Protein 9QKS (pdb70)

Foldseek 3Di:
DKAKEKEFACVFPTDIDMDIDDQQDFQVVVVVVVCVVPVTDDDADPFFKKAFVVPGDIDTRGDRNVPVPDHYDTYIYTD/DADPVCVVQVWDWDQDPQAIKIKAFPVPWPDDDQVVVPVVCVPPVQKDKDWDDDPTMTMIGIHHDPQKDAQVVLQPDDQLLLLVLLLLVLVVVVPDDDAFKADDDDRRFWIAGPVSHIDGDDIAGCGTGPPNHNDDPLVVLLSLLVSLVSNHDPDHSVDLSPDDPPDDDDPVNVVSSDDDDSVRNSVVSVVVSVVVVVPPVVDDDDDPVVVVVVVVVVVPD/DDDPVCVQQVWDWDADPQAIKIKDFPVSWPADDQVLPPVVCPPDPQFDWDWDDDPTIIMIGTHGDDQKDAQPVLVPDDQLLLLVLLLQVLVVVVPDDDPFKEDDDDSRFWIAGPVSHIDGDDIDGARTGRVHDHDPVVVVLLSLLVSCCSNPVPDDSCCSRPVVVPDDDDPVNVVSNPDDDSVSNNVVSVVVSVVVVVVVVVDDDDDVVVVVCVVPVPPPD/DVCVVVQLADEADDDDDDDADAAEDEDADPDADVPCCPPPVVVVCVVPVVLVVVLVVVVVPLVVNLVRRQVRQCVPAPFLVVVVVCLVDPDNQFQADAPVDDCAQKHWFFWFKDFGNYHYYYPHDPPPPGPDDDSNVSVVVCCVPSGIHGGGIDMDGFLVAEEEEADDPVQSVVCVVRRCSRNLGNHDLQAEAEAEEDEQVCCVQPCLCQQAPRQADDPDGDGRYDYAQVVCVVPVVVVVVVLVVLVPDPCLPPDDDRYAYEYEDEDCVRCVPPPCVVVVQDPSSSSRYGYYYYDHDDVVDDDGHQWYWYDYDPWKTWTAGHRNDGDTGIRTGDDDDDPCSNVSRNSNSSHHYDDD/DKWKDWDQFIDDDDDPVDDQVDKQWEACDPPHRHHDPPQHLVVAIWTAGPNWTDGHPRGDGGDDALDKDWDDDPRTIMIMHDDDDFKDKFKFAQPPDFKFKEFQPDPPGQKHAPQVFGSDRDGFIWMWGDDPQFIKTAGDDDWKAKPGGTDDGIDTDDQAIWIAHRQKIWHAHRVGMIMIIHPGDIDHDTHTDDDDDDVCRVVVLAAAADDDDADDQDEEEDEDAFDDDDVVVVVPPVVVVVVVVVVLVVVVVVVVVVLVVNLVRRQVRQCVPADFLVVLLVCLVRVHNQFQHDDPPDDPAQKAWFFWFKAFDNYDYDHCHDPPVNDDQDPRNVVSVVVVPPSGIHTGGTDMDGFLPWEEEEAADQPVVVVPVVRVVSVNLRHHDLQAEAEAEEDEQVCCVVVVLQQLASRQADDPDGFGRYDYDDVVCVVPVVVVLVVLVVLVPDDCLQPDQDGYQYEYEYEYDDPPPPPPSVVPVLIDPSSSNYTYYYYDHDPVVDDPPHAWYWYDDDDWKTWTQGHNRDGDTDIRTGDDDDDPCSNVSRNSNNSHDVQDWDDDRRGIGHDD

Solvent-accessible surface area: 78206 Å² total; per-residue (Å²): 175,106,6,27,3,5,1,8,2,120,108,42,108,59,39,94,28,26,5,68,0,15,28,150,32,32,2,21,70,7,6,65,21,0,39,117,36,66,98,30,80,132,104,35,79,29,10,34,29,6,28,0,60,15,65,83,96,12,29,37,11,65,26,89,2,66,100,37,33,3,59,38,8,0,60,4,23,7,36,215,140,27,27,13,72,72,80,10,113,17,95,52,119,135,77,144,67,7,33,30,14,23,6,71,54,129,140,22,122,10,149,101,8,135,57,6,62,6,14,88,75,31,37,106,125,22,126,27,95,35,87,67,76,132,72,57,6,67,11,41,5,83,23,64,116,48,35,88,21,26,170,89,5,171,93,60,71,117,77,15,37,7,30,0,0,13,15,1,0,24,44,9,96,83,58,87,38,43,26,2,3,19,2,0,0,32,88,0,6,3,6,3,45,9,10,23,12,46,22,4,10,22,0,2,96,62,1,9,16,19,76,146,122,66,130,109,71,22,38,68,0,0,33,1,8,1,3,37,8,7,59,47,88,63,59,9,53,44,8,44,107,100,66,150,69,109,134,36,71,83,53,4,126,40,5,15,87,21,155,40,62,104,68,0,32,98,46,2,40,75,52,17,59,105,48,69,51,115,58,158,75,91,47,100,23,53,133,156,120,77,32,74,97,126,139,109,53,137,57,166,235,152,47,48,2,20,102,74,11,79,4,98,26,92,124,56,148,63,1,40,24,4,34,3,54,64,50,63,14,104,11,112,82,20,78,15,5,28,3,6,100,46,31,27,102,78,6,117,32,111,49,68,57,56,118,64,41,3,44,5,31,3,75,17,59,119,30,30,95,31,23,166,109,6,118,102,70,91,73,76,19,38,5,24,1,1,14,12,4,0,22,42,10,60,96,49,122,33,63,26,2,7,17,7,0,0,32,75,0,3,2,13,4,45,6,14,20,11,41,16,7,4,23,0,0,57,48,3,6,23,21,67,96,91,74,119,107,75,15,27,83,2,0,13,2,7,2,0,20,6,5,46,24,68,95,72,21,69,19,4,51,84,36,53,113,22,47,132,29,57,72,54,2,120,37,2,39,101,15,144,64,75,114,80,0,29,106,42,0,31,66,42,3,67,116,49,61,70,113,64,169,73,86,47,108,42,59,118,146,130,52,59,91,116,117,130,122,57,126,82,154,87,118,26,103,177,110,95,87,68,8,120,91,69,130,88,117,101,102,120,76,14,113,87,178,22,66,7,47,27,119,42,84,136,204,132,38,151,72,122,158,116,149,177,110,83,139,77,87,145,72,29,111,104,76,22,77,82,22,140,131,63,0,81,34,25,25,112,102,4,58,111,8,28,96,69,54,34,13,16,9,52,106,4,22,148,51,3,83,92,12,21,90,50,1,2,28,11,43,50,160,31,184,39,44,7,55,2,22,8,0,45,14,76,32,100,27,45,8,85,36,55,62,68,29,26,77,56,8,65,32,49,50,70,67,33,9,102,77,0,56,93,11,58,125,80,41,92,50,12,173,113,0,4,14,55,6,29,3,60,85,12,34,2,0,1,13,2,70,63,119,15,7,48,47,21,5,12,5,5,4,0,12,6,0,2,18,11,8,48,67,22,6,36,4,4,2,4,4,77,110,147,22,49,155,80,8,52,19,0,62,74,8,16,2,2,85,10,61,69,113,199,30,95,3,11,1,63,45,89,102,28,55,80,119,29,5,61,32,13,64,105,41,22,109,112,23,26,126,111,127,51,62,131,152,85,133,45,125,47,23,5,0,18,4,9,30,20,78,162,31,12,65,151,48,79,18,69,103,31,31,60,30,139,39,97,52,2,6,29,18,6,10,25,8,20,113,48,55,51,42,10,29,87,35,20,14,4,5,0,40,4,22,34,119,112,70,2,7,5,32,5,68,130,132,80,26,55,144,55,93,4,130,32,44,163,46,107,113,142,59,9,63,173,10,0,108,37,2,128,68,2,73,27,65,113,90,47,1,14,2,34,15,78,95,18,13,35,93,20,56,34,98,113,88,82,96,88,98,82,14,29,7,0,77,71,57,180,24,35,8,17,3,72,82,4,94,14,130,76,20,69,7,28,4,105,198,76,64,0,45,27,46,137,71,74,94,30,68,10,98,100,78,90,59,38,79,17,122,9,48,178,69,103,9,106,1,5,25,29,65,69,122,52,105,129,18,16,14,12,8,7,54,93,16,27,1,42,0,0,2,106,117,106,137,14,40,7,43,6,46,43,149,82,50,64,46,25,103,94,4,18,1,12,3,17,66,42,57,62,60,10,24,2,103,34,125,51,45,52,5,25,19,14,11,72,71,32,127,66,96,40,94,24,125,72,2,12,36,4,19,10,23,21,8,43,6,66,15,47,85,80,24,13,4,14,3,35,19,52,31,133,28,125,53,80,15,26,86,8,63,95,56,34,52,69,15,69,134,102,63,79,105,18,161,74,15,4,59,64,36,68,79,96,17,132,66,155,14,76,16,36,8,6,39,114,160,188,198,68,119,71,107,120,137,125,173,111,78,74,76,75,138,25,11,101,114,28,9,58,90,41,23,130,88,5,25,58,22,20,85,100,9,47,85,2,30,106,64,40,25,18,28,6,65,82,0,26,87,42,5,66,71,22,27,43,56,7,1,34,12,29,32,149,33,193,39,42,6,47,1,32,6,0,37,15,75,25,108,30,51,7,101,39,50,37,93,44,30,95,61,84,92,116,122,99,50,107,16,8,88,80,1,58,68,8,44,161,30,17,109,46,14,126,111,1,6,14,47,5,38,2,61,84,11,18,3,0,2,8,8,110,61,106,15,5,45,56,9,6,3,10,5,6,1,9,7,0,2,18,9,4,50,94,14,4,33,3,4,4,10,1,70,97,147,64,43,165,71,8,63,19,2,24,48,1,9,0,2,33,24,64,82,82,84,8,29,2,9,2,46,87,106,112,12,34,78,100,19,5,47,29,10,38,96,62,7,82,132,24,39,115,90,115,44,54,123,152,108,132,44,121,34,25,3,0,11,6,21,18,12,124,80,49,13,51,150,52,91,9,70,100,20,22,69,10,117,46,74,79,0,12,16,15,13,9,41,27,26,113,67,126,151,86,25,73,172,34,22,32,9,7,1,100,10,99,65,121,103,61,4,15,6,31,38,60,125,125,143,96,63,168,52,100,3,132,40,43,161,37,75,97,133,70,4,82,142,11,0,7,24,3,60,19,9,81,71,124,58,9,35,24,68,35,66,21,74,100,98,54,142

Secondary structure (DSSP, 8-state):
-EEEEEEE-TTTT--EEEEEEETT-BHHHHHHHHHHHHT-SSPPPTT--EEETTTTEEE-TT-BTTTTT--TT-EEEE-/---HHHHHH--EEEEETTEEEEEEEGGGS---SSGGGGGGGGSSTTSEEEEEE-SSEEEEEEE--TT-EESGGGGGS-HHHHHHHHHHHHHHHTT---SSEE----GGGEEE-SS--EEE---EESSSSS--S--SHHHHHHHHHHHHHHH--SS-HHHHHH-SSSS---HHHHHHH--SSHHHHHHHHHHHHHHHHHHGGGEEEEEHHHHHHHHHHHH--/---TTHHHH--EEE--TT-EEEEEEGGGS----GGGGGGGGGTSSSSEEEEEE-SSEEEEEEE--TT-EEGGGGGGS-HHHHHHHHHHHHHHHHT---SSEE----GGG-EE-TT--EE----EETTTSSS-S--HHHHHHHHHHHHHHHHT--S-HHHHHTSTTTS---HHHHHHHT--SHHHHHHHHHHHHHHHHHHGGGEEEEEHHHHHHHHHSS---/-GGGGGTT-B---PPP-------EE----------HIIIIIHHHHHHHHHHHHHHHHHHHHHHHHHHHHHHHHHHHS--HHHHHHHHHTT-S-TT---TTSSS-SEEEEEEEEEE-SSEE-------SSS---HHHHHHHHHHHHTTEEEEEEEEEESTTS---EES-HHHHHHHHHHHHHHHHHHS-TTTEEEEEE--GGGTTGGGGGGG-STTB-SSSS-B----SHHHHHHHHHHHHHHHHHHHTSTTTTT---S-EEEEEES--GGGTT-TTHHHHHSS-GGGT--EEEEESSGGG--S----EEEE-SSSEEEEEEETTEEEEEEEE-----STTHHHHHHHHHH--B---/-EEEEETTEEE----TTS-TTS-EEEESSTTSSEE-SSS---S--EEEE--EEEETTEEEEE--TTS-EEEEETTEEEEEEE-----EEEEEE-TT--EEEEESS-TTSSEE--GGGSTT----EEEEEEETTEEEEEEEES--EETTEE--S-EE--TT-EEE-SSEEEEEETTTEEEEEESS--B--SEE------HHHHTTTB-------B------EEE--------TTHHHHHHHHHHHHHHHHHHHHHHHHHHHHHHHHHHHHHHHHS--HHHHHHHHHHT-TTTT---TTSSS-SEEEEEEEEEE-SSEEETT-S-GGGS---HHHHHHHHHHHHTTEEEEEEEEEESTTS-EEEES-HHHHHHHHHHHHHHHHHTS-TTTEEEEE---STTHHHHGGGGGSSTTS-SSSS--S---SHHHHHHHHHHHHHHHHHHHS-GGGTT---SSEEEEE--SS-S-TTSTTHHHHTTS-GGGSEEEEEEESSGGGS-S--SEEEEE-SSSEEEEEEETTEEEEEEEEPPP---SSHHHHHHHHHH-B---EEEETTEEEE--

Nearest PDB structures (foldseek):
  6z0f-assembly1_A  TM=9.436E-01  e=1.912E-35  Bacillus subtilis subsp. subtilis str. 168
  6z0f-assembly1_B  TM=9.365E-01  e=1.421E-34  Bacillus subtilis subsp. subtilis str. 168
  4ano-assembly1_A  TM=8.979E-01  e=6.055E-21  Geobacillus thermodenitrificans NG80-2
  4ann-assembly1_A  TM=8.171E-01  e=1.274E-08  Staphylococcus aureus subsp. aureus NCTC 8325
  8cba-assembly1_A  TM=7.461E-01  e=7.914E-07  Enterococcus faecalis

B-factor: mean 73.92, std 26.47, range [30.0, 177.84]

Organism: Bacillus subtilis (strain 168) (NCBI:txid224308)

InterPro domains:
  IPR014921 EsaB [PIRSF037793] (1-79)
  IPR024962 YukD-like [PF08817] (2-78)
  IPR029071 Ubiquitin-like domain superfamily [SSF54236] (5-78)

Sequence (1441 aa):
MYIDITIDLKHYNGSVFDLRLSDYHPVKKVIDIAWQAQSVSMPPREGHWIR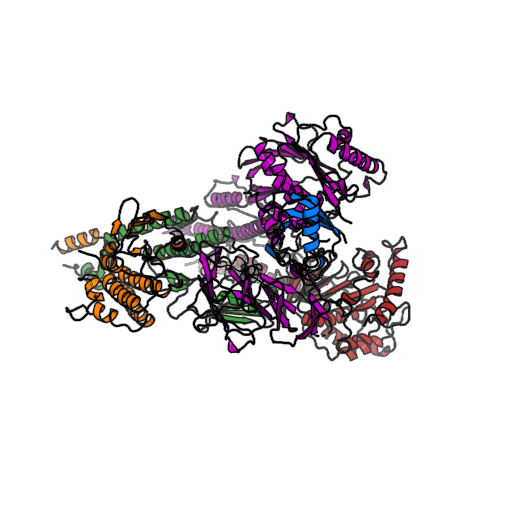VVNKDKVFSGECKLSDCGITNGDRLEILQKSYLENQLEAVAEKTDAGYTFTFQREKIKLLDGLEANVIKDINPFFHKEIDVTDDEVIITIQPPSSYKAFRFMKAKDKKSKWQFAYQLVQAVQQHNLSRLNLIVAPENIVFDKGLTPYFLHYGVKESIPPYERDEERVWQELKAAAALAVDGAFAFEDYLKFNETLTFSAEAKAILDAESYDDLLELIQTHIDELEAKAKTYIHIPRKKWNIQRYIGLGLQKSYLENQLEAVAEKTDAGYTFTFQREKIKLLDGLEANVIKDINPFFHKEIDVTDDEVIITIQPPSSYKAFRFMKAKDKKSKWQFAYQLVQAVQQHNLSRLNLIVAPENIVFDKGLTPYFLHYGVKESIPPYERDEERVWQELKAAAALAVDGAFAFEDYLKFNETLTFSAEAKAILDAESYDDLLELIQTHIDELEAKAKTYIHIPRKKWNIQRYIGLGLTEMQKKYPQYRRTPRMVYDLPDDRVSFSFPSQEFRDKNQRKKREEKRERVYKLYLDNKRKELQALAEKQKQVLEFHFPSFEQMKYLTSEISDRIWEKSLESKDYLQLRLGTGTVPSSYEINMSGGDLANRDIDDLMEKSQHMQRVYKDIRNAPVTVDLAEGPMGLVGKSQIVKNEIHQLIGQLSFFNSYHDLRFVFIFHEEEYKDWEWMKWLPQFQMPHIYAKGFIYNEQTRDQLLSSLYELIRERDLEDDKEKLQFKPHFVFVITNQQLISEHVILEYLEGQHEHLGISTIVAAETKESLSENITTLVRYINEHEGDILIQKKKAVRIPFRLDHHQREDNERFSRTLRTLNHQVGLLWVFYQNNVQKLNLSNLPSSHPVTIGPDVKDSVTISTIPFNSGVISLKRYEVFLGNDCLGTIETDISFTLQTDQQDIRLILTGSEPEKSVYFTGNRDEIVCSSEKTNADIYLNPQDFAFAEQSTFSLLRAGGSWSVRPESGTIFLNGEKINANTPLKPGDEIFWNFTQMRVTEQDLLEIVHYAQFETALTETVKPSTEMQKKYPQYRRTPRMVYDLPDDRVSFSFPSQEFRDKNQRKKREEKRERVYKLYLDNKRKELQALAEKQKQVLEFHFPSFEQMKYLTSEISDRIWEKSLESKDYLQLRLGTGTVPSSYEINMSGGDLANRDIDDLMEKSQHMQRVYKDIRNAPVTVDLAEGPMGLVGKSQIVKNEIHQLIGQLSFFNSYHDLRFVFIFHEEEYKDWEWMKWLPQFQMPHIYAKGFIYNEQTRDQLLSSLYELIRERDLEDDKEKLQFKPHFVFVITNQQLISEHVILEYLEGQHEHLGISTIVAAETKESLSENITTLVRYINEHEGDILIQKKKAVRIPFRLDHHQREDNERFSRTLRTLNHEIAIVTDTGLIPLS

Structure (mmCIF, N/CA/C/O backbone):
data_9QKS
#
_entry.id   9QKS
#
_cell.length_a   1.00
_cell.length_b   1.00
_cell.length_c   1.00
_cell.angle_alpha   90.00
_cell.angle_beta   90.00
_cell.angle_gamma   90.00
#
_symmetry.space_group_name_H-M   'P 1'
#
loop_
_entity.id
_entity.type
_entity.pdbx_description
1 polymer 'ESX secretion system protein YukD'
2 polymer 'ESX secretion system protein YukC'
3 polymer 'ESX secretion system protein YukB,Green fluorescent protein'
#
loop_
_atom_site.group_PDB
_atom_site.id
_atom_site.type_symbol
_atom_site.label_atom_id
_atom_site.label_alt_id
_atom_site.label_comp_id
_atom_site.label_asym_id
_atom_site.label_entity_id
_atom_site.label_seq_id
_atom_site.pdbx_PDB_ins_code
_atom_site.Cartn_x
_atom_site.Cartn_y
_atom_site.Cartn_z
_atom_site.occupancy
_atom_site.B_iso_or_equiv
_atom_site.auth_seq_id
_atom_site.auth_comp_id
_atom_site.auth_asym_id
_atom_site.auth_atom_id
_atom_site.pdbx_PDB_model_num
ATOM 1 N N . MET A 1 3 ? 176.202 192.756 107.969 1.00 87.30 1 MET A N 1
ATOM 2 C CA . MET A 1 3 ? 175.312 193.243 109.061 1.00 87.30 1 MET A CA 1
ATOM 3 C C . MET A 1 3 ? 175.274 194.768 109.093 1.00 87.30 1 MET A C 1
ATOM 4 O O . MET A 1 3 ? 176.274 195.427 108.813 1.00 87.30 1 MET A O 1
ATOM 9 N N . TYR A 1 4 ? 174.113 195.320 109.430 1.00 83.15 2 TYR A N 1
ATOM 10 C CA . TYR A 1 4 ? 173.923 196.758 109.529 1.00 83.15 2 TYR A CA 1
ATOM 11 C C . TYR A 1 4 ? 173.854 197.183 110.989 1.00 83.15 2 TYR A C 1
ATOM 12 O O . TYR A 1 4 ? 173.415 196.424 111.856 1.00 83.15 2 TYR A O 1
ATOM 21 N N . ILE A 1 5 ? 174.301 198.411 111.256 1.00 74.08 3 ILE A N 1
ATOM 22 C CA . ILE A 1 5 ? 174.218 199.007 112.582 1.00 74.08 3 ILE A CA 1
ATOM 23 C C . ILE A 1 5 ? 173.889 200.485 112.435 1.00 74.08 3 ILE A C 1
ATOM 24 O O . ILE A 1 5 ? 174.039 201.076 111.364 1.00 74.08 3 ILE A O 1
ATOM 29 N N . ASP A 1 6 ? 173.425 201.080 113.532 1.00 71.46 4 ASP A N 1
ATOM 30 C CA . ASP A 1 6 ? 173.042 202.486 113.568 1.00 71.46 4 ASP A CA 1
ATOM 31 C C . ASP A 1 6 ? 173.793 203.173 114.698 1.00 71.46 4 ASP A C 1
ATOM 32 O O . ASP A 1 6 ? 173.699 202.751 115.855 1.00 71.46 4 ASP A O 1
ATOM 37 N N . ILE A 1 7 ? 174.523 204.239 114.365 1.00 64.55 5 ILE A N 1
ATOM 38 C CA . ILE A 1 7 ? 175.385 204.931 115.314 1.00 64.55 5 ILE A CA 1
ATOM 39 C C . ILE A 1 7 ? 175.174 206.432 115.185 1.00 64.55 5 ILE A C 1
ATOM 40 O O . ILE A 1 7 ? 174.636 206.926 114.193 1.00 64.55 5 ILE A O 1
ATOM 45 N N . THR A 1 8 ? 175.613 207.159 116.209 1.00 60.95 6 THR A N 1
ATOM 46 C CA . THR A 1 8 ? 175.478 208.607 116.274 1.00 60.95 6 THR A CA 1
ATOM 47 C C . THR A 1 8 ? 176.849 209.251 116.145 1.00 60.95 6 THR A C 1
ATOM 48 O O . THR A 1 8 ? 177.802 208.824 116.804 1.00 60.95 6 THR A O 1
ATOM 52 N N . ILE A 1 9 ? 176.943 210.284 115.312 1.00 63.16 7 ILE A N 1
ATOM 53 C CA . ILE A 1 9 ? 178.202 210.953 115.012 1.00 63.16 7 ILE A CA 1
ATOM 54 C C . ILE A 1 9 ? 178.096 212.402 115.458 1.00 63.16 7 ILE A C 1
ATOM 55 O O . ILE A 1 9 ? 177.090 213.067 115.191 1.00 63.16 7 ILE A O 1
ATOM 60 N N . ASP A 1 10 ? 179.134 212.886 116.133 1.00 65.47 8 ASP A N 1
ATOM 61 C CA . ASP A 1 10 ? 179.183 214.242 116.664 1.00 65.47 8 ASP A CA 1
ATOM 62 C C . ASP A 1 10 ? 180.327 214.989 115.995 1.00 65.47 8 ASP A C 1
ATOM 63 O O . ASP A 1 10 ? 181.449 214.480 115.930 1.00 65.47 8 ASP A O 1
ATOM 68 N N . LEU A 1 11 ? 180.043 216.198 115.511 1.00 67.44 9 LEU A N 1
ATOM 69 C CA . LEU A 1 11 ? 181.037 217.044 114.865 1.00 67.44 9 LEU A CA 1
ATOM 70 C C . LEU A 1 11 ? 181.293 218.330 115.638 1.00 67.44 9 LEU A C 1
ATOM 71 O O . LEU A 1 11 ? 181.562 219.367 115.024 1.00 67.44 9 LEU A O 1
ATOM 76 N N . LYS A 1 12 ? 181.223 218.288 116.969 1.00 70.44 10 LYS A N 1
ATOM 77 C CA . LYS A 1 12 ? 181.263 219.524 117.741 1.00 70.44 10 LYS A CA 1
ATOM 78 C C . LYS A 1 12 ? 182.536 220.322 117.499 1.00 70.44 10 LYS A C 1
ATOM 79 O O . LYS A 1 12 ? 182.526 221.544 117.675 1.00 70.44 10 LYS A O 1
ATOM 85 N N . HIS A 1 13 ? 183.627 219.671 117.105 1.00 72.08 11 HIS A N 1
ATOM 86 C CA . HIS A 1 13 ? 184.849 220.398 116.793 1.00 72.08 11 HIS A CA 1
ATOM 87 C C . HIS A 1 13 ? 184.799 221.092 115.438 1.00 72.08 11 HIS A C 1
ATOM 88 O O . HIS A 1 13 ? 185.370 222.178 115.300 1.00 72.08 11 HIS A O 1
ATOM 95 N N . TYR A 1 14 ? 184.135 220.502 114.441 1.00 75.19 12 TYR A N 1
ATOM 96 C CA . TYR A 1 14 ? 184.081 221.059 113.084 1.00 75.19 12 TYR A CA 1
ATOM 97 C C . TYR A 1 14 ? 182.615 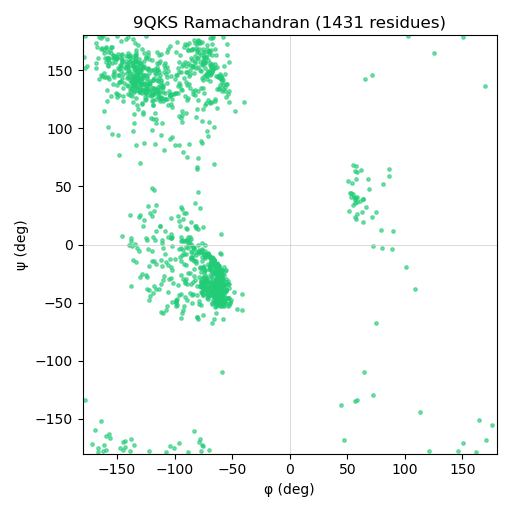221.327 112.751 1.00 75.19 12 TYR A C 1
ATOM 98 O O . TYR A 1 14 ? 181.885 220.415 112.357 1.00 75.19 12 TYR A O 1
ATOM 107 N N . ASN A 1 15 ? 182.193 222.580 112.897 1.00 78.12 13 ASN A N 1
ATOM 108 C CA . ASN A 1 15 ? 180.846 222.996 112.511 1.00 78.12 13 ASN A CA 1
ATOM 109 C C . ASN A 1 15 ? 179.812 222.109 113.215 1.00 78.12 13 ASN A C 1
ATOM 110 O O . ASN A 1 15 ? 179.158 221.246 112.635 1.00 78.12 13 ASN A O 1
ATOM 115 N N . GLY A 1 16 ? 179.753 222.302 114.531 1.00 75.18 14 GLY A N 1
ATOM 116 C CA . GLY A 1 16 ? 178.947 221.468 115.402 1.00 75.18 14 GLY A CA 1
ATOM 117 C C . GLY A 1 16 ? 177.597 221.071 114.840 1.00 75.18 14 GLY A C 1
ATOM 118 O O . GLY A 1 16 ? 176.781 221.924 114.480 1.00 75.18 14 GLY A O 1
ATOM 119 N N . SER A 1 17 ? 177.358 219.765 114.763 1.00 70.35 15 SER A N 1
ATOM 120 C CA . SER A 1 17 ? 176.095 219.224 114.284 1.00 70.35 15 SER A CA 1
ATOM 121 C C . SER A 1 17 ? 176.003 217.780 114.750 1.00 70.35 15 SER A C 1
ATOM 122 O O . SER A 1 17 ? 176.996 217.185 115.172 1.00 70.35 15 SER A O 1
ATOM 125 N N . VAL A 1 18 ? 174.797 217.224 114.683 1.00 65.29 16 VAL A N 1
ATOM 126 C CA . VAL A 1 18 ? 174.554 215.857 115.130 1.00 65.29 16 VAL A CA 1
ATOM 127 C C . VAL A 1 18 ? 173.595 215.180 114.164 1.00 65.29 16 VAL A C 1
ATOM 128 O O . VAL A 1 18 ? 172.594 215.777 113.754 1.00 65.29 16 VAL A O 1
ATOM 132 N N . PHE A 1 19 ? 173.899 213.936 113.805 1.00 69.73 17 PHE A N 1
ATOM 133 C CA . PHE A 1 19 ? 173.023 213.123 112.973 1.00 69.73 17 PHE A CA 1
ATOM 134 C C . PHE A 1 19 ? 173.458 211.673 113.102 1.00 69.73 17 PHE A C 1
ATOM 135 O O . PHE A 1 19 ? 174.513 211.381 113.668 1.00 69.73 17 PHE A O 1
ATOM 143 N N . ASP A 1 20 ? 172.634 210.769 112.583 1.00 69.13 18 ASP A N 1
ATOM 144 C CA . ASP A 1 20 ? 172.839 209.337 112.740 1.00 69.13 18 ASP A CA 1
ATOM 145 C C . ASP A 1 20 ? 172.899 208.657 111.379 1.00 69.13 18 ASP A C 1
ATOM 146 O O . ASP A 1 20 ? 172.171 209.033 110.456 1.00 69.13 18 ASP A O 1
ATOM 151 N N . LEU A 1 21 ? 173.766 207.652 111.261 1.00 69.98 19 LEU A N 1
ATOM 152 C CA . LEU A 1 21 ? 173.961 206.922 110.017 1.00 69.98 19 LEU A CA 1
ATOM 153 C C . LEU A 1 21 ? 173.655 205.444 110.201 1.00 69.98 19 LEU A C 1
ATOM 154 O O . LEU A 1 21 ? 173.823 204.883 111.287 1.00 69.98 19 LEU A O 1
ATOM 159 N N . ARG A 1 22 ? 173.201 204.825 109.117 1.00 78.68 20 ARG A N 1
ATOM 160 C CA . ARG A 1 22 ? 173.107 203.377 109.004 1.00 78.68 20 ARG A CA 1
ATOM 161 C C . ARG A 1 22 ? 174.104 202.910 107.954 1.00 78.68 20 ARG A C 1
ATOM 162 O O . ARG A 1 22 ? 174.053 203.360 106.805 1.00 78.68 20 ARG A O 1
ATOM 170 N N . LEU A 1 23 ? 175.001 202.007 108.342 1.00 76.60 21 LEU A N 1
ATOM 171 C CA . LEU A 1 23 ? 176.062 201.576 107.443 1.00 76.60 21 LEU A CA 1
ATOM 172 C C . LEU A 1 23 ? 176.374 200.109 107.688 1.00 76.60 21 LEU A C 1
ATOM 173 O O . LEU A 1 23 ? 176.078 199.567 108.756 1.00 76.60 21 LEU A O 1
ATOM 178 N N . SER A 1 24 ? 176.970 199.477 106.681 1.00 83.46 22 SER A N 1
ATOM 179 C CA . SER A 1 24 ? 177.393 198.086 106.762 1.00 83.46 22 SER A CA 1
ATOM 180 C C . SER A 1 24 ? 178.594 197.987 107.689 1.00 83.46 22 SER A C 1
ATOM 181 O O . SER A 1 24 ? 179.402 198.917 107.767 1.00 83.46 22 SER A O 1
ATOM 184 N N . ASP A 1 25 ? 178.713 196.855 108.379 1.00 81.73 23 ASP A N 1
ATOM 185 C CA . ASP A 1 25 ? 179.659 196.767 109.484 1.00 81.73 23 ASP A CA 1
ATOM 186 C C . ASP A 1 25 ? 181.106 196.765 109.003 1.00 81.73 23 ASP A C 1
ATOM 187 O O . ASP A 1 25 ? 181.973 197.358 109.654 1.00 81.73 23 ASP A O 1
ATOM 192 N N . TYR A 1 26 ? 181.388 196.126 107.869 1.00 83.31 24 TYR A N 1
ATOM 193 C CA . TYR A 1 26 ? 182.764 195.820 107.495 1.00 83.31 24 TYR A CA 1
ATOM 194 C C . TYR A 1 26 ? 183.540 197.023 106.968 1.00 83.31 24 TYR A C 1
ATOM 195 O O . TYR A 1 26 ? 184.710 196.865 106.606 1.00 83.31 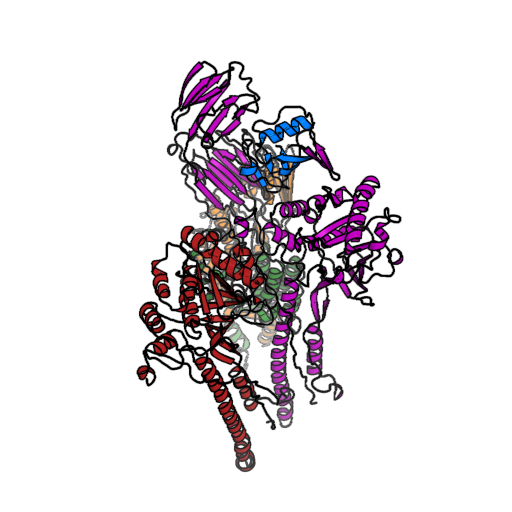24 TYR A O 1
ATOM 204 N N . HIS A 1 27 ? 182.943 198.210 106.923 1.00 80.05 25 HIS A N 1
ATOM 205 C CA . HIS A 1 27 ? 183.684 199.376 106.468 1.00 80.05 25 HIS A CA 1
ATOM 206 C C . HIS A 1 27 ? 184.753 199.773 107.488 1.00 80.05 25 HIS A C 1
ATOM 207 O O . HIS A 1 27 ? 184.584 199.556 108.689 1.00 80.05 25 HIS A O 1
ATOM 214 N N . PRO A 1 28 ? 185.862 200.351 107.035 1.00 75.75 26 PRO A N 1
ATOM 215 C CA . PRO A 1 28 ? 186.863 200.864 107.974 1.00 75.75 26 PRO A CA 1
ATOM 216 C C . PRO A 1 28 ? 186.488 202.236 108.512 1.00 75.75 26 PRO A C 1
ATOM 217 O O . PRO A 1 28 ? 185.564 202.891 108.027 1.00 75.75 26 PRO A O 1
ATOM 221 N N . VAL A 1 29 ? 187.234 202.670 109.532 1.00 70.43 27 VAL A N 1
ATOM 222 C CA . VAL A 1 29 ? 186.889 203.904 110.237 1.00 70.43 27 VAL A CA 1
ATOM 223 C C . VAL A 1 29 ? 187.023 205.117 109.327 1.00 70.43 27 VAL A C 1
ATOM 224 O O . VAL A 1 29 ? 186.156 205.998 109.314 1.00 70.43 27 VAL A O 1
ATOM 228 N N . LYS A 1 30 ? 188.112 205.196 108.563 1.00 76.45 28 LYS A N 1
ATOM 229 C CA . LYS A 1 30 ? 188.330 206.374 107.729 1.00 76.45 28 LYS A CA 1
ATOM 230 C C . LYS A 1 30 ? 187.204 206.573 106.721 1.00 76.45 28 LYS A C 1
ATOM 231 O O . LYS A 1 30 ? 186.892 207.713 106.349 1.00 76.45 28 LYS A O 1
ATOM 237 N N . LYS A 1 31 ? 186.572 205.487 106.273 1.00 77.11 29 LYS A N 1
ATOM 238 C CA . LYS A 1 31 ? 185.467 205.632 105.333 1.00 77.11 29 LYS A CA 1
ATOM 239 C C . LYS A 1 31 ? 184.267 206.311 105.981 1.00 77.11 29 LYS A C 1
ATOM 240 O O . LYS A 1 31 ? 183.531 207.038 105.306 1.00 77.11 29 LYS A O 1
ATOM 246 N N . VAL A 1 32 ? 184.053 206.095 107.280 1.00 72.05 30 VAL A N 1
ATOM 247 C CA . VAL A 1 32 ? 182.991 206.809 107.985 1.00 72.05 30 VAL A CA 1
ATOM 248 C C . VAL A 1 32 ? 183.250 208.308 107.946 1.00 72.05 30 VAL A C 1
ATOM 249 O O . VAL A 1 32 ? 182.342 209.109 107.691 1.00 72.05 30 VAL A O 1
ATOM 253 N N . ILE A 1 33 ? 184.494 208.712 108.202 1.00 71.59 31 ILE A N 1
ATOM 254 C CA . ILE A 1 33 ? 184.837 210.129 108.151 1.00 71.59 31 ILE A CA 1
ATOM 255 C C . ILE A 1 33 ? 184.611 210.677 106.750 1.00 71.59 31 ILE A C 1
ATOM 256 O O . ILE A 1 33 ? 184.083 211.783 106.574 1.00 71.59 31 ILE A O 1
ATOM 261 N N . ASP A 1 34 ? 185.015 209.920 105.730 1.00 79.75 32 ASP A N 1
ATOM 262 C CA . ASP A 1 34 ? 184.824 210.377 104.357 1.00 79.75 32 ASP A CA 1
ATOM 263 C C . ASP A 1 34 ? 183.342 210.565 104.041 1.00 79.75 32 ASP A C 1
ATOM 264 O O . ASP A 1 34 ? 182.942 211.565 103.431 1.00 79.75 32 ASP A O 1
ATOM 269 N N . ILE A 1 35 ? 182.509 209.607 104.452 1.00 77.93 33 ILE A N 1
ATOM 270 C CA . ILE A 1 35 ? 181.075 209.709 104.196 1.00 77.93 33 ILE A CA 1
ATOM 271 C C . ILE A 1 35 ? 180.492 210.918 104.912 1.00 77.93 33 ILE A C 1
ATOM 272 O O . ILE A 1 35 ? 179.681 211.663 104.348 1.00 77.93 33 ILE A O 1
ATOM 277 N N . ALA A 1 36 ? 180.888 211.132 106.167 1.00 76.28 34 ALA A N 1
ATOM 278 C CA . ALA A 1 36 ? 180.391 212.292 106.893 1.00 76.28 34 ALA A CA 1
ATOM 279 C C . ALA A 1 36 ? 180.775 213.582 106.183 1.00 76.28 34 ALA A C 1
ATOM 280 O O . ALA A 1 36 ? 179.952 214.494 106.049 1.00 76.28 34 ALA A O 1
ATOM 282 N N . TRP A 1 37 ? 182.019 213.672 105.708 1.00 79.02 35 TRP A N 1
ATOM 283 C CA . TRP A 1 37 ? 182.435 214.866 104.979 1.00 79.02 35 TRP A CA 1
ATOM 284 C C . TRP A 1 37 ? 181.592 215.060 103.729 1.00 79.02 35 TRP A C 1
ATOM 285 O O . TRP A 1 37 ? 181.200 216.185 103.401 1.00 79.02 35 TRP A O 1
ATOM 296 N N . GLN A 1 38 ? 181.303 213.972 103.016 1.00 84.13 36 GLN A N 1
ATOM 297 C CA . GLN A 1 38 ? 180.455 214.079 101.836 1.00 84.13 36 GLN A CA 1
ATOM 298 C C . GLN A 1 38 ? 179.076 214.610 102.212 1.00 84.13 36 GLN A C 1
ATOM 299 O O . GLN A 1 38 ? 178.510 215.449 101.502 1.00 84.13 36 GLN A O 1
ATOM 305 N N . ALA A 1 39 ? 178.524 214.141 103.332 1.00 80.55 37 ALA A N 1
ATOM 306 C CA . ALA A 1 39 ? 177.159 214.513 103.698 1.00 80.55 37 ALA A CA 1
ATOM 307 C C . ALA A 1 39 ? 177.041 216.004 103.996 1.00 80.55 37 ALA A C 1
ATOM 308 O O . ALA A 1 39 ? 176.136 216.676 103.492 1.00 80.55 37 ALA A O 1
ATOM 310 N N . GLN A 1 40 ? 177.941 216.539 104.817 1.00 77.80 38 GLN A N 1
ATOM 311 C CA . GLN A 1 40 ? 177.814 217.908 105.300 1.00 77.80 38 GLN A CA 1
ATOM 312 C C . GLN A 1 40 ? 178.580 218.920 104.461 1.00 77.80 38 GLN A C 1
ATOM 313 O O . GLN A 1 40 ? 178.340 220.123 104.606 1.00 77.80 38 GLN A O 1
ATOM 319 N N . SER A 1 41 ? 179.482 218.475 103.588 1.00 84.94 39 SER A N 1
ATOM 320 C CA . SER A 1 41 ? 180.319 219.380 102.800 1.00 84.94 39 SER A CA 1
ATOM 321 C C . SER A 1 41 ? 181.088 220.349 103.695 1.00 84.94 39 SER A C 1
ATOM 322 O O . SER A 1 41 ? 181.178 221.544 103.406 1.00 84.94 39 SER A O 1
ATOM 325 N N . VAL A 1 42 ? 181.649 219.837 104.791 1.00 84.99 40 VAL A N 1
ATOM 326 C CA . VAL A 1 42 ? 182.377 220.684 105.726 1.00 84.99 40 VAL A CA 1
ATOM 327 C C . VAL A 1 42 ? 183.725 221.073 105.128 1.00 84.99 40 VAL A C 1
ATOM 328 O O . VAL A 1 42 ? 184.270 220.383 104.256 1.00 84.99 40 VAL A O 1
ATOM 332 N N . SER A 1 43 ? 184.271 222.190 105.601 1.00 90.12 41 SER A N 1
ATOM 333 C CA . SER A 1 43 ? 185.543 222.683 105.099 1.00 90.12 41 SER A CA 1
ATOM 334 C C . SER A 1 43 ? 186.707 222.124 105.913 1.00 90.12 41 SER A C 1
ATOM 335 O O . SER A 1 43 ? 186.529 221.487 106.955 1.00 90.12 41 SER A O 1
ATOM 338 N N . MET A 1 44 ? 187.920 222.395 105.424 1.00 90.58 42 MET A N 1
ATOM 339 C CA . MET A 1 44 ? 189.170 221.940 106.027 1.00 90.58 42 MET A CA 1
ATOM 340 C C . MET A 1 44 ? 189.273 220.419 105.970 1.00 90.58 42 MET A C 1
ATOM 341 O O . MET A 1 44 ? 188.265 219.724 106.141 1.00 90.58 42 MET A O 1
ATOM 346 N N . PRO A 1 45 ? 190.459 219.863 105.738 1.00 82.29 43 PRO A N 1
ATOM 347 C CA . PRO A 1 45 ? 190.627 218.410 105.845 1.00 82.29 43 PRO A CA 1
ATOM 348 C C . PRO A 1 45 ? 190.646 217.972 107.298 1.00 82.29 43 PRO A C 1
ATOM 349 O O . PRO A 1 45 ? 190.869 218.793 108.199 1.00 82.29 43 PRO A O 1
ATOM 353 N N . PRO A 1 46 ? 190.417 216.691 107.567 1.00 77.46 44 PRO A N 1
ATOM 354 C CA . PRO A 1 46 ? 190.408 216.220 108.954 1.00 77.46 44 PRO A CA 1
ATOM 355 C C . PRO A 1 46 ? 191.806 216.176 109.544 1.00 77.46 44 PRO A C 1
ATOM 356 O O . PRO A 1 46 ? 192.815 216.180 108.837 1.00 77.46 44 PRO A O 1
ATOM 360 N N . ARG A 1 47 ? 191.851 216.137 110.873 1.00 72.34 45 ARG A N 1
ATOM 361 C CA . ARG A 1 47 ? 193.117 215.978 111.572 1.00 72.34 45 ARG A CA 1
ATOM 362 C C . ARG A 1 47 ? 193.771 214.665 111.165 1.00 72.34 45 ARG A C 1
ATOM 363 O O . ARG A 1 47 ? 193.103 213.633 111.061 1.00 72.34 45 ARG A O 1
ATOM 371 N N . GLU A 1 48 ? 195.081 214.703 110.934 1.00 73.30 46 GLU A N 1
ATOM 372 C CA . GLU A 1 48 ? 195.779 213.532 110.422 1.00 73.30 46 GLU A CA 1
ATOM 373 C C . GLU A 1 48 ? 195.625 212.352 111.373 1.00 73.30 46 GLU A C 1
ATOM 374 O O . GLU A 1 48 ? 195.673 212.498 112.596 1.00 73.30 46 GLU A O 1
ATOM 380 N N . GLY A 1 49 ? 195.439 211.169 110.795 1.00 66.08 47 GLY A N 1
ATOM 381 C CA . GLY A 1 49 ? 195.274 209.956 111.563 1.00 66.08 47 GLY A CA 1
ATOM 382 C C . GLY A 1 49 ? 193.847 209.475 111.708 1.00 66.08 47 GLY A C 1
ATOM 383 O O . GLY A 1 49 ? 193.640 208.295 112.015 1.00 66.08 47 GLY A O 1
ATOM 384 N N . HIS A 1 50 ? 192.858 210.340 111.497 1.00 67.55 48 HIS A N 1
ATOM 385 C CA . HIS A 1 50 ? 191.453 209.939 111.525 1.00 67.55 48 HIS A CA 1
ATOM 386 C C . HIS A 1 50 ? 191.099 209.217 112.823 1.00 67.55 48 HIS A C 1
ATOM 387 O O . HIS A 1 50 ? 190.421 208.190 112.817 1.00 67.55 48 HIS A O 1
ATOM 394 N N . TRP A 1 51 ? 191.566 209.750 113.946 1.00 63.26 49 TRP A N 1
ATOM 395 C CA . TRP A 1 51 ? 191.246 209.159 115.237 1.00 63.26 49 TRP A CA 1
ATOM 396 C C . TRP A 1 51 ? 189.810 209.487 115.631 1.00 63.26 49 TRP A C 1
ATOM 397 O O . TRP A 1 51 ? 189.233 210.476 115.177 1.00 63.26 49 TRP A O 1
ATOM 408 N N . ILE A 1 52 ? 189.227 208.637 116.479 1.00 61.60 50 ILE A N 1
ATOM 409 C CA . ILE A 1 52 ? 187.870 208.832 116.976 1.00 61.60 50 ILE A CA 1
ATOM 410 C C . ILE A 1 52 ? 187.773 208.321 118.406 1.00 61.60 50 ILE A C 1
ATOM 411 O O . ILE A 1 52 ? 188.582 207.509 118.856 1.00 61.60 50 ILE A O 1
ATOM 416 N N . ARG A 1 53 ? 186.760 208.805 119.118 1.00 63.12 51 ARG A N 1
ATOM 417 C CA . ARG A 1 53 ? 186.517 208.441 120.507 1.00 63.12 51 ARG A CA 1
ATOM 418 C C . ARG A 1 53 ? 185.099 207.909 120.656 1.00 63.12 51 ARG A C 1
ATOM 419 O O . ARG A 1 53 ? 184.159 208.476 120.092 1.00 63.12 51 ARG A O 1
ATOM 427 N N . VAL A 1 54 ? 184.950 206.830 121.419 1.00 58.24 52 VAL A N 1
ATOM 428 C CA . VAL A 1 54 ? 183.642 206.263 121.731 1.00 58.24 52 VAL A CA 1
ATOM 429 C C . VAL A 1 54 ? 183.215 206.853 123.070 1.00 58.24 52 VAL A C 1
ATOM 430 O O . VAL A 1 54 ? 183.757 206.504 124.117 1.00 58.24 52 VAL A O 1
ATOM 434 N N . VAL A 1 55 ? 182.222 207.744 123.037 1.00 59.53 53 VAL A N 1
ATOM 435 C CA . VAL A 1 55 ? 181.935 208.578 124.203 1.00 59.53 53 VAL A CA 1
ATOM 436 C C . VAL A 1 55 ? 181.420 207.738 125.364 1.00 59.53 53 VAL A C 1
ATOM 437 O O . VAL A 1 55 ? 181.829 207.934 126.514 1.00 59.53 53 VAL A O 1
ATOM 441 N N . ASN A 1 56 ? 180.509 206.807 125.096 1.00 58.34 54 ASN A N 1
ATOM 442 C CA . ASN A 1 56 ? 179.858 206.049 126.156 1.00 58.34 54 ASN A CA 1
ATOM 443 C C . ASN A 1 56 ? 180.651 204.824 126.589 1.00 58.34 54 ASN A C 1
ATOM 444 O O . ASN A 1 56 ? 180.074 203.913 127.191 1.00 58.34 54 ASN A O 1
ATOM 449 N N . LYS A 1 57 ? 181.947 204.770 126.289 1.00 62.34 55 LYS A N 1
ATOM 450 C CA . LYS A 1 57 ? 182.809 203.700 126.763 1.00 62.34 55 LYS A CA 1
ATOM 451 C C . LYS A 1 57 ? 184.127 204.196 127.336 1.00 62.34 55 LYS A C 1
ATOM 452 O O . LYS A 1 57 ? 184.806 203.428 128.026 1.00 62.34 55 LYS A O 1
ATOM 458 N N . ASP A 1 58 ? 184.505 205.446 127.082 1.00 66.05 56 ASP A N 1
ATOM 459 C CA . ASP A 1 58 ? 185.806 205.966 127.487 1.00 66.05 56 ASP A CA 1
ATOM 460 C C . ASP A 1 58 ? 186.925 205.118 126.887 1.00 66.05 56 ASP A C 1
ATOM 461 O O . ASP A 1 58 ? 187.644 204.398 127.582 1.00 66.05 56 ASP A O 1
ATOM 466 N N . LYS A 1 59 ? 187.046 205.195 125.565 1.00 62.76 57 LYS A N 1
ATOM 467 C CA . LYS A 1 59 ? 188.034 204.430 124.825 1.00 62.76 57 LYS A CA 1
ATOM 468 C C . LYS A 1 59 ? 188.377 205.192 123.555 1.00 62.76 57 LYS A C 1
ATOM 469 O O . LYS A 1 59 ? 187.624 206.066 123.121 1.00 62.76 57 LYS A O 1
ATOM 475 N N . VAL A 1 60 ? 189.523 204.861 122.965 1.00 60.85 58 VAL A N 1
ATOM 476 C CA . VAL A 1 60 ? 190.015 205.538 121.772 1.00 60.85 58 VAL A CA 1
ATOM 477 C C . VAL A 1 60 ? 190.496 204.495 120.776 1.00 60.85 58 VAL A C 1
ATOM 478 O O . VAL A 1 60 ? 191.069 203.472 121.163 1.00 60.85 58 VAL A O 1
ATOM 482 N N . PHE A 1 61 ? 190.260 204.755 119.494 1.00 61.84 59 PHE A N 1
ATOM 483 C CA . PHE A 1 61 ? 190.714 203.879 118.426 1.00 61.84 59 PHE A CA 1
ATOM 484 C C . PHE A 1 61 ? 191.366 204.714 117.338 1.00 61.84 59 PHE A C 1
ATOM 485 O O . PHE A 1 61 ? 190.969 205.857 117.103 1.00 61.84 59 PHE A O 1
ATOM 493 N N . SER A 1 62 ? 192.362 204.139 116.676 1.00 68.44 60 SER A N 1
ATOM 494 C CA . SER A 1 62 ? 192.997 204.816 115.561 1.00 68.44 60 SER A CA 1
ATOM 495 C C . SER A 1 62 ? 192.140 204.682 114.309 1.00 68.44 60 SER A C 1
ATOM 496 O O . SER A 1 62 ? 191.114 203.999 114.294 1.00 68.44 60 SER A O 1
ATOM 499 N N . GLY A 1 63 ? 192.579 205.349 113.250 1.00 70.62 61 GLY A N 1
ATOM 500 C CA . GLY A 1 63 ? 191.881 205.337 111.986 1.00 70.62 61 GLY A CA 1
ATOM 501 C C . GLY A 1 63 ? 192.159 204.146 111.104 1.00 70.62 61 GLY A C 1
ATOM 502 O O . GLY A 1 63 ? 192.218 204.301 109.882 1.00 70.62 61 GLY A O 1
ATOM 503 N N . GLU A 1 64 ? 192.349 202.957 111.674 1.00 76.02 62 GLU A N 1
ATOM 504 C CA . GLU A 1 64 ? 192.584 201.762 110.879 1.00 76.02 62 GLU A CA 1
ATOM 505 C C . GLU A 1 64 ? 191.738 200.570 111.309 1.00 76.02 62 GLU A C 1
ATOM 506 O O . GLU A 1 64 ? 191.811 199.517 110.665 1.00 76.02 62 GLU A O 1
ATOM 512 N N . CYS A 1 65 ? 190.940 200.700 112.366 1.00 80.44 63 CYS A N 1
ATOM 513 C CA . CYS A 1 65 ? 190.013 199.641 112.740 1.00 80.44 63 CYS A CA 1
ATOM 514 C C . CYS A 1 65 ? 189.144 199.222 111.564 1.00 80.44 63 CYS A C 1
ATOM 515 O O . CYS A 1 65 ? 188.947 199.968 110.602 1.00 80.44 63 CYS A O 1
ATOM 518 N N . LYS A 1 66 ? 188.627 198.003 111.656 1.00 81.80 64 LYS A N 1
ATOM 519 C CA . LYS A 1 66 ? 187.396 197.626 110.982 1.00 81.80 64 LYS A CA 1
ATOM 520 C C . LYS A 1 66 ? 186.305 197.594 112.041 1.00 81.80 64 LYS A C 1
ATOM 521 O O . LYS A 1 66 ? 186.467 196.949 113.081 1.00 81.80 64 LYS A O 1
ATOM 527 N N . LEU A 1 67 ? 185.200 198.296 111.784 1.00 74.42 65 LEU A N 1
ATOM 528 C CA . LEU A 1 67 ? 184.238 198.548 112.852 1.00 74.42 65 LEU A CA 1
ATOM 529 C C . LEU A 1 67 ? 183.800 197.259 113.532 1.00 74.42 65 LEU A C 1
ATOM 530 O O . LEU A 1 67 ? 183.507 197.262 114.732 1.00 74.42 65 LEU A O 1
ATOM 535 N N . SER A 1 68 ? 183.759 196.150 112.797 1.00 78.44 66 SER A N 1
ATOM 536 C CA . SER A 1 68 ? 183.428 194.876 113.423 1.00 78.44 66 SER A CA 1
ATOM 537 C C . SER A 1 68 ? 184.508 194.431 114.400 1.00 78.44 66 SER A C 1
ATOM 538 O O . SER A 1 68 ? 184.231 193.643 115.311 1.00 78.44 66 SER A O 1
ATOM 541 N N . ASP A 1 69 ? 185.736 194.919 114.233 1.00 80.95 67 ASP A N 1
ATOM 542 C CA . ASP A 1 69 ? 186.867 194.389 114.987 1.00 80.95 67 ASP A CA 1
ATOM 543 C C . ASP A 1 69 ? 186.964 194.956 116.398 1.00 80.95 67 ASP A C 1
ATOM 544 O O . ASP A 1 69 ? 186.864 194.199 117.369 1.00 80.95 67 ASP A O 1
ATOM 549 N N . CYS A 1 70 ? 187.156 196.265 116.548 1.00 74.97 68 CYS A N 1
ATOM 550 C CA . CYS A 1 70 ? 187.318 196.855 117.870 1.00 74.97 68 CYS A CA 1
ATOM 551 C C . CYS A 1 70 ? 185.988 197.106 118.575 1.00 74.97 68 CYS A C 1
ATOM 552 O O . CYS A 1 70 ? 185.959 197.823 119.580 1.00 74.97 68 CYS A O 1
ATOM 555 N N . GLY A 1 71 ? 184.896 196.531 118.079 1.00 70.01 69 GLY A N 1
ATOM 556 C CA . GLY A 1 71 ? 183.672 196.441 118.855 1.00 70.01 69 GLY A CA 1
ATOM 557 C C . GLY A 1 71 ? 182.804 197.679 118.883 1.00 70.01 69 GLY A C 1
ATOM 558 O O . GLY A 1 71 ? 182.430 198.139 119.969 1.00 70.01 69 GLY A O 1
ATOM 559 N N . ILE A 1 72 ? 182.465 198.234 117.721 1.00 66.97 70 ILE A N 1
ATOM 560 C CA . ILE A 1 72 ? 181.555 199.373 117.653 1.00 66.97 70 ILE A CA 1
ATOM 561 C C . ILE A 1 72 ? 180.186 198.892 117.187 1.00 66.97 70 ILE A C 1
ATOM 562 O O . ILE A 1 72 ? 179.906 198.849 115.985 1.00 66.97 70 ILE A O 1
ATOM 567 N N . THR A 1 73 ? 179.325 198.533 118.134 1.00 65.72 71 THR A N 1
ATOM 568 C CA . THR A 1 73 ? 178.001 198.021 117.817 1.00 65.72 71 THR A CA 1
ATOM 569 C C . THR A 1 73 ? 176.969 199.146 117.878 1.00 65.72 71 THR A C 1
ATOM 570 O O . THR A 1 73 ? 177.302 200.327 117.998 1.00 65.72 71 THR A O 1
ATOM 574 N N . ASN A 1 74 ? 175.693 198.772 117.793 1.00 65.22 72 ASN A N 1
ATOM 575 C CA . ASN A 1 74 ? 174.616 199.753 117.787 1.00 65.22 72 ASN A CA 1
ATOM 576 C C . ASN A 1 74 ? 174.678 200.642 119.022 1.00 65.22 72 ASN A C 1
ATOM 577 O O . ASN A 1 74 ? 175.079 200.207 120.103 1.00 65.22 72 ASN A O 1
ATOM 582 N N . GLY A 1 75 ? 174.285 201.903 118.849 1.00 57.99 73 GLY A N 1
ATOM 583 C CA . GLY A 1 75 ? 174.030 202.784 119.965 1.00 57.99 73 GLY A CA 1
ATOM 584 C C . GLY A 1 75 ? 175.213 203.571 120.483 1.00 57.99 73 GLY A C 1
ATOM 585 O O . GLY A 1 75 ? 175.029 204.394 121.389 1.00 57.99 73 GLY A O 1
ATOM 586 N N . ASP A 1 76 ? 176.415 203.360 119.957 1.00 58.65 74 ASP A N 1
ATOM 587 C CA . ASP A 1 76 ? 177.574 204.081 120.464 1.00 58.65 74 ASP A CA 1
ATOM 588 C C . ASP A 1 76 ? 177.729 205.432 119.775 1.00 58.65 74 ASP A C 1
ATOM 589 O O . ASP A 1 76 ? 177.408 205.595 118.596 1.00 58.65 74 ASP A O 1
ATOM 594 N N . ARG A 1 77 ? 178.235 206.404 120.529 1.00 56.71 75 ARG A N 1
ATOM 595 C CA . ARG A 1 77 ? 178.465 207.756 120.036 1.00 56.71 75 ARG A CA 1
ATOM 596 C C . ARG A 1 77 ? 179.922 207.908 119.626 1.00 56.71 75 ARG A C 1
ATOM 597 O O . ARG A 1 77 ? 180.825 207.562 120.392 1.00 56.71 75 ARG A O 1
ATOM 605 N N . LEU A 1 78 ? 180.148 208.434 118.427 1.00 60.06 76 LEU A N 1
ATOM 606 C CA . LEU A 1 78 ? 181.487 208.629 117.892 1.00 60.06 76 LEU A CA 1
ATOM 607 C C . LEU A 1 78 ? 181.780 210.120 117.823 1.00 60.06 76 LEU A C 1
ATOM 608 O O . LEU A 1 78 ? 181.281 210.810 116.930 1.00 60.06 76 LEU A O 1
ATOM 613 N N . GLU A 1 79 ? 182.593 210.611 118.753 1.00 63.99 77 GLU A N 1
ATOM 614 C CA . GLU A 1 79 ? 183.024 212.002 118.742 1.00 63.99 77 GLU A CA 1
ATOM 615 C C . GLU A 1 79 ? 184.310 212.106 117.937 1.00 63.99 77 GLU A C 1
ATOM 616 O O . GLU A 1 79 ? 185.352 211.596 118.359 1.00 63.99 77 GLU A O 1
ATOM 622 N N . ILE A 1 80 ? 184.244 212.774 116.794 1.00 64.12 78 ILE A N 1
ATOM 623 C CA . ILE A 1 80 ? 185.405 212.899 115.923 1.00 64.12 78 ILE A CA 1
ATOM 624 C C . ILE A 1 80 ? 186.384 213.883 116.540 1.00 64.12 78 ILE A C 1
ATOM 625 O O . ILE A 1 80 ? 186.054 215.052 116.763 1.00 64.12 78 ILE A O 1
ATOM 630 N N . LEU A 1 81 ? 187.593 213.413 116.817 1.00 66.25 79 LEU A N 1
ATOM 631 C CA . LEU A 1 81 ? 188.645 214.282 117.312 1.00 66.25 79 LEU A CA 1
ATOM 632 C C . LEU A 1 81 ? 189.017 215.273 116.222 1.00 66.25 79 LEU A C 1
ATOM 633 O O . LEU A 1 81 ? 189.723 216.251 116.459 1.00 66.25 79 LEU A O 1
ATOM 639 N N . GLN B 2 5 ? 213.163 242.275 164.904 1.00 102.31 5 GLN C N 1
ATOM 640 C CA . GLN B 2 5 ? 213.513 240.833 165.042 1.00 102.31 5 GLN C CA 1
ATOM 641 C C . GLN B 2 5 ? 212.924 240.028 163.891 1.00 102.31 5 GLN C C 1
ATOM 642 O O . GLN B 2 5 ? 212.167 240.554 163.076 1.00 102.31 5 GLN C O 1
ATOM 648 N N . LYS B 2 6 ? 213.286 238.750 163.826 1.00 97.91 6 LYS C N 1
ATOM 649 C CA . LYS B 2 6 ? 212.739 237.833 162.840 1.00 97.91 6 LYS C CA 1
ATOM 650 C C . LYS B 2 6 ? 212.636 236.445 163.449 1.00 97.91 6 LYS C C 1
ATOM 651 O O . LYS B 2 6 ? 213.519 236.007 164.192 1.00 97.91 6 LYS C O 1
ATOM 657 N N . SER B 2 7 ? 211.548 235.756 163.126 1.00 86.20 7 SER C N 1
ATOM 658 C CA . SER B 2 7 ? 211.343 234.402 163.605 1.00 86.20 7 SER C CA 1
ATOM 659 C C . SER B 2 7 ? 212.138 233.417 162.755 1.00 86.20 7 SER C C 1
ATOM 660 O O . SER B 2 7 ? 212.618 233.739 161.666 1.00 86.20 7 SER C O 1
ATOM 663 N N . TYR B 2 8 ? 212.267 232.191 163.263 1.00 74.45 8 TYR C N 1
ATOM 664 C CA . TYR B 2 8 ? 213.001 231.167 162.529 1.00 74.45 8 TYR C CA 1
ATOM 665 C C . TYR B 2 8 ? 212.377 230.940 161.157 1.00 74.45 8 TYR C C 1
ATOM 666 O O . TYR B 2 8 ? 213.083 230.816 160.150 1.00 74.45 8 TYR C O 1
ATOM 675 N N . LEU B 2 9 ? 211.046 230.893 161.101 1.00 75.22 9 LEU C N 1
ATOM 676 C CA . LEU B 2 9 ? 210.362 230.793 159.816 1.00 75.22 9 LEU C CA 1
ATOM 677 C C . LEU B 2 9 ? 210.598 232.039 158.970 1.00 75.22 9 LEU C C 1
ATOM 678 O O . LEU B 2 9 ? 210.730 231.952 157.742 1.00 75.22 9 LEU C O 1
ATOM 683 N N . GLU B 2 10 ? 210.652 233.207 159.613 1.00 87.15 10 GLU C N 1
ATOM 684 C CA . GLU B 2 10 ? 210.724 234.465 158.877 1.00 87.15 10 GLU C CA 1
ATOM 685 C C . GLU B 2 10 ? 211.973 234.528 158.009 1.00 87.15 10 GLU C C 1
ATOM 686 O O . GLU B 2 10 ? 211.910 234.904 156.833 1.00 87.15 10 GLU C O 1
ATOM 692 N N . ASN B 2 11 ? 213.125 234.165 158.573 1.00 88.35 11 ASN C N 1
ATOM 693 C CA . ASN B 2 11 ? 214.365 234.219 157.811 1.00 88.35 11 ASN C CA 1
ATOM 694 C C . ASN B 2 11 ? 214.465 233.089 156.795 1.00 88.35 11 ASN C C 1
ATOM 695 O O . ASN B 2 11 ? 215.056 233.275 155.726 1.00 88.35 11 ASN C O 1
ATOM 700 N N . GLN B 2 12 ? 213.905 231.918 157.106 1.00 82.05 12 GLN C N 1
ATOM 701 C CA . GLN B 2 12 ? 213.969 230.801 156.173 1.00 82.05 12 GLN C CA 1
ATOM 702 C C . GLN B 2 12 ? 213.108 231.022 154.937 1.00 82.05 12 GLN C C 1
ATOM 703 O O . GLN B 2 12 ? 213.504 230.604 153.844 1.00 82.05 12 GLN C O 1
ATOM 709 N N . LEU B 2 13 ? 211.944 231.658 155.079 1.00 81.77 13 LEU C N 1
ATOM 710 C CA . LEU B 2 13 ? 211.038 231.850 153.955 1.00 81.77 13 LEU C CA 1
ATOM 711 C C . LEU B 2 13 ? 210.962 233.282 153.446 1.00 81.77 13 LEU C C 1
ATOM 712 O O . LEU B 2 13 ? 210.341 233.507 152.402 1.00 81.77 13 LEU C O 1
ATOM 717 N N . GLU B 2 14 ? 211.564 234.248 154.137 1.00 91.45 14 GLU C N 1
ATOM 718 C CA . GLU B 2 14 ? 211.584 235.651 153.728 1.00 91.45 14 GLU C CA 1
ATOM 719 C C . GLU B 2 14 ? 210.187 236.232 153.547 1.00 91.45 14 GLU C C 1
ATOM 720 O O . GLU B 2 14 ? 210.023 237.229 152.835 1.00 91.45 14 GLU C O 1
ATOM 726 N N . ALA B 2 15 ? 209.175 235.639 154.174 1.00 93.52 15 ALA C N 1
ATOM 727 C CA . ALA B 2 15 ? 207.804 236.079 153.984 1.00 93.52 15 ALA C CA 1
ATOM 728 C C . ALA B 2 15 ? 207.370 237.007 155.116 1.00 93.52 15 ALA C C 1
ATOM 729 O O . ALA B 2 15 ? 208.086 237.225 156.098 1.00 93.52 15 ALA C O 1
ATOM 731 N N . VAL B 2 16 ? 206.172 237.562 154.960 1.00 95.95 16 VAL C N 1
ATOM 732 C CA . VAL B 2 16 ? 205.509 238.348 155.994 1.00 95.95 16 VAL C CA 1
ATOM 733 C C . VAL B 2 16 ? 204.239 237.610 156.387 1.00 95.95 16 VAL C C 1
ATOM 734 O O . VAL B 2 16 ? 203.404 237.302 155.528 1.00 95.95 16 VAL C O 1
ATOM 738 N N . ALA B 2 17 ? 204.093 237.326 157.679 1.00 94.39 17 ALA C N 1
ATOM 739 C CA . ALA B 2 17 ? 202.985 236.520 158.169 1.00 94.39 17 ALA C CA 1
ATOM 740 C C . ALA B 2 17 ? 202.312 237.220 159.337 1.00 94.39 17 ALA C C 1
ATOM 741 O O . ALA B 2 17 ? 202.972 237.896 160.130 1.00 94.39 17 ALA C O 1
ATOM 743 N N . GLU B 2 18 ? 200.997 237.046 159.439 1.00 93.96 18 GLU C N 1
ATOM 744 C CA . GLU B 2 18 ? 200.216 237.669 160.495 1.00 93.96 18 GLU C CA 1
ATOM 745 C C . GLU B 2 18 ? 198.988 236.817 160.769 1.00 93.96 18 GLU C C 1
ATOM 746 O O . GLU B 2 18 ? 198.599 235.973 159.958 1.00 93.96 18 GLU C O 1
ATOM 752 N N . LYS B 2 19 ? 198.385 237.044 161.931 1.00 89.04 19 LYS C N 1
ATOM 753 C CA . LYS B 2 19 ? 197.131 236.410 162.310 1.00 89.04 19 LYS C CA 1
ATOM 754 C C . LYS B 2 19 ? 196.071 237.486 162.489 1.00 89.04 19 LYS C C 1
ATOM 755 O O . LYS B 2 19 ? 196.307 238.486 163.174 1.00 89.04 19 LYS C O 1
ATOM 761 N N . THR B 2 20 ? 194.909 237.279 161.876 1.00 93.53 20 THR C N 1
ATOM 762 C CA . THR B 2 20 ? 193.828 238.251 161.918 1.00 93.53 20 THR C CA 1
ATOM 763 C C . THR B 2 20 ? 192.497 237.512 161.906 1.00 93.53 20 THR C C 1
ATOM 764 O O . THR B 2 20 ? 192.442 236.285 161.770 1.00 93.53 20 THR C O 1
ATOM 768 N N . ASP B 2 21 ? 191.411 238.276 162.042 1.00 102.05 21 ASP C N 1
ATOM 769 C CA . ASP B 2 21 ? 190.082 237.682 162.117 1.00 102.05 21 ASP C CA 1
ATOM 770 C C . ASP B 2 21 ? 189.707 236.941 160.842 1.00 102.05 21 ASP C C 1
ATOM 771 O O . ASP B 2 21 ? 188.768 236.138 160.859 1.00 102.05 21 ASP C O 1
ATOM 776 N N . ALA B 2 22 ? 190.409 237.192 159.742 1.00 92.50 22 ALA C N 1
ATOM 777 C CA . ALA B 2 22 ? 190.200 236.456 158.504 1.00 92.50 22 ALA C CA 1
ATOM 778 C C . ALA B 2 22 ? 191.027 235.181 158.435 1.00 92.50 22 ALA C C 1
ATOM 779 O O . ALA B 2 22 ? 190.980 234.483 157.417 1.00 92.50 22 ALA C O 1
ATOM 781 N N . GLY B 2 23 ? 191.770 234.861 159.488 1.00 88.43 23 GLY C N 1
ATOM 782 C CA . GLY B 2 23 ? 192.631 233.697 159.489 1.00 88.43 23 GLY C CA 1
ATOM 783 C C . GLY B 2 23 ? 194.084 234.076 159.287 1.00 88.43 23 GLY C C 1
ATOM 784 O O . GLY B 2 23 ? 194.441 235.247 159.127 1.00 88.43 23 GLY C O 1
ATOM 785 N N . TYR B 2 24 ? 194.936 233.057 159.285 1.00 79.98 24 TYR C N 1
ATOM 786 C CA . TYR B 2 24 ? 196.367 233.260 159.128 1.00 79.98 24 TYR C CA 1
ATOM 787 C C . TYR B 2 24 ? 196.692 233.645 157.692 1.00 79.98 24 TYR C C 1
ATOM 788 O O . TYR B 2 24 ? 196.046 233.189 156.746 1.00 79.98 24 TYR C O 1
ATOM 797 N N . THR B 2 25 ? 197.702 234.499 157.539 1.00 87.21 25 THR C N 1
ATOM 798 C CA . THR B 2 25 ? 198.094 235.023 156.239 1.00 87.21 25 THR C CA 1
ATOM 799 C C . THR B 2 25 ? 199.606 234.963 156.084 1.00 87.21 25 THR C C 1
ATOM 800 O O . THR B 2 25 ? 200.348 235.179 157.045 1.00 87.21 25 THR C O 1
ATOM 804 N N . PHE B 2 26 ? 200.051 234.666 154.865 1.00 86.35 26 PHE C N 1
ATOM 805 C CA . PHE B 2 26 ? 201.459 234.682 154.501 1.00 86.35 26 PHE C CA 1
ATOM 806 C C . PHE B 2 26 ? 201.609 235.438 153.190 1.00 86.35 26 PHE C C 1
ATOM 807 O O . PHE B 2 26 ? 200.749 235.339 152.311 1.00 86.35 26 PHE C O 1
ATOM 815 N N . THR B 2 27 ? 202.700 236.190 153.058 1.00 95.65 27 THR C N 1
ATOM 816 C CA . THR B 2 27 ? 202.936 237.010 151.878 1.00 95.65 27 THR C CA 1
ATOM 817 C C . THR B 2 27 ? 204.350 236.791 151.361 1.00 95.65 27 THR C C 1
ATOM 818 O O . THR B 2 27 ? 205.294 236.663 152.144 1.00 95.65 27 THR C O 1
ATOM 822 N N . PHE B 2 28 ? 204.489 236.762 150.037 1.00 93.21 28 PHE C N 1
ATOM 823 C CA . PHE B 2 28 ? 205.777 236.597 149.382 1.00 93.21 28 PHE C CA 1
ATOM 824 C C . PHE B 2 28 ? 205.964 237.683 148.335 1.00 93.21 28 PHE C C 1
ATOM 825 O O . PHE B 2 28 ? 204.994 238.231 147.805 1.00 93.21 28 PHE C O 1
ATOM 833 N N . GLN B 2 29 ? 207.227 237.990 148.043 1.00 104.31 29 GLN C N 1
ATOM 834 C CA . GLN B 2 29 ? 207.545 238.917 146.966 1.00 104.31 29 GLN C CA 1
ATOM 835 C C . GLN B 2 29 ? 207.672 238.162 145.648 1.00 104.31 29 GLN C C 1
ATOM 836 O O . GLN B 2 29 ? 208.444 237.205 145.542 1.00 104.31 29 GLN C O 1
ATOM 842 N N . ARG B 2 30 ? 206.916 238.600 144.639 1.00 107.44 30 ARG C N 1
ATOM 843 C CA . ARG B 2 30 ? 206.910 237.889 143.365 1.00 107.44 30 ARG C CA 1
ATOM 844 C C . ARG B 2 30 ? 208.299 237.840 142.742 1.00 107.44 30 ARG C C 1
ATOM 845 O O . ARG B 2 30 ? 208.578 236.963 141.917 1.00 107.44 30 ARG C O 1
ATOM 853 N N . GLU B 2 31 ? 209.182 238.765 143.123 1.00 107.83 31 GLU C N 1
ATOM 854 C CA . GLU B 2 31 ? 210.519 238.802 142.544 1.00 107.83 31 GLU C CA 1
ATOM 855 C C . GLU B 2 31 ? 211.467 237.809 143.201 1.00 107.83 31 GLU C C 1
ATOM 856 O O . GLU B 2 31 ? 212.584 237.618 142.706 1.00 107.83 31 GLU C O 1
ATOM 862 N N . LYS B 2 32 ? 211.059 237.178 144.301 1.00 104.18 32 LYS C N 1
ATOM 863 C CA . LYS B 2 32 ? 211.929 236.293 145.062 1.00 104.18 32 LYS C CA 1
ATOM 864 C C . LYS B 2 32 ? 211.495 234.833 145.003 1.00 104.18 32 LYS C C 1
ATOM 865 O O . LYS B 2 32 ? 211.949 234.032 145.826 1.00 104.18 32 LYS C O 1
ATOM 871 N N . ILE B 2 33 ? 210.627 234.468 144.061 1.00 98.93 33 ILE C N 1
ATOM 872 C CA . ILE B 2 33 ? 210.184 233.091 143.907 1.00 98.93 33 ILE C CA 1
ATOM 873 C C . ILE B 2 33 ? 210.254 232.714 142.435 1.00 98.93 33 ILE C C 1
ATOM 874 O O . ILE B 2 33 ? 210.340 233.568 141.551 1.00 98.93 33 ILE C O 1
ATOM 879 N N . LYS B 2 34 ? 210.220 231.409 142.184 1.00 97.48 34 LYS C N 1
ATOM 880 C CA . LYS B 2 34 ? 210.276 230.872 140.832 1.00 97.48 34 LYS C CA 1
ATOM 881 C C . LYS B 2 34 ? 208.896 230.679 140.219 1.00 97.48 34 LYS C C 1
ATOM 882 O O . LYS B 2 34 ? 208.798 230.177 139.095 1.00 97.48 34 LYS C O 1
ATOM 888 N N . LEU B 2 35 ? 207.835 231.065 140.924 1.00 102.67 35 LEU C N 1
ATOM 889 C CA . LEU B 2 35 ? 206.483 230.880 140.418 1.00 102.67 35 LEU C CA 1
ATOM 890 C C . LEU B 2 35 ? 206.319 231.579 139.074 1.00 102.67 35 LEU C C 1
ATOM 891 O O . LEU B 2 35 ? 206.719 232.735 138.907 1.00 102.67 35 LEU C O 1
ATOM 896 N N . LEU B 2 36 ? 205.725 230.871 138.113 1.00 107.55 36 LEU C N 1
ATOM 897 C CA . LEU B 2 36 ? 205.526 231.382 136.762 1.00 107.55 36 LEU C CA 1
ATOM 898 C C . LEU B 2 36 ? 204.078 231.736 136.465 1.00 107.55 36 LEU C C 1
ATOM 899 O O . LEU B 2 36 ? 203.784 232.874 136.085 1.00 107.55 36 LEU C O 1
ATOM 904 N N . ASP B 2 37 ? 203.158 230.787 136.632 1.00 111.11 37 ASP C N 1
ATOM 905 C CA . ASP B 2 37 ? 201.770 230.960 136.223 1.00 111.11 37 ASP C CA 1
ATOM 906 C C . ASP B 2 37 ? 200.859 231.345 137.381 1.00 111.11 37 ASP C C 1
ATOM 907 O O . ASP B 2 37 ? 200.062 232.279 137.258 1.00 111.11 37 ASP C O 1
ATOM 912 N N . GLY B 2 38 ? 200.961 230.642 138.504 1.00 107.39 38 GLY C N 1
ATOM 913 C CA . GLY B 2 38 ? 200.066 230.868 139.620 1.00 107.39 38 GLY C CA 1
ATOM 914 C C . GLY B 2 38 ? 199.093 229.721 139.792 1.00 107.39 38 GLY C C 1
ATOM 915 O O . GLY B 2 38 ? 198.772 229.331 140.918 1.00 107.39 38 GLY C O 1
ATOM 916 N N . LEU B 2 39 ? 198.618 229.168 138.673 1.00 107.70 39 LEU C N 1
ATOM 917 C CA . LEU B 2 39 ? 197.733 228.011 138.751 1.00 107.70 39 LEU C CA 1
ATOM 918 C C . LEU B 2 39 ? 198.471 226.787 139.274 1.00 107.70 39 LEU C C 1
ATOM 919 O O . LEU B 2 39 ? 197.838 225.791 139.642 1.00 107.70 39 LEU C O 1
ATOM 924 N N . GLU B 2 40 ? 199.804 226.838 139.309 1.00 103.16 40 GLU C N 1
ATOM 925 C CA . GLU B 2 40 ? 200.572 225.745 139.894 1.00 103.16 40 GLU C CA 1
ATOM 926 C C . GLU B 2 40 ? 200.277 225.593 141.378 1.00 103.16 40 GLU C C 1
ATOM 927 O O . GLU B 2 40 ? 200.390 224.492 141.927 1.00 103.16 40 GLU C O 1
ATOM 933 N N . ALA B 2 41 ? 199.896 226.684 142.044 1.00 94.70 41 ALA C N 1
ATOM 934 C CA . ALA B 2 41 ? 199.668 226.656 143.482 1.00 94.70 41 ALA C CA 1
ATOM 935 C C . ALA B 2 41 ? 198.418 225.881 143.872 1.00 94.70 41 ALA C C 1
ATOM 936 O O . ALA B 2 41 ? 198.216 225.634 145.065 1.00 94.70 41 ALA C O 1
ATOM 938 N N . ASN B 2 42 ? 197.584 225.485 142.909 1.00 94.10 42 ASN C N 1
ATOM 939 C CA . ASN B 2 42 ? 196.339 224.805 143.245 1.00 94.10 42 ASN C CA 1
ATOM 940 C C . ASN B 2 42 ? 196.586 223.519 144.021 1.00 94.10 42 ASN C C 1
ATOM 941 O O . ASN B 2 42 ? 195.694 223.065 144.745 1.00 94.10 42 ASN C O 1
ATOM 946 N N . VAL B 2 43 ? 197.783 222.938 143.918 1.00 83.75 43 VAL C N 1
ATOM 947 C CA . VAL B 2 43 ? 198.058 221.673 144.594 1.00 83.75 43 VAL C CA 1
ATOM 948 C C . VAL B 2 43 ? 197.886 221.798 146.101 1.00 83.75 43 VAL C C 1
ATOM 949 O O . VAL B 2 43 ? 197.665 220.797 146.792 1.00 83.75 43 VAL C O 1
ATOM 953 N N . ILE B 2 44 ? 197.980 223.017 146.638 1.00 81.99 44 ILE C N 1
ATOM 954 C CA . ILE B 2 44 ? 197.875 223.199 148.084 1.00 81.99 44 ILE C CA 1
ATOM 955 C C . ILE B 2 44 ? 196.535 222.694 148.599 1.00 81.99 44 ILE C C 1
ATOM 956 O O . ILE B 2 44 ? 196.430 222.256 149.750 1.00 81.99 44 ILE C O 1
ATOM 961 N N . LYS B 2 45 ? 195.495 222.735 147.766 1.00 83.61 45 LYS C N 1
ATOM 962 C CA . LYS B 2 45 ? 194.155 222.402 148.235 1.00 83.61 45 LYS C CA 1
ATOM 963 C C . LYS B 2 45 ? 193.975 220.916 148.518 1.00 83.61 45 LYS C C 1
ATOM 964 O O . LYS B 2 45 ? 192.933 220.529 149.055 1.00 83.61 45 LYS C O 1
ATOM 970 N N . ASP B 2 46 ? 194.946 220.074 148.166 1.00 80.77 46 ASP C N 1
ATOM 971 C CA . ASP B 2 46 ? 194.793 218.629 148.271 1.00 80.77 46 ASP C CA 1
ATOM 972 C C . ASP B 2 46 ? 195.296 218.064 149.597 1.00 80.77 46 ASP C C 1
ATOM 973 O O . ASP B 2 46 ? 195.600 216.869 149.672 1.00 80.77 46 ASP C O 1
ATOM 978 N N . ILE B 2 47 ? 195.385 218.881 150.642 1.00 72.65 47 ILE C N 1
ATOM 979 C CA . ILE B 2 47 ? 195.762 218.403 151.967 1.00 72.65 47 ILE C CA 1
ATOM 980 C C . ILE B 2 47 ? 194.975 219.192 153.002 1.00 72.65 47 ILE C C 1
ATOM 981 O O . ILE B 2 47 ? 194.814 220.410 152.877 1.00 72.65 47 ILE C O 1
ATOM 986 N N . ASN B 2 48 ? 194.490 218.499 154.027 1.00 70.71 48 ASN C N 1
ATOM 987 C CA . ASN B 2 48 ? 193.616 219.087 155.033 1.00 70.71 48 ASN C CA 1
ATOM 988 C C . ASN B 2 48 ? 192.386 219.700 154.362 1.00 70.71 48 ASN C C 1
ATOM 989 O O . ASN B 2 48 ? 192.176 220.917 154.427 1.00 70.71 48 ASN C O 1
ATOM 994 N N . PRO B 2 49 ? 191.553 218.887 153.710 1.00 68.63 49 PRO C N 1
ATOM 995 C CA . PRO B 2 49 ? 190.427 219.450 152.951 1.00 68.63 49 PRO C CA 1
ATOM 996 C C . PRO B 2 49 ? 189.448 220.238 153.798 1.00 68.63 49 PRO C C 1
ATOM 997 O O . PRO B 2 49 ? 188.767 221.119 153.261 1.00 68.63 49 PRO C O 1
ATOM 1001 N N . PHE B 2 50 ? 189.351 219.959 155.097 1.00 68.79 50 PHE C N 1
ATOM 1002 C CA . PHE B 2 50 ? 188.369 220.635 155.933 1.00 68.79 50 PHE C CA 1
ATOM 1003 C C . PHE B 2 50 ? 188.795 222.038 156.339 1.00 68.79 50 PHE C C 1
ATOM 1004 O O . PHE B 2 50 ? 187.989 222.761 156.932 1.00 68.79 50 PHE C O 1
ATOM 1012 N N . PHE B 2 51 ? 190.025 222.442 156.042 1.00 70.63 51 PHE C N 1
ATOM 1013 C CA . PHE B 2 51 ? 190.393 223.836 156.209 1.00 70.63 51 PHE C CA 1
ATOM 1014 C C . PHE B 2 51 ? 189.789 224.673 155.086 1.00 70.63 51 PHE C C 1
ATOM 1015 O O . PHE B 2 51 ? 189.279 224.154 154.090 1.00 70.63 51 PHE C O 1
ATOM 1023 N N . HIS B 2 52 ? 189.845 225.988 155.264 1.00 80.49 52 HIS C N 1
ATOM 1024 C CA . HIS B 2 52 ? 189.447 226.938 154.236 1.00 80.49 52 HIS C CA 1
ATOM 1025 C C . HIS B 2 52 ? 190.691 227.646 153.721 1.00 80.49 52 HIS C C 1
ATOM 1026 O O . HIS B 2 52 ? 191.430 228.255 154.502 1.00 80.49 52 HIS C O 1
ATOM 1033 N N . LYS B 2 53 ? 190.923 227.564 152.413 1.00 79.78 53 LYS C N 1
ATOM 1034 C CA . LYS B 2 53 ? 192.146 228.073 151.812 1.00 79.78 53 LYS C CA 1
ATOM 1035 C C . LYS B 2 53 ? 191.807 228.926 150.601 1.00 79.78 53 LYS C C 1
ATOM 1036 O O . LYS B 2 53 ? 190.790 228.704 149.940 1.00 79.78 53 LYS C O 1
ATOM 1042 N N . GLU B 2 54 ? 192.665 229.903 150.319 1.00 91.91 54 GLU C N 1
ATOM 1043 C CA . GLU B 2 54 ? 192.475 230.797 149.189 1.00 91.91 54 GLU C CA 1
ATOM 1044 C C . GLU B 2 54 ? 193.813 231.400 148.788 1.00 91.91 54 GLU C C 1
ATOM 1045 O O . GLU B 2 54 ? 194.645 231.724 149.639 1.00 91.91 54 GLU C O 1
ATOM 1051 N N . ILE B 2 55 ? 194.009 231.552 147.481 1.00 91.99 55 ILE C N 1
ATOM 1052 C CA . ILE B 2 55 ? 195.252 232.078 146.927 1.00 91.99 55 ILE C CA 1
ATOM 1053 C C . ILE B 2 55 ? 194.918 233.060 145.815 1.00 91.99 55 ILE C C 1
ATOM 1054 O O . ILE B 2 55 ? 194.031 232.808 144.993 1.00 91.99 55 ILE C O 1
ATOM 1059 N N . ASP B 2 56 ? 195.637 234.181 145.790 1.00 103.97 56 ASP C N 1
ATOM 1060 C CA . ASP B 2 56 ? 195.488 235.173 144.737 1.00 103.97 56 ASP C CA 1
ATOM 1061 C C . ASP B 2 56 ? 196.871 235.649 144.319 1.00 103.97 56 ASP C C 1
ATOM 1062 O O . ASP B 2 56 ? 197.834 235.567 145.086 1.00 103.97 56 ASP C O 1
ATOM 1067 N N . VAL B 2 57 ? 196.958 236.151 143.091 1.00 105.93 57 VAL C N 1
ATOM 1068 C CA . VAL B 2 57 ? 198.230 236.499 142.474 1.00 105.93 57 VAL C CA 1
ATOM 1069 C C . VAL B 2 57 ? 198.187 237.944 142.004 1.00 105.93 57 VAL C C 1
ATOM 1070 O O . VAL B 2 57 ? 197.205 238.383 141.395 1.00 105.93 57 VAL C O 1
ATOM 1074 N N . THR B 2 58 ? 199.258 238.677 142.288 1.00 110.92 58 THR C N 1
ATOM 1075 C CA . THR B 2 58 ? 199.482 240.014 141.763 1.00 110.92 58 THR C CA 1
ATOM 1076 C C . THR B 2 58 ? 200.915 240.092 141.256 1.00 110.92 58 THR C C 1
ATOM 1077 O O . THR B 2 58 ? 201.783 239.312 141.657 1.00 110.92 58 THR C O 1
ATOM 1081 N N . ASP B 2 59 ? 201.163 241.046 140.358 1.00 116.98 59 ASP C N 1
ATOM 1082 C CA . ASP B 2 59 ? 202.479 241.142 139.736 1.00 116.98 59 ASP C CA 1
ATOM 1083 C C . ASP B 2 59 ? 203.583 241.360 140.762 1.00 116.98 59 ASP C C 1
ATOM 1084 O O . ASP B 2 59 ? 204.744 241.034 140.491 1.00 116.98 59 ASP C O 1
ATOM 1089 N N . ASP B 2 60 ? 203.255 241.901 141.937 1.00 113.15 60 ASP C N 1
ATOM 1090 C CA . ASP B 2 60 ? 204.290 242.316 142.876 1.00 113.15 60 ASP C CA 1
ATOM 1091 C C . ASP B 2 60 ? 204.399 241.358 144.063 1.00 113.15 60 ASP C C 1
ATOM 1092 O O . ASP B 2 60 ? 205.513 241.021 144.478 1.00 113.15 60 ASP C O 1
ATOM 1097 N N . GLU B 2 61 ? 203.275 240.885 144.605 1.00 107.87 61 GLU C N 1
ATOM 1098 C CA . GLU B 2 61 ? 203.309 239.964 145.736 1.00 107.87 61 GLU C CA 1
ATOM 1099 C C . GLU B 2 61 ? 202.357 238.805 145.480 1.00 107.87 61 GLU C C 1
ATOM 1100 O O . GLU B 2 61 ? 201.531 238.841 144.566 1.00 107.87 61 GLU C O 1
ATOM 1106 N N . VAL B 2 62 ? 202.488 237.771 146.308 1.00 100.66 62 VAL C N 1
ATOM 1107 C CA . VAL B 2 62 ? 201.550 236.657 146.356 1.00 100.66 62 VAL C CA 1
ATOM 1108 C C . VAL B 2 62 ? 201.141 236.454 147.808 1.00 100.66 62 VAL C C 1
ATOM 1109 O O . VAL B 2 62 ? 201.983 236.520 148.710 1.00 100.66 62 VAL C O 1
ATOM 1113 N N . ILE B 2 63 ? 199.851 236.215 148.033 1.00 95.01 63 ILE C N 1
ATOM 1114 C CA . ILE B 2 63 ? 199.290 236.130 149.376 1.00 95.01 63 ILE C CA 1
ATOM 1115 C C . ILE B 2 63 ? 198.489 234.843 149.507 1.00 95.01 63 ILE C C 1
ATOM 1116 O O . ILE B 2 63 ? 197.668 234.519 148.642 1.00 95.01 63 ILE C O 1
ATOM 1121 N N . ILE B 2 64 ? 198.720 234.120 150.600 1.00 89.58 64 ILE C N 1
ATOM 1122 C CA . ILE B 2 64 ? 198.019 232.879 150.907 1.00 89.58 64 ILE C CA 1
ATOM 1123 C C . ILE B 2 64 ? 197.381 233.026 152.279 1.00 89.58 64 ILE C C 1
ATOM 1124 O O . ILE B 2 64 ? 198.033 233.485 153.224 1.00 89.58 64 ILE C O 1
ATOM 1129 N N . THR B 2 65 ? 196.114 232.634 152.389 1.00 86.28 65 THR C N 1
ATOM 1130 C CA . THR B 2 65 ? 195.364 232.747 153.632 1.00 86.28 65 THR C CA 1
ATOM 1131 C C . THR B 2 65 ? 194.760 231.399 153.993 1.00 86.28 65 THR C C 1
ATOM 1132 O O . THR B 2 65 ? 194.250 230.686 153.124 1.00 86.28 65 THR C O 1
ATOM 1136 N N . ILE B 2 66 ? 194.813 231.056 155.278 1.00 77.83 66 ILE C N 1
ATOM 1137 C CA . ILE B 2 66 ? 194.245 229.812 155.784 1.00 77.83 66 ILE C CA 1
ATOM 1138 C C . ILE B 2 66 ? 193.490 230.114 157.071 1.00 77.83 66 ILE C C 1
ATOM 1139 O O . ILE B 2 66 ? 193.968 230.883 157.912 1.00 77.83 66 ILE C O 1
ATOM 1144 N N . GLN B 2 67 ? 192.319 229.506 157.224 1.00 77.87 67 GLN C N 1
ATOM 1145 C CA . GLN B 2 67 ? 191.444 229.740 158.372 1.00 77.87 67 GLN C CA 1
ATOM 1146 C C . GLN B 2 67 ? 190.911 228.411 158.889 1.00 77.87 67 GLN C C 1
ATOM 1147 O O . GLN B 2 67 ? 190.011 227.823 158.254 1.00 77.87 67 GLN C O 1
ATOM 1153 N N . PRO B 2 68 ? 191.411 227.902 160.011 1.00 67.88 68 PRO C N 1
ATOM 1154 C CA . PRO B 2 68 ? 190.901 226.640 160.541 1.00 67.88 68 PRO C CA 1
ATOM 1155 C C . PRO B 2 68 ? 189.664 226.866 161.389 1.00 67.88 68 PRO C C 1
ATOM 1156 O O . PRO B 2 68 ? 189.346 228.011 161.739 1.00 67.88 68 PRO C O 1
ATOM 1160 N N . PRO B 2 69 ? 188.945 225.801 161.750 1.00 62.24 69 PRO C N 1
ATOM 1161 C CA . PRO B 2 69 ? 187.768 225.962 162.614 1.00 62.24 69 PRO C CA 1
ATOM 1162 C C . PRO B 2 69 ? 188.092 226.698 163.903 1.00 62.24 69 PRO C C 1
ATOM 1163 O O . PRO B 2 69 ? 189.260 226.978 164.185 1.00 62.24 69 PRO C O 1
ATOM 1167 N N . SER B 2 70 ? 187.067 227.028 164.689 1.00 65.58 70 SER C N 1
ATOM 1168 C CA . SER B 2 70 ? 187.281 227.845 165.878 1.00 65.58 70 SER C CA 1
ATOM 1169 C C . SER B 2 70 ? 187.778 227.041 167.073 1.00 65.58 70 SER C C 1
ATOM 1170 O O . SER B 2 70 ? 188.266 227.637 168.038 1.00 65.58 70 SER C O 1
ATOM 1173 N N . SER B 2 71 ? 187.664 225.713 167.041 1.00 58.78 71 SER C N 1
ATOM 1174 C CA . SER B 2 71 ? 188.040 224.909 168.197 1.00 58.78 71 SER C CA 1
ATOM 1175 C C . SER B 2 71 ? 189.547 224.723 168.336 1.00 58.78 71 SER C C 1
ATOM 1176 O O . SER B 2 71 ? 190.018 224.414 169.435 1.00 58.78 71 SER C O 1
ATOM 1179 N N . TYR B 2 72 ? 190.310 224.905 167.263 1.00 52.67 72 TYR C N 1
ATOM 1180 C CA . TYR B 2 72 ? 191.750 224.710 167.320 1.00 52.67 72 TYR C CA 1
ATOM 1181 C C . TYR B 2 72 ? 192.423 225.927 167.948 1.00 52.67 72 TYR C C 1
ATOM 1182 O O . TYR B 2 72 ? 191.859 227.021 167.999 1.00 52.67 72 TYR C O 1
ATOM 1191 N N . LYS B 2 73 ? 193.648 225.730 168.431 1.00 52.37 73 LYS C N 1
ATOM 1192 C CA . LYS B 2 73 ? 194.384 226.796 169.100 1.00 52.37 73 LYS C CA 1
ATOM 1193 C C . LYS B 2 73 ? 195.858 226.726 168.731 1.00 52.37 73 LYS C C 1
ATOM 1194 O O . LYS B 2 73 ? 196.375 225.680 168.334 1.00 52.37 73 LYS C O 1
ATOM 1200 N N . ALA B 2 74 ? 196.535 227.862 168.879 1.00 54.20 74 ALA C N 1
ATOM 1201 C CA . ALA B 2 74 ? 197.943 227.952 168.525 1.00 54.20 74 ALA C CA 1
ATOM 1202 C C . ALA B 2 74 ? 198.789 227.093 169.459 1.00 54.20 74 ALA C C 1
ATOM 1203 O O . ALA B 2 74 ? 198.287 226.451 170.383 1.00 54.20 74 ALA C O 1
ATOM 1205 N N . PHE B 2 75 ? 200.098 227.083 169.201 1.00 49.31 75 PHE C N 1
ATOM 1206 C CA . PHE B 2 75 ? 200.984 226.187 169.936 1.00 49.31 75 PHE C CA 1
ATOM 1207 C C . PHE B 2 75 ? 201.297 226.700 171.334 1.00 49.31 75 PHE C C 1
ATOM 1208 O O . PHE B 2 75 ? 201.427 225.901 172.268 1.00 49.31 75 PHE C O 1
ATOM 1216 N N . ARG B 2 76 ? 201.430 228.015 171.507 1.00 55.54 76 ARG C N 1
ATOM 1217 C CA . ARG B 2 76 ? 201.880 228.548 172.789 1.00 55.54 76 ARG C CA 1
ATOM 1218 C C . ARG B 2 76 ? 200.930 228.213 173.931 1.00 55.54 76 ARG C C 1
ATOM 1219 O O . ARG B 2 76 ? 201.333 228.285 175.096 1.00 55.54 76 ARG C O 1
ATOM 1227 N N . PHE B 2 77 ? 199.682 227.852 173.630 1.00 54.40 77 PHE C N 1
ATOM 1228 C CA . PHE B 2 77 ? 198.717 227.564 174.684 1.00 54.40 77 PHE C CA 1
ATOM 1229 C C . PHE B 2 77 ? 199.006 226.254 175.401 1.00 54.40 77 PHE C C 1
ATOM 1230 O O . PHE B 2 77 ? 198.363 225.964 176.414 1.00 54.40 77 PHE C O 1
ATOM 1238 N N . MET B 2 78 ? 199.952 225.455 174.906 1.00 54.12 78 MET C N 1
ATOM 1239 C CA . MET B 2 78 ? 200.207 224.154 175.514 1.00 54.12 78 MET C CA 1
ATOM 1240 C C . MET B 2 78 ? 200.851 224.288 176.888 1.00 54.12 78 MET C C 1
ATOM 1241 O O . MET B 2 78 ? 200.779 223.359 177.698 1.00 54.12 78 MET C O 1
ATOM 1246 N N . LYS B 2 79 ? 201.472 225.433 177.176 1.00 59.12 79 LYS C N 1
ATOM 1247 C CA . LYS B 2 79 ? 202.266 225.562 178.393 1.00 59.12 79 LYS C CA 1
ATOM 1248 C C . LYS B 2 79 ? 201.443 225.362 179.660 1.00 59.12 79 LYS C C 1
ATOM 1249 O O . LYS B 2 79 ? 202.009 225.020 180.702 1.00 59.12 79 LYS C O 1
ATOM 1255 N N . ALA B 2 80 ? 200.126 225.562 179.601 1.00 53.36 80 ALA C N 1
ATOM 1256 C CA . ALA B 2 80 ? 199.329 225.539 180.824 1.00 53.36 80 ALA C CA 1
ATOM 1257 C C . ALA B 2 80 ? 199.080 224.123 181.332 1.00 53.36 80 ALA C C 1
ATOM 1258 O O . ALA B 2 80 ? 199.048 223.904 182.548 1.00 53.36 80 ALA C O 1
ATOM 1260 N N . LYS B 2 81 ? 198.914 223.155 180.436 1.00 54.07 81 LYS C N 1
ATOM 1261 C CA . LYS B 2 81 ? 198.394 221.853 180.823 1.00 54.07 81 LYS C CA 1
ATOM 1262 C C . LYS B 2 81 ? 199.413 221.077 181.659 1.00 54.07 81 LYS C C 1
ATOM 1263 O O . LYS B 2 81 ? 200.491 221.570 181.999 1.00 54.07 81 LYS C O 1
ATOM 1269 N N . ASP B 2 82 ? 199.046 219.842 181.999 1.00 58.38 82 ASP C N 1
ATOM 1270 C CA . ASP B 2 82 ? 199.874 218.994 182.844 1.00 58.38 82 ASP C CA 1
ATOM 1271 C C . ASP B 2 82 ? 201.015 218.376 182.036 1.00 58.38 82 ASP C C 1
ATOM 1272 O O . ASP B 2 82 ? 201.270 218.739 180.885 1.00 58.38 82 ASP C O 1
ATOM 1277 N N . LYS B 2 83 ? 201.712 217.418 182.660 1.00 57.60 83 LYS C N 1
ATOM 1278 C CA . LYS B 2 83 ? 202.857 216.799 182.000 1.00 57.60 83 LYS C CA 1
ATOM 1279 C C . LYS B 2 83 ? 202.458 215.579 181.176 1.00 57.60 83 LYS C C 1
ATOM 1280 O O . LYS B 2 83 ? 203.067 215.317 180.131 1.00 57.60 83 LYS C O 1
ATOM 1286 N N . LYS B 2 84 ? 201.452 214.821 181.613 1.00 57.65 84 LYS C N 1
ATOM 1287 C CA . LYS B 2 84 ? 201.012 213.675 180.824 1.00 57.65 84 LYS C CA 1
ATOM 1288 C C . LYS B 2 84 ? 200.540 214.118 179.446 1.00 57.65 84 LYS C C 1
ATOM 1289 O O . LYS B 2 84 ? 200.875 213.499 178.427 1.00 57.65 84 LYS C O 1
ATOM 1295 N N . SER B 2 85 ? 199.760 215.198 179.396 1.00 52.22 85 SER C N 1
ATOM 1296 C CA . SER B 2 85 ? 199.288 215.701 178.114 1.00 52.22 85 SER C CA 1
ATOM 1297 C C . SER B 2 85 ? 200.452 216.139 177.235 1.00 52.22 85 SER C C 1
ATOM 1298 O O . SER B 2 85 ? 200.444 215.907 176.023 1.00 52.22 85 SER C O 1
ATOM 1301 N N . LYS B 2 86 ? 201.465 216.772 177.826 1.00 51.12 86 LYS C N 1
ATOM 1302 C CA . LYS B 2 86 ? 202.617 217.203 177.042 1.00 51.12 86 LYS C CA 1
ATOM 1303 C C . LYS B 2 86 ? 203.357 216.009 176.449 1.00 51.12 86 LYS C C 1
ATOM 1304 O O . LYS B 2 86 ? 203.737 216.018 175.271 1.00 51.12 86 LYS C O 1
ATOM 1310 N N . TRP B 2 87 ? 203.582 214.970 177.255 1.00 48.84 87 TRP C N 1
ATOM 1311 C CA . TRP B 2 87 ? 204.257 213.784 176.739 1.00 48.84 87 TRP C CA 1
ATOM 1312 C C . TRP B 2 87 ? 203.462 213.172 175.597 1.00 48.84 87 TRP C C 1
ATOM 1313 O O . TRP B 2 87 ? 204.019 212.811 174.550 1.00 48.84 87 TRP C O 1
ATOM 1324 N N . GLN B 2 88 ? 202.147 213.057 175.775 1.00 45.69 88 GLN C N 1
ATOM 1325 C CA . GLN B 2 88 ? 201.329 212.471 174.724 1.00 45.69 88 GLN C CA 1
ATOM 1326 C C . GLN B 2 88 ? 201.352 213.324 173.463 1.00 45.69 88 GLN C C 1
ATOM 1327 O O . GLN B 2 88 ? 201.350 212.789 172.348 1.00 45.69 88 GLN C O 1
ATOM 1333 N N . PHE B 2 89 ? 201.382 214.647 173.612 1.00 43.85 89 PHE C N 1
ATOM 1334 C CA . PHE B 2 89 ? 201.443 215.522 172.447 1.00 43.85 89 PHE C CA 1
ATOM 1335 C C . PHE B 2 89 ? 202.760 215.350 171.701 1.00 43.85 89 PHE C C 1
ATOM 1336 O O . PHE B 2 89 ? 202.788 215.342 170.466 1.00 43.85 89 PHE C O 1
ATOM 1344 N N . ALA B 2 90 ? 203.866 215.216 172.435 1.00 42.95 90 ALA C N 1
ATOM 1345 C CA . ALA B 2 90 ? 205.148 214.972 171.778 1.00 42.95 90 ALA C CA 1
ATOM 1346 C C . ALA B 2 90 ? 205.123 213.661 171.006 1.00 42.95 90 ALA C C 1
ATOM 1347 O O . ALA B 2 90 ? 205.620 213.580 169.873 1.00 42.95 90 ALA C O 1
ATOM 1349 N N . TYR B 2 91 ? 204.553 212.619 171.610 1.00 42.07 91 TYR C N 1
ATOM 1350 C CA . TYR B 2 91 ? 204.453 211.337 170.920 1.00 42.07 91 TYR C CA 1
ATOM 1351 C C . TYR B 2 91 ? 203.632 211.468 169.644 1.00 42.07 91 TYR C C 1
ATOM 1352 O O . TYR B 2 91 ? 204.017 210.949 168.585 1.00 42.07 91 TYR C O 1
ATOM 1361 N N . GLN B 2 92 ? 202.503 212.174 169.722 1.00 41.83 92 GLN C N 1
ATOM 1362 C CA . GLN B 2 92 ? 201.680 212.388 168.537 1.00 41.83 92 GLN C CA 1
ATOM 1363 C C . GLN B 2 92 ? 202.457 213.128 167.458 1.00 41.83 92 GLN C C 1
ATOM 1364 O O . GLN B 2 92 ? 202.369 212.787 166.274 1.00 41.83 92 GLN C O 1
ATOM 1370 N N . LEU B 2 93 ? 203.220 214.150 167.847 1.00 41.86 93 LEU C N 1
ATOM 1371 C CA . LEU B 2 93 ? 203.970 214.935 166.871 1.00 41.86 93 LEU C CA 1
ATOM 1372 C C . LEU B 2 93 ? 204.995 214.074 166.146 1.00 41.86 93 LEU C C 1
ATOM 1373 O O . LEU B 2 93 ? 205.125 214.143 164.917 1.00 41.86 93 LEU C O 1
ATOM 1378 N N . VAL B 2 94 ? 205.743 213.260 166.893 1.00 43.89 94 VAL C N 1
ATOM 1379 C CA . VAL B 2 94 ? 206.736 212.402 166.250 1.00 43.89 94 VAL C CA 1
ATOM 1380 C C . VAL B 2 94 ? 206.057 211.442 165.284 1.00 43.89 94 VAL C C 1
ATOM 1381 O O . VAL B 2 94 ? 206.447 211.332 164.110 1.00 43.89 94 VAL C O 1
ATOM 1385 N N . GLN B 2 95 ? 205.019 210.747 165.749 1.00 46.13 95 GLN C N 1
ATOM 1386 C CA . GLN B 2 95 ? 204.368 209.778 164.880 1.00 46.13 95 GLN C CA 1
ATOM 1387 C C . GLN B 2 95 ? 203.721 210.436 163.671 1.00 46.13 95 GLN C C 1
ATOM 1388 O O . GLN B 2 95 ? 203.550 209.775 162.644 1.00 46.13 95 GLN C O 1
ATOM 1394 N N . ALA B 2 96 ? 203.347 211.712 163.770 1.00 48.44 96 ALA C N 1
ATOM 1395 C CA . ALA B 2 96 ? 202.783 212.404 162.616 1.00 48.44 96 ALA C CA 1
ATOM 1396 C C . ALA B 2 96 ? 203.867 212.783 161.617 1.00 48.44 96 ALA C C 1
ATOM 1397 O O . ALA B 2 96 ? 203.672 212.670 160.402 1.00 48.44 96 ALA C O 1
ATOM 1399 N N . VAL B 2 97 ? 205.019 213.245 162.108 1.00 47.85 97 VAL C N 1
ATOM 1400 C CA . VAL B 2 97 ? 206.094 213.627 161.196 1.00 47.85 97 VAL C CA 1
ATOM 1401 C C . VAL B 2 97 ? 206.604 212.410 160.441 1.00 47.85 97 VAL C C 1
ATOM 1402 O O . VAL B 2 97 ? 206.983 212.505 159.268 1.00 47.85 97 VAL C O 1
ATOM 1406 N N . GLN B 2 98 ? 206.635 211.250 161.097 1.00 50.85 98 GLN C N 1
ATOM 1407 C CA . GLN B 2 98 ? 207.210 210.073 160.451 1.00 50.85 98 GLN C CA 1
ATOM 1408 C C . GLN B 2 98 ? 206.385 209.565 159.273 1.00 50.85 98 GLN C C 1
ATOM 1409 O O . GLN B 2 98 ? 206.889 208.750 158.494 1.00 50.85 98 GLN C O 1
ATOM 1415 N N . GLN B 2 99 ? 205.141 210.017 159.113 1.00 56.00 99 GLN C N 1
ATOM 1416 C CA . GLN B 2 99 ? 204.217 209.410 158.160 1.00 56.00 99 GLN C CA 1
ATOM 1417 C C . GLN B 2 99 ? 204.023 210.211 156.878 1.00 56.00 99 GLN C C 1
ATOM 1418 O O . GLN B 2 99 ? 203.181 209.832 156.058 1.00 56.00 99 GLN C O 1
ATOM 1424 N N . HIS B 2 100 ? 204.763 211.296 156.673 1.00 65.45 100 HIS C N 1
ATOM 1425 C CA . HIS B 2 100 ? 204.584 212.103 155.469 1.00 65.45 100 HIS C CA 1
ATOM 1426 C C . HIS B 2 100 ? 204.924 211.260 154.245 1.00 65.45 100 HIS C C 1
ATOM 1427 O O . HIS B 2 100 ? 205.949 210.571 154.225 1.00 65.45 100 HIS C O 1
ATOM 1434 N N . ASN B 2 101 ? 204.069 211.310 153.219 1.00 71.67 101 ASN C N 1
ATOM 1435 C CA . ASN B 2 101 ? 204.219 210.405 152.082 1.00 71.67 101 ASN C CA 1
ATOM 1436 C C . ASN B 2 101 ? 204.402 211.147 150.758 1.00 71.67 101 ASN C C 1
ATOM 1437 O O . ASN B 2 101 ? 205.264 210.773 149.956 1.00 71.67 101 ASN C O 1
ATOM 1442 N N . LEU B 2 102 ? 203.609 212.188 150.508 1.00 73.41 102 LEU C N 1
ATOM 1443 C CA . LEU B 2 102 ? 203.651 212.877 149.224 1.00 73.41 102 LEU C CA 1
ATOM 1444 C C . LEU B 2 102 ? 205.066 213.335 148.888 1.00 73.41 102 LEU C C 1
ATOM 1445 O O . LEU B 2 102 ? 205.946 213.393 149.749 1.00 73.41 102 LEU C O 1
ATOM 1450 N N . SER B 2 103 ? 205.278 213.660 147.613 1.00 76.34 103 SER C N 1
ATOM 1451 C CA . SER B 2 103 ? 206.600 214.041 147.135 1.00 76.34 103 SER C CA 1
ATOM 1452 C C . SER B 2 103 ? 206.707 215.515 146.769 1.00 76.34 103 SER C C 1
ATOM 1453 O O . SER B 2 103 ? 207.793 216.093 146.888 1.00 76.34 103 SER C O 1
ATOM 1456 N N . ARG B 2 104 ? 205.619 216.140 146.322 1.00 75.40 104 ARG C N 1
ATOM 1457 C CA . ARG B 2 104 ? 205.678 217.513 145.840 1.00 75.40 104 ARG C CA 1
ATOM 1458 C C . ARG B 2 104 ? 205.446 218.554 146.926 1.00 75.40 104 ARG C C 1
ATOM 1459 O O . ARG B 2 104 ? 205.508 219.752 146.630 1.00 75.40 104 ARG C O 1
ATOM 1467 N N . LEU B 2 105 ? 205.178 218.145 148.163 1.00 72.16 105 LEU C N 1
ATOM 1468 C CA . LEU B 2 105 ? 204.960 219.070 149.266 1.00 72.16 105 LEU C CA 1
ATOM 1469 C C . LEU B 2 105 ? 205.999 218.813 150.347 1.00 72.16 105 LEU C C 1
ATOM 1470 O O . LEU B 2 105 ? 206.172 217.672 150.786 1.00 72.16 105 LEU C O 1
ATOM 1475 N N . ASN B 2 106 ? 206.675 219.872 150.780 1.00 74.59 106 ASN C N 1
ATOM 1476 C CA . ASN B 2 106 ? 207.782 219.774 151.722 1.00 74.59 106 ASN C CA 1
ATOM 1477 C C . ASN B 2 106 ? 207.354 220.305 153.082 1.00 74.59 106 ASN C C 1
ATOM 1478 O O . ASN B 2 106 ? 206.555 221.243 153.164 1.00 74.59 106 ASN C O 1
ATOM 1483 N N . LEU B 2 107 ? 207.893 219.708 154.141 1.00 66.18 107 LEU C N 1
ATOM 1484 C CA . LEU B 2 107 ? 207.544 220.110 155.495 1.00 66.18 107 LEU C CA 1
ATOM 1485 C C . LEU B 2 107 ? 208.578 221.067 156.068 1.00 66.18 107 LEU C C 1
ATOM 1486 O O . LEU B 2 107 ? 209.775 220.967 155.790 1.00 66.18 107 LEU C O 1
ATOM 1491 N N . ILE B 2 108 ? 208.099 222.005 156.878 1.00 66.71 108 ILE C N 1
ATOM 1492 C CA . ILE B 2 108 ? 208.947 222.789 157.767 1.00 66.71 108 ILE C CA 1
ATOM 1493 C C . ILE B 2 108 ? 208.252 222.845 159.117 1.00 66.71 108 ILE C C 1
ATOM 1494 O O . ILE B 2 108 ? 207.053 223.130 159.188 1.00 66.71 108 ILE C O 1
ATOM 1499 N N . VAL B 2 109 ? 208.995 222.564 160.182 1.00 57.87 109 VAL C N 1
ATOM 1500 C CA . VAL B 2 109 ? 208.436 222.399 161.518 1.00 57.87 109 VAL C CA 1
ATOM 1501 C C . VAL B 2 109 ? 208.959 223.528 162.392 1.00 57.87 109 VAL C C 1
ATOM 1502 O O . VAL B 2 109 ? 210.166 223.794 162.412 1.00 57.87 109 VAL C O 1
ATOM 1506 N N . ALA B 2 110 ? 208.058 224.194 163.106 1.00 57.26 110 ALA C N 1
ATOM 1507 C CA . ALA B 2 110 ? 208.434 225.298 163.974 1.00 57.26 110 ALA C CA 1
ATOM 1508 C C . ALA B 2 110 ? 207.257 225.617 164.881 1.00 57.26 110 ALA C C 1
ATOM 1509 O O . ALA B 2 110 ? 206.118 225.242 164.578 1.00 57.26 110 ALA C O 1
ATOM 1511 N N . PRO B 2 111 ? 207.496 226.299 166.004 1.00 60.35 111 PRO C N 1
ATOM 1512 C CA . PRO B 2 111 ? 206.386 226.615 166.918 1.00 60.35 111 PRO C CA 1
ATOM 1513 C C . PRO B 2 111 ? 205.384 227.609 166.358 1.00 60.35 111 PRO C C 1
ATOM 1514 O O . PRO B 2 111 ? 204.281 227.717 166.905 1.00 60.35 111 PRO C O 1
ATOM 1518 N N . GLU B 2 112 ? 205.727 228.351 165.305 1.00 63.71 112 GLU C N 1
ATOM 1519 C CA . GLU B 2 112 ? 204.790 229.331 164.764 1.00 63.71 112 GLU C CA 1
ATOM 1520 C C . GLU B 2 112 ? 203.795 228.685 163.811 1.00 63.71 112 GLU C C 1
ATOM 1521 O O . GLU B 2 112 ? 202.788 229.304 163.455 1.00 63.71 112 GLU C O 1
ATOM 1527 N N . ASN B 2 113 ? 204.055 227.448 163.400 1.00 57.28 113 ASN C N 1
ATOM 1528 C CA . ASN B 2 113 ? 203.356 226.815 162.294 1.00 57.28 113 ASN C CA 1
ATOM 1529 C C . ASN B 2 113 ? 202.583 225.573 162.711 1.00 57.28 113 ASN C C 1
ATOM 1530 O O . ASN B 2 113 ? 202.410 224.668 161.892 1.00 57.28 113 ASN C O 1
ATOM 1535 N N . ILE B 2 114 ? 202.117 225.501 163.954 1.00 49.87 114 ILE C N 1
ATOM 1536 C CA . ILE B 2 114 ? 201.481 224.298 164.475 1.00 49.87 114 ILE C CA 1
ATOM 1537 C C . ILE B 2 114 ? 200.183 224.672 165.173 1.00 49.87 114 ILE C C 1
ATOM 1538 O O . ILE B 2 114 ? 200.100 225.706 165.843 1.00 49.87 114 ILE C O 1
ATOM 1543 N N . VAL B 2 115 ? 199.166 223.825 165.009 1.00 50.83 115 VAL C N 1
ATOM 1544 C CA . VAL B 2 115 ? 197.919 223.917 165.756 1.00 50.83 115 VAL C CA 1
ATOM 1545 C C . VAL B 2 115 ? 197.511 222.503 166.151 1.00 50.83 115 VAL C C 1
ATOM 1546 O O . VAL B 2 115 ? 197.956 221.520 165.557 1.00 50.83 115 VAL C O 1
ATOM 1550 N N . PHE B 2 116 ? 196.648 222.403 167.161 1.00 49.79 116 PHE C N 1
ATOM 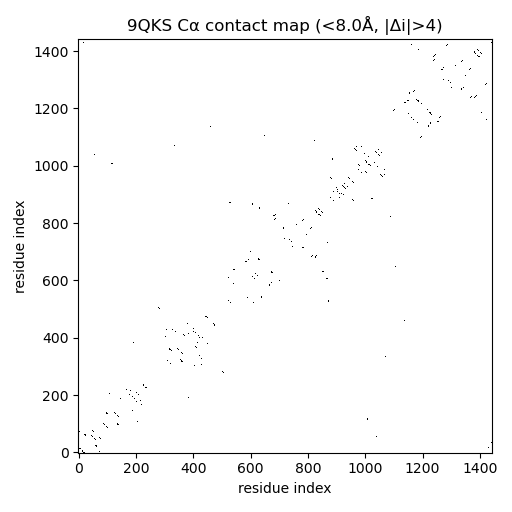1551 C CA . PHE B 2 116 ? 196.249 221.101 167.679 1.00 49.79 116 PHE C CA 1
ATOM 1552 C C . PHE B 2 116 ? 194.779 221.121 168.066 1.00 49.79 116 PHE C C 1
ATOM 1553 O O . PHE B 2 116 ? 194.236 222.160 168.447 1.00 49.79 116 PHE C O 1
ATOM 1561 N N . ASP B 2 117 ? 194.148 219.953 167.988 1.00 52.98 117 ASP C N 1
ATOM 1562 C CA . ASP B 2 117 ? 192.737 219.823 168.311 1.00 52.98 117 ASP C CA 1
ATOM 1563 C C . ASP B 2 117 ? 192.537 219.791 169.823 1.00 52.98 117 ASP C C 1
ATOM 1564 O O . ASP B 2 117 ? 193.437 220.117 170.599 1.00 52.98 117 ASP C O 1
ATOM 1569 N N . LYS B 2 118 ? 191.321 219.421 170.239 1.00 53.62 118 LYS C N 1
ATOM 1570 C CA . LYS B 2 118 ? 191.102 219.083 171.642 1.00 53.62 118 LYS C CA 1
ATOM 1571 C C . LYS B 2 118 ? 191.482 217.641 171.949 1.00 53.62 118 LYS C C 1
ATOM 1572 O O . LYS B 2 118 ? 191.591 217.281 173.124 1.00 53.62 118 LYS C O 1
ATOM 1578 N N . GLY B 2 119 ? 191.668 216.807 170.928 1.00 46.81 119 GLY C N 1
ATOM 1579 C CA . GLY B 2 119 ? 192.196 215.472 171.103 1.00 46.81 119 GLY C CA 1
ATOM 1580 C C . GLY B 2 119 ? 193.704 215.390 171.121 1.00 46.81 119 GLY C C 1
ATOM 1581 O O . GLY B 2 119 ? 194.254 214.293 171.239 1.00 46.81 119 GLY C O 1
ATOM 1582 N N . LEU B 2 120 ? 194.386 216.529 170.993 1.00 47.10 120 LEU C N 1
ATOM 1583 C CA . LEU B 2 120 ? 195.838 216.633 171.104 1.00 47.10 120 LEU C CA 1
ATOM 1584 C C . LEU B 2 120 ? 196.565 216.191 169.837 1.00 47.10 120 LEU C C 1
ATOM 1585 O O . LEU B 2 120 ? 197.786 216.013 169.857 1.00 47.10 120 LEU C O 1
ATOM 1590 N N . THR B 2 121 ? 195.842 216.016 168.734 1.00 46.92 121 THR C N 1
ATOM 1591 C CA . THR B 2 121 ? 196.499 215.770 167.457 1.00 46.92 121 THR C CA 1
ATOM 1592 C C . THR B 2 121 ? 196.950 217.095 166.843 1.00 46.92 121 THR C C 1
ATOM 1593 O O . THR B 2 121 ? 196.173 218.051 166.801 1.00 46.92 121 THR C O 1
ATOM 1597 N N . PRO B 2 122 ? 198.187 217.191 166.365 1.00 44.34 122 PRO C N 1
ATOM 1598 C CA . PRO B 2 122 ? 198.659 218.439 165.765 1.00 44.34 122 PRO C CA 1
ATOM 1599 C C . PRO B 2 122 ? 198.368 218.516 164.269 1.00 44.34 122 PRO C C 1
ATOM 1600 O O . PRO B 2 122 ? 198.008 217.532 163.622 1.00 44.34 122 PRO C O 1
ATOM 1604 N N . TYR B 2 123 ? 198.532 219.724 163.732 1.00 49.17 123 TYR C N 1
ATOM 1605 C CA . TYR B 2 123 ? 198.364 219.994 162.312 1.00 49.17 123 TYR C CA 1
ATOM 1606 C C . TYR B 2 123 ? 199.358 221.064 161.887 1.00 49.17 123 TYR C C 1
ATOM 1607 O O . TYR B 2 123 ? 199.836 221.855 162.703 1.00 49.17 123 TYR C O 1
ATOM 1616 N N . PHE B 2 124 ? 199.658 221.086 160.592 1.00 51.37 124 PHE C N 1
ATOM 1617 C CA . PHE B 2 124 ? 200.555 222.071 160.005 1.00 51.37 124 PHE C CA 1
ATOM 1618 C C . PHE B 2 124 ? 199.772 223.016 159.105 1.00 51.37 124 PHE C C 1
ATOM 1619 O O . PHE B 2 124 ? 198.920 222.583 158.326 1.00 51.37 124 PHE C O 1
ATOM 1627 N N . LEU B 2 125 ? 200.067 224.312 159.213 1.00 61.82 125 LEU C N 1
ATOM 1628 C CA . LEU B 2 125 ? 199.357 225.298 158.406 1.00 61.82 125 LEU C CA 1
ATOM 1629 C C . LEU B 2 125 ? 199.929 225.372 156.996 1.00 61.82 125 LEU C C 1
ATOM 1630 O O . LEU B 2 125 ? 199.236 225.084 156.014 1.00 61.82 125 LEU C O 1
ATOM 1635 N N . HIS B 2 126 ? 201.201 225.748 156.878 1.00 64.31 126 HIS C N 1
ATOM 1636 C CA . HIS B 2 126 ? 201.801 226.124 155.606 1.00 64.31 126 HIS C CA 1
ATOM 1637 C C . HIS B 2 126 ? 202.750 225.043 155.113 1.00 64.31 126 HIS C C 1
ATOM 1638 O O . HIS B 2 126 ? 203.515 224.471 155.893 1.00 64.31 126 HIS C O 1
ATOM 1645 N N . TYR B 2 127 ? 202.702 224.780 153.810 1.00 62.48 127 TYR C N 1
ATOM 1646 C CA . TYR B 2 127 ? 203.593 223.832 153.161 1.00 62.48 127 TYR C CA 1
ATOM 1647 C C . TYR B 2 127 ? 204.349 224.530 152.043 1.00 62.48 127 TYR C C 1
ATOM 1648 O O . TYR B 2 127 ? 203.859 225.492 151.448 1.00 62.48 127 TYR C O 1
ATOM 1657 N N . GLY B 2 128 ? 205.550 224.033 151.762 1.00 72.57 128 GLY C N 1
ATOM 1658 C CA . GLY B 2 128 ? 206.271 224.453 150.582 1.00 72.57 128 GLY C CA 1
ATOM 1659 C C . GLY B 2 128 ? 205.825 223.687 149.354 1.00 72.57 128 GLY C C 1
ATOM 1660 O O . GLY B 2 128 ? 205.002 222.776 149.418 1.00 72.57 128 GLY C O 1
ATOM 1661 N N . VAL B 2 129 ? 206.382 224.071 148.210 1.00 83.41 129 VAL C N 1
ATOM 1662 C CA . VAL B 2 129 ? 206.098 223.421 146.937 1.00 83.41 129 VAL C CA 1
ATOM 1663 C C . VAL B 2 129 ? 207.419 223.030 146.293 1.00 83.41 129 VAL C C 1
ATOM 1664 O O . VAL B 2 129 ? 208.446 223.677 146.519 1.00 83.41 129 VAL C O 1
ATOM 1668 N N . LYS B 2 130 ? 207.388 221.969 145.484 1.00 83.32 130 LYS C N 1
ATOM 1669 C CA . LYS B 2 130 ? 208.629 221.383 144.991 1.00 83.32 130 LYS C CA 1
ATOM 1670 C C . LYS B 2 130 ? 209.432 222.360 144.144 1.00 83.32 130 LYS C C 1
ATOM 1671 O O . LYS B 2 130 ? 210.663 222.400 144.251 1.00 83.32 130 LYS C O 1
ATOM 1677 N N . GLU B 2 131 ? 208.769 223.155 143.305 1.00 91.92 131 GLU C N 1
ATOM 1678 C CA . GLU B 2 131 ? 209.490 224.006 142.364 1.00 91.92 131 GLU C CA 1
ATOM 1679 C C . GLU B 2 131 ? 209.211 225.485 142.604 1.00 91.92 131 GLU C C 1
ATOM 1680 O O . GLU B 2 131 ? 210.128 226.310 142.554 1.00 91.92 131 GLU C O 1
ATOM 1686 N N . SER B 2 132 ? 207.952 225.834 142.869 1.00 95.53 132 SER C N 1
ATOM 1687 C CA . SER B 2 132 ? 207.562 227.239 142.840 1.00 95.53 132 SER C CA 1
ATOM 1688 C C . SER B 2 132 ? 207.965 227.979 144.109 1.00 95.53 132 SER C C 1
ATOM 1689 O O . SER B 2 132 ? 208.800 228.888 144.056 1.00 95.53 132 SER C O 1
ATOM 1692 N N . ILE B 2 133 ? 207.400 227.605 145.253 1.00 87.16 133 ILE C N 1
ATOM 1693 C CA . ILE B 2 133 ? 207.547 228.402 146.470 1.00 87.16 133 ILE C CA 1
ATOM 1694 C C . ILE B 2 133 ? 208.297 227.598 147.525 1.00 87.16 133 ILE C C 1
ATOM 1695 O O . ILE B 2 133 ? 208.130 226.374 147.607 1.00 87.16 133 ILE C O 1
ATOM 1700 N N . PRO B 2 134 ? 209.103 228.243 148.363 1.00 81.88 134 PRO C N 1
ATOM 1701 C CA . PRO B 2 134 ? 210.033 227.509 149.223 1.00 81.88 134 PRO C CA 1
ATOM 1702 C C . PRO B 2 134 ? 209.311 226.837 150.375 1.00 81.88 134 PRO C C 1
ATOM 1703 O O . PRO B 2 134 ? 208.166 227.192 150.691 1.00 81.88 134 PRO C O 1
ATOM 1707 N N . PRO B 2 135 ? 209.946 225.854 151.033 1.00 77.68 135 PRO C N 1
ATOM 1708 C CA . PRO B 2 135 ? 211.256 225.254 150.724 1.00 77.68 135 PRO C CA 1
ATOM 1709 C C . PRO B 2 135 ? 211.166 224.316 149.530 1.00 77.68 135 PRO C C 1
ATOM 1710 O O . PRO B 2 135 ? 210.195 223.579 149.403 1.00 77.68 135 PRO C O 1
ATOM 1714 N N . TYR B 2 136 ? 212.170 224.291 148.652 1.00 84.55 136 TYR C N 1
ATOM 1715 C CA . TYR B 2 136 ? 212.020 223.585 147.384 1.00 84.55 136 TYR C CA 1
ATOM 1716 C C . TYR B 2 136 ? 212.367 222.108 147.490 1.00 84.55 136 TYR C C 1
ATOM 1717 O O . TYR B 2 136 ? 211.656 221.272 146.922 1.00 84.55 136 TYR C O 1
ATOM 1726 N N . GLU B 2 137 ? 213.429 221.761 148.208 1.00 82.58 137 GLU C N 1
ATOM 1727 C CA . GLU B 2 137 ? 213.938 220.398 148.247 1.00 82.58 137 GLU C CA 1
ATOM 1728 C C . GLU B 2 137 ? 213.398 219.678 149.473 1.00 82.58 137 GLU C C 1
ATOM 1729 O O . GLU B 2 137 ? 213.378 220.242 150.571 1.00 82.58 137 GLU C O 1
ATOM 1735 N N . ARG B 2 138 ? 212.969 218.430 149.282 1.00 80.11 138 ARG C N 1
ATOM 1736 C CA . ARG B 2 138 ? 212.435 217.611 150.369 1.00 80.11 138 ARG C CA 1
ATOM 1737 C C . ARG B 2 138 ? 213.576 217.001 151.188 1.00 80.11 138 ARG C C 1
ATOM 1738 O O . ARG B 2 138 ? 213.795 215.791 151.216 1.00 80.11 138 ARG C O 1
ATOM 1746 N N . ASP B 2 139 ? 214.306 217.877 151.871 1.00 77.42 139 ASP C N 1
ATOM 1747 C CA . ASP B 2 139 ? 215.437 217.444 152.675 1.00 77.42 139 ASP C CA 1
ATOM 1748 C C . ASP B 2 139 ? 214.950 216.680 153.904 1.00 77.42 139 ASP C C 1
ATOM 1749 O O . ASP B 2 139 ? 213.768 216.706 154.255 1.00 77.42 139 ASP C O 1
ATOM 1754 N N . GLU B 2 140 ? 215.880 215.978 154.555 1.00 72.61 140 GLU C N 1
ATOM 1755 C CA . GLU B 2 140 ? 215.583 215.218 155.763 1.00 72.61 140 GLU C CA 1
ATOM 1756 C C . GLU B 2 140 ? 216.414 215.626 156.967 1.00 72.61 140 GLU C C 1
ATOM 1757 O O . GLU B 2 140 ? 215.887 215.659 158.083 1.00 72.61 140 GLU C O 1
ATOM 1763 N N . GLU B 2 141 ? 217.698 215.926 156.773 1.00 69.53 141 GLU C N 1
ATOM 1764 C CA . GLU B 2 141 ? 218.567 216.247 157.899 1.00 69.53 141 GLU C CA 1
ATOM 1765 C C . GLU B 2 141 ? 217.999 217.410 158.703 1.00 69.53 141 GLU C C 1
ATOM 1766 O O . GLU B 2 141 ? 217.876 217.340 159.933 1.00 69.53 141 GLU C O 1
ATOM 1772 N N . ARG B 2 142 ? 217.638 218.492 158.013 1.00 68.68 142 ARG C N 1
ATOM 1773 C CA . ARG B 2 142 ? 217.087 219.650 158.702 1.00 68.68 142 ARG C CA 1
ATOM 1774 C C . ARG B 2 142 ? 215.747 219.328 159.348 1.00 68.68 142 ARG C C 1
ATOM 1775 O O . ARG B 2 142 ? 215.440 219.848 160.427 1.00 68.68 142 ARG C O 1
ATOM 1783 N N . VAL B 2 143 ? 214.943 218.464 158.723 1.00 60.08 143 VAL C N 1
ATOM 1784 C CA . VAL B 2 143 ? 213.669 218.079 159.325 1.00 60.08 143 VAL C CA 1
ATOM 1785 C C . VAL B 2 143 ? 213.903 217.397 160.667 1.00 60.08 143 VAL C C 1
ATOM 1786 O O . VAL B 2 143 ? 213.244 217.709 161.665 1.00 60.08 143 VAL C O 1
ATOM 1790 N N . TRP B 2 144 ? 214.843 216.452 160.710 1.00 56.77 144 TRP C N 1
ATOM 1791 C CA . TRP B 2 144 ? 215.137 215.775 161.970 1.00 56.77 144 TRP C CA 1
ATOM 1792 C C . TRP B 2 144 ? 215.678 216.753 163.006 1.00 56.77 144 TRP C C 1
ATOM 1793 O O . TRP B 2 144 ? 215.276 216.723 164.183 1.00 56.77 144 TRP C O 1
ATOM 1804 N N . GLN B 2 145 ? 216.603 217.621 162.591 1.00 61.48 145 GLN C N 1
ATOM 1805 C CA . GLN B 2 145 ? 217.139 218.611 163.517 1.00 61.48 145 GLN C CA 1
ATOM 1806 C C . GLN B 2 145 ? 216.023 219.444 164.124 1.00 61.48 145 GLN C C 1
ATOM 1807 O O . GLN B 2 145 ? 216.042 219.742 165.323 1.00 61.48 145 GLN C O 1
ATOM 1813 N N . GLU B 2 146 ? 215.040 219.829 163.312 1.00 62.63 146 GLU C N 1
ATOM 1814 C CA . GLU B 2 146 ? 213.949 220.651 163.819 1.00 62.63 146 GLU C CA 1
ATOM 1815 C C . GLU B 2 146 ? 213.038 219.848 164.739 1.00 62.63 146 GLU C C 1
ATOM 1816 O O . GLU B 2 146 ? 212.546 220.367 165.748 1.00 62.63 146 GLU C O 1
ATOM 1822 N N . LEU B 2 147 ? 212.792 218.580 164.402 1.00 50.08 147 LEU C N 1
ATOM 1823 C CA . LEU B 2 147 ? 211.860 217.783 165.195 1.00 50.08 147 LEU C CA 1
ATOM 1824 C C . LEU B 2 147 ? 212.387 217.541 166.600 1.00 50.08 147 LEU C C 1
ATOM 1825 O O . LEU B 2 147 ? 211.622 217.583 167.574 1.00 50.08 147 LEU C O 1
ATOM 1830 N N . LYS B 2 148 ? 213.685 217.259 166.731 1.00 57.72 148 LYS C N 1
ATOM 1831 C CA . LYS B 2 148 ? 214.233 217.052 168.071 1.00 57.72 148 LYS C CA 1
ATOM 1832 C C . LYS B 2 148 ? 213.995 218.278 168.947 1.00 57.72 148 LYS C C 1
ATOM 1833 O O . LYS B 2 148 ? 213.506 218.167 170.079 1.00 57.72 148 LYS C O 1
ATOM 1839 N N . ALA B 2 149 ? 214.322 219.462 168.428 1.00 59.04 149 ALA C N 1
ATOM 1840 C CA . ALA B 2 149 ? 214.137 220.685 169.200 1.00 59.04 149 ALA C CA 1
ATOM 1841 C C . ALA B 2 149 ? 212.667 220.928 169.500 1.00 59.04 149 ALA C C 1
ATOM 1842 O O . ALA B 2 149 ? 212.319 221.385 170.594 1.00 59.04 149 ALA C O 1
ATOM 1844 N N . ALA B 2 150 ? 211.787 220.648 168.538 1.00 53.41 150 ALA C N 1
ATOM 1845 C CA . ALA B 2 150 ? 210.365 220.869 168.766 1.00 53.41 150 ALA C CA 1
ATOM 1846 C C . ALA B 2 150 ? 209.861 220.017 169.922 1.00 53.41 150 ALA C C 1
ATOM 1847 O O . ALA B 2 150 ? 209.160 220.510 170.812 1.00 53.41 150 ALA C O 1
ATOM 1849 N N . ALA B 2 151 ? 210.219 218.731 169.935 1.00 51.40 151 ALA C N 1
ATOM 1850 C CA . ALA B 2 151 ? 209.792 217.880 171.043 1.00 51.40 151 ALA C CA 1
ATOM 1851 C C . ALA B 2 151 ? 210.391 218.355 172.361 1.00 51.40 151 ALA C C 1
ATOM 1852 O O . ALA B 2 151 ? 209.697 218.406 173.388 1.00 51.40 151 ALA C O 1
ATOM 1854 N N . ALA B 2 152 ? 211.678 218.716 172.352 1.00 58.20 152 ALA C N 1
ATOM 1855 C CA . ALA B 2 152 ? 212.325 219.160 173.582 1.00 58.20 152 ALA C CA 1
ATOM 1856 C C . ALA B 2 152 ? 211.616 220.374 174.159 1.00 58.20 152 ALA C C 1
ATOM 1857 O O . ALA B 2 152 ? 211.386 220.457 175.370 1.00 58.20 152 ALA C O 1
ATOM 1859 N N . LEU B 2 153 ? 211.264 221.333 173.305 1.00 58.51 153 LEU C N 1
ATOM 1860 C CA . LEU B 2 153 ? 210.551 222.511 173.781 1.00 58.51 153 LEU C CA 1
ATOM 1861 C C . LEU B 2 153 ? 209.131 222.173 174.210 1.00 58.51 153 LEU C C 1
ATOM 1862 O O . LEU B 2 153 ? 208.598 222.805 175.128 1.00 58.51 153 LEU C O 1
ATOM 1867 N N . ALA B 2 154 ? 208.497 221.198 173.558 1.00 54.44 154 ALA C N 1
ATOM 1868 C CA . ALA B 2 154 ? 207.130 220.843 173.923 1.00 54.44 154 ALA C CA 1
ATOM 1869 C C . ALA B 2 154 ? 207.070 220.267 175.331 1.00 54.44 154 ALA C C 1
ATOM 1870 O O . ALA B 2 154 ? 206.259 220.705 176.154 1.00 54.44 154 ALA C O 1
ATOM 1872 N N . VAL B 2 155 ? 207.931 219.293 175.634 1.00 53.87 155 VAL C N 1
ATOM 1873 C CA . VAL B 2 155 ? 207.854 218.634 176.937 1.00 53.87 155 VAL C CA 1
ATOM 1874 C C . VAL B 2 155 ? 208.075 219.636 178.063 1.00 53.87 155 VAL C C 1
ATOM 1875 O O . VAL B 2 155 ? 207.384 219.601 179.086 1.00 53.87 155 VAL C O 1
ATOM 1879 N N . ASP B 2 156 ? 209.046 220.526 177.907 1.00 60.53 156 ASP C N 1
ATOM 1880 C CA . ASP B 2 156 ? 209.303 221.562 178.896 1.00 60.53 156 ASP C CA 1
ATOM 1881 C C . ASP B 2 156 ? 210.077 222.674 178.211 1.00 60.53 156 ASP C C 1
ATOM 1882 O O . ASP B 2 156 ? 210.327 222.628 177.005 1.00 60.53 156 ASP C O 1
ATOM 1887 N N . GLY B 2 157 ? 210.453 223.682 178.990 1.00 67.34 157 GLY C N 1
ATOM 1888 C CA . GLY B 2 157 ? 211.324 224.701 178.450 1.00 67.34 157 GLY C CA 1
ATOM 1889 C C . GLY B 2 157 ? 211.517 225.929 179.309 1.00 67.34 157 GLY C C 1
ATOM 1890 O O . GLY B 2 157 ? 210.566 226.468 179.882 1.00 67.34 157 GLY C O 1
ATOM 1891 N N . ALA B 2 158 ? 212.770 226.373 179.398 1.00 76.09 158 ALA C N 1
ATOM 1892 C CA . ALA B 2 158 ? 213.115 227.709 179.865 1.00 76.09 158 ALA C CA 1
ATOM 1893 C C . ALA B 2 158 ? 213.904 228.460 178.802 1.00 76.09 158 ALA C C 1
ATOM 1894 O O . ALA B 2 158 ? 214.691 229.354 179.127 1.00 76.09 158 ALA C O 1
ATOM 1896 N N . PHE B 2 159 ? 213.702 228.108 177.534 1.00 78.70 159 PHE C N 1
ATOM 1897 C CA . PHE B 2 159 ? 214.524 228.609 176.446 1.00 78.70 159 PHE C CA 1
ATOM 1898 C C . PHE B 2 159 ? 213.662 228.760 175.202 1.00 78.70 159 PHE C C 1
ATOM 1899 O O . PHE B 2 159 ? 212.567 228.200 175.109 1.00 78.70 159 PHE C O 1
ATOM 1907 N N . ALA B 2 160 ? 214.172 229.525 174.244 1.00 75.92 160 ALA C N 1
ATOM 1908 C CA . ALA B 2 160 ? 213.484 229.703 172.978 1.00 75.92 160 ALA C CA 1
ATOM 1909 C C . ALA B 2 160 ? 213.774 228.533 172.044 1.00 75.92 160 ALA C C 1
ATOM 1910 O O . ALA B 2 160 ? 214.736 227.781 172.224 1.00 75.92 160 ALA C O 1
ATOM 1912 N N . PHE B 2 161 ? 212.923 228.390 171.025 1.00 67.25 161 PHE C N 1
ATOM 1913 C CA . PHE B 2 161 ? 213.089 227.299 170.070 1.00 67.25 161 PHE C CA 1
ATOM 1914 C C . PHE B 2 161 ? 214.425 227.376 169.347 1.00 67.25 161 PHE C C 1
ATOM 1915 O O . PHE B 2 161 ? 214.911 226.362 168.835 1.00 67.25 161 PHE C O 1
ATOM 1923 N N . GLU B 2 162 ? 215.031 228.562 169.283 1.00 78.87 162 GLU C N 1
ATOM 1924 C CA . GLU B 2 162 ? 216.342 228.686 168.653 1.00 78.87 162 GLU C CA 1
ATOM 1925 C C . GLU B 2 162 ? 217.412 227.926 169.429 1.00 78.87 162 GLU C C 1
ATOM 1926 O O . GLU B 2 162 ? 218.283 227.280 168.835 1.00 78.87 162 GLU C O 1
ATOM 1932 N N . ASP B 2 163 ? 217.367 227.999 170.761 1.00 81.05 163 ASP C N 1
ATOM 1933 C CA . ASP B 2 163 ? 218.483 227.516 171.567 1.00 81.05 163 ASP C CA 1
ATOM 1934 C C . ASP B 2 163 ? 218.695 226.018 171.392 1.00 81.05 163 ASP C C 1
ATOM 1935 O O . ASP B 2 163 ? 219.818 225.569 171.138 1.00 81.05 163 ASP C O 1
ATOM 1940 N N . TYR B 2 164 ? 217.634 225.222 171.524 1.00 71.96 164 TYR C N 1
ATOM 1941 C CA . TYR B 2 164 ? 217.799 223.781 171.366 1.00 71.96 164 TYR C CA 1
ATOM 1942 C C . TYR B 2 164 ? 218.278 223.436 169.965 1.00 71.96 164 TYR C C 1
ATOM 1943 O O . TYR B 2 164 ? 219.176 222.603 169.795 1.00 71.96 164 TYR C O 1
ATOM 1952 N N . LEU B 2 165 ? 217.700 224.071 168.947 1.00 72.49 165 LEU C N 1
ATOM 1953 C CA . LEU B 2 165 ? 218.061 223.727 167.578 1.00 72.49 165 LEU C CA 1
ATOM 1954 C C . LEU B 2 165 ? 219.525 224.030 167.296 1.00 72.49 165 LEU C C 1
ATOM 1955 O O . LEU B 2 165 ? 220.227 223.213 166.691 1.00 72.49 165 LEU C O 1
ATOM 1960 N N . LYS B 2 166 ? 220.007 225.193 167.731 1.00 83.76 166 LYS C N 1
ATOM 1961 C CA . LYS B 2 166 ? 221.338 225.621 167.316 1.00 83.76 166 LYS C CA 1
ATOM 1962 C C . LYS B 2 166 ? 222.437 224.931 168.109 1.00 83.76 166 LYS C C 1
ATOM 1963 O O . LYS B 2 166 ? 223.395 224.417 167.521 1.00 83.76 166 LYS C O 1
ATOM 1969 N N . PHE B 2 167 ? 222.323 224.905 169.434 1.00 89.76 167 PHE C N 1
ATOM 1970 C CA . PHE B 2 167 ? 223.459 224.584 170.281 1.00 89.76 167 PHE C CA 1
ATOM 1971 C C . PHE B 2 167 ? 223.029 223.702 171.442 1.00 89.76 167 PHE C C 1
ATOM 1972 O O . PHE B 2 167 ? 221.873 223.724 171.870 1.00 89.76 167 PHE C O 1
ATOM 1980 N N . ASN B 2 168 ? 223.985 222.920 171.941 1.00 87.68 168 ASN C N 1
ATOM 1981 C CA . ASN B 2 168 ? 223.856 222.218 173.207 1.00 87.68 168 ASN C CA 1
ATOM 1982 C C . ASN B 2 168 ? 224.916 222.619 174.220 1.00 87.68 168 ASN C C 1
ATOM 1983 O O . ASN B 2 168 ? 224.847 222.169 175.368 1.00 87.68 168 ASN C O 1
ATOM 1988 N N . GLU B 2 169 ? 225.886 223.449 173.830 1.00 95.74 169 GLU C N 1
ATOM 1989 C CA . GLU B 2 169 ? 227.025 223.765 174.681 1.00 95.74 169 GLU C CA 1
ATOM 1990 C C . GLU B 2 169 ? 226.825 225.034 175.498 1.00 95.74 169 GLU C C 1
ATOM 1991 O O . GLU B 2 169 ? 227.697 225.379 176.302 1.00 95.74 169 GLU C O 1
ATOM 1997 N N . THR B 2 170 ? 225.705 225.736 175.313 1.00 94.46 170 THR C N 1
ATOM 1998 C CA . THR B 2 170 ? 225.569 227.071 175.889 1.00 94.46 170 THR C CA 1
ATOM 1999 C C . THR B 2 170 ? 225.410 227.022 177.404 1.00 94.46 170 THR C C 1
ATOM 2000 O O . THR B 2 170 ? 226.073 227.777 178.125 1.00 94.46 170 THR C O 1
ATOM 2004 N N . LEU B 2 171 ? 224.543 226.145 177.906 1.00 93.71 171 LEU C N 1
ATOM 2005 C CA . LEU B 2 171 ? 224.126 226.211 179.299 1.00 93.71 171 LEU C CA 1
ATOM 2006 C C . LEU B 2 171 ? 223.967 224.803 179.853 1.00 93.71 171 LEU C C 1
ATOM 2007 O O . LEU B 2 171 ? 224.289 223.810 179.196 1.00 93.71 171 LEU C O 1
ATOM 2012 N N . THR B 2 172 ? 223.472 224.732 181.091 1.00 97.81 172 THR C N 1
ATOM 2013 C CA . THR B 2 172 ? 223.253 223.465 181.789 1.00 97.81 172 THR C CA 1
ATOM 2014 C C . THR B 2 172 ? 221.795 223.033 181.616 1.00 97.81 172 THR C C 1
ATOM 2015 O O . THR B 2 172 ? 220.922 223.298 182.444 1.00 97.81 172 THR C O 1
ATOM 2019 N N . PHE B 2 173 ? 221.541 222.351 180.504 1.00 83.61 173 PHE C N 1
ATOM 2020 C CA . PHE B 2 173 ? 220.188 221.904 180.207 1.00 83.61 173 PHE C CA 1
ATOM 2021 C C . PHE B 2 173 ? 219.798 220.737 181.104 1.00 83.61 173 PHE C C 1
ATOM 2022 O O . PHE B 2 173 ? 220.641 219.961 181.560 1.00 83.61 173 PHE C O 1
ATOM 2030 N N . SER B 2 174 ? 218.497 220.617 181.350 1.00 74.91 174 SER C N 1
ATOM 2031 C CA . SER B 2 174 ? 217.985 219.593 182.244 1.00 74.91 174 SER C CA 1
ATOM 2032 C C . SER B 2 174 ? 218.253 218.202 181.675 1.00 74.91 174 SER C C 1
ATOM 2033 O O . SER B 2 174 ? 218.636 218.032 180.515 1.00 74.91 174 SER C O 1
ATOM 2036 N N . ALA B 2 175 ? 218.041 217.190 182.518 1.00 68.73 175 ALA C N 1
ATOM 2037 C CA . ALA B 2 175 ? 218.303 215.817 182.101 1.00 68.73 175 ALA C CA 1
ATOM 2038 C C . ALA B 2 175 ? 217.402 215.410 180.943 1.00 68.73 175 ALA C C 1
ATOM 2039 O O . ALA B 2 175 ? 217.845 214.728 180.012 1.00 68.73 175 ALA C O 1
ATOM 2041 N N . GLU B 2 176 ? 216.131 215.812 180.985 1.00 64.32 176 GLU C N 1
ATOM 2042 C CA . GLU B 2 176 ? 215.212 215.437 179.917 1.00 64.32 176 GLU C CA 1
ATOM 2043 C C . GLU B 2 176 ? 215.655 216.017 178.581 1.00 64.32 176 GLU C C 1
ATOM 2044 O O . GLU B 2 176 ? 215.572 215.345 177.545 1.00 64.32 176 GLU C O 1
ATOM 2050 N N . ALA B 2 177 ? 216.121 217.266 178.579 1.00 65.94 177 ALA C N 1
ATOM 2051 C CA . ALA B 2 177 ? 216.602 217.864 177.340 1.00 65.94 177 ALA C CA 1
ATOM 2052 C C . ALA B 2 177 ? 217.764 217.065 176.769 1.00 65.94 177 ALA C C 1
ATOM 2053 O O . ALA B 2 177 ? 217.790 216.748 175.574 1.00 65.94 177 ALA C O 1
ATOM 2055 N N . LYS B 2 178 ? 218.732 216.718 177.616 1.00 66.00 178 LYS C N 1
ATOM 2056 C CA . LYS B 2 178 ? 219.886 215.962 177.146 1.00 66.00 178 LYS C CA 1
ATOM 2057 C C . LYS B 2 178 ? 219.464 214.605 176.603 1.00 66.00 178 LYS C C 1
ATOM 2058 O O . LYS B 2 178 ? 219.962 214.162 175.561 1.00 66.00 178 LYS C O 1
ATOM 2064 N N . ALA B 2 179 ? 218.549 213.927 177.295 1.00 65.40 179 ALA C N 1
ATOM 2065 C CA . ALA B 2 179 ? 218.118 212.608 176.847 1.00 65.40 179 ALA C CA 1
ATOM 2066 C C . ALA B 2 179 ? 217.396 212.689 175.508 1.00 65.40 179 ALA C C 1
ATOM 2067 O O . ALA B 2 179 ? 217.645 211.878 174.609 1.00 65.40 179 ALA C O 1
ATOM 2069 N N . ILE B 2 180 ? 216.490 213.657 175.355 1.00 60.84 180 ILE C N 1
ATOM 2070 C CA . ILE B 2 180 ? 215.706 213.727 174.126 1.00 60.84 180 ILE C CA 1
ATOM 2071 C C . ILE B 2 180 ? 216.559 214.186 172.950 1.00 60.84 180 ILE C C 1
ATOM 2072 O O . ILE B 2 180 ? 216.407 213.678 171.834 1.00 60.84 180 ILE C O 1
ATOM 2077 N N . LEU B 2 181 ? 217.465 215.143 173.164 1.00 66.38 181 LEU C N 1
ATOM 2078 C CA . LEU B 2 181 ? 218.262 215.655 172.055 1.00 66.38 181 LEU C CA 1
ATOM 2079 C C . LEU B 2 181 ? 219.279 214.644 171.549 1.00 66.38 181 LEU C C 1
ATOM 2080 O O . LEU B 2 181 ? 219.907 214.886 170.514 1.00 66.38 181 LEU C O 1
ATOM 2085 N N . ASP B 2 182 ? 219.464 213.528 172.247 1.00 69.72 182 ASP C N 1
ATOM 2086 C CA . ASP B 2 182 ? 220.430 212.507 171.859 1.00 69.72 182 ASP C CA 1
ATOM 2087 C C . ASP B 2 182 ? 219.669 211.219 171.558 1.00 69.72 182 ASP C C 1
ATOM 2088 O O . ASP B 2 182 ? 219.500 210.351 172.415 1.00 69.72 182 ASP C O 1
ATOM 2093 N N . ALA B 2 183 ? 219.208 211.102 170.316 1.00 65.42 183 ALA C N 1
ATOM 2094 C CA . ALA B 2 183 ? 218.546 209.902 169.831 1.00 65.42 183 ALA C CA 1
ATOM 2095 C C . ALA B 2 183 ? 219.016 209.636 168.411 1.00 65.42 183 ALA C C 1
ATOM 2096 O O . ALA B 2 183 ? 219.355 210.569 167.680 1.00 65.42 183 ALA C O 1
ATOM 2098 N N . GLU B 2 184 ? 219.038 208.362 168.026 1.00 67.53 184 GLU C N 1
ATOM 2099 C CA . GLU B 2 184 ? 219.617 207.975 166.748 1.00 67.53 184 GLU C CA 1
ATOM 2100 C C . GLU B 2 184 ? 218.583 207.698 165.668 1.00 67.53 184 GLU C C 1
ATOM 2101 O O . GLU B 2 184 ? 218.920 207.767 164.482 1.00 67.53 184 GLU C O 1
ATOM 2107 N N . SER B 2 185 ? 217.345 207.387 166.036 1.00 61.14 185 SER C N 1
ATOM 2108 C CA . SER B 2 185 ? 216.329 207.054 165.048 1.00 61.14 185 SER C CA 1
ATOM 2109 C C . SER B 2 185 ? 214.957 207.243 165.674 1.00 61.14 185 SER C C 1
ATOM 2110 O O . SER B 2 185 ? 214.823 207.429 166.885 1.00 61.14 185 SER C O 1
ATOM 2113 N N . TYR B 2 186 ? 213.933 207.187 164.822 1.00 54.16 186 TYR C N 1
ATOM 2114 C CA . TYR B 2 186 ? 212.568 207.410 165.285 1.00 54.16 186 TYR C CA 1
ATOM 2115 C C . TYR B 2 186 ? 212.162 206.370 166.323 1.00 54.16 186 TYR C C 1
ATOM 2116 O O . TYR B 2 186 ? 211.565 206.701 167.356 1.00 54.16 186 TYR C O 1
ATOM 2125 N N . ASP B 2 187 ? 212.487 205.103 166.065 1.00 59.60 187 ASP C N 1
ATOM 2126 C CA . ASP B 2 187 ? 212.123 204.047 167.002 1.00 59.60 187 ASP C CA 1
ATOM 2127 C C . ASP B 2 187 ? 212.731 204.301 168.374 1.00 59.60 187 ASP C C 1
ATOM 2128 O O . ASP B 2 187 ? 212.083 204.070 169.401 1.00 59.60 187 ASP C O 1
ATOM 2133 N N . ASP B 2 188 ? 213.979 204.771 168.413 1.00 62.21 188 ASP C N 1
ATOM 2134 C CA . ASP B 2 188 ? 214.615 205.048 169.696 1.00 62.21 188 ASP C CA 1
ATOM 2135 C C . ASP B 2 188 ? 213.879 206.145 170.451 1.00 62.21 188 ASP C C 1
ATOM 2136 O O . ASP B 2 188 ? 213.681 206.043 171.666 1.00 62.21 188 ASP C O 1
ATOM 2141 N N . LEU B 2 189 ? 213.474 207.209 169.755 1.00 53.08 189 LEU C N 1
ATOM 2142 C CA . LEU B 2 189 ? 212.743 208.278 170.427 1.00 53.08 189 LEU C CA 1
ATOM 2143 C C . LEU B 2 189 ? 211.401 207.774 170.948 1.00 53.08 189 LEU C C 1
ATOM 2144 O O . LEU B 2 189 ? 210.998 208.096 172.077 1.00 53.08 189 LEU C O 1
ATOM 2149 N N . LEU B 2 190 ? 210.700 206.969 170.148 1.00 50.59 190 LEU C N 1
ATOM 2150 C CA . LEU B 2 190 ? 209.429 206.418 170.604 1.00 50.59 190 LEU C CA 1
ATOM 2151 C C . LEU B 2 190 ? 209.628 205.547 171.839 1.00 50.59 190 LEU C C 1
ATOM 2152 O O . LEU B 2 190 ? 208.829 205.589 172.782 1.00 50.59 190 LEU C O 1
ATOM 2157 N N . GLU B 2 191 ? 210.689 204.739 171.846 1.00 55.71 191 GLU C N 1
ATOM 2158 C CA . GLU B 2 191 ? 210.981 203.927 173.020 1.00 55.71 191 GLU C CA 1
ATOM 2159 C C . GLU B 2 191 ? 211.270 204.804 174.227 1.00 55.71 191 GLU C C 1
ATOM 2160 O O . GLU B 2 191 ? 210.818 204.515 175.340 1.00 55.71 191 GLU C O 1
ATOM 2166 N N . LEU B 2 192 ? 212.024 205.884 174.025 1.00 54.72 192 LEU C N 1
ATOM 2167 C CA . LEU B 2 192 ? 212.337 206.777 175.132 1.00 54.72 192 LEU C CA 1
ATOM 2168 C C . LEU B 2 192 ? 211.083 207.419 175.702 1.00 54.72 192 LEU C C 1
ATOM 2169 O O . LEU B 2 192 ? 211.040 207.739 176.894 1.00 54.72 192 LEU C O 1
ATOM 2174 N N . ILE B 2 193 ? 210.061 207.630 174.872 1.00 50.47 193 ILE C N 1
ATOM 2175 C CA . ILE B 2 193 ? 208.856 208.290 175.371 1.00 50.47 193 ILE C CA 1
ATOM 2176 C C . ILE B 2 193 ? 207.891 207.291 176.010 1.00 50.47 193 ILE C C 1
ATOM 2177 O O . ILE B 2 193 ? 207.177 207.627 176.968 1.00 50.47 193 ILE C O 1
ATOM 2182 N N . GLN B 2 194 ? 207.833 206.063 175.493 1.00 51.43 194 GLN C N 1
ATOM 2183 C CA . GLN B 2 194 ? 206.860 205.106 176.012 1.00 51.43 194 GLN C CA 1
ATOM 2184 C C . GLN B 2 194 ? 207.097 204.813 177.489 1.00 51.43 194 GLN C C 1
ATOM 2185 O O . GLN B 2 194 ? 206.148 204.780 178.283 1.00 51.43 194 GLN C O 1
ATOM 2191 N N . THR B 2 195 ? 208.353 204.585 177.877 1.00 53.55 195 THR C N 1
ATOM 2192 C CA . THR B 2 195 ? 208.642 204.272 179.273 1.00 53.55 195 THR C CA 1
ATOM 2193 C C . THR B 2 195 ? 208.288 205.441 180.182 1.00 53.55 195 THR C C 1
ATOM 2194 O O . THR B 2 195 ? 207.766 205.243 181.288 1.00 53.55 195 THR C O 1
ATOM 2198 N N . HIS B 2 196 ? 208.575 206.666 179.742 1.00 51.75 196 HIS C N 1
ATOM 2199 C CA . HIS B 2 196 ? 208.226 207.827 180.550 1.00 51.75 196 HIS C CA 1
ATOM 2200 C C . HIS B 2 196 ? 206.722 207.914 180.756 1.00 51.75 196 HIS C C 1
ATOM 2201 O O . HIS B 2 196 ? 206.259 208.206 181.863 1.00 51.75 196 HIS C O 1
ATOM 2208 N N . ILE B 2 197 ? 205.938 207.664 179.707 1.00 50.51 197 ILE C N 1
ATOM 2209 C CA . ILE B 2 197 ? 204.488 207.714 179.880 1.00 50.51 197 ILE C CA 1
ATOM 2210 C C . ILE B 2 197 ? 204.023 206.615 180.829 1.00 50.51 197 ILE C C 1
ATOM 2211 O O . ILE B 2 197 ? 203.159 206.842 181.687 1.00 50.51 197 ILE C O 1
ATOM 2216 N N . ASP B 2 198 ? 204.573 205.407 180.690 1.00 59.38 198 ASP C N 1
ATOM 2217 C CA . ASP B 2 198 ? 204.153 204.311 181.558 1.00 59.38 198 ASP C CA 1
ATOM 2218 C C . ASP B 2 198 ? 204.489 204.567 183.021 1.00 59.38 198 ASP C C 1
ATOM 2219 O O . ASP B 2 198 ? 203.709 204.180 183.898 1.00 59.38 198 ASP C O 1
ATOM 2224 N N . GLU B 2 199 ? 205.629 205.196 183.309 1.00 64.17 199 GLU C N 1
ATOM 2225 C CA . GLU B 2 199 ? 205.950 205.498 184.701 1.00 64.17 199 GLU C CA 1
ATOM 2226 C C . GLU B 2 199 ? 204.897 206.406 185.323 1.00 64.17 199 GLU C C 1
ATOM 2227 O O . GLU B 2 199 ? 204.435 206.157 186.445 1.00 64.17 199 GLU C O 1
ATOM 2233 N N . LEU B 2 200 ? 204.498 207.462 184.610 1.00 60.93 200 LEU C N 1
ATOM 2234 C CA . LEU B 2 200 ? 203.446 208.331 185.120 1.00 60.93 200 LEU C CA 1
ATOM 2235 C C . LEU B 2 200 ? 202.134 207.580 185.274 1.00 60.93 200 LEU C C 1
ATOM 2236 O O . LEU B 2 200 ? 201.422 207.779 186.264 1.00 60.93 200 LEU C O 1
ATOM 2241 N N . GLU B 2 201 ? 201.793 206.719 184.313 1.00 66.00 201 GLU C N 1
ATOM 2242 C CA . GLU B 2 201 ? 200.606 205.886 184.479 1.00 66.00 201 GLU C CA 1
ATOM 2243 C C . GLU B 2 201 ? 200.667 205.084 185.771 1.00 66.00 201 GLU C C 1
ATOM 2244 O O . GLU B 2 201 ? 199.651 204.935 186.459 1.00 66.00 201 GLU C O 1
ATOM 2250 N N . ALA B 2 202 ? 201.841 204.555 186.110 1.00 74.13 202 ALA C N 1
ATOM 2251 C CA . ALA B 2 202 ? 201.969 203.770 187.334 1.00 74.13 202 ALA C CA 1
ATOM 2252 C C . ALA B 2 202 ? 201.835 204.643 188.576 1.00 74.13 202 ALA C C 1
ATOM 2253 O O . ALA B 2 202 ? 201.225 204.230 189.569 1.00 74.13 202 ALA C O 1
ATOM 2255 N N . LYS B 2 203 ? 202.395 205.854 188.542 1.00 79.72 203 LYS C N 1
ATOM 2256 C CA . LYS B 2 203 ? 202.423 206.687 189.743 1.00 79.72 203 LYS C CA 1
ATOM 2257 C C . LYS B 2 203 ? 201.020 207.032 190.229 1.00 79.72 203 LYS C C 1
ATOM 2258 O O . LYS B 2 203 ? 200.769 207.067 191.439 1.00 79.72 203 LYS C O 1
ATOM 2264 N N . ALA B 2 204 ? 200.094 207.286 189.304 1.00 88.59 204 ALA C N 1
ATOM 2265 C CA . ALA B 2 204 ? 198.839 207.945 189.661 1.00 88.59 204 ALA C CA 1
ATOM 2266 C C . ALA B 2 204 ? 198.098 207.211 190.774 1.00 88.59 204 ALA C C 1
ATOM 2267 O O . ALA B 2 204 ? 197.498 207.845 191.650 1.00 88.59 204 ALA C O 1
ATOM 2269 N N . LYS B 2 205 ? 198.124 205.878 190.761 1.00 95.75 205 LYS C N 1
ATOM 2270 C CA . LYS B 2 205 ? 197.276 205.114 191.669 1.00 95.75 205 LYS C CA 1
ATOM 2271 C C . LYS B 2 205 ? 197.614 205.343 193.137 1.00 95.75 205 LYS C C 1
ATOM 2272 O O . LYS B 2 205 ? 196.780 205.053 194.000 1.00 95.75 205 LYS C O 1
ATOM 2278 N N . THR B 2 206 ? 198.804 205.858 193.445 1.00 105.37 206 THR C N 1
ATOM 2279 C CA . THR B 2 206 ? 199.183 206.084 194.833 1.00 105.37 206 THR C CA 1
ATOM 2280 C C . THR B 2 206 ? 198.525 207.317 195.437 1.00 105.37 206 THR C C 1
ATOM 2281 O O . THR B 2 206 ? 198.679 207.551 196.640 1.00 105.37 206 THR C O 1
ATOM 2285 N N . TYR B 2 207 ? 197.811 208.109 194.644 1.00 115.39 207 TYR C N 1
ATOM 2286 C CA . TYR B 2 207 ? 197.197 209.340 195.115 1.00 115.39 207 TYR C CA 1
ATOM 2287 C C . TYR B 2 207 ? 195.689 209.168 195.268 1.00 115.39 207 TYR C C 1
ATOM 2288 O O . TYR B 2 207 ? 195.096 208.181 194.827 1.00 115.39 207 TYR C O 1
ATOM 2297 N N . ILE B 2 208 ? 195.072 210.156 195.914 1.00 124.25 208 ILE C N 1
ATOM 2298 C CA . ILE B 2 208 ? 193.625 210.224 196.070 1.00 124.25 208 ILE C CA 1
ATOM 2299 C C . ILE B 2 208 ? 193.183 211.647 195.763 1.00 124.25 208 ILE C C 1
ATOM 2300 O O . ILE B 2 208 ? 193.974 212.591 195.840 1.00 124.25 208 ILE C O 1
ATOM 2305 N N . HIS B 2 209 ? 191.909 211.798 195.411 1.00 124.37 209 HIS C N 1
ATOM 2306 C CA . HIS B 2 209 ? 191.346 213.083 195.018 1.00 124.37 209 HIS C CA 1
ATOM 2307 C C . HIS B 2 209 ? 190.385 213.576 196.091 1.00 124.37 209 HIS C C 1
ATOM 2308 O O . HIS B 2 209 ? 189.516 212.824 196.546 1.00 124.37 209 HIS C O 1
ATOM 2315 N N . ILE B 2 210 ? 190.541 214.836 196.486 1.00 121.20 210 ILE C N 1
ATOM 2316 C CA . ILE B 2 210 ? 189.694 215.450 197.506 1.00 121.20 210 ILE C CA 1
ATOM 2317 C C . ILE B 2 210 ? 189.365 216.876 197.076 1.00 121.20 210 ILE C C 1
ATOM 2318 O O . ILE B 2 210 ? 190.269 217.618 196.669 1.00 121.20 210 ILE C O 1
ATOM 2323 N N . PRO B 2 211 ? 188.106 217.307 197.147 1.00 119.72 211 PRO C N 1
ATOM 2324 C CA . PRO B 2 211 ? 187.802 218.712 196.850 1.00 119.72 211 PRO C CA 1
ATOM 2325 C C . PRO B 2 211 ? 188.398 219.630 197.904 1.00 119.72 211 PRO C C 1
ATOM 2326 O O . PRO B 2 211 ? 188.627 219.227 199.046 1.00 119.72 211 PRO C O 1
ATOM 2330 N N . ARG B 2 212 ? 188.649 220.879 197.508 1.00 121.48 212 ARG C N 1
ATOM 2331 C CA . ARG B 2 212 ? 189.322 221.812 198.405 1.00 121.48 212 ARG C CA 1
ATOM 2332 C C . ARG B 2 212 ? 188.541 222.034 199.694 1.00 121.48 212 ARG C C 1
ATOM 2333 O O . ARG B 2 212 ? 189.142 222.136 200.768 1.00 121.48 212 ARG C O 1
ATOM 2341 N N . LYS B 2 213 ? 187.212 222.119 199.614 1.00 121.43 213 LYS C N 1
ATOM 2342 C CA . LYS B 2 213 ? 186.428 222.503 200.783 1.00 121.43 213 LYS C CA 1
ATOM 2343 C C . LYS B 2 213 ? 186.587 221.493 201.914 1.00 121.43 213 LYS C C 1
ATOM 2344 O O . LYS B 2 213 ? 186.740 221.870 203.082 1.00 121.43 213 LYS C O 1
ATOM 2350 N N . LYS B 2 214 ? 186.547 220.201 201.589 1.00 122.34 214 LYS C N 1
ATOM 2351 C CA . LYS B 2 214 ? 186.677 219.183 202.627 1.00 122.34 214 LYS C CA 1
ATOM 2352 C C . LYS B 2 214 ? 188.060 219.220 203.264 1.00 122.34 214 LYS C C 1
ATOM 2353 O O . LYS B 2 214 ? 188.196 219.072 204.486 1.00 122.34 214 LYS C O 1
ATOM 2359 N N . TRP B 2 215 ? 189.100 219.412 202.453 1.00 124.46 215 TRP C N 1
ATOM 2360 C CA . TRP B 2 215 ? 190.448 219.500 203.000 1.00 124.46 215 TRP C CA 1
ATOM 2361 C C . TRP B 2 215 ? 190.587 220.722 203.900 1.00 124.46 215 TRP C C 1
ATOM 2362 O O . TRP B 2 215 ? 191.238 220.661 204.949 1.00 124.46 215 TRP C O 1
ATOM 2373 N N . ASN B 2 216 ? 189.967 221.838 203.513 1.00 126.60 216 ASN C N 1
ATOM 2374 C CA . ASN B 2 216 ? 189.955 223.016 204.375 1.00 126.60 216 ASN C CA 1
ATOM 2375 C C . ASN B 2 216 ? 189.239 222.729 205.690 1.00 126.60 216 ASN C C 1
ATOM 2376 O O . ASN B 2 216 ? 189.685 223.169 206.756 1.00 126.60 216 ASN C O 1
ATOM 2381 N N . ILE B 2 217 ? 188.118 222.008 205.632 1.00 126.10 217 ILE C N 1
ATOM 2382 C CA . ILE B 2 217 ? 187.384 221.668 206.850 1.00 126.10 217 ILE C CA 1
ATOM 2383 C C . ILE B 2 217 ? 188.265 220.839 207.775 1.00 126.10 217 ILE C C 1
ATOM 2384 O O . ILE B 2 217 ? 188.331 221.075 208.990 1.00 126.10 217 ILE C O 1
ATOM 2389 N N . GLN B 2 218 ? 188.950 219.847 207.208 1.00 127.17 218 GLN C N 1
ATOM 2390 C CA . GLN B 2 218 ? 189.832 219.013 208.016 1.00 127.17 218 GLN C CA 1
ATOM 2391 C C . GLN B 2 218 ? 190.971 219.833 208.605 1.00 127.17 218 GLN C C 1
ATOM 2392 O O . GLN B 2 218 ? 191.378 219.607 209.750 1.00 127.17 218 GLN C O 1
ATOM 2398 N N . ARG B 2 219 ? 191.503 220.786 207.838 1.00 128.07 219 ARG C N 1
ATOM 2399 C CA . ARG B 2 219 ? 192.559 221.639 208.371 1.00 128.07 219 ARG C CA 1
ATOM 2400 C C . ARG B 2 219 ? 192.048 222.485 209.530 1.00 128.07 219 ARG C C 1
ATOM 2401 O O . ARG B 2 219 ? 192.748 222.662 210.534 1.00 128.07 219 ARG C O 1
ATOM 2409 N N . TYR B 2 220 ? 190.830 223.017 209.410 1.00 129.95 220 TYR C N 1
ATOM 2410 C CA . TYR B 2 220 ? 190.238 223.753 210.523 1.00 129.95 220 TYR C CA 1
ATOM 2411 C C . TYR B 2 220 ? 190.136 222.867 211.757 1.00 129.95 220 TYR C C 1
ATOM 2412 O O . TYR B 2 220 ? 190.520 223.267 212.863 1.00 129.95 220 TYR C O 1
ATOM 2421 N N . ILE B 2 221 ? 189.622 221.649 211.579 1.00 127.23 221 ILE C N 1
ATOM 2422 C CA . ILE 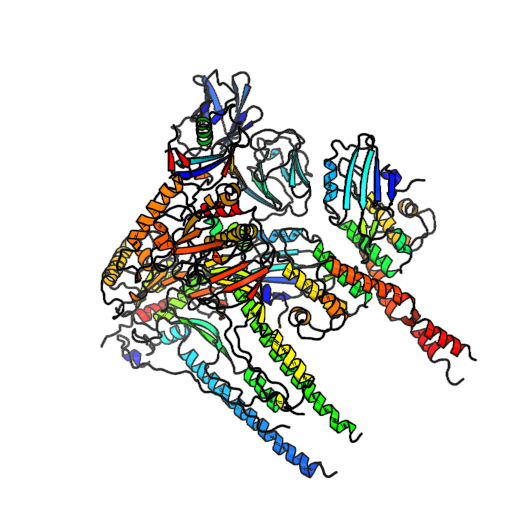B 2 221 ? 189.444 220.748 212.715 1.00 127.23 221 ILE C CA 1
ATOM 2423 C C . ILE B 2 221 ? 190.787 220.463 213.371 1.00 127.23 221 ILE C C 1
ATOM 2424 O O . ILE B 2 221 ? 190.918 220.487 214.600 1.00 127.23 221 ILE C O 1
ATOM 2429 N N . GLY B 2 222 ? 191.807 220.192 212.558 1.00 129.68 222 GLY C N 1
ATOM 2430 C CA . GLY B 2 222 ? 193.131 219.956 213.103 1.00 129.68 222 GLY C CA 1
ATOM 2431 C C . GLY B 2 222 ? 193.675 221.148 213.861 1.00 129.68 222 GLY C C 1
ATOM 2432 O O . GLY B 2 222 ? 194.278 220.989 214.926 1.00 129.68 222 GLY C O 1
ATOM 2433 N N . LEU B 2 223 ? 193.472 222.354 213.333 1.00 131.14 223 LEU C N 1
ATOM 2434 C CA . LEU B 2 223 ? 193.931 223.566 213.998 1.00 131.14 223 LEU C CA 1
ATOM 2435 C C . LEU B 2 223 ? 193.083 223.933 215.209 1.00 131.14 223 LEU C C 1
ATOM 2436 O O . LEU B 2 223 ? 193.473 224.828 215.966 1.00 131.14 223 LEU C O 1
ATOM 2441 N N . GLY B 2 224 ? 191.947 223.272 215.410 1.00 131.26 224 GLY C N 1
ATOM 2442 C CA . GLY B 2 224 ? 191.096 223.566 216.547 1.00 131.26 224 GLY C CA 1
ATOM 2443 C C . GLY B 2 224 ? 191.558 222.931 217.845 1.00 131.26 224 GLY C C 1
ATOM 2444 O O . GLY B 2 224 ? 190.750 222.358 218.580 1.00 131.26 224 GLY C O 1
ATOM 2445 N N . LEU B 2 225 ? 192.852 223.024 218.138 1.00 130.11 225 LEU C N 1
ATOM 2446 C CA . LEU B 2 225 ? 193.399 222.508 219.389 1.00 130.11 225 LEU C CA 1
ATOM 2447 C C . LEU B 2 225 ? 194.564 223.368 219.867 1.00 130.11 225 LEU C C 1
ATOM 2448 O O . LEU B 2 225 ? 194.724 223.610 221.064 1.00 130.11 225 LEU C O 1
ATOM 2453 N N . GLN C 2 5 ? 178.165 180.877 170.056 1.00 99.06 5 GLN D N 1
ATOM 2454 C CA . GLN C 2 5 ? 178.891 182.158 170.286 1.00 99.06 5 GLN D CA 1
ATOM 2455 C C . GLN C 2 5 ? 179.646 182.586 169.034 1.00 99.06 5 GLN D C 1
ATOM 2456 O O . GLN C 2 5 ? 180.513 181.865 168.542 1.00 99.06 5 GLN D O 1
ATOM 2462 N N . LYS C 2 6 ? 179.308 183.766 168.521 1.00 83.93 6 LYS D N 1
ATOM 2463 C CA . LYS C 2 6 ? 179.960 184.304 167.339 1.00 83.93 6 LYS D CA 1
ATOM 2464 C C . LYS C 2 6 ? 180.010 185.819 167.446 1.00 83.93 6 LYS D C 1
ATOM 2465 O O . LYS C 2 6 ? 179.049 186.458 167.880 1.00 83.93 6 LYS D O 1
ATOM 2471 N N . SER C 2 7 ? 181.140 186.386 167.037 1.00 71.19 7 SER D N 1
ATOM 2472 C CA . SER C 2 7 ? 181.290 187.830 167.055 1.00 71.19 7 SER D CA 1
ATOM 2473 C C . SER C 2 7 ? 180.362 188.463 166.025 1.00 71.19 7 SER D C 1
ATOM 2474 O O . SER C 2 7 ? 179.709 187.782 165.231 1.00 71.19 7 SER D O 1
ATOM 2477 N N . TYR C 2 8 ? 180.296 189.793 166.055 1.00 63.85 8 TYR D N 1
ATOM 2478 C CA . TYR C 2 8 ? 179.436 190.498 165.113 1.00 63.85 8 TYR D CA 1
ATOM 2479 C C . TYR C 2 8 ? 179.944 190.363 163.683 1.00 63.85 8 TYR D C 1
ATOM 2480 O O . TYR C 2 8 ? 179.161 190.479 162.735 1.00 63.85 8 TYR D O 1
ATOM 2489 N N . LEU C 2 9 ? 181.243 190.113 163.504 1.00 63.21 9 LEU D N 1
ATOM 2490 C CA . LEU C 2 9 ? 181.796 189.992 162.158 1.00 63.21 9 LEU D CA 1
ATOM 2491 C C . LEU C 2 9 ? 181.348 188.701 161.485 1.00 63.21 9 LEU D C 1
ATOM 2492 O O . LEU C 2 9 ? 180.914 188.710 160.327 1.00 63.21 9 LEU D O 1
ATOM 2497 N N . GLU C 2 10 ? 181.426 187.581 162.205 1.00 71.57 10 GLU D N 1
ATOM 2498 C CA . GLU C 2 10 ? 181.262 186.277 161.571 1.00 71.57 10 GLU D CA 1
ATOM 2499 C C . GLU C 2 10 ? 179.907 186.155 160.889 1.00 71.57 10 GLU D C 1
ATOM 2500 O O . GLU C 2 10 ? 179.799 185.562 159.810 1.00 71.57 10 GLU D O 1
ATOM 2506 N N . ASN C 2 11 ? 178.860 186.709 161.498 1.00 74.37 11 ASN D N 1
ATOM 2507 C CA . ASN C 2 11 ? 177.532 186.625 160.908 1.00 74.37 11 ASN D CA 1
ATOM 2508 C C . ASN C 2 11 ? 177.451 187.300 159.546 1.00 74.37 11 ASN D C 1
ATOM 2509 O O . ASN C 2 11 ? 176.544 186.978 158.771 1.00 74.37 11 ASN D O 1
ATOM 2514 N N . GLN C 2 12 ? 178.368 188.208 159.233 1.00 66.33 12 GLN D N 1
ATOM 2515 C CA . GLN C 2 12 ? 178.354 188.934 157.970 1.00 66.33 12 GLN D CA 1
ATOM 2516 C C . GLN C 2 12 ? 179.431 188.478 157.003 1.00 66.33 12 GLN D C 1
ATOM 2517 O O . GLN C 2 12 ? 179.125 188.160 155.853 1.00 66.33 12 GLN D O 1
ATOM 2523 N N . LEU C 2 13 ? 180.687 188.440 157.435 1.00 61.50 13 LEU D N 1
ATOM 2524 C CA . LEU C 2 13 ? 181.770 188.010 156.565 1.00 61.50 13 LEU D CA 1
ATOM 2525 C C . LEU C 2 13 ? 181.806 186.503 156.359 1.00 61.50 13 LEU D C 1
ATOM 2526 O O . LEU C 2 13 ? 182.403 186.041 155.380 1.00 61.50 13 LEU D O 1
ATOM 2531 N N . GLU C 2 14 ? 181.184 185.730 157.244 1.00 67.69 14 GLU D N 1
ATOM 2532 C CA . GLU C 2 14 ? 181.277 184.275 157.223 1.00 67.69 14 GLU D CA 1
ATOM 2533 C C . GLU C 2 14 ? 182.721 183.801 157.303 1.00 67.69 14 GLU D C 1
ATOM 2534 O O . GLU C 2 14 ? 183.085 182.798 156.683 1.00 67.69 14 GLU D O 1
ATOM 2540 N N . ALA C 2 15 ? 183.550 184.512 158.060 1.00 62.56 15 ALA D N 1
ATOM 2541 C CA . ALA C 2 15 ? 184.974 184.232 158.164 1.00 62.56 15 ALA D CA 1
ATOM 2542 C C . ALA C 2 15 ? 185.373 184.116 159.627 1.00 62.56 15 ALA D C 1
ATOM 2543 O O . ALA C 2 15 ? 184.935 184.916 160.459 1.00 62.56 15 ALA D O 1
ATOM 2545 N N . VAL C 2 16 ? 186.213 183.128 159.932 1.00 59.97 16 VAL D N 1
ATOM 2546 C CA . VAL C 2 16 ? 186.691 182.944 161.294 1.00 59.97 16 VAL D CA 1
ATOM 2547 C C . VAL C 2 16 ? 187.847 183.899 161.562 1.00 59.97 16 VAL D C 1
ATOM 2548 O O . VAL C 2 16 ? 188.577 184.300 160.649 1.00 59.97 16 VAL D O 1
ATOM 2552 N N . ALA C 2 17 ? 188.015 184.273 162.828 1.00 59.15 17 ALA D N 1
ATOM 2553 C CA . ALA C 2 17 ? 189.082 185.184 163.214 1.00 59.15 17 ALA D CA 1
ATOM 2554 C C . ALA C 2 17 ? 189.517 184.880 164.639 1.00 59.15 17 ALA D C 1
ATOM 2555 O O . ALA C 2 17 ? 188.695 184.844 165.557 1.00 59.15 17 ALA D O 1
ATOM 2557 N N . GLU C 2 18 ? 190.822 184.677 164.818 1.00 61.81 18 GLU D N 1
ATOM 2558 C CA . GLU C 2 18 ? 191.373 184.399 166.138 1.00 61.81 18 GLU D CA 1
ATOM 2559 C C . GLU C 2 18 ? 192.690 185.146 166.269 1.00 61.81 18 GLU D C 1
ATOM 2560 O O . GLU C 2 18 ? 193.137 185.824 165.343 1.00 61.81 18 GLU D O 1
ATOM 2566 N N . LYS C 2 19 ? 193.308 185.008 167.438 1.00 60.60 19 LYS D N 1
ATOM 2567 C CA . LYS C 2 19 ? 194.582 185.645 167.743 1.00 60.60 19 LYS D CA 1
ATOM 2568 C C . LYS C 2 19 ? 195.647 184.575 167.936 1.00 60.60 19 LYS D C 1
ATOM 2569 O O . LYS C 2 19 ? 195.422 183.588 168.642 1.00 60.60 19 LYS D O 1
ATOM 2575 N N . THR C 2 20 ? 196.801 184.777 167.307 1.00 64.36 20 THR D N 1
ATOM 2576 C CA . THR C 2 20 ? 197.953 183.905 167.476 1.00 64.36 20 THR D CA 1
ATOM 2577 C C . THR C 2 20 ? 199.202 184.772 167.530 1.00 64.36 20 THR D C 1
ATOM 2578 O O . THR C 2 20 ? 199.190 185.939 167.129 1.00 64.36 20 THR D O 1
ATOM 2582 N N . ASP C 2 21 ? 200.293 184.194 168.036 1.00 72.71 21 ASP D N 1
ATOM 2583 C CA . ASP C 2 21 ? 201.537 184.948 168.135 1.00 72.71 21 ASP D CA 1
ATOM 2584 C C . ASP C 2 21 ? 202.038 185.414 166.775 1.00 72.71 21 ASP D C 1
ATOM 2585 O O . ASP C 2 21 ? 202.828 186.361 166.712 1.00 72.71 21 ASP D O 1
ATOM 2590 N N . ALA C 2 22 ? 201.605 184.771 165.689 1.00 62.94 22 ALA D N 1
ATOM 2591 C CA . ALA C 2 22 ? 201.936 185.265 164.359 1.00 62.94 22 ALA D CA 1
ATOM 2592 C C . ALA C 2 22 ? 201.147 186.516 164.001 1.00 62.94 22 ALA D C 1
ATOM 2593 O O . ALA C 2 22 ? 201.577 187.276 163.128 1.00 62.94 22 ALA D O 1
ATOM 2595 N N . GLY C 2 23 ? 200.011 186.745 164.655 1.00 57.61 23 GLY D N 1
ATOM 2596 C CA . GLY C 2 23 ? 199.180 187.899 164.376 1.00 57.61 23 GLY D CA 1
ATOM 2597 C C . GLY C 2 23 ? 197.756 187.509 164.044 1.00 57.61 23 GLY D C 1
ATOM 2598 O O . GLY C 2 23 ? 197.480 186.344 163.748 1.00 57.61 23 GLY D O 1
ATOM 2599 N N . TYR C 2 24 ? 196.845 188.474 164.076 1.00 52.30 24 TYR D N 1
ATOM 2600 C CA . TYR C 2 24 ? 195.446 188.203 163.795 1.00 52.30 24 TYR D CA 1
ATOM 2601 C C . TYR C 2 24 ? 195.306 187.631 162.391 1.00 52.30 24 TYR D C 1
ATOM 2602 O O . TYR C 2 24 ? 196.016 188.032 161.467 1.00 52.30 24 TYR D O 1
ATOM 2611 N N . THR C 2 25 ? 194.391 186.675 162.238 1.00 53.92 25 THR D N 1
ATOM 2612 C CA . THR C 2 25 ? 194.188 185.991 160.970 1.00 53.92 25 THR D CA 1
ATOM 2613 C C . THR C 2 25 ? 192.712 185.981 160.606 1.00 53.92 25 THR D C 1
ATOM 2614 O O . THR C 2 25 ? 191.840 185.998 161.476 1.00 53.92 25 THR D O 1
ATOM 2618 N N . PHE C 2 26 ? 192.446 185.949 159.304 1.00 51.88 26 PHE D N 1
ATOM 2619 C CA . PHE C 2 26 ? 191.095 185.832 158.778 1.00 51.88 26 PHE D CA 1
ATOM 2620 C C . PHE C 2 26 ? 191.097 184.776 157.683 1.00 51.88 26 PHE D C 1
ATOM 2621 O O . PHE C 2 26 ? 192.106 184.572 157.006 1.00 51.88 26 PHE D O 1
ATOM 2629 N N . THR C 2 27 ? 189.962 184.100 157.514 1.00 57.33 27 THR D N 1
ATOM 2630 C CA . THR C 2 27 ? 189.874 183.006 156.554 1.00 57.33 27 THR D CA 1
ATOM 2631 C C . THR C 2 27 ? 188.528 183.047 155.848 1.00 57.33 27 THR D C 1
ATOM 2632 O O . THR C 2 27 ? 187.487 183.115 156.504 1.00 57.33 27 THR D O 1
ATOM 2636 N N . PHE C 2 28 ? 188.554 182.986 154.518 1.00 57.54 28 PHE D N 1
ATOM 2637 C CA . PHE C 2 28 ? 187.346 182.993 153.702 1.00 57.54 28 PHE D CA 1
ATOM 2638 C C . PHE C 2 28 ? 187.360 181.770 152.802 1.00 57.54 28 PHE D C 1
ATOM 2639 O O . PHE C 2 28 ? 188.369 181.494 152.148 1.00 57.54 28 PHE D O 1
ATOM 2647 N N . GLN C 2 29 ? 186.249 181.045 152.761 1.00 60.72 29 GLN D N 1
ATOM 2648 C CA . GLN C 2 29 ? 186.111 179.981 151.779 1.00 60.72 29 GLN D CA 1
ATOM 2649 C C . GLN C 2 29 ? 185.990 180.596 150.392 1.00 60.72 29 GLN D C 1
ATOM 2650 O O . GLN C 2 29 ? 185.345 181.632 150.218 1.00 60.72 29 GLN D O 1
ATOM 2656 N N . ARG C 2 30 ? 186.620 179.961 149.402 1.00 64.48 30 ARG D N 1
ATOM 2657 C CA . ARG C 2 30 ? 186.691 180.571 148.077 1.00 64.48 30 ARG D CA 1
ATOM 2658 C C . ARG C 2 30 ? 185.306 180.769 147.477 1.00 64.48 30 ARG D C 1
ATOM 2659 O O . ARG C 2 30 ? 185.024 181.817 146.887 1.00 64.48 30 ARG D O 1
ATOM 2667 N N . GLU C 2 31 ? 184.427 179.777 147.612 1.00 61.21 31 GLU D N 1
ATOM 2668 C CA . GLU C 2 31 ? 183.102 179.879 147.014 1.00 61.21 31 GLU D CA 1
ATOM 2669 C C . GLU C 2 31 ? 182.245 180.969 147.641 1.00 61.21 31 GLU D C 1
ATOM 2670 O O . GLU C 2 31 ? 181.258 181.383 147.025 1.00 61.21 31 GLU D O 1
ATOM 2676 N N . LYS C 2 32 ? 182.589 181.446 148.835 1.00 61.38 32 LYS D N 1
ATOM 2677 C CA . LYS C 2 32 ? 181.802 182.482 149.489 1.00 61.38 32 LYS D CA 1
ATOM 2678 C C . LYS C 2 32 ? 182.156 183.887 149.023 1.00 61.38 32 LYS D C 1
ATOM 2679 O O . LYS C 2 32 ? 181.521 184.845 149.474 1.00 61.38 32 LYS D O 1
ATOM 2685 N N . ILE C 2 33 ? 183.149 184.038 148.148 1.00 61.32 33 ILE D N 1
ATOM 2686 C CA . ILE C 2 33 ? 183.559 185.341 147.648 1.00 61.32 33 ILE D CA 1
ATOM 2687 C C . ILE C 2 33 ? 183.660 185.269 146.131 1.00 61.32 33 ILE D C 1
ATOM 2688 O O . ILE C 2 33 ? 183.782 184.194 145.542 1.00 61.32 33 ILE D O 1
ATOM 2693 N N . LYS C 2 34 ? 183.605 186.439 145.500 1.00 62.56 34 LYS D N 1
ATOM 2694 C CA . LYS C 2 34 ? 183.601 186.531 144.047 1.00 62.56 34 LYS D CA 1
ATOM 2695 C C . LYS C 2 34 ? 184.998 186.610 143.448 1.00 62.56 34 LYS D C 1
ATOM 2696 O O . LYS C 2 34 ? 185.123 186.763 142.229 1.00 62.56 34 LYS D O 1
ATOM 2702 N N . LEU C 2 35 ? 186.042 186.510 144.267 1.00 63.35 35 LEU D N 1
ATOM 2703 C CA . LEU C 2 35 ? 187.404 186.595 143.763 1.00 63.35 35 LEU D CA 1
ATOM 2704 C C . LEU C 2 35 ? 187.680 185.466 142.779 1.00 63.35 35 LEU D C 1
ATOM 2705 O O . LEU C 2 35 ? 187.189 184.347 142.939 1.00 63.35 35 LEU D O 1
ATOM 2710 N N . LEU C 2 36 ? 188.467 185.773 141.750 1.00 66.63 36 LEU D N 1
ATOM 2711 C CA . LEU C 2 36 ? 188.850 184.800 140.735 1.00 66.63 36 LEU D CA 1
ATOM 2712 C C . LEU C 2 36 ? 190.342 184.518 140.686 1.00 66.63 36 LEU D C 1
ATOM 2713 O O . LEU C 2 36 ? 190.727 183.368 140.468 1.00 66.63 36 LEU D O 1
ATOM 2718 N N . ASP C 2 37 ? 191.189 185.528 140.878 1.00 69.37 37 ASP D N 1
ATOM 2719 C CA . ASP C 2 37 ? 192.635 185.357 140.860 1.00 69.37 37 ASP D CA 1
ATOM 2720 C C . ASP C 2 37 ? 193.225 185.978 142.115 1.00 69.37 37 ASP D C 1
ATOM 2721 O O . ASP C 2 37 ? 192.779 187.043 142.552 1.00 69.37 37 ASP D O 1
ATOM 2726 N N . GLY C 2 38 ? 194.230 185.314 142.687 1.00 65.99 38 GLY D N 1
ATOM 2727 C CA . GLY C 2 38 ? 194.819 185.783 143.928 1.00 65.99 38 GLY D CA 1
ATOM 2728 C C . GLY C 2 38 ? 195.500 187.129 143.816 1.00 65.99 38 GLY D C 1
ATOM 2729 O O . GLY C 2 38 ? 195.694 187.802 144.833 1.00 65.99 38 GLY D O 1
ATOM 2730 N N . LEU C 2 39 ? 195.873 187.541 142.603 1.00 64.02 39 LEU D N 1
ATOM 2731 C CA . LEU C 2 39 ? 196.539 188.827 142.441 1.00 64.02 39 LEU D CA 1
ATOM 2732 C C . LEU C 2 39 ? 195.644 189.978 142.874 1.00 64.02 39 LEU D C 1
ATOM 2733 O O . LEU C 2 39 ? 196.141 191.051 143.230 1.00 64.02 39 LEU D O 1
ATOM 2738 N N . GLU C 2 40 ? 194.326 189.772 142.863 1.00 62.66 40 GLU D N 1
ATOM 2739 C CA . GLU C 2 40 ? 193.403 190.868 143.135 1.00 62.66 40 GLU D CA 1
ATOM 2740 C C . GLU C 2 40 ? 193.584 191.420 144.542 1.00 62.66 40 GLU D C 1
ATOM 2741 O O . GLU C 2 40 ? 193.314 192.600 144.784 1.00 62.66 40 GLU D O 1
ATOM 2747 N N . ALA C 2 41 ? 194.054 190.599 145.478 1.00 61.33 41 ALA D N 1
ATOM 2748 C CA . ALA C 2 41 ? 194.140 191.029 146.866 1.00 61.33 41 ALA D CA 1
ATOM 2749 C C . ALA C 2 41 ? 195.405 191.821 147.171 1.00 61.33 41 ALA D C 1
ATOM 2750 O O . ALA C 2 41 ? 195.573 192.270 148.309 1.00 61.33 41 ALA D O 1
ATOM 2752 N N . ASN C 2 42 ? 196.297 192.003 146.196 1.00 60.39 42 ASN D N 1
ATOM 2753 C CA . ASN C 2 42 ? 197.552 192.695 146.473 1.00 60.39 42 ASN D CA 1
ATOM 2754 C C . ASN C 2 42 ? 197.332 194.153 146.847 1.00 60.39 42 ASN D C 1
ATOM 2755 O O . ASN C 2 42 ? 198.217 194.777 147.442 1.00 60.39 42 ASN D O 1
ATOM 2760 N N . VAL C 2 43 ? 196.171 194.718 146.511 1.00 57.40 43 VAL D N 1
ATOM 2761 C CA . VAL C 2 43 ? 195.950 196.142 146.743 1.00 57.40 43 VAL D CA 1
ATOM 2762 C C . VAL C 2 43 ? 195.999 196.481 148.225 1.00 57.40 43 VAL D C 1
ATOM 2763 O O . VAL C 2 43 ? 196.290 197.623 148.598 1.00 57.40 43 VAL D O 1
ATOM 2767 N N . ILE C 2 44 ? 195.719 195.509 149.095 1.00 55.88 44 ILE D N 1
ATOM 2768 C CA . ILE C 2 44 ? 195.646 195.783 150.526 1.00 55.88 44 ILE D CA 1
ATOM 2769 C C . ILE C 2 44 ? 196.981 196.241 151.098 1.00 55.88 44 ILE D C 1
ATOM 2770 O O . ILE C 2 44 ? 197.013 196.867 152.160 1.00 55.88 44 ILE D O 1
ATOM 2775 N N . LYS C 2 45 ? 198.092 195.947 150.422 1.00 59.19 45 LYS D N 1
ATOM 2776 C CA . LYS C 2 45 ? 199.401 196.198 151.014 1.00 59.19 45 LYS D CA 1
ATOM 2777 C C . LYS C 2 45 ? 199.769 197.675 151.053 1.00 59.19 45 LYS D C 1
ATOM 2778 O O . LYS C 2 45 ? 200.757 198.028 151.704 1.00 59.19 45 LYS D O 1
ATOM 2784 N N . ASP C 2 46 ? 199.020 198.544 150.375 1.00 56.28 46 ASP D N 1
ATOM 2785 C CA . ASP C 2 46 ? 199.383 199.953 150.289 1.00 56.28 46 ASP D CA 1
ATOM 2786 C C . ASP C 2 46 ? 198.617 200.848 151.252 1.00 56.28 46 ASP D C 1
ATOM 2787 O O . ASP C 2 46 ? 199.003 202.007 151.427 1.00 56.28 46 ASP D O 1
ATOM 2792 N N . ILE C 2 47 ? 197.546 200.358 151.876 1.00 55.83 47 ILE D N 1
ATOM 2793 C CA . ILE C 2 47 ? 196.710 201.263 152.658 1.00 55.83 47 ILE D CA 1
ATOM 2794 C C . ILE C 2 47 ? 197.418 201.706 153.930 1.00 55.83 47 ILE D C 1
ATOM 2795 O O . ILE C 2 47 ? 197.377 202.890 154.282 1.00 55.83 47 ILE D O 1
ATOM 2800 N N . ASN C 2 48 ? 198.062 200.786 154.645 1.00 52.79 48 ASN D N 1
ATOM 2801 C CA . ASN C 2 48 ? 198.722 201.139 155.896 1.00 52.79 48 ASN D CA 1
ATOM 2802 C C . ASN C 2 48 ? 200.102 200.491 155.927 1.00 52.79 48 ASN D C 1
ATOM 2803 O O . ASN C 2 48 ? 200.207 199.261 156.002 1.00 52.79 48 ASN D O 1
ATOM 2808 N N . PRO C 2 49 ? 201.183 201.278 155.872 1.00 55.14 49 PRO D N 1
ATOM 2809 C CA . PRO C 2 49 ? 202.488 200.708 155.513 1.00 55.14 49 PRO D CA 1
ATOM 2810 C C . PRO C 2 49 ? 203.188 199.911 156.603 1.00 55.14 49 PRO D C 1
ATOM 2811 O O . PRO C 2 49 ? 203.762 198.859 156.309 1.00 55.14 49 PRO D O 1
ATOM 2815 N N . PHE C 2 50 ? 203.159 200.376 157.852 1.00 53.87 50 PHE D N 1
ATOM 2816 C CA . PHE C 2 50 ? 204.030 199.780 158.860 1.00 53.87 50 PHE D CA 1
ATOM 2817 C C . PHE C 2 50 ? 203.410 198.590 159.579 1.00 53.87 50 PHE D C 1
ATOM 2818 O O . PHE C 2 50 ? 204.086 197.979 160.412 1.00 53.87 50 PHE D O 1
ATOM 2826 N N . PHE C 2 51 ? 202.160 198.242 159.291 1.00 51.40 51 PHE D N 1
ATOM 2827 C CA . PHE C 2 51 ? 201.616 196.979 159.772 1.00 51.40 51 PHE D CA 1
ATOM 2828 C C . PHE C 2 51 ? 202.070 195.864 158.843 1.00 51.40 51 PHE D C 1
ATOM 2829 O O . PHE C 2 51 ? 201.629 195.792 157.693 1.00 51.40 51 PHE D O 1
ATOM 2837 N N . HIS C 2 52 ? 202.955 195.000 159.329 1.00 59.93 52 HIS D N 1
ATOM 2838 C CA . HIS C 2 52 ? 203.404 193.880 158.516 1.00 59.93 52 HIS D CA 1
ATOM 2839 C C . HIS C 2 52 ? 202.212 193.026 158.107 1.00 59.93 52 HIS D C 1
ATOM 2840 O O . HIS C 2 52 ? 201.369 192.674 158.934 1.00 59.93 52 HIS D O 1
ATOM 2847 N N . LYS C 2 53 ? 202.141 192.691 156.821 1.00 54.55 53 LYS D N 1
ATOM 2848 C CA . LYS C 2 53 ? 201.010 191.948 156.286 1.00 54.55 53 LYS D CA 1
ATOM 2849 C C . LYS C 2 53 ? 201.512 190.818 155.404 1.00 54.55 53 LYS D C 1
ATOM 2850 O O . LYS C 2 53 ? 202.680 190.785 155.013 1.00 54.55 53 LYS D O 1
ATOM 2856 N N . GLU C 2 54 ? 200.613 189.886 155.105 1.00 59.44 54 GLU D N 1
ATOM 2857 C CA . GLU C 2 54 ? 200.942 188.741 154.275 1.00 59.44 54 GLU D CA 1
ATOM 2858 C C . GLU C 2 54 ? 199.649 188.141 153.747 1.00 59.44 54 GLU D C 1
ATOM 2859 O O . GLU C 2 54 ? 198.613 188.185 154.414 1.00 59.44 54 GLU D O 1
ATOM 2865 N N . ILE C 2 55 ? 199.714 187.581 152.543 1.00 58.79 55 ILE D N 1
ATOM 2866 C CA . ILE C 2 55 ? 198.547 187.020 151.874 1.00 58.79 55 ILE D CA 1
ATOM 2867 C C . ILE C 2 55 ? 198.918 185.661 151.306 1.00 58.79 55 ILE D C 1
ATOM 2868 O O . ILE C 2 55 ? 200.016 185.481 150.769 1.00 58.79 55 ILE D O 1
ATOM 2873 N N . ASP C 2 56 ? 198.001 184.705 151.428 1.00 63.55 56 ASP D N 1
ATOM 2874 C CA . ASP C 2 56 ? 198.185 183.365 150.895 1.00 63.55 56 ASP D CA 1
ATOM 2875 C C . ASP C 2 56 ? 196.907 182.935 150.194 1.00 63.55 56 ASP D C 1
ATOM 2876 O O . ASP C 2 56 ? 195.807 183.266 150.642 1.00 63.55 56 ASP D O 1
ATOM 2881 N N . VAL C 2 57 ? 197.055 182.193 149.100 1.00 62.77 57 VAL D N 1
ATOM 2882 C CA . VAL C 2 57 ? 195.906 181.770 148.309 1.00 62.77 57 VAL D CA 1
ATOM 2883 C C . VAL C 2 57 ? 196.050 180.306 147.916 1.00 62.77 57 VAL D C 1
ATOM 2884 O O . VAL C 2 57 ? 196.718 179.977 146.930 1.00 62.77 57 VAL D O 1
ATOM 2888 N N . THR C 2 58 ? 195.414 179.423 148.676 1.00 67.57 58 THR D N 1
ATOM 2889 C CA . THR C 2 58 ? 195.367 178.011 148.340 1.00 67.57 58 THR D CA 1
ATOM 2890 C C . THR C 2 58 ? 194.163 177.732 147.448 1.00 67.57 58 THR D C 1
ATOM 2891 O O . THR C 2 58 ? 193.304 178.588 147.232 1.00 67.57 58 THR D O 1
ATOM 2895 N N . ASP C 2 59 ? 194.103 176.506 146.927 1.00 75.88 59 ASP D N 1
ATOM 2896 C CA . ASP C 2 59 ? 192.954 176.104 146.126 1.00 75.88 59 ASP D CA 1
ATOM 2897 C C . ASP C 2 59 ? 191.692 175.970 146.966 1.00 75.88 59 ASP D C 1
ATOM 2898 O O . ASP C 2 59 ? 190.602 175.824 146.404 1.00 75.88 59 ASP D O 1
ATOM 2903 N N . ASP C 2 60 ? 191.816 176.011 148.292 1.00 70.57 60 ASP D N 1
ATOM 2904 C CA . ASP C 2 60 ? 190.679 175.830 149.185 1.00 70.57 60 ASP D CA 1
ATOM 2905 C C . ASP C 2 60 ? 190.134 177.161 149.692 1.00 70.57 60 ASP D C 1
ATOM 2906 O O . ASP C 2 60 ? 188.927 177.407 149.615 1.00 70.57 60 ASP D O 1
ATOM 2911 N N . GLU C 2 61 ? 191.003 178.025 150.208 1.00 66.07 61 GLU D N 1
ATOM 2912 C CA . GLU C 2 61 ? 190.551 179.222 150.901 1.00 66.07 61 GLU D CA 1
ATOM 2913 C C . GLU C 2 61 ? 191.637 180.282 150.831 1.00 66.07 61 GLU D C 1
ATOM 2914 O O . GLU C 2 61 ? 192.767 180.013 150.417 1.00 66.07 61 GLU D O 1
ATOM 2920 N N . VAL C 2 62 ? 191.274 181.494 151.243 1.00 59.61 62 VAL D N 1
ATOM 2921 C CA . VAL C 2 62 ? 192.183 182.634 151.276 1.00 59.61 62 VAL D CA 1
ATOM 2922 C C . VAL C 2 62 ? 192.476 182.977 152.727 1.00 59.61 62 VAL D C 1
ATOM 2923 O O . VAL C 2 62 ? 191.570 182.989 153.567 1.00 59.61 62 VAL D O 1
ATOM 2927 N N . ILE C 2 63 ? 193.741 183.256 153.028 1.00 57.90 63 ILE D N 1
ATOM 2928 C CA . ILE C 2 63 ? 194.183 183.556 154.384 1.00 57.90 63 ILE D CA 1
ATOM 2929 C C . ILE C 2 63 ? 194.906 184.893 154.385 1.00 57.90 63 ILE D C 1
ATOM 2930 O O . ILE C 2 63 ? 195.781 185.137 153.548 1.00 57.90 63 ILE D O 1
ATOM 2935 N N . ILE C 2 64 ? 194.548 185.752 155.335 1.00 52.82 64 ILE D N 1
ATOM 2936 C CA . ILE C 2 64 ? 195.165 187.061 155.505 1.00 52.82 64 ILE D CA 1
ATOM 2937 C C . ILE C 2 64 ? 195.739 187.125 156.912 1.00 52.82 64 ILE D C 1
ATOM 2938 O O . ILE C 2 64 ? 195.061 186.757 157.877 1.00 52.82 64 ILE D O 1
ATOM 2943 N N . THR C 2 65 ? 196.981 187.583 157.028 1.00 54.80 65 THR D N 1
ATOM 2944 C CA . THR C 2 65 ? 197.674 187.671 158.306 1.00 54.80 65 THR D CA 1
ATOM 2945 C C . THR C 2 65 ? 198.121 189.104 158.546 1.00 54.80 65 THR D C 1
ATOM 2946 O O . THR C 2 65 ? 198.781 189.702 157.692 1.00 54.80 65 THR D O 1
ATOM 2950 N N . ILE C 2 66 ? 197.779 189.641 159.711 1.00 49.72 66 ILE D N 1
ATOM 2951 C CA . ILE C 2 66 ? 198.126 191.003 160.090 1.00 49.72 66 ILE D CA 1
ATOM 2952 C C . ILE C 2 66 ? 198.794 190.951 161.455 1.00 49.72 66 ILE D C 1
ATOM 2953 O O . ILE C 2 66 ? 198.273 190.315 162.377 1.00 49.72 66 ILE D O 1
ATOM 2958 N N . GLN C 2 67 ? 199.944 191.607 161.582 1.00 54.87 67 GLN D N 1
ATOM 2959 C CA . GLN C 2 67 ? 200.769 191.527 162.788 1.00 54.87 67 GLN D CA 1
ATOM 2960 C C . GLN C 2 67 ? 201.211 192.921 163.199 1.00 54.87 67 GLN D C 1
ATOM 2961 O O . GLN C 2 67 ? 202.306 193.373 162.846 1.00 54.87 67 GLN D O 1
ATOM 2967 N N . PRO C 2 68 ? 200.389 193.633 163.961 1.00 50.23 68 PRO D N 1
ATOM 2968 C CA . PRO C 2 68 ? 200.752 194.990 164.368 1.00 50.23 68 PRO D CA 1
ATOM 2969 C C . PRO C 2 68 ? 201.926 194.978 165.327 1.00 50.23 68 PRO D C 1
ATOM 2970 O O . PRO C 2 68 ? 202.247 193.935 165.913 1.00 50.23 68 PRO D O 1
ATOM 2974 N N . PRO C 2 69 ? 202.592 196.115 165.517 1.00 50.29 69 PRO D N 1
ATOM 2975 C CA . PRO C 2 69 ? 203.760 196.155 166.403 1.00 50.29 69 PRO D CA 1
ATOM 2976 C C . PRO C 2 69 ? 203.422 195.712 167.818 1.00 50.29 69 PRO D C 1
ATOM 2977 O O . PRO C 2 69 ? 202.284 195.380 168.154 1.00 50.29 69 PRO D O 1
ATOM 2981 N N . SER C 2 70 ? 204.457 195.703 168.659 1.00 54.47 70 SER D N 1
ATOM 2982 C CA . SER C 2 70 ? 204.336 195.116 169.990 1.00 54.47 70 SER D CA 1
ATOM 2983 C C . SER C 2 70 ? 203.410 195.911 170.902 1.00 54.47 70 SER D C 1
ATOM 2984 O O . SER C 2 70 ? 202.617 195.318 171.641 1.00 54.47 70 SER D O 1
ATOM 2987 N N . SER C 2 71 ? 203.492 197.239 170.878 1.00 50.41 71 SER D N 1
ATOM 2988 C CA . SER C 2 71 ? 202.853 198.069 171.892 1.00 50.41 71 SER D CA 1
ATOM 2989 C C . SER C 2 71 ? 201.399 198.402 171.584 1.00 50.41 71 SER D C 1
ATOM 2990 O O . SER C 2 71 ? 200.799 199.201 172.308 1.00 50.41 71 SER D O 1
ATOM 2993 N N . TYR C 2 72 ? 200.821 197.826 170.535 1.00 47.41 72 TYR D N 1
ATOM 2994 C CA . TYR C 2 72 ? 199.418 198.058 170.224 1.00 47.41 72 TYR D CA 1
ATOM 2995 C C . TYR C 2 72 ? 198.543 197.032 170.931 1.00 47.41 72 TYR D C 1
ATOM 2996 O O . TYR C 2 72 ? 198.855 195.839 170.954 1.00 47.41 72 TYR D O 1
ATOM 3005 N N . LYS C 2 73 ? 197.436 197.504 171.499 1.00 51.08 73 LYS D N 1
ATOM 3006 C CA . LYS C 2 73 ? 196.563 196.698 172.340 1.00 51.08 73 LYS D CA 1
ATOM 3007 C C . LYS C 2 73 ? 195.214 196.502 171.664 1.00 51.08 73 LYS D C 1
ATOM 3008 O O . LYS C 2 73 ? 194.869 197.227 170.727 1.00 51.08 73 LYS D O 1
ATOM 3014 N N . ALA C 2 74 ? 194.456 195.517 172.136 1.00 50.12 74 ALA D N 1
ATOM 3015 C CA . ALA C 2 74 ? 193.111 195.306 171.626 1.00 50.12 74 ALA D CA 1
ATOM 3016 C C . ALA C 2 74 ? 192.139 196.295 172.266 1.00 50.12 74 ALA D C 1
ATOM 3017 O O . ALA C 2 74 ? 192.494 197.068 173.157 1.00 50.12 74 ALA D O 1
ATOM 3019 N N . PHE C 2 75 ? 190.892 196.268 171.790 1.00 49.87 75 PHE D N 1
ATOM 3020 C CA . PHE C 2 75 ? 189.910 197.259 172.223 1.00 49.87 75 PHE D CA 1
ATOM 3021 C C . PHE C 2 75 ? 189.533 197.083 173.689 1.00 49.87 75 PHE D C 1
ATOM 3022 O O . PHE C 2 75 ? 189.431 198.060 174.438 1.00 49.87 75 PHE D O 1
ATOM 3030 N N . ARG C 2 76 ? 189.324 195.838 174.119 1.00 60.49 76 ARG D N 1
ATOM 3031 C CA . ARG C 2 76 ? 188.649 195.598 175.392 1.00 60.49 76 ARG D CA 1
ATOM 3032 C C . ARG C 2 76 ? 189.410 196.143 176.593 1.00 60.49 76 ARG D C 1
ATOM 3033 O O . ARG C 2 76 ? 188.800 196.371 177.643 1.00 60.49 76 ARG D O 1
ATOM 3041 N N . PHE C 2 77 ? 190.716 196.363 176.474 1.00 57.64 77 PHE D N 1
ATOM 3042 C CA . PHE C 2 77 ? 191.489 196.822 177.621 1.00 57.64 77 PHE D CA 1
ATOM 3043 C C . PHE C 2 77 ? 191.170 198.254 178.018 1.00 57.64 77 PHE D C 1
ATOM 3044 O O . PHE C 2 77 ? 191.614 198.696 179.082 1.00 57.64 77 PHE D O 1
ATOM 3052 N N . MET C 2 78 ? 190.412 198.986 177.203 1.00 56.87 78 MET D N 1
ATOM 3053 C CA . MET C 2 78 ? 190.184 200.398 177.489 1.00 56.87 78 MET D CA 1
ATOM 3054 C C . MET C 2 78 ? 189.345 200.594 178.746 1.00 56.87 78 MET D C 1
ATOM 3055 O O . MET C 2 78 ? 189.309 201.698 179.301 1.00 56.87 78 MET D O 1
ATOM 3060 N N . LYS C 2 79 ? 188.684 199.539 179.223 1.00 61.34 79 LYS D N 1
ATOM 3061 C CA . LYS C 2 79 ? 187.695 199.697 180.283 1.00 61.34 79 LYS D CA 1
ATOM 3062 C C . LYS C 2 79 ? 188.306 200.212 181.580 1.00 61.34 79 LYS D C 1
ATOM 3063 O O . LYS C 2 79 ? 187.588 200.751 182.429 1.00 61.34 79 LYS D O 1
ATOM 3069 N N . ALA C 2 80 ? 189.617 200.051 181.762 1.00 61.55 80 ALA D N 1
ATOM 3070 C CA . ALA C 2 80 ? 190.223 200.343 183.056 1.00 61.55 80 ALA D CA 1
ATOM 3071 C C . ALA C 2 80 ? 190.599 201.810 183.227 1.00 61.55 80 ALA D C 1
ATOM 3072 O O . ALA C 2 80 ? 190.928 202.220 184.344 1.00 61.55 80 ALA D O 1
ATOM 3074 N N . LYS C 2 81 ? 190.558 202.607 182.166 1.00 61.54 81 LYS D N 1
ATOM 3075 C CA . LYS C 2 81 ? 191.033 203.981 182.229 1.00 61.54 81 LYS D CA 1
ATOM 3076 C C . LYS C 2 81 ? 189.915 204.919 182.674 1.00 61.54 81 LYS D C 1
ATOM 3077 O O . LYS C 2 81 ? 188.739 204.552 182.707 1.00 61.54 81 LYS D O 1
ATOM 3083 N N . ASP C 2 82 ? 190.297 206.147 183.015 1.00 61.91 82 ASP D N 1
ATOM 3084 C CA . ASP C 2 82 ? 189.345 207.084 183.592 1.00 61.91 82 ASP D CA 1
ATOM 3085 C C . ASP C 2 82 ? 188.419 207.651 182.517 1.00 61.91 82 ASP D C 1
ATOM 3086 O O . ASP C 2 82 ? 188.418 207.217 181.363 1.00 61.91 82 ASP D O 1
ATOM 3091 N N . LYS C 2 83 ? 187.607 208.631 182.923 1.00 59.80 83 LYS D N 1
ATOM 3092 C CA . LYS C 2 83 ? 186.553 209.134 182.045 1.00 59.80 83 LYS D CA 1
ATOM 3093 C C . LYS C 2 83 ? 187.108 210.026 180.939 1.00 59.80 83 LYS D C 1
ATOM 3094 O O . LYS C 2 83 ? 186.696 209.916 179.776 1.00 59.80 83 LYS D O 1
ATOM 3100 N N . LYS C 2 84 ? 188.036 210.923 181.277 1.00 57.73 84 LYS D N 1
ATOM 3101 C CA . LYS C 2 84 ? 188.492 211.899 180.293 1.00 57.73 84 LYS D CA 1
ATOM 3102 C C . LYS C 2 84 ? 189.178 211.217 179.117 1.00 57.73 84 LYS D C 1
ATOM 3103 O O . LYS C 2 84 ? 188.978 211.608 177.960 1.00 57.73 84 LYS D O 1
ATOM 3109 N N . SER C 2 85 ? 189.993 210.197 179.388 1.00 53.79 85 SER D N 1
ATOM 3110 C CA . SER C 2 85 ? 190.630 209.465 178.299 1.00 53.79 85 SER D CA 1
ATOM 3111 C C . SER C 2 85 ? 189.593 208.760 177.437 1.00 53.79 85 SER D C 1
ATOM 3112 O O . SER C 2 85 ? 189.749 208.669 176.214 1.00 53.79 85 SER D O 1
ATOM 3115 N N . LYS C 2 86 ? 188.529 208.247 178.052 1.00 52.89 86 LYS D N 1
ATOM 3116 C CA . LYS C 2 86 ? 187.461 207.640 177.268 1.00 52.89 86 LYS D CA 1
ATOM 3117 C C . LYS C 2 86 ? 186.829 208.663 176.334 1.00 52.89 86 LYS D C 1
ATOM 3118 O O . LYS C 2 86 ? 186.568 208.374 175.160 1.00 52.89 86 LYS D O 1
ATOM 3124 N N . TRP C 2 87 ? 186.580 209.874 176.837 1.00 51.89 87 TRP D N 1
ATOM 3125 C CA . TRP C 2 87 ? 186.028 210.914 175.975 1.00 51.89 87 TRP D CA 1
ATOM 3126 C C . TRP C 2 87 ? 186.979 211.239 174.828 1.00 51.89 87 TRP D C 1
ATOM 3127 O O . TRP C 2 87 ? 186.550 211.393 173.678 1.00 51.89 87 TRP D O 1
ATOM 3138 N N . GLN C 2 88 ? 188.275 211.358 175.121 1.00 45.96 88 GLN D N 1
ATOM 3139 C CA . GLN C 2 88 ? 189.229 211.691 174.067 1.00 45.96 88 GLN D CA 1
ATOM 3140 C C . GLN C 2 88 ? 189.279 210.599 173.006 1.00 45.96 88 GLN D C 1
ATOM 3141 O O . GLN C 2 88 ? 189.333 210.891 171.807 1.00 45.96 88 GLN D O 1
ATOM 3147 N N . PHE C 2 89 ? 189.254 209.334 173.422 1.00 44.09 89 PHE D N 1
ATOM 3148 C CA . PHE C 2 89 ? 189.242 208.244 172.450 1.00 44.09 89 PHE D CA 1
ATOM 3149 C C . PHE C 2 89 ? 187.968 208.266 171.610 1.00 44.09 89 PHE D C 1
ATOM 3150 O O . PHE C 2 89 ? 188.010 208.037 170.391 1.00 44.09 89 PHE D O 1
ATOM 3158 N N . ALA C 2 90 ? 186.823 208.527 172.245 1.00 43.64 90 ALA D N 1
ATOM 3159 C CA . ALA C 2 90 ? 185.580 208.621 171.492 1.00 43.64 90 ALA D CA 1
ATOM 3160 C C . ALA C 2 90 ? 185.665 209.722 170.448 1.00 43.64 90 ALA D C 1
ATOM 3161 O O . ALA C 2 90 ? 185.208 209.553 169.313 1.00 43.64 90 ALA D O 1
ATOM 3163 N N . TYR C 2 91 ? 186.254 210.858 170.813 1.00 42.84 91 TYR D N 1
ATOM 3164 C CA . TYR C 2 91 ? 186.431 211.940 169.851 1.00 42.84 91 TYR D CA 1
ATOM 3165 C C . TYR C 2 91 ? 187.344 211.504 168.714 1.00 42.84 91 TYR D C 1
ATOM 3166 O O . TYR C 2 91 ? 187.099 211.823 167.547 1.00 42.84 91 TYR D O 1
ATOM 3175 N N . GLN C 2 92 ? 188.413 210.774 169.042 1.00 41.21 92 GLN D N 1
ATOM 3176 C CA . GLN C 2 92 ? 189.376 210.356 168.025 1.00 41.21 92 GLN D CA 1
ATOM 3177 C C . GLN C 2 92 ? 188.730 209.454 166.984 1.00 41.21 92 GLN D C 1
ATOM 3178 O O . GLN C 2 92 ? 189.032 209.554 165.788 1.00 41.21 92 GLN D O 1
ATOM 3184 N N . LEU C 2 93 ? 187.862 208.545 167.427 1.00 42.22 93 LEU D N 1
ATOM 3185 C CA . LEU C 2 93 ? 187.292 207.571 166.500 1.00 42.22 93 LEU D CA 1
ATOM 3186 C C . LEU C 2 93 ? 186.495 208.251 165.389 1.00 42.22 93 LEU D C 1
ATOM 3187 O O . LEU C 2 93 ? 186.562 207.840 164.221 1.00 42.22 93 LEU D O 1
ATOM 3192 N N . VAL C 2 94 ? 185.722 209.283 165.733 1.00 46.02 94 VAL D N 1
ATOM 3193 C CA . VAL C 2 94 ? 184.903 209.963 164.732 1.00 46.02 94 VAL D CA 1
ATOM 3194 C C . VAL C 2 94 ? 185.783 210.558 163.642 1.00 46.02 94 VAL D C 1
ATOM 3195 O O . VAL C 2 94 ? 185.543 210.355 162.446 1.00 46.02 94 VAL D O 1
ATOM 3199 N N . GLN C 2 95 ? 186.822 211.295 164.035 1.00 47.82 95 GLN D N 1
ATOM 3200 C CA . GLN C 2 95 ? 187.712 211.873 163.036 1.00 47.82 95 GLN D CA 1
ATOM 3201 C C . GLN C 2 95 ? 188.386 210.786 162.214 1.00 47.82 95 GLN D C 1
ATOM 3202 O O . GLN C 2 95 ? 188.576 210.945 161.003 1.00 47.82 95 GLN D O 1
ATOM 3208 N N . ALA C 2 96 ? 188.751 209.670 162.846 1.00 48.47 96 ALA D N 1
ATOM 3209 C CA . ALA C 2 96 ? 189.388 208.596 162.093 1.00 48.47 96 ALA D CA 1
ATOM 3210 C C . ALA C 2 96 ? 188.467 208.075 160.999 1.00 48.47 96 ALA D C 1
ATOM 3211 O O . ALA C 2 96 ? 188.913 207.813 159.878 1.00 48.47 96 ALA D O 1
ATOM 3213 N N . VAL C 2 97 ? 187.180 207.910 161.306 1.00 48.94 97 VAL D N 1
ATOM 3214 C CA . VAL C 2 97 ? 186.244 207.435 160.287 1.00 48.94 97 VAL D CA 1
ATOM 3215 C C . VAL C 2 97 ? 186.029 208.500 159.219 1.00 48.94 97 VAL D C 1
ATOM 3216 O O . VAL C 2 97 ? 185.873 208.190 158.034 1.00 48.94 97 VAL D O 1
ATOM 3220 N N . GLN C 2 98 ? 185.999 209.771 159.624 1.00 53.75 98 GLN D N 1
ATOM 3221 C CA . GLN C 2 98 ? 185.580 210.830 158.709 1.00 53.75 98 GLN D CA 1
ATOM 3222 C C . GLN C 2 98 ? 186.547 210.996 157.543 1.00 53.75 98 GLN D C 1
ATOM 3223 O O . GLN C 2 98 ? 186.122 211.239 156.408 1.00 53.75 98 GLN D O 1
ATOM 3229 N N . GLN C 2 99 ? 187.847 210.881 157.797 1.00 56.43 99 GLN D N 1
ATOM 3230 C CA . GLN C 2 99 ? 188.864 211.268 156.828 1.00 56.43 99 GLN D CA 1
ATOM 3231 C C . GLN C 2 99 ? 189.261 210.147 155.875 1.00 56.43 99 GLN D C 1
ATOM 3232 O O . GLN C 2 99 ? 190.274 210.276 155.182 1.00 56.43 99 GLN D O 1
ATOM 3238 N N . HIS C 2 100 ? 188.501 209.058 155.816 1.00 55.19 100 HIS D N 1
ATOM 3239 C CA . HIS C 2 100 ? 188.832 207.966 154.907 1.00 55.19 100 HIS D CA 1
ATOM 3240 C C . HIS C 2 100 ? 188.702 208.463 153.472 1.00 55.19 100 HIS D C 1
ATOM 3241 O O . HIS C 2 100 ? 187.639 208.945 153.070 1.00 55.19 100 HIS D O 1
ATOM 3248 N N . ASN C 2 101 ? 189.781 208.342 152.694 1.00 64.19 101 ASN D N 1
ATOM 3249 C CA . ASN C 2 101 ? 189.848 208.961 151.374 1.00 64.19 101 ASN D CA 1
ATOM 3250 C C . ASN C 2 101 ? 189.896 207.960 150.226 1.00 64.19 101 ASN D C 1
ATOM 3251 O O . ASN C 2 101 ? 189.284 208.207 149.181 1.00 64.19 101 ASN D O 1
ATOM 3256 N N . LEU C 2 102 ? 190.611 206.847 150.384 1.00 61.84 102 LEU D N 1
ATOM 3257 C CA . LEU C 2 102 ? 190.765 205.887 149.296 1.00 61.84 102 LEU D CA 1
ATOM 3258 C C . LEU C 2 102 ? 189.399 205.424 148.808 1.00 61.84 102 LEU D C 1
ATOM 3259 O O . LEU C 2 102 ? 188.512 205.125 149.612 1.00 61.84 102 LEU D O 1
ATOM 3264 N N . SER C 2 103 ? 189.231 205.366 147.489 1.00 65.47 103 SER D N 1
ATOM 3265 C CA . SER C 2 103 ? 187.938 205.048 146.900 1.00 65.47 103 SER D CA 1
ATOM 3266 C C . SER C 2 103 ? 187.756 203.566 146.609 1.00 65.47 103 SER D C 1
ATOM 3267 O O . SER C 2 103 ? 186.665 203.169 146.186 1.00 65.47 103 SER D O 1
ATOM 3270 N N . ARG C 2 104 ? 188.782 202.742 146.816 1.00 59.95 104 ARG D N 1
ATOM 3271 C CA . ARG C 2 104 ? 188.719 201.329 146.471 1.00 59.95 104 ARG D CA 1
ATOM 3272 C C . ARG C 2 104 ? 188.687 200.414 147.688 1.00 59.95 104 ARG D C 1
ATOM 3273 O O . ARG C 2 104 ? 188.579 199.196 147.521 1.00 59.95 104 ARG D O 1
ATOM 3281 N N . LEU C 2 105 ? 188.772 200.961 148.897 1.00 56.01 105 LEU D N 1
ATOM 3282 C CA . LEU C 2 105 ? 188.760 200.176 150.123 1.00 56.01 105 LEU D CA 1
ATOM 3283 C C . LEU C 2 105 ? 187.631 200.652 151.026 1.00 56.01 105 LEU D C 1
ATOM 3284 O O . LEU C 2 105 ? 187.434 201.857 151.203 1.00 56.01 105 LEU D O 1
ATOM 3289 N N . ASN C 2 106 ? 186.902 199.703 151.606 1.00 55.96 106 ASN D N 1
ATOM 3290 C CA . ASN C 2 106 ? 185.726 199.997 152.409 1.00 55.96 106 ASN D CA 1
ATOM 3291 C C . ASN C 2 106 ? 185.985 199.666 153.872 1.00 55.96 106 ASN D C 1
ATOM 3292 O O . ASN C 2 106 ? 186.934 198.951 154.205 1.00 55.96 106 ASN D O 1
ATOM 3297 N N . LEU C 2 107 ? 185.127 200.192 154.742 1.00 50.18 107 LEU D N 1
ATOM 3298 C CA . LEU C 2 107 ? 185.302 200.064 156.181 1.00 50.18 107 LEU D CA 1
ATOM 3299 C C . LEU C 2 107 ? 184.272 199.129 156.795 1.00 50.18 107 LEU D C 1
ATOM 3300 O O . LEU C 2 107 ? 183.136 199.024 156.328 1.00 50.18 107 LEU D O 1
ATOM 3305 N N . ILE C 2 108 ? 184.691 198.447 157.858 1.00 52.53 108 ILE D N 1
ATOM 3306 C CA . ILE C 2 108 ? 183.787 197.759 158.772 1.00 52.53 108 ILE D CA 1
ATOM 3307 C C . ILE C 2 108 ? 184.239 198.086 160.187 1.00 52.53 108 ILE D C 1
ATOM 3308 O O . ILE C 2 108 ? 185.427 197.969 160.503 1.00 52.53 108 ILE D O 1
ATOM 3313 N N . VAL C 2 109 ? 183.299 198.494 161.035 1.00 49.72 109 VAL D N 1
ATOM 3314 C CA . VAL C 2 109 ? 183.597 199.006 162.369 1.00 49.72 109 VAL D CA 1
ATOM 3315 C C . VAL C 2 109 ? 183.028 198.035 163.393 1.00 49.72 109 VAL D C 1
ATOM 3316 O O . VAL C 2 109 ? 181.895 197.563 163.243 1.00 49.72 109 VAL D O 1
ATOM 3320 N N . ALA C 2 110 ? 183.812 197.730 164.419 1.00 51.47 110 ALA D N 1
ATOM 3321 C CA . ALA C 2 110 ? 183.372 196.886 165.522 1.00 51.47 110 ALA D CA 1
ATOM 3322 C C . ALA C 2 110 ? 184.505 196.804 166.542 1.00 51.47 110 ALA D C 1
ATOM 3323 O O . ALA C 2 110 ? 185.675 196.917 166.174 1.00 51.47 110 ALA D O 1
ATOM 3325 N N . PRO C 2 111 ? 184.181 196.607 167.823 1.00 51.92 111 PRO D N 1
ATOM 3326 C CA . PRO C 2 111 ? 185.242 196.532 168.840 1.00 51.92 111 PRO D CA 1
ATOM 3327 C C . PRO C 2 111 ? 186.190 195.367 168.643 1.00 51.92 111 PRO D C 1
ATOM 3328 O O . PRO C 2 111 ? 187.336 195.439 169.102 1.00 51.92 111 PRO D O 1
ATOM 3332 N N . GLU C 2 112 ? 185.750 194.290 167.992 1.00 56.35 112 GLU D N 1
ATOM 3333 C CA . GLU C 2 112 ? 186.640 193.172 167.706 1.00 56.35 112 GLU D CA 1
ATOM 3334 C C . GLU C 2 112 ? 187.733 193.545 166.714 1.00 56.35 112 GLU D C 1
ATOM 3335 O O . GLU C 2 112 ? 188.777 192.887 166.686 1.00 56.35 112 GLU D O 1
ATOM 3341 N N . ASN C 2 113 ? 187.526 194.592 165.923 1.00 48.09 113 ASN D N 1
ATOM 3342 C CA . ASN C 2 113 ? 188.374 194.938 164.790 1.00 48.09 113 ASN D CA 1
ATOM 3343 C C . ASN C 2 113 ? 188.985 196.324 164.962 1.00 48.09 113 ASN D C 1
ATOM 3344 O O . ASN C 2 113 ? 188.930 197.160 164.061 1.00 48.09 113 ASN D O 1
ATOM 3349 N N . ILE C 2 114 ? 189.556 196.594 166.133 1.00 41.83 114 ILE D N 1
ATOM 3350 C CA . ILE C 2 114 ? 190.187 197.874 166.424 1.00 41.83 114 ILE D CA 1
ATOM 3351 C C . ILE C 2 114 ? 191.349 197.646 167.378 1.00 41.83 114 ILE D C 1
ATOM 3352 O O . ILE C 2 114 ? 191.296 196.755 168.231 1.00 41.83 114 ILE D O 1
ATOM 3357 N N . VAL C 2 115 ? 192.406 198.442 167.223 1.00 43.59 115 VAL D N 1
ATOM 3358 C CA . VAL C 2 115 ? 193.514 198.475 168.166 1.00 43.59 115 VAL D CA 1
ATOM 3359 C C . VAL C 2 115 ? 193.930 199.925 168.357 1.00 43.59 115 VAL D C 1
ATOM 3360 O O . VAL C 2 115 ? 193.840 200.747 167.444 1.00 43.59 115 VAL D O 1
ATOM 3364 N N . PHE C 2 116 ? 194.395 200.235 169.563 1.00 47.20 116 PHE D N 1
ATOM 3365 C CA . PHE C 2 116 ? 194.743 201.600 169.919 1.00 47.20 116 PHE D CA 1
ATOM 3366 C C . PHE C 2 116 ? 196.105 201.616 170.590 1.00 47.20 116 PHE D C 1
ATOM 3367 O O . PHE C 2 116 ? 196.463 200.699 171.330 1.00 47.20 116 PHE D O 1
ATOM 3375 N N . ASP C 2 117 ? 196.850 202.685 170.348 1.00 45.43 117 ASP D N 1
ATOM 3376 C CA . ASP C 2 117 ? 198.226 202.816 170.803 1.00 45.43 117 ASP D CA 1
ATOM 3377 C C . ASP C 2 117 ? 198.287 203.764 171.995 1.00 45.43 117 ASP D C 1
ATOM 3378 O O . ASP C 2 117 ? 197.265 204.201 172.522 1.00 45.43 117 ASP D O 1
ATOM 3383 N N . LYS C 2 118 ? 199.512 204.077 172.422 1.00 49.24 118 LYS D N 1
ATOM 3384 C CA . LYS C 2 118 ? 199.701 204.925 173.594 1.00 49.24 118 LYS D CA 1
ATOM 3385 C C . LYS C 2 118 ? 199.174 206.338 173.385 1.00 49.24 118 LYS D C 1
ATOM 3386 O O . LYS C 2 118 ? 198.979 207.064 174.365 1.00 49.24 118 LYS D O 1
ATOM 3392 N N . GLY C 2 119 ? 198.963 206.754 172.143 1.00 46.09 119 GLY D N 1
ATOM 3393 C CA . GLY C 2 119 ? 198.357 208.037 171.866 1.00 46.09 119 GLY D CA 1
ATOM 3394 C C . GLY C 2 119 ? 196.848 208.039 171.860 1.00 46.09 119 GLY D C 1
ATOM 3395 O O . GLY C 2 119 ? 196.242 209.108 171.747 1.00 46.09 119 GLY D O 1
ATOM 3396 N N . LEU C 2 120 ? 196.221 206.868 171.982 1.00 46.41 120 LEU D N 1
ATOM 3397 C CA . LEU C 2 120 ? 194.766 206.739 172.031 1.00 46.41 120 LEU D CA 1
ATOM 3398 C C . LEU C 2 120 ? 194.130 206.928 170.658 1.00 46.41 120 LEU D C 1
ATOM 3399 O O . LEU C 2 120 ? 192.974 207.341 170.553 1.00 46.41 120 LEU D O 1
ATOM 3404 N N . THR C 2 121 ? 194.864 206.615 169.597 1.00 41.86 121 THR D N 1
ATOM 3405 C CA . THR C 2 121 ? 194.339 206.738 168.242 1.00 41.86 121 THR D CA 1
ATOM 3406 C C . THR C 2 121 ? 194.082 205.358 167.661 1.00 41.86 121 THR D C 1
ATOM 3407 O O . THR C 2 121 ? 195.005 204.534 167.627 1.00 41.86 121 THR D O 1
ATOM 3411 N N . PRO C 2 122 ? 192.878 205.054 167.191 1.00 38.66 122 PRO D N 1
ATOM 3412 C CA . PRO C 2 122 ? 192.583 203.693 166.745 1.00 38.66 122 PRO D CA 1
ATOM 3413 C C . PRO C 2 122 ? 193.137 203.411 165.358 1.00 38.66 122 PRO D C 1
ATOM 3414 O O . PRO C 2 122 ? 193.516 204.312 164.611 1.00 38.66 122 PRO D O 1
ATOM 3418 N N . TYR C 2 123 ? 193.179 202.122 165.025 1.00 42.74 123 TYR D N 1
ATOM 3419 C CA . TYR C 2 123 ? 193.572 201.662 163.701 1.00 42.74 123 TYR D CA 1
ATOM 3420 C C . TYR C 2 123 ? 192.752 200.433 163.347 1.00 42.74 123 TYR D C 1
ATOM 3421 O O . TYR C 2 123 ? 192.596 199.530 164.172 1.00 42.74 123 TYR D O 1
ATOM 3430 N N . PHE C 2 124 ? 192.234 200.393 162.127 1.00 41.54 124 PHE D N 1
ATOM 3431 C CA . PHE C 2 124 ? 191.463 199.247 161.670 1.00 41.54 124 PHE D CA 1
ATOM 3432 C C . PHE C 2 124 ? 192.383 198.198 161.062 1.00 41.54 124 PHE D C 1
ATOM 3433 O O . PHE C 2 124 ? 193.390 198.520 160.428 1.00 41.54 124 PHE D O 1
ATOM 3441 N N . LEU C 2 125 ? 192.028 196.929 161.266 1.00 44.30 125 LEU D N 1
ATOM 3442 C CA . LEU C 2 125 ? 192.804 195.813 160.736 1.00 44.30 125 LEU D CA 1
ATOM 3443 C C . LEU C 2 125 ? 192.281 195.346 159.382 1.00 44.30 125 LEU D C 1
ATOM 3444 O O . LEU C 2 125 ? 193.019 195.353 158.395 1.00 44.30 125 LEU D O 1
ATOM 3449 N N . HIS C 2 126 ? 191.019 194.937 159.317 1.00 49.39 126 HIS D N 1
ATOM 3450 C CA . HIS C 2 126 ? 190.481 194.367 158.093 1.00 49.39 126 HIS D CA 1
ATOM 3451 C C . HIS C 2 126 ? 189.839 195.438 157.223 1.00 49.39 126 HIS D C 1
ATOM 3452 O O . HIS C 2 126 ? 189.211 196.377 157.716 1.00 49.39 126 HIS D O 1
ATOM 3459 N N . TYR C 2 127 ? 190.000 195.280 155.912 1.00 47.99 127 TYR D N 1
ATOM 3460 C CA . TYR C 2 127 ? 189.444 196.198 154.932 1.00 47.99 127 TYR D CA 1
ATOM 3461 C C . TYR C 2 127 ? 188.832 195.399 153.794 1.00 47.99 127 TYR D C 1
ATOM 3462 O O . TYR C 2 127 ? 189.238 194.267 153.525 1.00 47.99 127 TYR D O 1
ATOM 3471 N N . GLY C 2 128 ? 187.847 195.997 153.132 1.00 52.83 128 GLY D N 1
ATOM 3472 C CA . GLY C 2 128 ? 187.215 195.372 151.986 1.00 52.83 128 GLY D CA 1
ATOM 3473 C C . GLY C 2 128 ? 187.780 195.919 150.685 1.00 52.83 128 GLY D C 1
ATOM 3474 O O . GLY C 2 128 ? 188.132 197.091 150.590 1.00 52.83 128 GLY D O 1
ATOM 3475 N N . VAL C 2 129 ? 187.862 195.049 149.685 1.00 55.50 129 VAL D N 1
ATOM 3476 C CA . VAL C 2 129 ? 188.336 195.406 148.353 1.00 55.50 129 VAL D CA 1
ATOM 3477 C C . VAL C 2 129 ? 187.146 195.336 147.410 1.00 55.50 129 VAL D C 1
ATOM 3478 O O . VAL C 2 129 ? 186.471 194.304 147.328 1.00 55.50 129 VAL D O 1
ATOM 3482 N N . LYS C 2 130 ? 186.898 196.427 146.691 1.00 58.59 130 LYS D N 1
ATOM 3483 C CA . LYS C 2 130 ? 185.658 196.567 145.941 1.00 58.59 130 LYS D CA 1
ATOM 3484 C C . LYS C 2 130 ? 185.457 195.405 144.981 1.00 58.59 130 LYS D C 1
ATOM 3485 O O . LYS C 2 130 ? 186.332 195.090 144.172 1.00 58.59 130 LYS D O 1
ATOM 3491 N N . GLU C 2 131 ? 184.290 194.773 145.076 1.00 60.56 131 GLU D N 1
ATOM 3492 C CA . GLU C 2 131 ? 183.847 193.749 144.136 1.00 60.56 131 GLU D CA 1
ATOM 3493 C C . GLU C 2 131 ? 184.758 192.526 144.127 1.00 60.56 131 GLU D C 1
ATOM 3494 O O . GLU C 2 131 ? 184.872 191.847 143.103 1.00 60.56 131 GLU D O 1
ATOM 3500 N N . SER C 2 132 ? 185.424 192.236 145.237 1.00 61.79 132 SER D N 1
ATOM 3501 C CA . SER C 2 132 ? 186.307 191.075 145.307 1.00 61.79 132 SER D CA 1
ATOM 3502 C C . SER C 2 132 ? 186.187 190.291 146.606 1.00 61.79 132 SER D C 1
ATOM 3503 O O . SER C 2 132 ? 186.322 189.067 146.585 1.00 61.79 132 SER D O 1
ATOM 3506 N N . ILE C 2 133 ? 185.961 190.957 147.734 1.00 57.91 133 ILE D N 1
ATOM 3507 C CA . ILE C 2 133 ? 185.849 190.276 149.024 1.00 57.91 133 ILE D CA 1
ATOM 3508 C C . ILE C 2 133 ? 184.722 190.933 149.812 1.00 57.91 133 ILE D C 1
ATOM 3509 O O . ILE C 2 133 ? 184.305 192.058 149.499 1.00 57.91 133 ILE D O 1
ATOM 3514 N N . PRO C 2 134 ? 184.212 190.259 150.842 1.00 59.94 134 PRO D N 1
ATOM 3515 C CA . PRO C 2 134 ? 182.824 190.486 151.287 1.00 59.94 134 PRO D CA 1
ATOM 3516 C C . PRO C 2 134 ? 182.453 191.955 151.388 1.00 59.94 134 PRO D C 1
ATOM 3517 O O . PRO C 2 134 ? 181.467 192.381 150.768 1.00 59.94 134 PRO D O 1
ATOM 3521 N N . PRO C 2 135 ? 183.196 192.776 152.142 1.00 56.74 135 PRO D N 1
ATOM 3522 C CA . PRO C 2 135 ? 182.712 194.147 152.376 1.00 56.74 135 PRO D CA 1
ATOM 3523 C C . PRO C 2 135 ? 182.690 194.941 151.079 1.00 56.74 135 PRO D C 1
ATOM 3524 O O . PRO C 2 135 ? 183.462 195.884 150.888 1.00 56.74 135 PRO D O 1
ATOM 3528 N N . TYR C 2 136 ? 181.778 194.560 150.179 1.00 60.39 136 TYR D N 1
ATOM 3529 C CA . TYR C 2 136 ? 181.885 194.975 148.785 1.00 60.39 136 TYR D CA 1
ATOM 3530 C C . TYR C 2 136 ? 181.729 196.477 148.607 1.00 60.39 136 TYR D C 1
ATOM 3531 O O . TYR C 2 136 ? 182.600 197.122 148.016 1.00 60.39 136 TYR D O 1
ATOM 3540 N N . GLU C 2 137 ? 180.646 197.054 149.116 1.00 68.95 137 GLU D N 1
ATOM 3541 C CA . GLU C 2 137 ? 180.240 198.392 148.715 1.00 68.95 137 GLU D CA 1
ATOM 3542 C C . GLU C 2 137 ? 180.264 199.326 149.913 1.00 68.95 137 GLU D C 1
ATOM 3543 O O . GLU C 2 137 ? 179.913 198.941 151.030 1.00 68.95 137 GLU D O 1
ATOM 3549 N N . ARG C 2 138 ? 180.671 200.570 149.660 1.00 67.97 138 ARG D N 1
ATOM 3550 C CA . ARG C 2 138 ? 180.762 201.590 150.702 1.00 67.97 138 ARG D CA 1
ATOM 3551 C C . ARG C 2 138 ? 179.359 202.106 151.020 1.00 67.97 138 ARG D C 1
ATOM 3552 O O . ARG C 2 138 ? 178.863 203.075 150.443 1.00 67.97 138 ARG D O 1
ATOM 3560 N N . ASP C 2 139 ? 178.712 201.429 151.963 1.00 74.20 139 ASP D N 1
ATOM 3561 C CA . ASP C 2 139 ? 177.395 201.843 152.439 1.00 74.20 139 ASP D CA 1
ATOM 3562 C C . ASP C 2 139 ? 177.599 202.724 153.664 1.00 74.20 139 ASP D C 1
ATOM 3563 O O . ASP C 2 139 ? 177.923 202.236 154.748 1.00 74.20 139 ASP D O 1
ATOM 3568 N N . GLU C 2 140 ? 177.406 204.033 153.495 1.00 70.19 140 GLU D N 1
ATOM 3569 C CA . GLU C 2 140 ? 177.763 204.982 154.543 1.00 70.19 140 GLU D CA 1
ATOM 3570 C C . GLU C 2 140 ? 176.771 204.993 155.700 1.00 70.19 140 GLU D C 1
ATOM 3571 O O . GLU C 2 140 ? 177.168 205.289 156.831 1.00 70.19 140 GLU D O 1
ATOM 3577 N N . GLU C 2 141 ? 175.499 204.679 155.454 1.00 67.65 141 GLU D N 1
ATOM 3578 C CA . GLU C 2 141 ? 174.533 204.654 156.548 1.00 67.65 141 GLU D CA 1
ATOM 3579 C C . GLU C 2 141 ? 174.875 203.568 157.560 1.00 67.65 141 GLU D C 1
ATOM 3580 O O . GLU C 2 141 ? 174.760 203.778 158.775 1.00 67.65 141 GLU D O 1
ATOM 3586 N N . ARG C 2 142 ? 175.290 202.396 157.077 1.00 62.15 142 ARG D N 1
ATOM 3587 C CA . ARG C 2 142 ? 175.697 201.325 157.978 1.00 62.15 142 ARG D CA 1
ATOM 3588 C C . ARG C 2 142 ? 176.878 201.754 158.841 1.00 62.15 142 ARG D C 1
ATOM 3589 O O . ARG C 2 142 ? 176.904 201.491 160.051 1.00 62.15 142 ARG D O 1
ATOM 3597 N N . VAL C 2 143 ? 177.862 202.422 158.238 1.00 57.33 143 VAL D N 1
ATOM 3598 C CA . VAL C 2 143 ? 179.013 202.896 158.999 1.00 57.33 143 VAL D CA 1
ATOM 3599 C C . VAL C 2 143 ? 178.570 203.909 160.042 1.00 57.33 143 VAL D C 1
ATOM 3600 O O . VAL C 2 143 ? 179.042 203.898 161.184 1.00 57.33 143 VAL D O 1
ATOM 3604 N N . TRP C 2 144 ? 177.675 204.819 159.660 1.00 57.02 144 TRP D N 1
ATOM 3605 C CA . TRP C 2 144 ? 177.164 205.791 160.619 1.00 57.02 144 TRP D CA 1
ATOM 3606 C C . TRP C 2 144 ? 176.525 205.100 161.815 1.00 57.02 144 TRP D C 1
ATOM 3607 O O . TRP C 2 144 ? 176.833 205.433 162.968 1.00 57.02 144 TRP D O 1
ATOM 3618 N N . GLN C 2 145 ? 175.652 204.125 161.559 1.00 60.22 145 GLN D N 1
ATOM 3619 C CA . GLN C 2 145 ? 175.000 203.409 162.651 1.00 60.22 145 GLN D CA 1
ATOM 3620 C C . GLN C 2 145 ? 176.026 202.734 163.552 1.00 60.22 145 GLN D C 1
ATOM 3621 O O . GLN C 2 145 ? 175.959 202.845 164.784 1.00 60.22 145 GLN D O 1
ATOM 3627 N N . GLU C 2 146 ? 176.983 202.024 162.954 1.00 56.63 146 GLU D N 1
ATOM 3628 C CA . GLU C 2 146 ? 177.940 201.270 163.754 1.00 56.63 146 GLU D CA 1
ATOM 3629 C C . GLU C 2 146 ? 178.813 202.200 164.585 1.00 56.63 146 GLU D C 1
ATOM 3630 O O . GLU C 2 146 ? 179.115 201.909 165.745 1.00 56.63 146 GLU D O 1
ATOM 3636 N N . LEU C 2 147 ? 179.239 203.324 164.007 1.00 49.95 147 LEU D N 1
ATOM 3637 C CA . LEU C 2 147 ? 180.046 204.281 164.757 1.00 49.95 147 LEU D CA 1
ATOM 3638 C C . LEU C 2 147 ? 179.269 204.849 165.935 1.00 49.95 147 LEU D C 1
ATOM 3639 O O . LEU C 2 147 ? 179.794 204.948 167.056 1.00 49.95 147 LEU D O 1
ATOM 3644 N N . LYS C 2 148 ? 178.015 205.234 165.698 1.00 55.14 148 LYS D N 1
ATOM 3645 C CA . LYS C 2 148 ? 177.198 205.770 166.777 1.00 55.14 148 LYS D CA 1
ATOM 3646 C C . LYS C 2 148 ? 177.066 204.753 167.900 1.00 55.14 148 LYS D C 1
ATOM 3647 O O . LYS C 2 148 ? 177.181 205.094 169.081 1.00 55.14 148 LYS D O 1
ATOM 3653 N N . ALA C 2 149 ? 176.834 203.489 167.545 1.00 55.48 149 ALA D N 1
ATOM 3654 C CA . ALA C 2 149 ? 176.706 202.452 168.562 1.00 55.48 149 ALA D CA 1
ATOM 3655 C C . ALA C 2 149 ? 178.016 202.250 169.314 1.00 55.48 149 ALA D C 1
ATOM 3656 O O . ALA C 2 149 ? 178.025 202.114 170.542 1.00 55.48 149 ALA D O 1
ATOM 3658 N N . ALA C 2 150 ? 179.138 202.230 168.592 1.00 52.69 150 ALA D N 1
ATOM 3659 C CA . ALA C 2 150 ? 180.410 201.866 169.207 1.00 52.69 150 ALA D CA 1
ATOM 3660 C C . ALA C 2 150 ? 180.925 202.952 170.139 1.00 52.69 150 ALA D C 1
ATOM 3661 O O . ALA C 2 150 ? 181.628 202.648 171.108 1.00 52.69 150 ALA D O 1
ATOM 3663 N N . ALA C 2 151 ? 180.610 204.219 169.866 1.00 52.14 151 ALA D N 1
ATOM 3664 C CA . ALA C 2 151 ? 181.035 205.264 170.794 1.00 52.14 151 ALA D CA 1
ATOM 3665 C C . ALA C 2 151 ? 180.501 205.012 172.202 1.00 52.14 151 ALA D C 1
ATOM 3666 O O . ALA C 2 151 ? 181.202 205.264 173.193 1.00 52.14 151 ALA D O 1
ATOM 3668 N N . ALA C 2 152 ? 179.271 204.504 172.311 1.00 56.10 152 ALA D N 1
ATOM 3669 C CA . ALA C 2 152 ? 178.663 204.318 173.623 1.00 56.10 152 ALA D CA 1
ATOM 3670 C C . ALA C 2 152 ? 179.470 203.352 174.480 1.00 56.10 152 ALA D C 1
ATOM 3671 O O . ALA C 2 152 ? 179.734 203.630 175.655 1.00 56.10 152 ALA D O 1
ATOM 3673 N N . LEU C 2 153 ? 179.880 202.214 173.914 1.00 55.20 153 LEU D N 1
ATOM 3674 C CA . LEU C 2 153 ? 180.656 201.256 174.693 1.00 55.20 153 LEU D CA 1
ATOM 3675 C C . LEU C 2 153 ? 181.896 201.900 175.290 1.00 55.20 153 LEU D C 1
ATOM 3676 O O . LEU C 2 153 ? 182.261 201.598 176.431 1.00 55.20 153 LEU D O 1
ATOM 3681 N N . ALA C 2 154 ? 182.557 202.781 174.542 1.00 50.37 154 ALA D N 1
ATOM 3682 C CA . ALA C 2 154 ? 183.715 203.474 175.088 1.00 50.37 154 ALA D CA 1
ATOM 3683 C C . ALA C 2 154 ? 183.306 204.440 176.190 1.00 50.37 154 ALA D C 1
ATOM 3684 O O . ALA C 2 154 ? 184.000 204.557 177.205 1.00 50.37 154 ALA D O 1
ATOM 3686 N N . VAL C 2 155 ? 182.186 205.135 176.016 1.00 53.76 155 VAL D N 1
ATOM 3687 C CA . VAL C 2 155 ? 181.781 206.140 176.997 1.00 53.76 155 VAL D CA 1
ATOM 3688 C C . VAL C 2 155 ? 181.018 205.523 178.164 1.00 53.76 155 VAL D C 1
ATOM 3689 O O . VAL C 2 155 ? 181.237 205.900 179.317 1.00 53.76 155 VAL D O 1
ATOM 3693 N N . ASP C 2 156 ? 180.106 204.588 177.895 1.00 58.27 156 ASP D N 1
ATOM 3694 C CA . ASP C 2 156 ? 179.232 204.034 178.926 1.00 58.27 156 ASP D CA 1
ATOM 3695 C C . ASP C 2 156 ? 179.543 202.575 179.232 1.00 58.27 156 ASP D C 1
ATOM 3696 O O . ASP C 2 156 ? 179.850 202.245 180.381 1.00 58.27 156 ASP D O 1
ATOM 3701 N N . GLY C 2 157 ? 179.475 201.691 178.239 1.00 59.00 157 GLY D N 1
ATOM 3702 C CA . GLY C 2 157 ? 179.828 200.298 178.429 1.00 59.00 157 GLY D CA 1
ATOM 3703 C C . GLY C 2 157 ? 178.933 199.508 179.357 1.00 59.00 157 GLY D C 1
ATOM 3704 O O . GLY C 2 157 ? 179.424 198.601 180.034 1.00 59.00 157 GLY D O 1
ATOM 3705 N N . ALA C 2 158 ? 177.635 199.815 179.416 1.00 59.16 158 ALA D N 1
ATOM 3706 C CA . ALA C 2 158 ? 176.740 199.072 180.296 1.00 59.16 158 ALA D CA 1
ATOM 3707 C C . ALA C 2 158 ? 176.362 197.704 179.741 1.00 59.16 158 ALA D C 1
ATOM 3708 O O . ALA C 2 158 ? 176.327 196.733 180.503 1.00 59.16 158 ALA D O 1
ATOM 3710 N N . PHE C 2 159 ? 176.090 197.601 178.442 1.00 62.36 159 PHE D N 1
ATOM 3711 C CA . PHE C 2 159 ? 175.565 196.383 177.840 1.00 62.36 159 PHE D CA 1
ATOM 3712 C C . PHE C 2 159 ? 176.504 195.900 176.743 1.00 62.36 159 PHE D C 1
ATOM 3713 O O . PHE C 2 159 ? 177.561 196.482 176.494 1.00 62.36 159 PHE D O 1
ATOM 3721 N N . ALA C 2 160 ? 176.101 194.816 176.084 1.00 62.53 160 ALA D N 1
ATOM 3722 C CA . ALA C 2 160 ? 176.885 194.270 174.989 1.00 62.53 160 ALA D CA 1
ATOM 3723 C C . ALA C 2 160 ? 176.799 195.180 173.768 1.00 62.53 160 ALA D C 1
ATOM 3724 O O . ALA C 2 160 ? 176.022 196.135 173.724 1.00 62.53 160 ALA D O 1
ATOM 3726 N N . PHE C 2 161 ? 177.621 194.874 172.762 1.00 57.81 161 PHE D N 1
ATOM 3727 C CA . PHE C 2 161 ? 177.676 195.728 171.581 1.00 57.81 161 PHE D CA 1
ATOM 3728 C C . PHE C 2 161 ? 176.344 195.747 170.843 1.00 57.81 161 PHE D C 1
ATOM 3729 O O . PHE C 2 161 ? 175.840 196.818 170.491 1.00 57.81 161 PHE D O 1
ATOM 3737 N N . GLU C 2 162 ? 175.757 194.576 170.600 1.00 65.25 162 GLU D N 1
ATOM 3738 C CA . GLU C 2 162 ? 174.499 194.535 169.865 1.00 65.25 162 GLU D CA 1
ATOM 3739 C C . GLU C 2 162 ? 173.380 195.247 170.607 1.00 65.25 162 GLU D C 1
ATOM 3740 O O . GLU C 2 162 ? 172.405 195.674 169.978 1.00 65.25 162 GLU D O 1
ATOM 3746 N N . ASP C 2 163 ? 173.494 195.383 171.928 1.00 65.03 163 ASP D N 1
ATOM 3747 C CA . ASP C 2 163 ? 172.417 195.985 172.703 1.00 65.03 163 ASP D CA 1
ATOM 3748 C C . ASP C 2 163 ? 172.204 197.442 172.316 1.00 65.03 163 ASP D C 1
ATOM 3749 O O . ASP C 2 163 ? 171.065 197.891 172.152 1.00 65.03 163 ASP D O 1
ATOM 3754 N N . TYR C 2 164 ? 173.289 198.204 172.171 1.00 60.80 164 TYR D N 1
ATOM 3755 C CA . TYR C 2 164 ? 173.152 199.599 171.774 1.00 60.80 164 TYR D CA 1
ATOM 3756 C C . TYR C 2 164 ? 172.800 199.747 170.304 1.00 60.80 164 TYR D C 1
ATOM 3757 O O . TYR C 2 164 ? 172.498 200.860 169.863 1.00 60.80 164 TYR D O 1
ATOM 3766 N N . LEU C 2 165 ? 172.838 198.660 169.537 1.00 61.74 165 LEU D N 1
ATOM 3767 C CA . LEU C 2 165 ? 172.636 198.730 168.095 1.00 61.74 165 LEU D CA 1
ATOM 3768 C C . LEU C 2 165 ? 171.205 198.370 167.703 1.00 61.74 165 LEU D C 1
ATOM 3769 O O . LEU C 2 165 ? 170.557 199.102 166.950 1.00 61.74 165 LEU D O 1
ATOM 3774 N N . LYS C 2 166 ? 170.701 197.247 168.208 1.00 65.66 166 LYS D N 1
ATOM 3775 C CA . LYS C 2 166 ? 169.444 196.699 167.714 1.00 65.66 166 LYS D CA 1
ATOM 3776 C C . LYS C 2 166 ? 168.256 197.054 168.602 1.00 65.66 166 LYS D C 1
ATOM 3777 O O . LYS C 2 166 ? 167.226 197.514 168.103 1.00 65.66 166 LYS D O 1
ATOM 3783 N N . PHE C 2 167 ? 168.382 196.857 169.914 1.00 66.94 167 PHE D N 1
ATOM 3784 C CA . PHE C 2 167 ? 167.269 197.025 170.837 1.00 66.94 167 PHE D CA 1
ATOM 3785 C C . PHE C 2 167 ? 167.222 198.416 171.457 1.00 66.94 167 PHE D C 1
ATOM 3786 O O . PHE C 2 167 ? 166.797 198.557 172.608 1.00 66.94 167 PHE D O 1
ATOM 3794 N N . ASN C 2 168 ? 167.653 199.443 170.727 1.00 67.40 168 ASN D N 1
ATOM 3795 C CA . ASN C 2 168 ? 167.721 200.786 171.288 1.00 67.40 168 ASN D CA 1
ATOM 3796 C C . ASN C 2 168 ? 166.352 201.349 171.647 1.00 67.40 168 ASN D C 1
ATOM 3797 O O . ASN C 2 168 ? 166.226 201.997 172.691 1.00 67.40 168 ASN D O 1
ATOM 3802 N N . GLU C 2 169 ? 165.329 201.122 170.822 1.00 71.36 169 GLU D N 1
ATOM 3803 C CA . GLU C 2 169 ? 164.064 201.831 170.990 1.00 71.36 169 GLU D CA 1
ATOM 3804 C C . GLU C 2 169 ? 163.352 201.482 172.293 1.00 71.36 169 GLU D C 1
ATOM 3805 O O . GLU C 2 169 ? 162.566 202.293 172.793 1.00 71.36 169 GLU D O 1
ATOM 3811 N N . THR C 2 170 ? 163.609 200.306 172.861 1.00 71.27 170 THR D N 1
ATOM 3812 C CA . THR C 2 170 ? 162.826 199.811 173.989 1.00 71.27 170 THR D CA 1
ATOM 3813 C C . THR C 2 170 ? 163.478 200.060 175.343 1.00 71.27 170 THR D C 1
ATOM 3814 O O . THR C 2 170 ? 162.806 200.530 176.265 1.00 71.27 170 THR D O 1
ATOM 3818 N N . LEU C 2 171 ? 164.764 199.763 175.494 1.00 69.87 171 LEU D N 1
ATOM 3819 C CA . LEU C 2 171 ? 165.393 199.836 176.802 1.00 69.87 171 LEU D CA 1
ATOM 3820 C C . LEU C 2 171 ? 165.568 201.286 177.241 1.00 69.87 171 LEU D C 1
ATOM 3821 O O . LEU C 2 171 ? 165.401 202.226 176.460 1.00 69.87 171 LEU D O 1
ATOM 3826 N N . THR C 2 172 ? 165.901 201.456 178.521 1.00 73.71 172 THR D N 1
ATOM 3827 C CA . THR C 2 172 ? 166.122 202.776 179.111 1.00 73.71 172 THR D CA 1
ATOM 3828 C C . THR C 2 172 ? 167.605 202.912 179.444 1.00 73.71 172 THR D C 1
ATOM 3829 O O . THR C 2 172 ? 168.075 202.504 180.506 1.00 73.71 172 THR D O 1
ATOM 3833 N N . PHE C 2 173 ? 168.350 203.500 178.513 1.00 68.73 173 PHE D N 1
ATOM 3834 C CA . PHE C 2 173 ? 169.775 203.694 178.720 1.00 68.73 173 PHE D CA 1
ATOM 3835 C C . PHE C 2 173 ? 170.019 204.888 179.640 1.00 68.73 173 PHE D C 1
ATOM 3836 O O . PHE C 2 173 ? 169.102 205.623 180.013 1.00 68.73 173 PHE D O 1
ATOM 3844 N N . SER C 2 174 ? 171.282 205.075 180.009 1.00 66.11 174 SER D N 1
ATOM 3845 C CA . SER C 2 174 ? 171.650 206.222 180.821 1.00 66.11 174 SER D CA 1
ATOM 3846 C C . SER C 2 174 ? 171.482 207.512 180.026 1.00 66.11 174 SER D C 1
ATOM 3847 O O . SER C 2 174 ? 171.117 207.508 178.849 1.00 66.11 174 SER D O 1
ATOM 3850 N N . ALA C 2 175 ? 171.746 208.635 180.695 1.00 65.59 175 ALA D N 1
ATOM 3851 C CA . ALA C 2 175 ? 171.618 209.928 180.034 1.00 65.59 175 ALA D CA 1
ATOM 3852 C C . ALA C 2 175 ? 172.677 210.109 178.953 1.00 65.59 175 ALA D C 1
ATOM 3853 O O . ALA C 2 175 ? 172.384 210.615 177.864 1.00 65.59 175 ALA D O 1
ATOM 3855 N N . GLU C 2 176 ? 173.916 209.705 179.235 1.00 62.82 176 GLU D N 1
ATOM 3856 C CA . GLU C 2 176 ? 175.003 209.940 178.291 1.00 62.82 176 GLU D CA 1
ATOM 3857 C C . GLU C 2 176 ? 174.794 209.157 176.999 1.00 62.82 176 GLU D C 1
ATOM 3858 O O . GLU C 2 176 ? 174.930 209.703 175.897 1.00 62.82 176 GLU D O 1
ATOM 3864 N N . ALA C 2 177 ? 174.470 207.868 177.116 1.00 61.56 177 ALA D N 1
ATOM 3865 C CA . ALA C 2 177 ? 174.258 207.052 175.925 1.00 61.56 177 ALA D CA 1
ATOM 3866 C C . ALA C 2 177 ? 173.071 207.557 175.118 1.00 61.56 177 ALA D C 1
ATOM 3867 O O . ALA C 2 177 ? 173.117 207.592 173.882 1.00 61.56 177 ALA D O 1
ATOM 3869 N N . LYS C 2 178 ? 171.993 207.943 175.797 1.00 64.16 178 LYS D N 1
ATOM 3870 C CA . LYS C 2 178 ? 170.847 208.501 175.094 1.00 64.16 178 LYS D CA 1
ATOM 3871 C C . LYS C 2 178 ? 171.231 209.769 174.346 1.00 64.16 178 LYS D C 1
ATOM 3872 O O . LYS C 2 178 ? 170.849 209.953 173.186 1.00 64.16 178 LYS D O 1
ATOM 3878 N N . ALA C 2 179 ? 171.997 210.652 174.988 1.00 60.31 179 ALA D N 1
ATOM 3879 C CA . ALA C 2 179 ? 172.401 211.889 174.331 1.00 60.31 179 ALA D CA 1
ATOM 3880 C C . ALA C 2 179 ? 173.252 211.600 173.102 1.00 60.31 179 ALA D C 1
ATOM 3881 O O . ALA C 2 179 ? 173.070 212.218 172.047 1.00 60.31 179 ALA D O 1
ATOM 3883 N N . ILE C 2 180 ? 174.191 210.659 173.219 1.00 56.60 180 ILE D N 1
ATOM 3884 C CA . ILE C 2 180 ? 175.047 210.326 172.082 1.00 56.60 180 ILE D CA 1
ATOM 3885 C C . ILE C 2 180 ? 174.217 209.744 170.945 1.00 56.60 180 ILE D C 1
ATOM 3886 O O . ILE C 2 180 ? 174.434 210.064 169.771 1.00 56.60 180 ILE D O 1
ATOM 3891 N N . LEU C 2 181 ? 173.258 208.877 171.271 1.00 57.40 181 LEU D N 1
ATOM 3892 C CA . LEU C 2 181 ? 172.450 208.221 170.251 1.00 57.40 181 LEU D CA 1
ATOM 3893 C C . LEU C 2 181 ? 171.555 209.187 169.483 1.00 57.40 181 LEU D C 1
ATOM 3894 O O . LEU C 2 181 ? 171.008 208.798 168.446 1.00 57.40 181 LEU D O 1
ATOM 3899 N N . ASP C 2 182 ? 171.382 210.420 169.963 1.00 62.48 182 ASP D N 1
ATOM 3900 C CA . ASP C 2 182 ? 170.468 211.357 169.316 1.00 62.48 182 ASP D CA 1
ATOM 3901 C C . ASP C 2 182 ? 171.122 212.136 168.179 1.00 62.48 182 ASP D C 1
ATOM 3902 O O . ASP C 2 182 ? 170.415 212.779 167.396 1.00 62.48 182 ASP D O 1
ATOM 3907 N N . ALA C 2 183 ? 172.446 212.094 168.065 1.00 61.11 183 ALA D N 1
ATOM 3908 C CA . ALA C 2 183 ? 173.135 212.940 167.100 1.00 61.11 183 ALA D CA 1
ATOM 3909 C C . ALA C 2 183 ? 172.656 212.648 165.684 1.00 61.11 183 ALA D C 1
ATOM 3910 O O . ALA C 2 183 ? 172.368 211.502 165.330 1.00 61.11 183 ALA D O 1
ATOM 3912 N N . GLU C 2 184 ? 172.567 213.704 164.871 1.00 65.77 184 GLU D N 1
ATOM 3913 C CA . GLU C 2 184 ? 172.051 213.601 163.512 1.00 65.77 184 GLU D CA 1
ATOM 3914 C C . GLU C 2 184 ? 173.110 213.808 162.437 1.00 65.77 184 GLU D C 1
ATOM 3915 O O . GLU C 2 184 ? 172.879 213.424 161.286 1.00 65.77 184 GLU D O 1
ATOM 3921 N N . SER C 2 185 ? 174.250 214.409 162.771 1.00 64.74 185 SER D N 1
ATOM 3922 C CA . SER C 2 185 ? 175.305 214.632 161.794 1.00 64.74 185 SER D CA 1
ATOM 3923 C C . SER C 2 185 ? 176.643 214.708 162.515 1.00 64.74 185 SER D C 1
ATOM 3924 O O . SER C 2 185 ? 176.706 214.952 163.722 1.00 64.74 185 SER D O 1
ATOM 3927 N N . TYR C 2 186 ? 177.719 214.505 161.751 1.00 57.72 186 TYR D N 1
ATOM 3928 C CA . TYR C 2 186 ? 179.048 214.463 162.349 1.00 57.72 186 TYR D CA 1
ATOM 3929 C C . TYR C 2 186 ? 179.323 215.704 163.187 1.00 57.72 186 TYR D C 1
ATOM 3930 O O . TYR C 2 186 ? 179.815 215.605 164.319 1.00 57.72 186 TYR D O 1
ATOM 3939 N N . ASP C 2 187 ? 179.011 216.883 162.652 1.00 62.10 187 ASP D N 1
ATOM 3940 C CA . ASP C 2 187 ? 179.291 218.104 163.397 1.00 62.10 187 ASP D CA 1
ATOM 3941 C C . ASP C 2 187 ? 178.520 218.134 164.708 1.00 62.10 187 ASP D C 1
ATOM 3942 O O . ASP C 2 187 ? 179.048 218.578 165.733 1.00 62.10 187 ASP D O 1
ATOM 3947 N N . ASP C 2 188 ? 177.269 217.671 164.700 1.00 64.49 188 ASP D N 1
ATOM 3948 C CA . ASP C 2 188 ? 176.502 217.632 165.940 1.00 64.49 188 ASP D CA 1
ATOM 3949 C C . ASP C 2 188 ? 177.165 216.726 166.968 1.00 64.49 188 ASP D C 1
ATOM 3950 O O . ASP C 2 188 ? 177.259 217.081 168.148 1.00 64.49 188 ASP D O 1
ATOM 3955 N N . LEU C 2 189 ? 177.629 215.550 166.543 1.00 53.60 189 LEU D N 1
ATOM 3956 C CA . LEU C 2 189 ? 178.273 214.637 167.479 1.00 53.60 189 LEU D CA 1
ATOM 3957 C C . LEU C 2 189 ? 179.545 215.248 168.053 1.00 53.60 189 LEU D C 1
ATOM 3958 O O . LEU C 2 189 ? 179.801 215.160 169.264 1.00 53.60 189 LEU D O 1
ATOM 3963 N N . LEU C 2 190 ? 180.357 215.876 167.201 1.00 51.73 190 LEU D N 1
ATOM 3964 C CA . LEU C 2 190 ? 181.582 216.496 167.694 1.00 51.73 190 LEU D CA 1
ATOM 3965 C C . LEU C 2 190 ? 181.271 217.630 168.664 1.00 51.73 190 LEU D C 1
ATOM 3966 O O . LEU C 2 190 ? 181.934 217.771 169.700 1.00 51.73 190 LEU D O 1
ATOM 3971 N N . GLU C 2 191 ? 180.259 218.441 168.355 1.00 56.86 191 GLU D N 1
ATOM 3972 C CA . GLU C 2 191 ? 179.874 219.506 169.272 1.00 56.86 191 GLU D CA 1
ATOM 3973 C C . GLU C 2 191 ? 179.405 218.931 170.600 1.00 56.86 191 GLU D C 1
ATOM 3974 O O . GLU C 2 191 ? 179.714 219.475 171.666 1.00 56.86 191 GLU D O 1
ATOM 3980 N N . LEU C 2 192 ? 178.659 217.827 170.555 1.00 54.34 192 LEU D N 1
ATOM 3981 C CA . LEU C 2 192 ? 178.222 217.180 171.786 1.00 54.34 192 LEU D CA 1
ATOM 3982 C C . LEU C 2 192 ? 179.414 216.768 172.636 1.00 54.34 192 LEU D C 1
ATOM 3983 O O . LEU C 2 192 ? 179.447 217.020 173.845 1.00 54.34 192 LEU D O 1
ATOM 3988 N N . ILE C 2 193 ? 180.410 216.135 172.017 1.00 48.98 193 ILE D N 1
ATOM 3989 C CA . ILE C 2 193 ? 181.561 215.663 172.786 1.00 48.98 193 ILE D CA 1
ATOM 3990 C C . ILE C 2 193 ? 182.353 216.839 173.348 1.00 48.98 193 ILE D C 1
ATOM 3991 O O . ILE C 2 193 ? 182.951 216.747 174.432 1.00 48.98 193 ILE D O 1
ATOM 3996 N N . GLN C 2 194 ? 182.392 217.950 172.612 1.00 53.24 194 GLN D N 1
ATOM 3997 C CA . GLN C 2 194 ? 183.173 219.104 173.049 1.00 53.24 194 GLN D CA 1
ATOM 3998 C C . GLN C 2 194 ? 182.734 219.594 174.426 1.00 53.24 194 GLN D C 1
ATOM 3999 O O . GLN C 2 194 ? 183.566 219.823 175.313 1.00 53.24 194 GLN D O 1
ATOM 4005 N N . THR C 2 195 ? 181.427 219.782 174.614 1.00 56.56 195 THR D N 1
ATOM 4006 C CA . THR C 2 195 ? 180.939 220.328 175.875 1.00 56.56 195 THR D CA 1
ATOM 4007 C C . THR C 2 195 ? 181.258 219.393 177.033 1.00 56.56 195 THR D C 1
ATOM 4008 O O . THR C 2 195 ? 181.651 219.843 178.117 1.00 56.56 195 THR D O 1
ATOM 4012 N N . HIS C 2 196 ? 181.088 218.087 176.826 1.00 57.22 196 HIS D N 1
ATOM 4013 C CA . HIS C 2 196 ? 181.400 217.138 177.886 1.00 57.22 196 HIS D CA 1
ATOM 4014 C C . HIS C 2 196 ? 182.873 217.200 178.260 1.00 57.22 196 HIS D C 1
ATOM 4015 O O . HIS C 2 196 ? 183.214 217.198 179.447 1.00 57.22 196 HIS D O 1
ATOM 4022 N N . ILE C 2 197 ? 183.764 217.265 177.269 1.00 54.65 197 ILE D N 1
ATOM 4023 C CA . ILE C 2 197 ? 185.186 217.320 177.597 1.00 54.65 197 ILE D CA 1
ATOM 4024 C C . ILE C 2 197 ? 185.509 218.610 178.342 1.00 54.65 197 ILE D C 1
ATOM 4025 O O . ILE C 2 197 ? 186.313 218.616 179.284 1.00 54.65 197 ILE D O 1
ATOM 4030 N N . ASP C 2 198 ? 184.890 219.721 177.938 1.00 62.09 198 ASP D N 1
ATOM 4031 C CA . ASP C 2 198 ? 185.123 220.982 178.636 1.00 62.09 198 ASP D CA 1
ATOM 4032 C C . ASP C 2 198 ? 184.658 220.914 180.085 1.00 62.09 198 ASP D C 1
ATOM 4033 O O . ASP C 2 198 ? 185.329 221.444 180.981 1.00 62.09 198 ASP D O 1
ATOM 4038 N N . GLU C 2 199 ? 183.509 220.286 180.333 1.00 68.67 199 GLU D N 1
ATOM 4039 C CA . GLU C 2 199 ? 183.015 220.173 181.701 1.00 68.67 199 GLU D CA 1
ATOM 4040 C C . GLU C 2 199 ? 184.039 219.481 182.591 1.00 68.67 199 GLU D C 1
ATOM 4041 O O . GLU C 2 199 ? 184.343 219.953 183.692 1.00 68.67 199 GLU D O 1
ATOM 4047 N N . LEU C 2 200 ? 184.583 218.354 182.128 1.00 67.80 200 LEU D N 1
ATOM 4048 C CA . LEU C 2 200 ? 185.586 217.643 182.913 1.00 67.80 200 LEU D CA 1
ATOM 4049 C C . LEU C 2 200 ? 186.843 218.480 183.090 1.00 67.80 200 LEU D C 1
ATOM 4050 O O . LEU C 2 200 ? 187.404 218.537 184.189 1.00 67.80 200 LEU D O 1
ATOM 4055 N N . GLU C 2 201 ? 187.305 219.138 182.025 1.00 72.37 201 GLU D N 1
ATOM 4056 C CA . GLU C 2 201 ? 188.496 219.968 182.156 1.00 72.37 201 GLU D CA 1
ATOM 4057 C C . GLU C 2 201 ? 188.306 221.076 183.179 1.00 72.37 201 GLU D C 1
ATOM 4058 O O . GLU C 2 201 ? 189.279 221.486 183.821 1.00 72.37 201 GLU D O 1
ATOM 4064 N N . ALA C 2 202 ? 187.082 221.574 183.338 1.00 80.40 202 ALA D N 1
ATOM 4065 C CA . ALA C 2 202 ? 186.816 222.627 184.311 1.00 80.40 202 ALA D CA 1
ATOM 4066 C C . ALA C 2 202 ? 186.673 222.077 185.726 1.00 80.40 202 ALA D C 1
ATOM 4067 O O . ALA C 2 202 ? 187.210 222.651 186.678 1.00 80.40 202 ALA D O 1
ATOM 4069 N N . LYS C 2 203 ? 185.955 220.964 185.877 1.00 92.15 203 LYS D N 1
ATOM 4070 C CA . LYS C 2 203 ? 185.662 220.441 187.207 1.00 92.15 203 LYS D CA 1
ATOM 4071 C C . LYS C 2 203 ? 186.932 220.000 187.924 1.00 92.15 203 LYS D C 1
ATOM 4072 O O . LYS C 2 203 ? 187.086 220.233 189.128 1.00 92.15 203 LYS D O 1
ATOM 4078 N N . ALA C 2 204 ? 187.856 219.363 187.201 1.00 93.25 204 ALA D N 1
ATOM 4079 C CA . ALA C 2 204 ? 189.012 218.754 187.850 1.00 93.25 204 ALA D CA 1
ATOM 4080 C C . ALA C 2 204 ? 189.832 219.773 188.628 1.00 93.25 204 ALA D C 1
ATOM 4081 O O . ALA C 2 204 ? 190.531 219.405 189.578 1.00 93.25 204 ALA D O 1
ATOM 4083 N N . LYS C 2 205 ? 189.768 221.049 188.248 1.00 100.68 205 LYS D N 1
ATOM 4084 C CA . LYS C 2 205 ? 190.580 222.057 188.919 1.00 100.68 205 LYS D CA 1
ATOM 4085 C C . LYS C 2 205 ? 190.185 222.254 190.377 1.00 100.68 205 LYS D C 1
ATOM 4086 O O . LYS C 2 205 ? 190.972 222.817 191.145 1.00 100.68 205 LYS D O 1
ATOM 4092 N N . THR C 2 206 ? 188.993 221.810 190.776 1.00 107.11 206 THR D N 1
ATOM 4093 C CA . THR C 2 206 ? 188.556 222.004 192.153 1.00 107.11 206 THR D CA 1
ATOM 4094 C C . THR C 2 206 ? 189.271 221.079 193.127 1.00 107.11 206 THR D C 1
ATOM 4095 O O . THR C 2 206 ? 189.325 221.385 194.323 1.00 107.11 206 THR D O 1
ATOM 4099 N N . TYR C 2 207 ? 189.823 219.968 192.652 1.00 114.84 207 TYR D N 1
ATOM 4100 C CA . TYR C 2 207 ? 190.396 218.965 193.533 1.00 114.84 207 TYR D CA 1
ATOM 4101 C C . TYR C 2 207 ? 191.885 219.211 193.756 1.00 114.84 207 TYR D C 1
ATOM 4102 O O . TYR C 2 207 ? 192.515 220.052 193.112 1.00 114.84 207 TYR D O 1
ATOM 4111 N N . ILE C 2 208 ? 192.440 218.461 194.704 1.00 120.61 208 ILE D N 1
ATOM 4112 C CA . ILE C 2 208 ? 193.878 218.337 194.891 1.00 120.61 208 ILE D CA 1
ATOM 4113 C C . ILE C 2 208 ? 194.195 216.858 195.046 1.00 120.61 208 ILE D C 1
ATOM 4114 O O . ILE C 2 208 ? 193.393 216.087 195.582 1.00 120.61 208 ILE D O 1
ATOM 4119 N N . HIS C 2 209 ? 195.369 216.462 194.568 1.00 122.01 209 HIS D N 1
ATOM 4120 C CA . HIS C 2 209 ? 195.821 215.081 194.650 1.00 122.01 209 HIS D CA 1
ATOM 4121 C C . HIS C 2 209 ? 196.897 214.973 195.719 1.00 122.01 209 HIS D C 1
ATOM 4122 O O . HIS C 2 209 ? 197.940 215.629 195.627 1.00 122.01 209 HIS D O 1
ATOM 4129 N N . ILE C 2 210 ? 196.639 214.146 196.726 1.00 121.94 210 ILE D N 1
ATOM 4130 C CA . ILE C 2 210 ? 197.533 214.001 197.871 1.00 121.94 210 ILE D CA 1
ATOM 4131 C C . ILE C 2 210 ? 197.965 212.543 197.961 1.00 121.94 210 ILE D C 1
ATOM 4132 O O . ILE C 2 210 ? 197.148 211.643 197.717 1.00 121.94 210 ILE D O 1
ATOM 4137 N N . PRO C 2 211 ? 199.225 212.256 198.302 1.00 123.97 211 PRO D N 1
ATOM 4138 C CA . PRO C 2 211 ? 199.613 210.861 198.539 1.00 123.97 211 PRO D CA 1
ATOM 4139 C C . PRO C 2 211 ? 198.688 210.195 199.543 1.00 123.97 211 PRO D C 1
ATOM 4140 O O . PRO C 2 211 ? 198.546 210.669 200.674 1.00 123.97 211 PRO D O 1
ATOM 4144 N N . ARG C 2 212 ? 198.052 209.097 199.135 1.00 126.11 212 ARG D N 1
ATOM 4145 C CA . ARG C 2 212 ? 197.034 208.480 199.979 1.00 126.11 212 ARG D CA 1
ATOM 4146 C C . ARG C 2 212 ? 197.609 208.072 201.330 1.00 126.11 212 ARG D C 1
ATOM 4147 O O . ARG C 2 212 ? 196.907 208.107 202.347 1.00 126.11 212 ARG D O 1
ATOM 4155 N N . LYS C 2 213 ? 198.884 207.683 201.363 1.00 130.32 213 LYS D N 1
ATOM 4156 C CA . LYS C 2 213 ? 199.470 207.222 202.617 1.00 130.32 213 LYS D CA 1
ATOM 4157 C C . LYS C 2 213 ? 199.529 208.344 203.647 1.00 130.32 213 LYS D C 1
ATOM 4158 O O . LYS C 2 213 ? 199.203 208.136 204.820 1.00 130.32 213 LYS D O 1
ATOM 4164 N N . LYS C 2 214 ? 199.940 209.543 203.231 1.00 129.60 214 LYS D N 1
ATOM 4165 C CA . LYS C 2 214 ? 200.003 210.659 204.170 1.00 129.60 214 LYS D CA 1
ATOM 4166 C C . LYS C 2 214 ? 198.613 211.029 204.673 1.00 129.60 214 LYS D C 1
ATOM 4167 O O . LYS C 2 214 ? 198.427 211.334 205.858 1.00 129.60 214 LYS D O 1
ATOM 4173 N N . TRP C 2 215 ? 197.623 211.017 203.780 1.00 131.17 215 TRP D N 1
ATOM 4174 C CA . TRP C 2 215 ? 196.258 211.312 204.196 1.00 131.17 215 TRP D CA 1
ATOM 4175 C C . TRP C 2 215 ? 195.730 210.251 205.149 1.00 131.17 215 TRP D C 1
ATOM 4176 O O . TRP C 2 215 ? 194.907 210.555 206.019 1.00 131.17 215 TRP D O 1
ATOM 4187 N N . ASN C 2 216 ? 196.196 209.008 205.013 1.00 135.70 216 ASN D N 1
ATOM 4188 C CA . ASN C 2 216 ? 195.803 207.967 205.955 1.00 135.70 216 ASN D CA 1
ATOM 4189 C C . ASN C 2 216 ? 196.227 208.334 207.370 1.00 135.70 216 ASN D C 1
ATOM 4190 O O . ASN C 2 216 ? 195.458 208.118 208.313 1.00 135.70 216 ASN D O 1
ATOM 4195 N N . ILE C 2 217 ? 197.426 208.887 207.540 1.00 138.20 217 ILE D N 1
ATOM 4196 C CA . ILE C 2 217 ? 197.820 209.431 208.837 1.00 138.20 217 ILE D CA 1
ATOM 4197 C C . ILE C 2 217 ? 196.933 210.610 209.208 1.00 138.20 217 ILE D C 1
ATOM 4198 O O . ILE C 2 217 ? 196.208 210.578 210.207 1.00 138.20 217 ILE D O 1
ATOM 4203 N N . GLN C 2 218 ? 196.920 211.639 208.361 1.00 137.66 218 GLN D N 1
ATOM 4204 C CA . GLN C 2 218 ? 196.257 212.890 208.721 1.00 137.66 218 GLN D CA 1
ATOM 4205 C C . GLN C 2 218 ? 194.815 212.662 209.167 1.00 137.66 218 GLN D C 1
ATOM 4206 O O . GLN C 2 218 ? 194.313 213.371 210.047 1.00 137.66 218 GLN D O 1
ATOM 4212 N N . ARG C 2 219 ? 194.131 211.680 208.577 1.00 138.68 219 ARG D N 1
ATOM 4213 C CA . ARG C 2 219 ? 192.719 211.481 208.881 1.00 138.68 219 ARG D CA 1
ATOM 4214 C C . ARG C 2 219 ? 192.488 210.800 210.226 1.00 138.68 219 ARG D C 1
ATOM 4215 O O . ARG C 2 219 ? 191.407 210.961 210.803 1.00 138.68 219 ARG D O 1
ATOM 4223 N N . TYR C 2 220 ? 193.467 210.056 210.745 1.00 143.53 220 TYR D N 1
ATOM 4224 C CA . TYR C 2 220 ? 193.283 209.275 211.965 1.00 143.53 220 TYR D CA 1
ATOM 4225 C C . TYR C 2 220 ? 194.154 209.714 213.131 1.00 143.53 220 TYR D C 1
ATOM 4226 O O . TYR C 2 220 ? 193.864 209.337 214.268 1.00 143.53 220 TYR D O 1
ATOM 4235 N N . ILE C 2 221 ? 195.209 210.493 212.889 1.00 142.42 221 ILE D N 1
ATOM 4236 C CA . ILE C 2 221 ? 196.114 210.868 213.969 1.00 142.42 221 ILE D CA 1
ATOM 4237 C C . ILE C 2 221 ? 195.367 211.630 215.052 1.00 142.42 221 ILE D C 1
ATOM 4238 O O . ILE C 2 221 ? 195.650 211.468 216.245 1.00 142.42 221 ILE D O 1
ATOM 4243 N N . GLY C 2 222 ? 194.400 212.458 214.666 1.00 143.43 222 GLY D N 1
ATOM 4244 C CA . GLY C 2 222 ? 193.647 213.244 215.622 1.00 143.43 222 GLY D CA 1
ATOM 4245 C C . GLY C 2 222 ? 192.561 212.446 216.314 1.00 143.43 222 GLY D C 1
ATOM 4246 O O . GLY C 2 222 ? 191.374 212.601 216.012 1.00 143.43 222 GLY D O 1
ATOM 4247 N N . LEU C 2 223 ? 192.962 211.583 217.245 1.00 144.34 223 LEU D N 1
ATOM 4248 C CA . LEU C 2 223 ? 192.029 210.775 218.014 1.00 144.34 223 LEU D CA 1
ATOM 4249 C C . LEU C 2 223 ? 192.491 210.724 219.463 1.00 144.34 223 LEU D C 1
ATOM 4250 O O . LEU C 2 223 ? 193.666 210.949 219.765 1.00 144.34 223 LEU D O 1
ATOM 4255 N N . GLY C 2 224 ? 191.550 210.440 220.359 1.00 143.45 224 GLY D N 1
ATOM 4256 C CA . GLY C 2 224 ? 191.856 210.361 221.773 1.00 143.45 224 GLY D CA 1
ATOM 4257 C C . GLY C 2 224 ? 192.056 211.730 222.387 1.00 143.45 224 GLY D C 1
ATOM 4258 O O . GLY C 2 224 ? 191.252 212.174 223.213 1.00 143.45 224 GLY D O 1
ATOM 4259 N N . LEU C 2 225 ? 193.128 212.407 221.989 1.00 141.13 225 LEU D N 1
ATOM 4260 C CA . LEU C 2 225 ? 193.400 213.762 222.452 1.00 141.13 225 LEU D CA 1
ATOM 4261 C C . LEU C 2 225 ? 193.482 213.819 223.973 1.00 141.13 225 LEU D C 1
ATOM 4262 O O . LEU C 2 225 ? 193.463 214.896 224.567 1.00 141.13 225 LEU D O 1
ATOM 4267 N N . THR D 3 217 ? 172.819 133.346 151.091 1.00 83.11 217 THR G N 1
ATOM 4268 C CA . THR D 3 217 ? 171.373 133.704 151.120 1.00 83.11 217 THR G CA 1
ATOM 4269 C C . THR D 3 217 ? 170.543 132.671 150.371 1.00 83.11 217 THR G C 1
ATOM 4270 O O . THR D 3 217 ? 171.064 131.924 149.545 1.00 83.11 217 THR G O 1
ATOM 4274 N N . GLU D 3 218 ? 169.242 132.635 150.664 1.00 88.37 218 GLU G N 1
ATOM 4275 C CA . GLU D 3 218 ? 168.363 131.691 149.984 1.00 88.37 218 GLU G CA 1
ATOM 4276 C C . GLU D 3 218 ? 168.257 131.996 148.496 1.00 88.37 218 GLU G C 1
ATOM 4277 O O . GLU D 3 218 ? 168.100 131.075 147.686 1.00 88.37 218 GLU G O 1
ATOM 4283 N N . MET D 3 219 ? 168.331 133.274 148.115 1.00 82.21 219 MET G N 1
ATOM 4284 C CA . MET D 3 219 ? 168.182 133.637 146.710 1.00 82.21 219 MET G CA 1
ATOM 4285 C C . MET D 3 219 ? 169.255 133.008 145.833 1.00 82.21 219 MET G C 1
ATOM 4286 O O . MET D 3 219 ? 169.039 132.847 144.627 1.00 82.21 219 MET G O 1
ATOM 4291 N N . GLN D 3 220 ? 170.403 132.647 146.406 1.00 85.05 220 GLN G N 1
ATOM 4292 C CA . GLN D 3 220 ? 171.463 132.040 145.614 1.00 85.05 220 GLN G CA 1
ATOM 4293 C C . GLN D 3 220 ? 171.026 130.724 144.986 1.00 85.05 220 GLN G C 1
ATOM 4294 O O . GLN D 3 220 ? 171.595 130.316 143.968 1.00 85.05 220 GLN G O 1
ATOM 4300 N N . LYS D 3 221 ? 170.022 130.055 145.559 1.00 87.81 221 LYS G N 1
ATOM 4301 C CA . LYS D 3 221 ? 169.484 128.854 144.929 1.00 87.81 221 LYS G CA 1
ATOM 4302 C C . LYS D 3 221 ? 168.967 129.151 143.528 1.00 87.81 221 LYS G C 1
ATOM 4303 O O . LYS D 3 221 ? 168.914 128.252 142.682 1.00 87.81 221 LYS G O 1
ATOM 4309 N N . LYS D 3 222 ? 168.582 130.400 143.268 1.00 84.26 222 LYS G N 1
ATOM 4310 C CA . LYS D 3 222 ? 168.012 130.802 141.992 1.00 84.26 222 LYS G CA 1
ATOM 4311 C C . LYS D 3 222 ? 168.905 131.753 141.210 1.00 84.26 222 LYS G C 1
ATOM 4312 O O . LYS D 3 222 ? 168.426 132.378 140.258 1.00 84.26 222 LYS G O 1
ATOM 4318 N N . TYR D 3 223 ? 170.183 131.859 141.568 1.00 77.76 223 TYR G N 1
ATOM 4319 C CA . TYR D 3 223 ? 171.087 132.895 141.076 1.00 77.76 223 TYR G CA 1
ATOM 4320 C C . TYR D 3 223 ? 170.930 133.167 139.581 1.00 77.76 223 TYR G C 1
ATOM 4321 O O . TYR D 3 223 ? 170.933 134.334 139.169 1.00 77.76 223 TYR G O 1
ATOM 4330 N N . PRO D 3 224 ? 170.797 132.142 138.733 1.00 81.68 224 PRO G N 1
ATOM 4331 C CA . PRO D 3 224 ? 170.605 132.411 137.300 1.00 81.68 224 PRO G CA 1
ATOM 4332 C C . PRO D 3 224 ? 169.359 133.219 137.001 1.00 81.68 224 PRO G C 1
ATOM 4333 O O . PRO D 3 224 ? 169.305 133.865 135.948 1.00 81.68 224 PRO G O 1
ATOM 4337 N N . GLN D 3 225 ? 168.361 133.202 137.881 1.00 81.44 225 GLN G N 1
ATOM 4338 C CA . GLN D 3 225 ? 167.128 133.946 137.686 1.00 81.44 225 GLN G CA 1
ATOM 4339 C C . GLN D 3 225 ? 166.863 134.813 138.908 1.00 81.44 225 GLN G C 1
ATOM 4340 O O . GLN D 3 225 ? 167.471 134.637 139.966 1.00 81.44 225 GLN G O 1
ATOM 4346 N N . TYR D 3 226 ? 165.958 135.772 138.743 1.00 71.92 226 TYR G N 1
ATOM 4347 C CA . TYR D 3 226 ? 165.613 136.697 139.809 1.00 71.92 226 TYR G CA 1
ATOM 4348 C C . TYR D 3 226 ? 164.196 137.203 139.590 1.00 71.92 226 TYR G C 1
ATOM 4349 O O . TYR D 3 226 ? 163.809 137.513 138.460 1.00 71.92 226 TYR G O 1
ATOM 4358 N N . ARG D 3 227 ? 163.427 137.287 140.675 1.00 76.77 227 ARG G N 1
ATOM 4359 C CA . ARG D 3 227 ? 162.045 137.742 140.615 1.00 76.77 227 ARG G CA 1
ATOM 4360 C C . ARG D 3 227 ? 161.719 138.538 141.869 1.00 76.77 227 ARG G C 1
ATOM 4361 O O . ARG D 3 227 ? 162.240 138.248 142.949 1.00 76.77 227 ARG G O 1
ATOM 4369 N N . ARG D 3 228 ? 160.852 139.536 141.721 1.00 69.04 228 ARG G N 1
ATOM 4370 C CA . ARG D 3 228 ? 160.510 140.405 142.838 1.00 69.04 228 ARG G CA 1
ATOM 4371 C C . ARG D 3 228 ? 159.580 139.699 143.820 1.00 69.04 228 ARG G C 1
ATOM 4372 O O . ARG D 3 228 ? 158.858 138.764 143.468 1.00 69.04 228 ARG G O 1
ATOM 4380 N N . THR D 3 229 ? 159.606 140.165 145.061 1.00 72.43 229 THR G N 1
ATOM 4381 C CA . THR D 3 229 ? 158.752 139.673 146.129 1.00 72.43 229 THR G CA 1
ATOM 4382 C C . THR D 3 229 ? 158.134 140.872 146.829 1.00 72.43 229 THR G C 1
ATOM 4383 O O . THR D 3 229 ? 158.514 142.017 146.558 1.00 72.43 229 THR G O 1
ATOM 4387 N N . PRO D 3 230 ? 157.185 140.647 147.734 1.00 72.98 230 PRO G N 1
ATOM 4388 C CA . PRO D 3 230 ? 156.491 141.775 148.366 1.00 72.98 230 PRO G CA 1
ATOM 4389 C C . PRO D 3 230 ? 157.461 142.748 149.020 1.00 72.98 230 PRO G C 1
ATOM 4390 O O . PRO D 3 230 ? 158.431 142.349 149.667 1.00 72.98 230 PRO G O 1
ATOM 4394 N N . ARG D 3 231 ? 157.189 144.039 148.842 1.00 68.64 231 ARG G N 1
ATOM 4395 C CA . ARG D 3 231 ? 158.030 145.077 149.419 1.00 68.64 231 ARG G CA 1
ATOM 4396 C C . ARG D 3 231 ? 157.637 145.351 150.864 1.00 68.64 231 ARG G C 1
ATOM 4397 O O . ARG D 3 231 ? 156.492 145.143 151.273 1.00 68.64 231 ARG G O 1
ATOM 4405 N N . MET D 3 232 ? 158.605 145.825 151.640 1.00 77.54 232 MET G N 1
ATOM 4406 C CA . MET D 3 232 ? 158.341 146.254 153.001 1.00 77.54 232 MET G CA 1
ATOM 4407 C C . MET D 3 232 ? 158.110 147.763 153.033 1.00 77.54 232 MET G C 1
ATOM 4408 O O . MET D 3 232 ? 158.445 148.488 152.093 1.00 77.54 232 MET G O 1
ATOM 4413 N N . VAL D 3 233 ? 157.519 148.235 154.132 1.00 73.62 233 VAL G N 1
ATOM 4414 C CA . VAL D 3 233 ? 157.198 149.648 154.301 1.00 73.62 233 VAL G CA 1
ATOM 4415 C C . VAL D 3 233 ? 157.257 149.998 155.782 1.00 73.62 233 VAL G C 1
ATOM 4416 O O . VAL D 3 233 ? 157.194 149.122 156.650 1.00 73.62 233 VAL G O 1
ATOM 4420 N N . TYR D 3 234 ? 157.391 151.292 156.067 1.00 75.10 234 TYR G N 1
ATOM 4421 C CA . TYR D 3 234 ? 157.352 151.813 157.427 1.00 75.10 234 TYR G CA 1
ATOM 4422 C C . TYR D 3 234 ? 156.646 153.165 157.418 1.00 75.10 234 TYR G C 1
ATOM 4423 O O . TYR D 3 234 ? 156.019 153.555 156.430 1.00 75.10 234 TYR G O 1
ATOM 4432 N N . ASP D 3 235 ? 156.733 153.876 158.543 1.00 80.73 235 ASP G N 1
ATOM 4433 C CA . ASP D 3 235 ? 156.144 155.202 158.652 1.00 80.73 235 ASP G CA 1
ATOM 4434 C C . ASP D 3 235 ? 156.846 155.983 159.754 1.00 80.73 235 ASP G C 1
ATOM 4435 O O . ASP D 3 235 ? 157.491 155.409 160.634 1.00 80.73 235 ASP G O 1
ATOM 4440 N N . LEU D 3 236 ? 156.705 157.306 159.696 1.00 77.94 236 LEU G N 1
ATOM 4441 C CA . LEU D 3 236 ? 157.318 158.173 160.691 1.00 77.94 236 LEU G CA 1
ATOM 4442 C C . LEU D 3 236 ? 156.421 158.319 161.920 1.00 77.94 236 LEU G C 1
ATOM 4443 O O . LEU D 3 236 ? 155.217 158.057 161.858 1.00 77.94 236 LEU G O 1
ATOM 4448 N N . PRO D 3 237 ? 156.986 158.736 163.052 1.00 83.63 237 PRO G N 1
ATOM 4449 C CA . PRO D 3 237 ? 156.156 159.029 164.224 1.00 83.63 237 PRO G CA 1
ATOM 4450 C C . PRO D 3 237 ? 155.665 160.468 164.200 1.00 83.63 237 PRO G C 1
ATOM 4451 O O . PRO D 3 237 ? 156.418 161.392 163.886 1.00 83.63 237 PRO G O 1
ATOM 4455 N N . ASP D 3 238 ? 154.387 160.653 164.552 1.00 101.23 238 ASP G N 1
ATOM 4456 C CA . ASP D 3 238 ? 153.784 161.977 164.448 1.00 101.23 238 ASP G CA 1
ATOM 4457 C C . ASP D 3 238 ? 152.891 162.344 165.630 1.00 101.23 238 ASP G C 1
ATOM 4458 O O . ASP D 3 238 ? 151.995 163.180 165.457 1.00 101.23 238 ASP G O 1
ATOM 4463 N N . ASP D 3 239 ? 153.091 161.768 166.812 1.00 106.23 239 ASP G N 1
ATOM 4464 C CA . ASP D 3 239 ? 152.238 162.089 167.946 1.00 106.23 239 ASP G CA 1
ATOM 4465 C C . ASP D 3 239 ? 152.558 163.479 168.488 1.00 106.23 239 ASP G C 1
ATOM 4466 O O . ASP D 3 239 ? 153.580 164.087 168.160 1.00 106.23 239 ASP G O 1
ATOM 4471 N N . ARG D 3 240 ? 151.656 163.983 169.326 1.00 111.55 240 ARG G N 1
ATOM 4472 C CA . ARG D 3 240 ? 151.834 165.258 170.009 1.00 111.55 240 ARG G CA 1
ATOM 4473 C C . ARG D 3 240 ? 152.067 165.006 171.492 1.00 111.55 240 ARG G C 1
ATOM 4474 O O . ARG D 3 240 ? 151.371 164.189 172.104 1.00 111.55 240 ARG G O 1
ATOM 4482 N N . VAL D 3 241 ? 153.041 165.708 172.064 1.00 112.78 241 VAL G N 1
ATOM 4483 C CA . VAL D 3 241 ? 153.414 165.560 173.467 1.00 112.78 241 VAL G CA 1
ATOM 4484 C C . VAL D 3 241 ? 153.057 166.847 174.195 1.00 112.78 241 VAL G C 1
ATOM 4485 O O . VAL D 3 241 ? 153.300 167.946 173.682 1.00 112.78 241 VAL G O 1
ATOM 4489 N N . SER D 3 242 ? 152.487 166.709 175.390 1.00 124.16 242 SER G N 1
ATOM 4490 C CA . SER D 3 242 ? 151.968 167.842 176.139 1.00 124.16 242 SER G CA 1
ATOM 4491 C C . SER D 3 242 ? 152.867 168.170 177.330 1.00 124.16 242 SER G C 1
ATOM 4492 O O . SER D 3 242 ? 153.901 167.540 177.564 1.00 124.16 242 SER G O 1
ATOM 4495 N N . PHE D 3 243 ? 152.459 169.181 178.093 1.00 128.59 243 PHE G N 1
ATOM 4496 C CA . PHE D 3 243 ? 153.137 169.580 179.317 1.00 128.59 243 PHE G CA 1
ATOM 4497 C C . PHE D 3 243 ? 152.089 169.935 180.360 1.00 128.59 243 PHE G C 1
ATOM 4498 O O . PHE D 3 243 ? 150.950 170.271 180.025 1.00 128.59 243 PHE G O 1
ATOM 4506 N N . SER D 3 244 ? 152.480 169.860 181.631 1.00 135.49 244 SER G N 1
ATOM 4507 C CA . SER D 3 244 ? 151.556 170.134 182.720 1.00 135.49 244 SER G CA 1
ATOM 4508 C C . SER D 3 244 ? 152.324 170.644 183.930 1.00 135.49 244 SER G C 1
ATOM 4509 O O . SER D 3 244 ? 153.446 170.208 184.202 1.00 135.49 244 SER G O 1
ATOM 4512 N N . PHE D 3 245 ? 151.701 171.578 184.653 1.00 139.38 245 PHE G N 1
ATOM 4513 C CA . PHE D 3 245 ? 152.263 172.124 185.890 1.00 139.38 245 PHE G CA 1
ATOM 4514 C C . PHE D 3 245 ? 151.113 172.482 186.822 1.00 139.38 245 PHE G C 1
ATOM 4515 O O . PHE D 3 245 ? 150.747 173.653 186.971 1.00 139.38 245 PHE G O 1
ATOM 4523 N N . PRO D 3 246 ? 150.512 171.483 187.472 1.00 145.39 246 PRO G N 1
ATOM 4524 C CA . PRO D 3 246 ? 149.309 171.750 188.274 1.00 145.39 246 PRO G CA 1
ATOM 4525 C C . PRO D 3 246 ? 149.590 172.339 189.649 1.00 145.39 246 PRO G C 1
ATOM 4526 O O . PRO D 3 246 ? 148.649 172.619 190.399 1.00 145.39 246 PRO G O 1
ATOM 4530 N N . SER D 3 247 ? 150.860 172.542 189.996 1.00 149.03 247 SER G N 1
ATOM 4531 C CA . SER D 3 247 ? 151.221 173.035 191.318 1.00 149.03 247 SER G CA 1
ATOM 4532 C C . SER D 3 247 ? 152.244 174.153 191.188 1.00 149.03 247 SER G C 1
ATOM 4533 O O . SER D 3 247 ? 153.020 174.200 190.230 1.00 149.03 247 SER G O 1
ATOM 4536 N N . GLN D 3 248 ? 152.239 175.051 192.173 1.00 149.25 248 GLN G N 1
ATOM 4537 C CA . GLN D 3 248 ? 153.150 176.188 192.204 1.00 149.25 248 GLN G CA 1
ATOM 4538 C C . GLN D 3 248 ? 153.753 176.300 193.595 1.00 149.25 248 GLN G C 1
ATOM 4539 O O . GLN D 3 248 ? 153.021 176.358 194.588 1.00 149.25 248 GLN G O 1
ATOM 4545 N N . GLU D 3 249 ? 155.081 176.339 193.659 1.00 153.94 249 GLU G N 1
ATOM 4546 C CA . GLU D 3 249 ? 155.804 176.397 194.927 1.00 153.94 249 GLU G CA 1
ATOM 4547 C C . GLU D 3 249 ? 155.268 175.369 195.917 1.00 153.94 249 GLU G C 1
ATOM 4548 O O . GLU D 3 249 ? 154.983 174.229 195.552 1.00 153.94 249 GLU G O 1
ATOM 4554 N N . PHE D 3 303 ? 160.344 174.914 217.123 1.00 177.12 303 PHE G N 1
ATOM 4555 C CA . PHE D 3 303 ? 161.114 173.691 217.320 1.00 177.12 303 PHE G CA 1
ATOM 4556 C C . PHE D 3 303 ? 160.309 172.455 216.925 1.00 177.12 303 PHE G C 1
ATOM 4557 O O . PHE D 3 303 ? 160.732 171.325 217.171 1.00 177.12 303 PHE G O 1
ATOM 4565 N N . ARG D 3 304 ? 159.145 172.677 216.311 1.00 177.84 304 ARG G N 1
ATOM 4566 C CA . ARG D 3 304 ? 158.288 171.600 215.830 1.00 177.84 304 ARG G CA 1
ATOM 4567 C C . ARG D 3 304 ? 158.132 171.620 214.314 1.00 177.84 304 ARG G C 1
ATOM 4568 O O . ARG D 3 304 ? 157.273 170.907 213.780 1.00 177.84 304 ARG G O 1
ATOM 4576 N N . ASP D 3 305 ? 158.936 172.416 213.607 1.00 176.61 305 ASP G N 1
ATOM 4577 C CA . ASP D 3 305 ? 158.754 172.566 212.167 1.00 176.61 305 ASP G CA 1
ATOM 4578 C C . ASP D 3 305 ? 159.214 171.326 211.409 1.00 176.61 305 ASP G C 1
ATOM 4579 O O . ASP D 3 305 ? 158.621 170.962 210.387 1.00 176.61 305 ASP G O 1
ATOM 4584 N N . LYS D 3 306 ? 160.268 170.666 211.890 1.00 172.47 306 LYS G N 1
ATOM 4585 C CA . LYS D 3 306 ? 160.856 169.554 211.150 1.00 172.47 306 LYS G CA 1
ATOM 4586 C C . LYS D 3 306 ? 159.833 168.454 210.887 1.00 172.47 306 LYS G C 1
ATOM 4587 O O . LYS D 3 306 ? 159.485 168.167 209.737 1.00 172.47 306 LYS G O 1
ATOM 4593 N N . ASN D 3 307 ? 159.335 167.831 211.955 1.00 173.02 307 ASN G N 1
ATOM 4594 C CA . ASN D 3 307 ? 158.531 166.622 211.813 1.00 173.02 307 ASN G CA 1
ATOM 4595 C C . ASN D 3 307 ? 157.167 166.885 211.188 1.00 173.02 307 ASN G C 1
ATOM 4596 O O . ASN D 3 307 ? 156.558 165.959 210.641 1.00 173.02 307 ASN G O 1
ATOM 4601 N N . GLN D 3 308 ? 156.670 168.120 211.250 1.00 172.42 308 GLN G N 1
ATOM 4602 C CA . GLN D 3 308 ? 155.292 168.385 210.855 1.00 172.42 308 GLN G CA 1
ATOM 4603 C C . GLN D 3 308 ? 155.139 168.754 209.386 1.00 172.42 308 GLN G C 1
ATOM 4604 O O . GLN D 3 308 ? 154.237 168.230 208.722 1.00 172.42 308 GLN G O 1
ATOM 4610 N N . ARG D 3 309 ? 155.991 169.632 208.855 1.00 172.01 309 ARG G N 1
ATOM 4611 C CA . ARG D 3 309 ? 155.809 170.116 207.490 1.00 172.01 309 ARG G CA 1
ATOM 4612 C C . ARG D 3 309 ? 157.039 169.871 206.626 1.00 172.01 309 ARG G C 1
ATOM 4613 O O . ARG D 3 309 ? 156.921 169.728 205.405 1.00 172.01 309 ARG G O 1
ATOM 4621 N N . LYS D 3 310 ? 158.223 169.828 207.239 1.00 170.85 310 LYS G N 1
ATOM 4622 C CA . LYS D 3 310 ? 159.435 169.615 206.455 1.00 170.85 310 LYS G CA 1
ATOM 4623 C C . LYS D 3 310 ? 159.561 168.167 205.996 1.00 170.85 310 LYS G C 1
ATOM 4624 O O . LYS D 3 310 ? 160.249 167.892 205.006 1.00 170.85 310 LYS G O 1
ATOM 4630 N N . LYS D 3 311 ? 158.912 167.233 206.695 1.00 167.83 311 LYS G N 1
ATOM 4631 C CA . LYS D 3 311 ? 158.834 165.866 206.194 1.00 167.83 311 LYS G CA 1
ATOM 4632 C C . LYS D 3 311 ? 157.874 165.763 205.017 1.00 167.83 311 LYS G C 1
ATOM 4633 O O . LYS D 3 311 ? 158.053 164.906 204.145 1.00 167.83 311 LYS G O 1
ATOM 4639 N N . ARG D 3 312 ? 156.852 166.620 204.978 1.00 164.37 312 ARG G N 1
ATOM 4640 C CA . ARG D 3 312 ? 155.917 166.627 203.860 1.00 164.37 312 ARG G CA 1
ATOM 4641 C C . ARG D 3 312 ? 156.514 167.286 202.623 1.00 164.37 312 ARG G C 1
ATOM 4642 O O . ARG D 3 312 ? 156.026 167.061 201.509 1.00 164.37 312 ARG G O 1
ATOM 4650 N N . GLU D 3 313 ? 157.557 168.102 202.795 1.00 161.94 313 GLU G N 1
ATOM 4651 C CA . GLU D 3 313 ? 158.201 168.732 201.648 1.00 161.94 313 GLU G CA 1
ATOM 4652 C C . GLU D 3 313 ? 158.830 167.691 200.732 1.00 161.94 313 GLU G C 1
ATOM 4653 O O . GLU D 3 313 ? 158.798 167.830 199.503 1.00 161.94 313 GLU G O 1
ATOM 4659 N N . GLU D 3 314 ? 159.421 166.646 201.313 1.00 159.31 314 GLU G N 1
ATOM 4660 C CA . GLU D 3 314 ? 159.975 165.563 200.508 1.00 159.31 314 GLU G CA 1
ATOM 4661 C C . GLU D 3 314 ? 158.899 164.921 199.641 1.00 159.31 314 GLU G C 1
ATOM 4662 O O . GLU D 3 314 ? 159.103 164.686 198.443 1.00 159.31 314 GLU G O 1
ATOM 4668 N N . LYS D 3 315 ? 157.744 164.617 200.237 1.00 155.53 315 LYS G N 1
ATOM 4669 C CA . LYS D 3 315 ? 156.649 164.037 199.469 1.00 155.53 315 LYS G CA 1
ATOM 4670 C C . LYS D 3 315 ? 156.174 164.999 198.390 1.00 155.53 315 LYS G C 1
ATOM 4671 O O . LYS D 3 315 ? 155.857 164.583 197.269 1.00 155.53 315 LYS G O 1
ATOM 4677 N N . ARG D 3 316 ? 156.117 166.291 198.711 1.00 152.52 316 ARG G N 1
ATOM 4678 C CA . ARG D 3 316 ? 155.679 167.279 197.733 1.00 152.52 316 ARG G CA 1
ATOM 4679 C C . ARG D 3 316 ? 156.632 167.349 196.546 1.00 152.52 316 ARG G C 1
ATOM 4680 O O . ARG D 3 316 ? 156.195 167.503 195.400 1.00 152.52 316 ARG G O 1
ATOM 4688 N N . GLU D 3 317 ? 157.937 167.240 196.799 1.00 149.52 317 GLU G N 1
ATOM 4689 C CA . GLU D 3 317 ? 158.916 167.522 195.754 1.00 149.52 317 GLU G CA 1
ATOM 4690 C C . GLU D 3 317 ? 159.251 166.285 194.926 1.00 149.52 317 GLU G C 1
ATOM 4691 O O . GLU D 3 317 ? 159.259 166.345 193.692 1.00 149.52 317 GLU G O 1
ATOM 4697 N N . ARG D 3 318 ? 159.533 165.156 195.581 1.00 145.39 318 ARG G N 1
ATOM 4698 C CA . ARG D 3 318 ? 160.044 163.992 194.859 1.00 145.39 318 ARG G CA 1
ATOM 4699 C C . ARG D 3 318 ? 159.139 163.606 193.694 1.00 145.39 318 ARG G C 1
ATOM 4700 O O . ARG D 3 318 ? 159.619 163.126 192.657 1.00 145.39 318 ARG G O 1
ATOM 4708 N N . VAL D 3 319 ? 157.825 163.790 193.849 1.00 140.34 319 VAL G N 1
ATOM 4709 C CA . VAL D 3 319 ? 156.897 163.351 192.812 1.00 140.34 319 VAL G CA 1
ATOM 4710 C C . VAL D 3 319 ? 157.159 164.086 191.507 1.00 140.34 319 VAL G C 1
ATOM 4711 O O . VAL D 3 319 ? 157.050 163.498 190.426 1.00 140.34 319 VAL G O 1
ATOM 4715 N N . TYR D 3 320 ? 157.510 165.371 191.574 1.00 140.01 320 TYR G N 1
ATOM 4716 C CA . TYR D 3 320 ? 157.724 166.127 190.345 1.00 140.01 320 TYR G CA 1
ATOM 4717 C C . TYR D 3 320 ? 159.033 165.752 189.663 1.00 140.01 320 TYR G C 1
ATOM 4718 O O . TYR D 3 320 ? 159.104 165.736 188.430 1.00 140.01 320 TYR G O 1
ATOM 4727 N N . LYS D 3 321 ? 160.079 165.441 190.428 1.00 131.36 321 LYS G N 1
ATOM 4728 C CA . LYS D 3 321 ? 161.288 164.917 189.802 1.00 131.36 321 LYS G CA 1
ATOM 4729 C C . LYS D 3 321 ? 160.997 163.581 189.129 1.00 131.36 321 LYS G C 1
ATOM 4730 O O . LYS D 3 321 ? 161.477 163.313 188.018 1.00 131.36 321 LYS G O 1
ATOM 4736 N N . LEU D 3 322 ? 160.198 162.735 189.781 1.00 131.00 322 LEU G N 1
ATOM 4737 C CA . LEU D 3 322 ? 159.819 161.466 189.170 1.00 131.00 322 LEU G CA 1
ATOM 4738 C C . LEU D 3 322 ? 159.044 161.702 187.880 1.00 131.00 322 LEU G C 1
ATOM 4739 O O . LEU D 3 322 ? 159.260 161.018 186.873 1.00 131.00 322 LEU G O 1
ATOM 4744 N N . TYR D 3 323 ? 158.129 162.671 187.900 1.00 127.20 323 TYR G N 1
ATOM 4745 C CA . TYR D 3 323 ? 157.359 163.003 186.706 1.00 127.20 323 TYR G CA 1
ATOM 4746 C C . TYR D 3 323 ? 158.262 163.501 185.584 1.00 127.20 323 TYR G C 1
ATOM 4747 O O . TYR D 3 323 ? 158.090 163.117 184.419 1.00 127.20 323 TYR G O 1
ATOM 4756 N N . LEU D 3 324 ? 159.230 164.357 185.912 1.00 127.53 324 LEU G N 1
ATOM 4757 C CA . LEU D 3 324 ? 160.143 164.858 184.891 1.00 127.53 324 LEU G CA 1
ATOM 4758 C C . LEU D 3 324 ? 160.950 163.725 184.274 1.00 127.53 324 LEU G C 1
ATOM 4759 O O . LEU D 3 324 ? 161.145 163.688 183.055 1.00 127.53 324 LEU G O 1
ATOM 4764 N N . ASP D 3 325 ? 161.437 162.795 185.098 1.00 124.74 325 ASP G N 1
ATOM 4765 C CA . ASP D 3 325 ? 162.189 161.671 184.547 1.00 124.74 325 ASP G CA 1
ATOM 4766 C C . ASP D 3 325 ? 161.302 160.766 183.698 1.00 124.74 325 ASP G C 1
ATOM 4767 O O . ASP D 3 325 ? 161.738 160.276 182.645 1.00 124.74 325 ASP G O 1
ATOM 4772 N N . ASN D 3 326 ? 160.061 160.537 184.128 1.00 118.37 326 ASN G N 1
ATOM 4773 C CA . ASN D 3 326 ? 159.139 159.761 183.308 1.00 118.37 326 ASN G CA 1
ATOM 4774 C C . ASN D 3 326 ? 158.934 160.421 181.955 1.00 118.37 326 ASN G C 1
ATOM 4775 O O . ASN D 3 326 ? 158.896 159.736 180.927 1.00 118.37 326 ASN G O 1
ATOM 4780 N N . LYS D 3 327 ? 158.800 161.747 181.933 1.00 119.12 327 LYS G N 1
ATOM 4781 C CA . LYS D 3 327 ? 158.677 162.454 180.663 1.00 119.12 327 LYS G CA 1
ATOM 4782 C C . LYS D 3 327 ? 159.943 162.307 179.826 1.00 119.12 327 LYS G C 1
ATOM 4783 O O . LYS D 3 327 ? 159.871 162.069 178.615 1.00 119.12 327 LYS G O 1
ATOM 4789 N N . ARG D 3 328 ? 161.111 162.443 180.458 1.00 114.37 328 ARG G N 1
ATOM 4790 C CA . ARG D 3 328 ? 162.372 162.326 179.730 1.00 114.37 328 ARG G CA 1
ATOM 4791 C C . ARG D 3 328 ? 162.507 160.958 179.080 1.00 114.37 328 ARG G C 1
ATOM 4792 O O . ARG D 3 328 ? 163.128 160.825 178.019 1.00 114.37 328 ARG G O 1
ATOM 4800 N N . LYS D 3 329 ? 161.940 159.927 179.703 1.00 109.39 329 LYS G N 1
ATOM 4801 C CA . LYS D 3 329 ? 162.030 158.594 179.116 1.00 109.39 329 LYS G CA 1
ATOM 4802 C C . LYS D 3 329 ? 161.329 158.517 177.764 1.00 109.39 329 LYS G C 1
ATOM 4803 O O . LYS D 3 329 ? 161.570 157.577 177.000 1.00 109.39 329 LYS G O 1
ATOM 4809 N N . GLU D 3 330 ? 160.469 159.486 177.443 1.00 105.41 330 GLU G N 1
ATOM 4810 C CA . GLU D 3 330 ? 159.568 159.317 176.306 1.00 105.41 330 GLU G CA 1
ATOM 4811 C C . GLU D 3 330 ? 160.151 159.859 175.003 1.00 105.41 330 GLU G C 1
ATOM 4812 O O . GLU D 3 330 ? 160.192 159.145 173.997 1.00 105.41 330 GLU G O 1
ATOM 4818 N N . LEU D 3 331 ? 160.593 161.119 174.994 1.00 98.43 331 LEU G N 1
ATOM 4819 C CA . LEU D 3 331 ? 160.968 161.758 173.734 1.00 98.43 331 LEU G CA 1
ATOM 4820 C C . LEU D 3 331 ? 162.056 160.972 173.009 1.00 98.43 331 LEU G C 1
ATOM 4821 O O . LEU D 3 331 ? 162.090 160.932 171.768 1.00 98.43 331 LEU G O 1
ATOM 4826 N N . GLN D 3 332 ? 162.959 160.346 173.764 1.00 91.29 332 GLN G N 1
ATOM 4827 C CA . GLN D 3 332 ? 164.035 159.589 173.141 1.00 91.29 332 GLN G CA 1
ATOM 4828 C C . GLN D 3 332 ? 163.495 158.431 172.315 1.00 91.29 332 GLN G C 1
ATOM 4829 O O . GLN D 3 332 ? 164.080 158.084 171.287 1.00 91.29 332 GLN G O 1
ATOM 4835 N N . ALA D 3 333 ? 162.405 157.800 172.756 1.00 88.59 333 ALA G N 1
ATOM 4836 C CA . ALA D 3 333 ? 161.848 156.697 171.982 1.00 88.59 333 ALA G CA 1
ATOM 4837 C C . ALA D 3 333 ? 161.382 157.160 170.608 1.00 88.59 333 ALA G C 1
ATOM 4838 O O . ALA D 3 333 ? 161.659 156.497 169.601 1.00 88.59 333 ALA G O 1
ATOM 4840 N N . LEU D 3 334 ? 160.687 158.296 170.542 1.00 86.92 334 LEU G N 1
ATOM 4841 C CA . LEU D 3 334 ? 160.272 158.827 169.250 1.00 86.92 334 LEU G CA 1
ATOM 4842 C C . LEU D 3 334 ? 161.476 159.216 168.401 1.00 86.92 334 LEU G C 1
ATOM 4843 O O . LEU D 3 334 ? 161.491 158.966 167.188 1.00 86.92 334 LEU G O 1
ATOM 4848 N N . ALA D 3 335 ? 162.492 159.828 169.015 1.00 81.59 335 ALA G N 1
ATOM 4849 C CA . ALA D 3 335 ? 163.691 160.178 168.258 1.00 81.59 335 ALA G CA 1
ATOM 4850 C C . ALA D 3 335 ? 164.337 158.933 167.659 1.00 81.59 335 ALA G C 1
ATOM 4851 O O . ALA D 3 335 ? 164.724 158.918 166.482 1.00 81.59 335 ALA G O 1
ATOM 4853 N N . GLU D 3 336 ? 164.454 157.871 168.458 1.00 77.04 336 GLU G N 1
ATOM 4854 C CA . GLU D 3 336 ? 165.046 156.634 167.966 1.00 77.04 336 GLU G CA 1
ATOM 4855 C C . GLU D 3 336 ? 164.221 156.046 166.834 1.00 77.04 336 GLU G C 1
ATOM 4856 O O . GLU D 3 336 ? 164.777 155.561 165.845 1.00 77.04 336 GLU G O 1
ATOM 4862 N N . LYS D 3 337 ? 162.894 156.054 166.966 1.00 71.79 337 LYS G N 1
ATOM 4863 C CA . LYS D 3 337 ? 162.056 155.511 165.901 1.00 71.79 337 LYS G CA 1
ATOM 4864 C C . LYS D 3 337 ? 162.265 156.279 164.602 1.00 71.79 337 LYS G C 1
ATOM 4865 O O . LYS D 3 337 ? 162.427 155.684 163.525 1.00 71.79 337 LYS G O 1
ATOM 4871 N N . GLN D 3 338 ? 162.270 157.610 164.687 1.00 69.80 338 GLN G N 1
ATOM 4872 C CA . GLN D 3 338 ? 162.469 158.419 163.490 1.00 69.80 338 GLN G CA 1
ATOM 4873 C C . GLN D 3 338 ? 163.811 158.108 162.845 1.00 69.80 338 GLN G C 1
ATOM 4874 O O . GLN D 3 338 ? 163.900 157.896 161.627 1.00 69.80 338 GLN G O 1
ATOM 4880 N N . LYS D 3 339 ? 164.872 158.073 163.651 1.00 61.77 339 LYS G N 1
ATOM 4881 C CA . LYS D 3 339 ? 166.198 157.804 163.110 1.00 61.77 339 LYS G CA 1
ATOM 4882 C C . LYS D 3 339 ? 166.249 156.425 162.470 1.00 61.77 339 LYS G C 1
ATOM 4883 O O . LYS D 3 339 ? 166.828 156.244 161.393 1.00 61.77 339 LYS G O 1
ATOM 4889 N N . GLN D 3 340 ? 165.650 155.436 163.131 1.00 62.27 340 GLN G N 1
ATOM 4890 C CA . GLN D 3 340 ? 165.700 154.073 162.628 1.00 62.27 340 GLN G CA 1
ATOM 4891 C C . GLN D 3 340 ? 165.018 153.965 161.275 1.00 62.27 340 GLN G C 1
ATOM 4892 O O . GLN D 3 340 ? 165.524 153.293 160.371 1.00 62.27 340 GLN G O 1
ATOM 4898 N N . VAL D 3 341 ? 163.864 154.611 161.113 1.00 63.25 341 VAL G N 1
ATOM 4899 C CA . VAL D 3 341 ? 163.189 154.518 159.822 1.00 63.25 341 VAL G CA 1
ATOM 4900 C C . VAL D 3 341 ? 163.955 155.292 158.753 1.00 63.25 341 VAL G C 1
ATOM 4901 O O . VAL D 3 341 ? 164.099 154.822 157.615 1.00 63.25 341 VAL G O 1
ATOM 4905 N N . LEU D 3 342 ? 164.472 156.478 159.091 1.00 55.43 342 LEU G N 1
ATOM 4906 C CA . LEU D 3 342 ? 165.180 157.269 158.087 1.00 55.43 342 LEU G CA 1
ATOM 4907 C C . LEU D 3 342 ? 166.424 156.545 157.587 1.00 55.43 342 LEU G C 1
ATOM 4908 O O . LEU D 3 342 ? 166.683 156.502 156.380 1.00 55.43 342 LEU G O 1
ATOM 4913 N N . GLU D 3 343 ? 167.206 155.959 158.494 1.00 53.50 343 GLU G N 1
ATOM 4914 C CA . GLU D 3 343 ? 168.387 155.228 158.052 1.00 53.50 343 GLU G CA 1
ATOM 4915 C C . GLU D 3 343 ? 168.048 153.867 157.468 1.00 53.50 343 GLU G C 1
ATOM 4916 O O . GLU D 3 343 ? 168.960 153.164 157.023 1.00 53.50 343 GLU G O 1
ATOM 4922 N N . PHE D 3 344 ? 166.776 153.465 157.484 1.00 53.36 344 PHE G N 1
ATOM 4923 C CA . PHE D 3 344 ? 166.379 152.246 156.794 1.00 53.36 344 PHE G CA 1
ATOM 4924 C C . PHE D 3 344 ? 165.877 152.526 155.387 1.00 53.36 344 PHE G C 1
ATOM 4925 O O . PHE D 3 344 ? 165.955 151.645 154.524 1.00 53.36 344 PHE G O 1
ATOM 4933 N N . HIS D 3 345 ? 165.350 153.722 155.134 1.00 56.03 345 HIS G N 1
ATOM 4934 C CA . HIS D 3 345 ? 164.798 154.009 153.814 1.00 56.03 345 HIS G CA 1
ATOM 4935 C C . HIS D 3 345 ? 165.827 154.513 152.810 1.00 56.03 345 HIS G C 1
ATOM 4936 O O . HIS D 3 345 ? 165.610 154.365 151.603 1.00 56.03 345 HIS G O 1
ATOM 4943 N N . PHE D 3 346 ? 166.932 155.108 153.258 1.00 45.58 346 PHE G N 1
ATOM 4944 C CA . PHE D 3 346 ? 167.935 155.689 152.364 1.00 45.58 346 PHE G CA 1
ATOM 4945 C C . PHE D 3 346 ? 169.335 155.206 152.728 1.00 45.58 346 PHE G C 1
ATOM 4946 O O . PHE D 3 346 ? 170.162 155.980 153.221 1.00 45.58 346 PHE G O 1
ATOM 4954 N N . PRO D 3 347 ? 169.641 153.936 152.481 1.00 45.38 347 PRO G N 1
ATOM 4955 C CA . PRO D 3 347 ? 170.973 153.427 152.815 1.00 45.38 347 PRO G CA 1
ATOM 4956 C C . PRO D 3 347 ? 172.043 154.053 151.939 1.00 45.38 347 PRO G C 1
ATOM 4957 O O . PRO D 3 347 ? 171.809 154.386 150.776 1.00 45.38 347 PRO G O 1
ATOM 4961 N N . SER D 3 348 ? 173.237 154.196 152.509 1.00 50.07 348 SER G N 1
ATOM 4962 C CA . SER D 3 348 ? 174.339 154.812 151.782 1.00 50.07 348 SER G CA 1
ATOM 4963 C C . SER D 3 348 ? 174.815 153.903 150.656 1.00 50.07 348 SER G C 1
ATOM 4964 O O . SER D 3 348 ? 174.313 152.793 150.467 1.00 50.07 348 SER G O 1
ATOM 4967 N N . PHE D 3 349 ? 175.793 154.390 149.891 1.00 46.87 349 PHE G N 1
ATOM 4968 C CA . PHE D 3 349 ? 176.248 153.638 148.728 1.00 46.87 349 PHE G CA 1
ATOM 4969 C C . PHE D 3 349 ? 177.071 152.419 149.137 1.00 46.87 349 PHE G C 1
ATOM 4970 O O . PHE D 3 349 ? 176.923 151.341 148.553 1.00 46.87 349 PHE G O 1
ATOM 4978 N N . GLU D 3 350 ? 177.947 152.569 150.135 1.00 52.43 350 GLU G N 1
ATOM 4979 C CA . GLU D 3 350 ? 178.751 151.435 150.588 1.00 52.43 350 GLU G CA 1
ATOM 4980 C C . GLU D 3 350 ? 177.876 150.308 151.116 1.00 52.43 350 GLU G C 1
ATOM 4981 O O . GLU D 3 350 ? 178.120 149.128 150.827 1.00 52.43 350 GLU G O 1
ATOM 4987 N N . GLN D 3 351 ? 176.865 150.647 151.914 1.00 49.47 351 GLN G N 1
ATOM 4988 C CA . GLN D 3 351 ? 175.945 149.621 152.376 1.00 49.47 351 GLN G CA 1
ATOM 4989 C C . GLN D 3 351 ? 175.291 148.929 151.196 1.00 49.47 351 GLN G C 1
ATOM 4990 O O . GLN D 3 351 ? 174.968 147.741 151.271 1.00 49.47 351 GLN G O 1
ATOM 4996 N N . MET D 3 352 ? 175.126 149.646 150.082 1.00 47.74 352 MET G N 1
ATOM 4997 C CA . MET D 3 352 ? 174.538 149.036 148.898 1.00 47.74 352 MET G CA 1
ATOM 4998 C C . MET D 3 352 ? 175.520 148.095 148.216 1.00 47.74 352 MET G C 1
ATOM 4999 O O . MET D 3 352 ? 175.126 147.022 147.742 1.00 47.74 352 MET G O 1
ATOM 5004 N N . LYS D 3 353 ? 176.796 148.472 148.158 1.00 51.28 353 LYS G N 1
ATOM 5005 C CA . LYS D 3 353 ? 177.811 147.541 147.683 1.00 51.28 353 LYS G CA 1
ATOM 5006 C C . LYS D 3 353 ? 177.755 146.252 148.485 1.00 51.28 353 LYS G C 1
ATOM 5007 O O . LYS D 3 353 ? 177.789 145.150 147.925 1.00 51.28 353 LYS G O 1
ATOM 5013 N N . TYR D 3 354 ? 177.669 146.375 149.810 1.00 52.72 354 TYR G N 1
ATOM 5014 C CA . TYR D 3 354 ? 177.622 145.184 150.651 1.00 52.72 354 TYR G CA 1
ATOM 5015 C C . TYR D 3 354 ? 176.373 144.360 150.367 1.00 52.72 354 TYR G C 1
ATOM 5016 O O . TYR D 3 354 ? 176.452 143.145 150.153 1.00 52.72 354 TYR G O 1
ATOM 5025 N N . LEU D 3 355 ? 175.206 145.005 150.362 1.00 51.24 355 LEU G N 1
ATOM 5026 C CA . LEU D 3 355 ? 173.957 144.299 150.110 1.00 51.24 355 LEU G CA 1
ATOM 5027 C C . LEU D 3 355 ? 173.910 143.664 148.731 1.00 51.24 355 LEU G C 1
ATOM 5028 O O . LEU D 3 355 ? 173.099 142.759 148.516 1.00 51.24 355 LEU G O 1
ATOM 5033 N N . THR D 3 356 ? 174.732 144.124 147.790 1.00 50.27 356 THR G N 1
ATOM 5034 C CA . THR D 3 356 ? 174.810 143.491 146.481 1.00 50.27 356 THR G CA 1
ATOM 5035 C C . THR D 3 356 ? 175.848 142.383 146.412 1.00 50.27 356 THR G C 1
ATOM 5036 O O . THR D 3 356 ? 175.678 141.444 145.630 1.00 50.27 356 THR G O 1
ATOM 5040 N N . SER D 3 357 ? 176.920 142.467 147.204 1.00 57.93 357 SER G N 1
ATOM 5041 C CA . SER D 3 357 ? 177.905 141.393 147.210 1.00 57.93 357 SER G CA 1
ATOM 5042 C C . SER D 3 357 ? 177.260 140.052 147.512 1.00 57.93 357 SER G C 1
ATOM 5043 O O . SER D 3 357 ? 177.706 139.026 146.989 1.00 57.93 357 SER G O 1
ATOM 5046 N N . GLU D 3 358 ? 176.226 140.043 148.344 1.00 64.63 358 GLU G N 1
ATOM 5047 C CA . GLU D 3 358 ? 175.379 138.883 148.563 1.00 64.63 358 GLU G CA 1
ATOM 5048 C C . GLU D 3 358 ? 173.985 139.222 148.060 1.00 64.63 358 GLU G C 1
ATOM 5049 O O . GLU D 3 358 ? 173.457 140.294 148.361 1.00 64.63 358 GLU G O 1
ATOM 5055 N N . ILE D 3 359 ? 173.385 138.313 147.297 1.00 65.86 359 ILE G N 1
ATOM 5056 C CA . ILE D 3 359 ? 172.162 138.648 146.580 1.00 65.86 359 ILE G CA 1
ATOM 5057 C C . ILE D 3 359 ? 171.017 138.776 147.570 1.00 65.86 359 ILE G C 1
ATOM 5058 O O . ILE D 3 359 ? 170.408 137.778 147.968 1.00 65.86 359 ILE G O 1
ATOM 5063 N N . SER D 3 360 ? 170.708 140.007 147.960 1.00 60.35 360 SER G N 1
ATOM 5064 C CA . SER D 3 360 ? 169.585 140.263 148.842 1.00 60.35 360 SER G CA 1
ATOM 5065 C C . SER D 3 360 ? 168.287 140.268 148.047 1.00 60.35 360 SER G C 1
ATOM 5066 O O . SER D 3 360 ? 168.282 140.198 146.817 1.00 60.35 360 SER G O 1
ATOM 5069 N N . ASP D 3 361 ? 167.173 140.332 148.770 1.00 61.24 361 ASP G N 1
ATOM 5070 C CA . ASP D 3 361 ? 165.878 140.537 148.136 1.00 61.24 361 ASP G CA 1
ATOM 5071 C C . ASP D 3 361 ? 165.523 142.011 148.016 1.00 61.24 361 ASP G C 1
ATOM 5072 O O . ASP D 3 361 ? 164.418 142.333 147.567 1.00 61.24 361 ASP G O 1
ATOM 5077 N N . ARG D 3 362 ? 166.430 142.906 148.409 1.00 54.17 362 ARG G N 1
ATOM 5078 C CA . ARG D 3 362 ? 166.216 144.340 148.282 1.00 54.17 362 ARG G CA 1
ATOM 5079 C C . ARG D 3 362 ? 166.674 144.893 146.942 1.00 54.17 362 ARG G C 1
ATOM 5080 O O . ARG D 3 362 ? 166.673 146.114 146.766 1.00 54.17 362 ARG G O 1
ATOM 5088 N N . ILE D 3 363 ? 167.074 144.034 146.003 1.00 54.39 363 ILE G N 1
ATOM 5089 C CA . ILE D 3 363 ? 167.442 144.499 144.672 1.00 54.39 363 ILE G CA 1
ATOM 5090 C C . ILE D 3 363 ? 166.189 144.864 143.891 1.00 54.39 363 ILE G C 1
ATOM 5091 O O . ILE D 3 363 ? 165.227 144.089 143.820 1.00 54.39 363 ILE G O 1
ATOM 5096 N N . TRP D 3 364 ? 166.199 146.056 143.294 1.00 51.94 364 TRP G N 1
ATOM 5097 C CA . TRP D 3 364 ? 165.117 146.514 142.426 1.00 51.94 364 TRP G CA 1
ATOM 5098 C C . TRP D 3 364 ? 163.778 146.502 143.163 1.00 51.94 364 TRP G C 1
ATOM 5099 O O . TRP D 3 364 ? 162.810 145.870 142.739 1.00 51.94 364 TRP G O 1
ATOM 5110 N N . GLU D 3 365 ? 163.733 147.218 144.288 1.00 56.93 365 GLU G N 1
ATOM 5111 C CA . GLU D 3 365 ? 162.506 147.291 145.076 1.00 56.93 365 GLU G CA 1
ATOM 5112 C C . GLU D 3 365 ? 161.410 148.048 144.339 1.00 56.93 365 GLU G C 1
ATOM 5113 O O . GLU D 3 365 ? 160.286 147.555 144.196 1.00 56.93 365 GLU G O 1
ATOM 5119 N N . LYS D 3 366 ? 161.721 149.247 143.855 1.00 58.67 366 LYS G N 1
ATOM 5120 C CA . LYS D 3 366 ? 160.689 150.185 143.448 1.00 58.67 366 LYS G CA 1
ATOM 5121 C C . LYS D 3 366 ? 160.213 149.908 142.025 1.00 58.67 366 LYS G C 1
ATOM 5122 O O . LYS D 3 366 ? 160.805 149.131 141.273 1.00 58.67 366 LYS G O 1
ATOM 5128 N N . SER D 3 367 ? 159.112 150.563 141.668 1.00 71.71 367 SER G N 1
ATOM 5129 C CA . SER D 3 367 ? 158.505 150.428 140.353 1.00 71.71 367 SER G CA 1
ATOM 5130 C C . SER D 3 367 ? 157.834 151.748 140.009 1.00 71.71 367 SER G C 1
ATOM 5131 O O . SER D 3 367 ? 157.592 152.585 140.882 1.00 71.71 367 SER G O 1
ATOM 5134 N N . LEU D 3 368 ? 157.518 151.917 138.724 1.00 73.12 368 LEU G N 1
ATOM 5135 C CA . LEU D 3 368 ? 157.027 153.206 138.251 1.00 73.12 368 LEU G CA 1
ATOM 5136 C C . LEU D 3 368 ? 155.807 153.686 139.026 1.00 73.12 368 LEU G C 1
ATOM 5137 O O . LEU D 3 368 ? 155.610 154.899 139.155 1.00 73.12 368 LEU G O 1
ATOM 5142 N N . GLU D 3 369 ? 154.989 152.774 139.551 1.00 77.61 369 GLU G N 1
ATOM 5143 C CA . GLU D 3 369 ? 153.809 153.201 140.294 1.00 77.61 369 GLU G CA 1
ATOM 5144 C C . GLU D 3 369 ? 154.183 153.968 141.555 1.00 77.61 369 GLU G C 1
ATOM 5145 O O . GLU D 3 369 ? 153.518 154.951 141.897 1.00 77.61 369 GLU G O 1
ATOM 5151 N N . SER D 3 370 ? 155.234 153.548 142.249 1.00 70.89 370 SER G N 1
ATOM 5152 C CA . SER D 3 370 ? 155.596 154.140 143.528 1.00 70.89 370 SER G CA 1
ATOM 5153 C C . SER D 3 370 ? 156.008 155.596 143.347 1.00 70.89 370 SER G C 1
ATOM 5154 O O . SER D 3 370 ? 156.491 155.998 142.286 1.00 70.89 370 SER G O 1
ATOM 5157 N N . LYS D 3 371 ? 155.804 156.387 144.401 1.00 70.86 371 LYS G N 1
ATOM 5158 C CA . LYS D 3 371 ? 156.040 157.823 144.331 1.00 70.86 371 LYS G CA 1
ATOM 5159 C C . LYS D 3 371 ? 157.459 158.222 144.706 1.00 70.86 371 LYS G C 1
ATOM 5160 O O . LYS D 3 371 ? 157.874 159.336 144.373 1.00 70.86 371 LYS G O 1
ATOM 5166 N N . ASP D 3 372 ? 158.211 157.360 145.382 1.00 63.87 372 ASP G N 1
ATOM 5167 C CA . ASP D 3 372 ? 159.483 157.756 145.970 1.00 63.87 372 ASP G CA 1
ATOM 5168 C C . ASP D 3 372 ? 160.673 157.462 145.069 1.00 63.87 372 ASP G C 1
ATOM 5169 O O . ASP D 3 372 ? 161.813 157.691 145.483 1.00 63.87 372 ASP G O 1
ATOM 5174 N N . TYR D 3 373 ? 160.450 156.963 143.858 1.00 58.52 373 TYR G N 1
ATOM 5175 C CA . TYR D 3 373 ? 161.579 156.731 142.974 1.00 58.52 373 TYR G CA 1
ATOM 5176 C C . TYR D 3 373 ? 162.112 158.067 142.463 1.00 58.52 373 TYR G C 1
ATOM 5177 O O . TYR D 3 373 ? 161.441 159.099 142.521 1.00 58.52 373 TYR G O 1
ATOM 5186 N N . LEU D 3 374 ? 163.347 158.043 141.969 1.00 49.61 374 LEU G N 1
ATOM 5187 C CA . LEU D 3 374 ? 164.063 159.270 141.627 1.00 49.61 374 LEU G CA 1
ATOM 5188 C C . LEU D 3 374 ? 164.249 160.163 142.848 1.00 49.61 374 LEU G C 1
ATOM 5189 O O . LEU D 3 374 ? 164.157 161.387 142.755 1.00 49.61 374 LEU G O 1
ATOM 5194 N N . GLN D 3 375 ? 164.500 159.559 144.003 1.00 49.24 375 GLN G N 1
ATOM 5195 C CA . GLN D 3 375 ? 164.928 160.281 145.193 1.00 49.24 375 GLN G CA 1
ATOM 5196 C C . GLN D 3 375 ? 166.353 159.870 145.524 1.00 49.24 375 GLN G C 1
ATOM 5197 O O . GLN D 3 375 ? 166.723 158.705 145.347 1.00 49.24 375 GLN G O 1
ATOM 5203 N N . LEU D 3 376 ? 167.144 160.823 146.000 1.00 42.65 376 LEU G N 1
ATOM 5204 C CA . LEU D 3 376 ? 168.575 160.638 146.162 1.00 42.65 376 LEU G CA 1
ATOM 5205 C C . LEU D 3 376 ? 169.010 161.121 147.534 1.00 42.65 376 LEU G C 1
ATOM 5206 O O . LEU D 3 376 ? 168.461 162.091 148.063 1.00 42.65 376 LEU G O 1
ATOM 5211 N N . ARG D 3 377 ? 169.994 160.438 148.107 1.00 41.57 377 ARG G N 1
ATOM 5212 C CA . ARG D 3 377 ? 170.588 160.861 149.366 1.00 41.57 377 ARG G CA 1
ATOM 5213 C C . ARG D 3 377 ? 171.875 161.616 149.067 1.00 41.57 377 ARG G C 1
ATOM 5214 O O . ARG D 3 377 ? 172.716 161.130 148.307 1.00 41.57 377 ARG G O 1
ATOM 5222 N N . LEU D 3 378 ? 172.034 162.799 149.659 1.00 39.85 378 LEU G N 1
ATOM 5223 C CA . LEU D 3 378 ? 173.193 163.636 149.377 1.00 39.85 378 LEU G CA 1
ATOM 5224 C C . LEU D 3 378 ? 174.219 163.663 150.499 1.00 39.85 378 LEU G C 1
ATOM 5225 O O . LEU D 3 378 ? 175.364 164.054 150.251 1.00 39.85 378 LEU G O 1
ATOM 5230 N N . GLY D 3 379 ? 173.856 163.274 151.704 1.00 44.10 379 GLY G N 1
ATOM 5231 C CA . GLY D 3 379 ? 174.790 163.321 152.812 1.00 44.10 379 GLY G CA 1
ATOM 5232 C C . GLY D 3 379 ? 174.052 163.202 154.135 1.00 44.10 379 GLY G C 1
ATOM 5233 O O . GLY D 3 379 ? 172.994 162.584 154.211 1.00 44.10 379 GLY G O 1
ATOM 5234 N N . THR D 3 380 ? 174.637 163.806 155.165 1.00 48.85 380 THR G N 1
ATOM 5235 C CA . THR D 3 380 ? 174.084 163.769 156.508 1.00 48.85 380 THR G CA 1
ATOM 5236 C C . THR D 3 380 ? 174.059 165.175 157.089 1.00 48.85 380 THR G C 1
ATOM 5237 O O . THR D 3 380 ?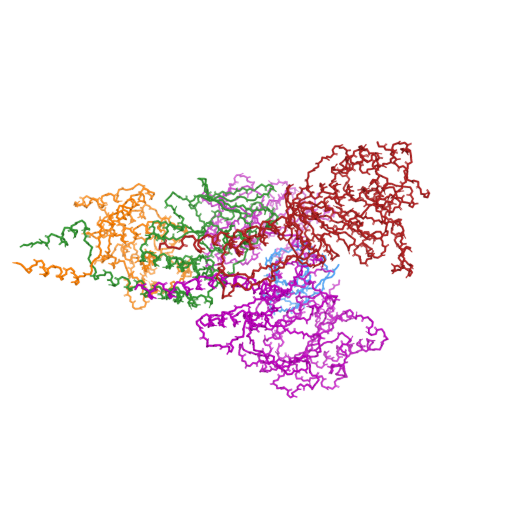 174.964 165.978 156.859 1.00 48.85 380 THR G O 1
ATOM 5241 N N . GLY D 3 381 ? 173.014 165.462 157.860 1.00 51.23 381 GLY G N 1
ATOM 5242 C CA . GLY D 3 381 ? 172.860 166.776 158.450 1.00 51.23 381 GLY G CA 1
ATOM 5243 C C . GLY D 3 381 ? 171.761 166.836 159.489 1.00 51.23 381 GLY G C 1
ATOM 5244 O O . GLY D 3 381 ? 171.354 165.805 160.030 1.00 51.23 381 GLY G O 1
ATOM 5245 N N . THR D 3 382 ? 171.270 168.039 159.770 1.00 59.69 382 THR G N 1
ATOM 5246 C CA . THR D 3 382 ? 170.235 168.257 160.772 1.00 59.69 382 THR G CA 1
ATOM 5247 C C . THR D 3 382 ? 168.866 168.293 160.105 1.00 59.69 382 THR G C 1
ATOM 5248 O O . THR D 3 382 ? 168.696 168.902 159.046 1.00 59.69 382 THR G O 1
ATOM 5252 N N . VAL D 3 383 ? 167.893 167.639 160.732 1.00 63.92 383 VAL G N 1
ATOM 5253 C CA . VAL D 3 383 ? 166.549 167.517 160.172 1.00 63.92 383 VAL G CA 1
ATOM 5254 C C . VAL D 3 383 ? 165.527 167.850 161.255 1.00 63.92 383 VAL G C 1
ATOM 5255 O O . VAL D 3 383 ? 165.713 167.453 162.414 1.00 63.92 383 VAL G O 1
ATOM 5259 N N . PRO D 3 384 ? 164.447 168.566 160.942 1.00 72.48 384 PRO G N 1
ATOM 5260 C CA . PRO D 3 384 ? 163.433 168.840 161.964 1.00 72.48 384 PRO G CA 1
ATOM 5261 C C . PRO D 3 384 ? 162.612 167.605 162.299 1.00 72.48 384 PRO G C 1
ATOM 5262 O O . PRO D 3 384 ? 162.342 166.756 161.446 1.00 72.48 384 PRO G O 1
ATOM 5266 N N . SER D 3 385 ? 162.201 167.524 163.562 1.00 78.87 385 SER G N 1
ATOM 5267 C CA . SER D 3 385 ? 161.456 166.366 164.033 1.00 78.87 385 SER G CA 1
ATOM 5268 C C . SER D 3 385 ? 160.065 166.330 163.415 1.00 78.87 385 SER G C 1
ATOM 5269 O O . SER D 3 385 ? 159.447 167.369 163.173 1.00 78.87 385 SER G O 1
ATOM 5272 N N . SER D 3 386 ? 159.571 165.118 163.164 1.00 82.05 386 SER G N 1
ATOM 5273 C CA . SER D 3 386 ? 158.226 164.938 162.638 1.00 82.05 386 SER G CA 1
ATOM 5274 C C . SER D 3 386 ? 157.162 164.949 163.723 1.00 82.05 386 SER G C 1
ATOM 5275 O O . SER D 3 386 ? 156.039 165.392 163.461 1.00 82.05 386 SER G O 1
ATOM 5278 N N . TYR D 3 387 ? 157.480 164.475 164.924 1.00 89.06 387 TYR G N 1
ATOM 5279 C CA . TYR D 3 387 ? 156.535 164.572 166.023 1.00 89.06 387 TYR G CA 1
ATOM 5280 C C . TYR D 3 387 ? 156.387 166.028 166.452 1.00 89.06 387 TYR G C 1
ATOM 5281 O O . TYR D 3 387 ? 157.200 166.890 166.110 1.00 89.06 387 TYR G O 1
ATOM 5290 N N . GLU D 3 388 ? 155.332 166.297 167.212 1.00 108.13 388 GLU G N 1
ATOM 5291 C CA . GLU D 3 388 ? 155.007 167.646 167.651 1.00 108.13 388 GLU G CA 1
ATOM 5292 C C . GLU D 3 388 ? 155.177 167.757 169.158 1.00 108.13 388 GLU G C 1
ATOM 5293 O O . GLU D 3 388 ? 154.602 166.966 169.913 1.00 108.13 388 GLU G O 1
ATOM 5299 N N . ILE D 3 389 ? 155.960 168.740 169.591 1.00 110.64 389 ILE G N 1
ATOM 5300 C CA . ILE D 3 389 ? 156.127 169.055 171.004 1.00 110.64 389 ILE G CA 1
ATOM 5301 C C . ILE D 3 389 ? 155.284 170.283 171.312 1.00 110.64 389 ILE G C 1
ATOM 5302 O O . ILE D 3 389 ? 155.417 171.320 170.650 1.00 110.64 389 ILE G O 1
ATOM 5307 N N . ASN D 3 390 ? 154.404 170.165 172.303 1.00 122.46 390 ASN G N 1
ATOM 5308 C CA . ASN D 3 390 ? 153.438 171.207 172.618 1.00 122.46 390 ASN G CA 1
ATOM 5309 C C . ASN D 3 390 ? 153.563 171.604 174.081 1.00 122.46 390 ASN G C 1
ATOM 5310 O O . ASN D 3 390 ? 153.597 170.745 174.967 1.00 122.46 390 ASN G O 1
ATOM 5315 N N . MET D 3 391 ? 153.627 172.911 174.325 1.00 133.29 391 MET G N 1
ATOM 5316 C CA . MET D 3 391 ? 153.677 173.463 175.678 1.00 133.29 391 MET G CA 1
ATOM 5317 C C . MET D 3 391 ? 152.269 173.925 176.038 1.00 133.29 391 MET G C 1
ATOM 5318 O O . MET D 3 391 ? 151.910 175.088 175.856 1.00 133.29 391 MET G O 1
ATOM 5323 N N . SER D 3 392 ? 151.464 172.995 176.550 1.00 135.14 392 SER G N 1
ATOM 5324 C CA . SER D 3 392 ? 150.101 173.308 176.956 1.00 135.14 392 SER G CA 1
ATOM 5325 C C . SER D 3 392 ? 150.027 174.010 178.304 1.00 135.14 392 SER G C 1
ATOM 5326 O O . SER D 3 392 ? 149.087 174.778 178.535 1.00 135.14 392 SER G O 1
ATOM 5329 N N . GLY D 3 393 ? 150.992 173.771 179.194 1.00 140.43 393 GLY G N 1
ATOM 5330 C CA . GLY D 3 393 ? 150.929 174.379 180.512 1.00 140.43 393 GLY G CA 1
ATOM 5331 C C . GLY D 3 393 ? 150.989 175.893 180.462 1.00 140.43 393 GLY G C 1
ATOM 5332 O O . GLY D 3 393 ? 150.190 176.575 181.110 1.00 140.43 393 GLY G O 1
ATOM 5333 N N . GLY D 3 394 ? 151.922 176.438 179.688 1.00 143.94 394 GLY G N 1
ATOM 5334 C CA . GLY D 3 394 ? 152.049 177.884 179.609 1.00 143.94 394 GLY G CA 1
ATOM 5335 C C . GLY D 3 394 ? 152.271 178.479 180.985 1.00 143.94 394 GLY G C 1
ATOM 5336 O O . GLY D 3 394 ? 153.075 177.982 181.782 1.00 143.94 394 GLY G O 1
ATOM 5337 N N . ASP D 3 395 ? 151.546 179.560 181.275 1.00 141.66 395 ASP G N 1
ATOM 5338 C CA . ASP D 3 395 ? 151.577 180.195 182.592 1.00 141.66 395 ASP G CA 1
ATOM 5339 C C . ASP D 3 395 ? 153.011 180.456 183.049 1.00 141.66 395 ASP G C 1
ATOM 5340 O O . ASP D 3 395 ? 153.424 180.035 184.132 1.00 141.66 395 ASP G O 1
ATOM 5345 N N . LEU D 3 396 ? 153.779 181.151 182.212 1.00 136.59 396 LEU G N 1
ATOM 5346 C CA . LEU D 3 396 ? 155.139 181.549 182.553 1.00 136.59 396 LEU G CA 1
ATOM 5347 C C . LEU D 3 396 ? 155.209 182.946 183.162 1.00 136.59 396 LEU G C 1
ATOM 5348 O O . LEU D 3 396 ? 156.311 183.438 183.429 1.00 136.59 396 LEU G O 1
ATOM 5353 N N . ALA D 3 397 ? 154.064 183.590 183.383 1.00 128.66 397 ALA G N 1
ATOM 5354 C CA . ALA D 3 397 ? 154.009 184.884 184.045 1.00 128.66 397 ALA G CA 1
ATOM 5355 C C . ALA D 3 397 ? 153.015 184.793 185.191 1.00 128.66 397 ALA G C 1
ATOM 5356 O O . ALA D 3 397 ? 152.071 183.999 185.150 1.00 128.66 397 ALA G O 1
ATOM 5358 N N . ASN D 3 398 ? 153.233 185.617 186.214 1.00 130.36 398 ASN G N 1
ATOM 5359 C CA . ASN D 3 398 ? 152.492 185.535 187.469 1.00 130.36 398 ASN G CA 1
ATOM 5360 C C . ASN D 3 398 ? 152.750 184.218 188.190 1.00 130.36 398 ASN G C 1
ATOM 5361 O O . ASN D 3 398 ? 151.963 183.813 189.053 1.00 130.36 398 ASN G O 1
ATOM 5366 N N . ARG D 3 399 ? 153.842 183.538 187.848 1.00 142.97 399 ARG G N 1
ATOM 5367 C CA . ARG D 3 399 ? 154.149 182.221 188.383 1.00 142.97 399 ARG G CA 1
ATOM 5368 C C . ARG D 3 399 ? 155.581 182.192 188.889 1.00 142.97 399 ARG G C 1
ATOM 5369 O O . ARG D 3 399 ? 156.484 182.750 188.259 1.00 142.97 399 ARG G O 1
ATOM 5377 N N . ASP D 3 400 ? 155.783 181.528 190.027 1.00 146.54 400 ASP G N 1
ATOM 5378 C CA . ASP D 3 400 ? 157.111 181.377 190.617 1.00 146.54 400 ASP G CA 1
ATOM 5379 C C . ASP D 3 400 ? 157.871 180.252 189.909 1.00 146.54 400 ASP G C 1
ATOM 5380 O O . ASP D 3 400 ? 158.200 179.214 190.481 1.00 146.54 400 ASP G O 1
ATOM 5385 N N . ILE D 3 401 ? 158.145 180.487 188.623 1.00 138.37 401 ILE G N 1
ATOM 5386 C CA . ILE D 3 401 ? 158.816 179.481 187.811 1.00 138.37 401 ILE G CA 1
ATOM 5387 C C . ILE D 3 401 ? 160.169 179.152 188.421 1.00 138.37 401 ILE G C 1
ATOM 5388 O O . ILE D 3 401 ? 160.847 180.019 188.989 1.00 138.37 401 ILE G O 1
ATOM 5393 N N . ASP D 3 402 ? 160.569 177.890 188.310 1.00 140.15 402 ASP G N 1
ATOM 5394 C CA . ASP D 3 402 ? 161.780 177.407 188.960 1.00 140.15 402 ASP G CA 1
ATOM 5395 C C . ASP D 3 402 ? 162.237 176.130 188.256 1.00 140.15 402 ASP G C 1
ATOM 5396 O O . ASP D 3 402 ? 161.806 175.828 187.138 1.00 140.15 402 ASP G O 1
ATOM 5401 N N . ASP D 3 403 ? 163.133 175.389 188.916 1.00 137.76 403 ASP G N 1
ATOM 5402 C CA . ASP D 3 403 ? 163.689 174.152 188.370 1.00 137.76 403 ASP G CA 1
ATOM 5403 C C . ASP D 3 403 ? 162.636 173.291 187.681 1.00 137.76 403 ASP G C 1
ATOM 5404 O O . ASP D 3 403 ? 162.769 172.940 186.499 1.00 137.76 403 ASP G O 1
ATOM 5409 N N . LEU D 3 404 ? 161.580 172.936 188.416 1.00 136.64 404 LEU G N 1
ATOM 5410 C CA . LEU D 3 404 ? 160.528 172.085 187.878 1.00 136.64 404 LEU G CA 1
ATOM 5411 C C . LEU D 3 404 ? 159.856 172.688 186.652 1.00 136.64 404 LEU G C 1
ATOM 5412 O O . LEU D 3 404 ? 159.040 172.009 186.021 1.00 136.64 404 LEU G O 1
ATOM 5417 N N . MET D 3 405 ? 160.163 173.940 186.313 1.00 139.02 405 MET G N 1
ATOM 5418 C CA . MET D 3 405 ? 159.688 174.549 185.078 1.00 139.02 405 MET G CA 1
ATOM 5419 C C . MET D 3 405 ? 160.822 174.739 184.073 1.00 139.02 405 MET G C 1
ATOM 5420 O O . MET D 3 405 ? 160.581 174.755 182.862 1.00 139.02 405 MET G O 1
ATOM 5425 N N . GLU D 3 406 ? 162.060 174.892 184.555 1.00 134.02 406 GLU G N 1
ATOM 5426 C CA . GLU D 3 406 ? 163.188 175.088 183.647 1.00 134.02 406 GLU G CA 1
ATOM 5427 C C . GLU D 3 406 ? 163.579 173.796 182.939 1.00 134.02 406 GLU G C 1
ATOM 5428 O O . GLU D 3 406 ? 164.082 173.833 181.805 1.00 134.02 406 GLU G O 1
ATOM 5434 N N . LYS D 3 407 ? 163.389 172.649 183.594 1.00 130.54 407 LYS G N 1
ATOM 5435 C CA . LYS D 3 407 ? 163.639 171.386 182.910 1.00 130.54 407 LYS G CA 1
ATOM 5436 C C . LYS D 3 407 ? 162.767 171.234 181.673 1.00 130.54 407 LYS G C 1
ATOM 5437 O O . LYS D 3 407 ? 163.206 170.631 180.686 1.00 130.54 407 LYS G O 1
ATOM 5443 N N . SER D 3 408 ? 161.553 171.784 181.692 1.00 129.55 408 SER G N 1
ATOM 5444 C CA . SER D 3 408 ? 160.722 171.761 180.494 1.00 129.55 408 SER G CA 1
ATOM 5445 C C . SER D 3 408 ? 161.394 172.505 179.348 1.00 129.55 408 SER G C 1
ATOM 5446 O O . SER D 3 408 ? 161.422 172.017 178.211 1.00 129.55 408 SER G O 1
ATOM 5449 N N . GLN D 3 409 ? 161.944 173.689 179.625 1.00 124.14 409 GLN G N 1
ATOM 5450 C CA . GLN D 3 409 ? 162.630 174.443 178.582 1.00 124.14 409 GLN G CA 1
ATOM 5451 C C . GLN D 3 409 ? 163.852 173.693 178.073 1.00 124.14 409 GLN G C 1
ATOM 5452 O O . GLN D 3 409 ? 164.123 173.677 176.867 1.00 124.14 409 GLN G O 1
ATOM 5458 N N . HIS D 3 410 ? 164.610 173.074 178.978 1.00 117.81 410 HIS G N 1
ATOM 5459 C CA . HIS D 3 410 ? 165.770 172.297 178.549 1.00 117.81 410 HIS G CA 1
ATOM 5460 C C . HIS D 3 410 ? 165.354 171.176 177.600 1.00 117.81 410 HIS G C 1
ATOM 5461 O O . HIS D 3 410 ? 165.958 170.982 176.535 1.00 117.81 410 HIS G O 1
ATOM 5468 N N . MET D 3 411 ? 164.313 170.428 177.973 1.00 113.87 411 MET G N 1
ATOM 5469 C CA . MET D 3 411 ? 163.848 169.336 177.125 1.00 113.87 411 MET G CA 1
ATOM 5470 C C . MET D 3 411 ? 163.363 169.854 175.779 1.00 113.87 411 MET G C 1
ATOM 5471 O O . MET D 3 411 ? 163.607 169.231 174.736 1.00 113.87 411 MET G O 1
ATOM 5476 N N . GLN D 3 412 ? 162.649 170.980 175.783 1.00 113.65 412 GLN G N 1
ATOM 5477 C CA . GLN D 3 412 ? 162.190 171.561 174.528 1.00 113.65 412 GLN G CA 1
ATOM 5478 C C . GLN D 3 412 ? 163.369 171.928 173.640 1.00 113.65 412 GLN G C 1
ATOM 5479 O O . GLN D 3 412 ? 163.334 171.712 172.424 1.00 113.65 412 GLN G O 1
ATOM 5485 N N . ARG D 3 413 ? 164.425 172.488 174.232 1.00 113.13 413 ARG G N 1
ATOM 5486 C CA . ARG D 3 413 ? 165.610 172.822 173.451 1.00 113.13 413 ARG G CA 1
ATOM 5487 C C . ARG D 3 413 ? 166.228 171.575 172.834 1.00 113.13 413 ARG G C 1
ATOM 5488 O O . ARG D 3 413 ? 166.613 171.579 171.659 1.00 113.13 413 ARG G O 1
ATOM 5496 N N . VAL D 3 414 ? 166.327 170.495 173.608 1.00 102.09 414 VAL G N 1
ATOM 5497 C CA . VAL D 3 414 ? 167.072 169.323 173.154 1.00 102.09 414 VAL G CA 1
ATOM 5498 C C . VAL D 3 414 ? 166.278 168.550 172.109 1.00 102.09 414 VAL G C 1
ATOM 5499 O O . VAL D 3 414 ? 166.727 168.393 170.969 1.00 102.09 414 VAL G O 1
ATOM 5503 N N . TYR D 3 415 ? 165.095 168.062 172.480 1.00 96.51 415 TYR G N 1
ATOM 5504 C CA . TYR D 3 415 ? 164.407 167.056 171.675 1.00 96.51 415 TYR G CA 1
ATOM 5505 C C . TYR D 3 415 ? 163.623 167.628 170.499 1.00 96.51 415 TYR G C 1
ATOM 5506 O O . TYR D 3 415 ? 162.790 166.911 169.935 1.00 96.51 415 TYR G O 1
ATOM 5515 N N . LYS D 3 416 ? 163.862 168.877 170.099 1.00 94.35 416 LYS G N 1
ATOM 5516 C CA . LYS D 3 416 ? 163.104 169.439 168.987 1.00 94.35 416 LYS G CA 1
ATOM 5517 C C . LYS D 3 416 ? 163.706 169.090 167.632 1.00 94.35 416 LYS G C 1
ATOM 5518 O O . LYS D 3 416 ? 163.058 169.319 166.606 1.00 94.35 416 LYS G O 1
ATOM 5524 N N . ASP D 3 417 ? 164.921 168.547 167.600 1.00 80.77 417 ASP G N 1
ATOM 5525 C CA . ASP D 3 417 ? 165.601 168.241 166.353 1.00 80.77 417 ASP G CA 1
ATOM 5526 C C . ASP D 3 417 ? 166.451 166.990 166.513 1.00 80.77 417 ASP G C 1
ATOM 5527 O O . ASP D 3 417 ? 166.738 166.542 167.625 1.00 80.77 417 ASP G O 1
ATOM 5532 N N . ILE D 3 418 ? 166.853 166.435 165.375 1.00 68.14 418 ILE G N 1
ATOM 5533 C CA . ILE D 3 418 ? 167.697 165.252 165.319 1.00 68.14 418 ILE G CA 1
ATOM 5534 C C . ILE D 3 418 ? 169.033 165.661 164.723 1.00 68.14 418 ILE G C 1
ATOM 5535 O O . ILE D 3 418 ? 169.131 166.661 164.007 1.00 68.14 418 ILE G O 1
ATOM 5540 N N . ARG D 3 419 ? 170.071 164.893 165.034 1.00 68.17 419 ARG G N 1
ATOM 5541 C CA . ARG D 3 419 ? 171.413 165.177 164.558 1.00 68.17 419 ARG G CA 1
ATOM 5542 C C . ARG D 3 419 ? 171.986 163.956 163.854 1.00 68.17 419 ARG G C 1
ATOM 5543 O O . ARG D 3 419 ? 171.818 162.821 164.309 1.00 68.17 419 ARG G O 1
ATOM 5551 N N . ASN D 3 420 ? 172.664 164.204 162.734 1.00 62.15 420 ASN G N 1
ATOM 5552 C CA . ASN D 3 420 ? 173.290 163.151 161.934 1.00 62.15 420 ASN G CA 1
ATOM 5553 C C . ASN D 3 420 ? 172.242 162.273 161.250 1.00 62.15 420 ASN G C 1
ATOM 5554 O O . ASN D 3 420 ? 172.311 161.043 161.277 1.00 62.15 420 ASN G O 1
ATOM 5559 N N . ALA D 3 421 ? 171.266 162.921 160.625 1.00 56.19 421 ALA G N 1
ATOM 5560 C CA . ALA D 3 421 ? 170.249 162.239 159.844 1.00 56.19 421 ALA G CA 1
ATOM 5561 C C . ALA D 3 421 ? 170.466 162.492 158.358 1.00 56.19 421 ALA G C 1
ATOM 5562 O O . ALA D 3 421 ? 171.084 163.489 157.978 1.00 56.19 421 ALA G O 1
ATOM 5564 N N . PRO D 3 422 ? 169.979 161.615 157.486 1.00 47.37 422 PRO G N 1
ATOM 5565 C CA . PRO D 3 422 ? 170.238 161.783 156.050 1.00 47.37 422 PRO G CA 1
ATOM 5566 C C . PRO D 3 422 ? 169.414 162.882 155.398 1.00 47.37 422 PRO G C 1
ATOM 5567 O O . PRO D 3 422 ? 168.202 162.970 155.610 1.00 47.37 422 PRO G O 1
ATOM 5571 N N . VAL D 3 423 ? 170.064 163.710 154.583 1.00 42.39 423 VAL G N 1
ATOM 5572 C CA . VAL D 3 423 ? 169.425 164.808 153.866 1.00 42.39 423 VAL G CA 1
ATOM 5573 C C . VAL D 3 423 ? 169.021 164.305 152.490 1.00 42.39 423 VAL G C 1
ATOM 5574 O O . VAL D 3 423 ? 169.822 163.669 151.797 1.00 42.39 423 VAL G O 1
ATOM 5578 N N . THR D 3 424 ? 167.790 164.601 152.087 1.00 43.31 424 THR G N 1
ATOM 5579 C CA . THR D 3 424 ? 167.205 164.045 150.877 1.00 43.31 424 THR G CA 1
ATOM 5580 C C . THR D 3 424 ? 166.852 165.151 149.895 1.00 43.31 424 THR G C 1
ATOM 5581 O O . THR D 3 424 ? 166.545 166.277 150.294 1.00 43.31 424 THR G O 1
ATOM 5585 N N . VAL D 3 425 ? 166.906 164.818 148.606 1.00 44.41 425 VAL G N 1
ATOM 5586 C CA . VAL D 3 425 ? 166.490 165.710 147.533 1.00 44.41 425 VAL G CA 1
ATOM 5587 C C . VAL D 3 425 ? 165.773 164.875 146.483 1.00 44.41 425 VAL G C 1
ATOM 5588 O O . VAL D 3 425 ? 166.084 163.697 146.288 1.00 44.41 425 VAL G O 1
ATOM 5592 N N . ASP D 3 426 ? 164.809 165.489 145.803 1.00 50.17 426 ASP G N 1
ATOM 5593 C CA . ASP D 3 426 ? 164.022 164.807 144.785 1.00 50.17 426 ASP G CA 1
ATOM 5594 C C . ASP D 3 426 ? 164.408 165.336 143.416 1.00 50.17 426 ASP G C 1
ATOM 5595 O O . ASP D 3 426 ? 164.872 166.473 143.295 1.00 50.17 426 ASP G O 1
ATOM 5600 N N . LEU D 3 427 ? 164.213 164.510 142.392 1.00 47.24 427 LEU G N 1
ATOM 5601 C CA . LEU D 3 427 ? 164.545 164.870 141.023 1.00 47.24 427 LEU G CA 1
ATOM 5602 C C . LEU D 3 427 ? 163.339 164.859 140.094 1.00 47.24 427 LEU G C 1
ATOM 5603 O O . LEU D 3 427 ? 163.428 165.399 138.988 1.00 47.24 427 LEU G O 1
ATOM 5608 N N . ALA D 3 428 ? 162.219 164.266 140.511 1.00 49.49 428 ALA G N 1
ATOM 5609 C CA . ALA D 3 428 ? 161.070 164.137 139.621 1.00 49.49 428 ALA G CA 1
ATOM 5610 C C . ALA D 3 428 ? 160.375 165.466 139.366 1.00 49.49 428 ALA G C 1
ATOM 5611 O O . ALA D 3 428 ? 159.594 165.567 138.415 1.00 49.49 428 ALA G O 1
ATOM 5613 N N . GLU D 3 429 ? 160.635 166.481 140.188 1.00 53.72 429 GLU G N 1
ATOM 5614 C CA . GLU D 3 429 ? 159.965 167.766 140.038 1.00 53.72 429 GLU G CA 1
ATOM 5615 C C . GLU D 3 429 ? 160.459 168.554 138.833 1.00 53.72 429 GLU G C 1
ATOM 5616 O O . GLU D 3 429 ? 159.692 169.344 138.272 1.00 53.72 429 GLU G O 1
ATOM 5622 N N . GLY D 3 430 ? 161.708 168.358 138.421 1.00 49.09 430 GLY G N 1
ATOM 5623 C CA . GLY D 3 430 ? 162.270 169.095 137.315 1.00 49.09 430 GLY G CA 1
ATOM 5624 C C . GLY D 3 430 ? 163.783 169.040 137.312 1.00 49.09 430 GLY G C 1
ATOM 5625 O O . GLY D 3 430 ? 164.407 168.406 138.167 1.00 49.09 430 GLY G O 1
ATOM 5626 N N . PRO D 3 431 ? 164.404 169.707 136.345 1.00 48.63 431 PRO G N 1
ATOM 5627 C CA . PRO D 3 431 ? 165.864 169.638 136.224 1.00 48.63 431 PRO G CA 1
ATOM 5628 C C . PRO D 3 431 ? 166.565 170.142 137.477 1.00 48.63 431 PRO G C 1
ATOM 5629 O O . PRO D 3 431 ? 166.114 171.087 138.125 1.00 48.63 431 PRO G O 1
ATOM 5633 N N . MET D 3 432 ? 167.680 169.501 137.814 1.00 46.04 432 MET G N 1
ATOM 5634 C CA . MET D 3 432 ? 168.542 169.953 138.895 1.00 46.04 432 MET G CA 1
ATOM 5635 C C . MET D 3 432 ? 169.732 170.708 138.324 1.00 46.04 432 MET G C 1
ATOM 5636 O O . MET D 3 432 ? 169.817 170.951 137.120 1.00 46.04 432 MET G O 1
ATOM 5641 N N . GLY D 3 433 ? 170.644 171.088 139.203 1.00 45.21 433 GLY G N 1
ATOM 5642 C CA . GLY D 3 433 ? 171.884 171.736 138.805 1.00 45.21 433 GLY G CA 1
ATOM 5643 C C . GLY D 3 433 ? 172.932 171.590 139.889 1.00 45.21 433 GLY G C 1
ATOM 5644 O O . GLY D 3 433 ? 172.653 171.825 141.064 1.00 45.21 433 GLY G O 1
ATOM 5645 N N . LEU D 3 434 ? 174.137 171.202 139.487 1.00 44.17 434 LEU G N 1
ATOM 5646 C CA . LEU D 3 434 ? 175.258 171.027 140.400 1.00 44.17 434 LEU G CA 1
ATOM 5647 C C . LEU D 3 434 ? 176.306 172.088 140.103 1.00 44.17 434 LEU G C 1
ATOM 5648 O O . LEU D 3 434 ? 176.684 172.284 138.945 1.00 44.17 434 LEU G O 1
ATOM 5653 N N . VAL D 3 435 ? 176.772 172.768 141.143 1.00 47.65 435 VAL G N 1
ATOM 5654 C CA . VAL D 3 435 ? 177.706 173.876 141.001 1.00 47.65 435 VAL G CA 1
ATOM 5655 C C . VAL D 3 435 ? 178.889 173.645 141.926 1.00 47.65 435 VAL G C 1
ATOM 5656 O O . VAL D 3 435 ? 178.729 173.130 143.037 1.00 47.65 435 VAL G O 1
ATOM 5660 N N . GLY D 3 436 ? 180.068 174.020 141.467 1.00 50.42 436 GLY G N 1
ATOM 5661 C CA . GLY D 3 436 ? 181.271 173.890 142.265 1.00 50.42 436 GLY G CA 1
ATOM 5662 C C . GLY D 3 436 ? 182.457 173.576 141.377 1.00 50.42 436 GLY G C 1
ATOM 5663 O O . GLY D 3 436 ? 182.347 173.494 140.159 1.00 50.42 436 GLY G O 1
ATOM 5664 N N . LYS D 3 437 ? 183.603 173.397 142.026 1.00 57.98 437 LYS G N 1
ATOM 5665 C CA . LYS D 3 437 ? 184.816 173.055 141.299 1.00 57.98 437 LYS G CA 1
ATOM 5666 C C . LYS D 3 437 ? 184.603 171.763 140.524 1.00 57.98 437 LYS G C 1
ATOM 5667 O O . LYS D 3 437 ? 183.945 170.839 141.008 1.00 57.98 437 LYS G O 1
ATOM 5673 N N . SER D 3 438 ? 185.150 171.703 139.310 1.00 56.93 438 SER G N 1
ATOM 5674 C CA . SER D 3 438 ? 184.826 170.596 138.415 1.00 56.93 438 SER G CA 1
ATOM 5675 C C . SER D 3 438 ? 185.211 169.253 139.022 1.00 56.93 438 SER G C 1
ATOM 5676 O O . SER D 3 438 ? 184.516 168.252 138.816 1.00 56.93 438 SER G O 1
ATOM 5679 N N . GLN D 3 439 ? 186.309 169.205 139.777 1.00 59.63 439 GLN G N 1
ATOM 5680 C CA . GLN D 3 439 ? 186.775 167.928 140.307 1.00 59.63 439 GLN G CA 1
ATOM 5681 C C . GLN D 3 439 ? 185.734 167.299 141.228 1.00 59.63 439 GLN G C 1
ATOM 5682 O O . GLN D 3 439 ? 185.359 166.134 141.056 1.00 59.63 439 GLN G O 1
ATOM 5688 N N . ILE D 3 440 ? 185.235 168.065 142.199 1.00 52.34 440 ILE G N 1
ATOM 5689 C CA . ILE D 3 440 ? 184.329 167.504 143.199 1.00 52.34 440 ILE G CA 1
ATOM 5690 C C . ILE D 3 440 ? 182.977 167.173 142.577 1.00 52.34 440 ILE G C 1
ATOM 5691 O O . ILE D 3 440 ? 182.394 166.110 142.838 1.00 52.34 440 ILE G O 1
ATOM 5696 N N . VAL D 3 441 ? 182.447 168.083 141.760 1.00 48.56 441 VAL G N 1
ATOM 5697 C CA . VAL D 3 441 ? 181.148 167.840 141.147 1.00 48.56 441 VAL G CA 1
ATOM 5698 C C . VAL D 3 441 ? 181.220 166.634 140.227 1.00 48.56 441 VAL G C 1
ATOM 5699 O O . VAL D 3 441 ? 180.261 165.862 140.116 1.00 48.56 441 VAL G O 1
ATOM 5703 N N . LYS D 3 442 ? 182.351 166.452 139.546 1.00 54.21 442 LYS G N 1
ATOM 5704 C CA . LYS D 3 442 ? 182.507 165.280 138.697 1.00 54.21 442 LYS G CA 1
ATOM 5705 C C . LYS D 3 442 ? 182.673 164.017 139.526 1.00 54.21 442 LYS G C 1
ATOM 5706 O O . LYS D 3 442 ? 182.251 162.937 139.102 1.00 54.21 442 LYS G O 1
ATOM 5712 N N . ASN D 3 443 ? 183.293 164.127 140.701 1.00 53.39 443 ASN G N 1
ATOM 5713 C CA . ASN D 3 443 ? 183.399 162.974 141.588 1.00 53.39 443 ASN G CA 1
ATOM 5714 C C . ASN D 3 443 ? 182.027 162.506 142.055 1.00 53.39 443 ASN G C 1
ATOM 5715 O O . ASN D 3 443 ? 181.765 161.300 142.125 1.00 53.39 443 ASN G O 1
ATOM 5720 N N . GLU D 3 444 ? 181.137 163.444 142.380 1.00 51.04 444 GLU G N 1
ATOM 5721 C CA . GLU D 3 444 ? 179.879 163.071 143.025 1.00 51.04 444 GLU G CA 1
ATOM 5722 C C . GLU D 3 444 ? 178.879 162.420 142.072 1.00 51.04 444 GLU G C 1
ATOM 5723 O O . GLU D 3 444 ? 177.932 161.766 142.537 1.00 51.04 444 GLU G O 1
ATOM 5729 N N . ILE D 3 445 ? 179.047 162.586 140.759 1.00 47.46 445 ILE G N 1
ATOM 5730 C CA . ILE D 3 445 ? 178.122 161.938 139.836 1.00 47.46 445 ILE G CA 1
ATOM 5731 C C . ILE D 3 445 ? 178.245 160.426 139.935 1.00 47.46 445 ILE G C 1
ATOM 5732 O O . ILE D 3 445 ? 177.258 159.703 139.745 1.00 47.46 445 ILE G O 1
ATOM 5737 N N . HIS D 3 446 ? 179.445 159.916 140.228 1.00 48.71 446 HIS G N 1
ATOM 5738 C CA . HIS D 3 446 ? 179.586 158.488 140.494 1.00 48.71 446 HIS G CA 1
ATOM 5739 C C . HIS D 3 446 ? 178.598 158.044 141.561 1.00 48.71 446 HIS G C 1
ATOM 5740 O O . HIS D 3 446 ? 177.837 157.089 141.366 1.00 48.71 446 HIS G O 1
ATOM 5747 N N . GLN D 3 447 ? 178.590 158.741 142.695 1.00 46.44 447 GLN G N 1
ATOM 5748 C CA . GLN D 3 447 ? 177.737 158.350 143.809 1.00 46.44 447 GLN G CA 1
ATOM 5749 C C . GLN D 3 447 ? 176.263 158.474 143.445 1.00 46.44 447 GLN G C 1
ATOM 5750 O O . GLN D 3 447 ? 175.460 157.588 143.768 1.00 46.44 447 GLN G O 1
ATOM 5756 N N . LEU D 3 448 ? 175.884 159.561 142.771 1.00 44.41 448 LEU G N 1
ATOM 5757 C CA . LEU D 3 448 ? 174.475 159.732 142.422 1.00 44.41 448 LEU G CA 1
ATOM 5758 C C . LEU D 3 448 ? 173.999 158.620 141.493 1.00 44.41 448 LEU G C 1
ATOM 5759 O O . LEU D 3 448 ? 172.938 158.018 141.717 1.00 44.41 448 LEU G O 1
ATOM 5764 N N . ILE D 3 449 ? 174.770 158.327 140.443 1.00 43.20 449 ILE G N 1
ATOM 5765 C CA . ILE D 3 449 ? 174.365 157.275 139.519 1.00 43.20 449 ILE G CA 1
ATOM 5766 C C . ILE D 3 449 ? 174.356 155.929 140.221 1.00 43.20 449 ILE G C 1
ATOM 5767 O O . ILE D 3 449 ? 173.500 155.079 139.945 1.00 43.20 449 ILE G O 1
ATOM 5772 N N . GLY D 3 450 ? 175.298 155.704 141.131 1.00 44.04 450 GLY G N 1
ATOM 5773 C CA . GLY D 3 450 ? 175.310 154.469 141.878 1.00 44.04 450 GLY G CA 1
ATOM 5774 C C . GLY D 3 450 ? 174.027 154.290 142.655 1.00 44.04 450 GLY G C 1
ATOM 5775 O O . GLY D 3 450 ? 173.413 153.221 142.610 1.00 44.04 450 GLY G O 1
ATOM 5776 N N . GLN D 3 451 ? 173.599 155.338 143.359 1.00 42.25 451 GLN G N 1
ATOM 5777 C CA . GLN D 3 451 ? 172.350 155.242 144.107 1.00 42.25 451 GLN G CA 1
ATOM 5778 C C . GLN D 3 451 ? 171.185 154.942 143.176 1.00 42.25 451 GLN G C 1
ATOM 5779 O O . GLN D 3 451 ? 170.402 154.018 143.418 1.00 42.25 451 GLN G O 1
ATOM 5785 N N . LEU D 3 452 ? 171.063 155.708 142.091 1.00 42.10 452 LEU G N 1
ATOM 5786 C CA . LEU D 3 452 ? 169.921 155.525 141.200 1.00 42.10 452 LEU G CA 1
ATOM 5787 C C . LEU D 3 452 ? 169.885 154.121 140.616 1.00 42.10 452 LEU G C 1
ATOM 5788 O O . LEU D 3 452 ? 168.806 153.564 140.390 1.00 42.10 452 LEU G O 1
ATOM 5793 N N . SER D 3 453 ? 171.051 153.532 140.361 1.00 45.63 453 SER G N 1
ATOM 5794 C CA . SER D 3 453 ? 171.101 152.318 139.558 1.00 45.63 453 SER G CA 1
ATOM 5795 C C . SER D 3 453 ? 170.574 151.086 140.282 1.00 45.63 453 SER G C 1
ATOM 5796 O O . SER D 3 453 ? 170.400 150.044 139.642 1.00 45.63 453 SER G O 1
ATOM 5799 N N . PHE D 3 454 ? 170.315 151.167 141.586 1.00 48.48 454 PHE G N 1
ATOM 5800 C CA . PHE D 3 454 ? 169.959 149.975 142.348 1.00 48.48 454 PHE G CA 1
ATOM 5801 C C . PHE D 3 454 ? 168.456 149.781 142.505 1.00 48.48 454 PHE G C 1
ATOM 5802 O O . PHE D 3 454 ? 167.965 148.657 142.370 1.00 48.48 454 PHE G O 1
ATOM 5810 N N . PHE D 3 455 ? 167.710 150.844 142.805 1.00 51.05 455 PHE G N 1
ATOM 5811 C CA . PHE D 3 455 ? 166.303 150.686 143.150 1.00 51.05 455 PHE G CA 1
ATOM 5812 C C . PHE D 3 455 ? 165.404 150.421 141.948 1.00 51.05 455 PHE G C 1
ATOM 5813 O O . PHE D 3 455 ? 164.252 150.023 142.141 1.00 51.05 455 PHE G O 1
ATOM 5821 N N . ASN D 3 456 ? 165.882 150.630 140.724 1.00 46.80 456 ASN G N 1
ATOM 5822 C CA . ASN D 3 456 ? 165.032 150.564 139.542 1.00 46.80 456 ASN G CA 1
ATOM 5823 C C . ASN D 3 456 ? 165.595 149.562 138.548 1.00 46.80 456 ASN G C 1
ATOM 5824 O O . ASN D 3 456 ? 166.812 149.487 138.360 1.00 46.80 456 ASN G O 1
ATOM 5829 N N . SER D 3 457 ? 164.710 148.803 137.912 1.00 54.35 457 SER G N 1
ATOM 5830 C CA . SER D 3 457 ? 165.128 147.763 136.984 1.00 54.35 457 SER G CA 1
ATOM 5831 C C . SER D 3 457 ? 165.375 148.340 135.598 1.00 54.35 457 SER G C 1
ATOM 5832 O O . SER D 3 457 ? 164.863 149.405 135.243 1.00 54.35 457 SER G O 1
ATOM 5835 N N . TYR D 3 458 ? 166.153 147.609 134.798 1.00 54.29 458 TYR G N 1
ATOM 5836 C CA . TYR D 3 458 ? 166.437 148.063 133.444 1.00 54.29 458 TYR G CA 1
ATOM 5837 C C . TYR D 3 458 ? 165.224 147.957 132.536 1.00 54.29 458 TYR G C 1
ATOM 5838 O O . TYR D 3 458 ? 165.278 148.440 131.401 1.00 54.29 458 TYR G O 1
ATOM 5847 N N . HIS D 3 459 ? 164.141 147.330 132.994 1.00 59.17 459 HIS G N 1
ATOM 5848 C CA . HIS D 3 459 ? 162.910 147.335 132.218 1.00 59.17 459 HIS G CA 1
ATOM 5849 C C . HIS D 3 459 ? 162.203 148.683 132.260 1.00 59.17 459 HIS G C 1
ATOM 5850 O O . HIS D 3 459 ? 161.265 148.894 131.486 1.00 59.17 459 HIS G O 1
ATOM 5857 N N . ASP D 3 460 ? 162.624 149.594 133.139 1.00 62.05 460 ASP G N 1
ATOM 5858 C CA . ASP D 3 460 ? 161.933 150.863 133.330 1.00 62.05 460 ASP G CA 1
ATOM 5859 C C . ASP D 3 460 ? 162.804 152.094 133.135 1.00 62.05 460 ASP G C 1
ATOM 5860 O O . ASP D 3 460 ? 162.319 153.084 132.587 1.00 62.05 460 ASP G O 1
ATOM 5865 N N . LEU D 3 461 ? 164.064 152.068 133.558 1.00 48.62 461 LEU G N 1
ATOM 5866 C CA . LEU D 3 461 ? 164.930 153.236 133.506 1.00 48.62 461 LEU G CA 1
ATOM 5867 C C . LEU D 3 461 ? 166.080 152.991 132.540 1.00 48.62 461 LEU G C 1
ATOM 5868 O O . LEU D 3 461 ? 166.621 151.885 132.473 1.00 48.62 461 LEU G O 1
ATOM 5873 N N . ARG D 3 462 ? 166.443 154.025 131.786 1.00 50.07 462 ARG G N 1
ATOM 5874 C CA . ARG D 3 462 ? 167.588 153.981 130.888 1.00 50.07 462 ARG G CA 1
ATOM 5875 C C . ARG D 3 462 ? 168.324 155.306 130.986 1.00 50.07 462 ARG G C 1
ATOM 5876 O O . ARG D 3 462 ? 167.787 156.297 131.482 1.00 50.07 462 ARG G O 1
ATOM 5884 N N . PHE D 3 463 ? 169.561 155.322 130.507 1.00 43.36 463 PHE G N 1
ATOM 5885 C CA . PHE D 3 463 ? 170.438 156.470 130.668 1.00 43.36 463 PHE G CA 1
ATOM 5886 C C . PHE D 3 463 ? 170.925 156.982 129.321 1.00 43.36 463 PHE G C 1
ATOM 5887 O O . PHE D 3 463 ? 170.834 156.295 128.301 1.00 43.36 463 PHE G O 1
ATOM 5895 N N . VAL D 3 464 ? 171.430 158.212 129.337 1.00 48.78 464 VAL G N 1
ATOM 5896 C CA . VAL D 3 464 ? 172.162 158.805 128.225 1.00 48.78 464 VAL G CA 1
ATOM 5897 C C . VAL D 3 464 ? 173.165 159.784 128.815 1.00 48.78 464 VAL G C 1
ATOM 5898 O O . VAL D 3 464 ? 172.805 160.638 129.631 1.00 48.78 464 VAL G O 1
ATOM 5902 N N . PHE D 3 465 ? 174.422 159.667 128.404 1.00 50.70 465 PHE G N 1
ATOM 5903 C CA . PHE D 3 465 ? 175.519 160.354 129.066 1.00 50.70 465 PHE G CA 1
ATOM 5904 C C . PHE D 3 465 ? 176.286 161.178 128.044 1.00 50.70 465 PHE G C 1
ATOM 5905 O O . PHE D 3 465 ? 176.398 160.782 126.881 1.00 50.70 465 PHE G O 1
ATOM 5913 N N . ILE D 3 466 ? 176.796 162.332 128.470 1.00 56.10 466 ILE G N 1
ATOM 5914 C CA . ILE D 3 466 ? 177.564 163.225 127.609 1.00 56.10 466 ILE G CA 1
ATOM 5915 C C . ILE D 3 466 ? 178.763 163.742 128.392 1.00 56.10 466 ILE G C 1
ATOM 5916 O O . ILE D 3 466 ? 178.612 164.215 129.523 1.00 56.10 466 ILE G O 1
ATOM 5921 N N . PHE D 3 467 ? 179.946 163.667 127.790 1.00 59.98 467 PHE G N 1
ATOM 5922 C CA . PHE D 3 467 ? 181.173 164.046 128.484 1.00 59.98 467 PHE G CA 1
ATOM 5923 C C . PHE D 3 467 ? 182.265 164.291 127.444 1.00 59.98 467 PHE G C 1
ATOM 5924 O O . PHE D 3 467 ? 181.994 164.295 126.238 1.00 59.98 467 PHE G O 1
ATOM 5932 N N . HIS D 3 468 ? 183.496 164.499 127.909 1.00 65.21 468 HIS G N 1
ATOM 5933 C CA . HIS D 3 468 ? 184.643 164.746 127.044 1.00 65.21 468 HIS G CA 1
ATOM 5934 C C . HIS D 3 468 ? 185.324 163.434 126.684 1.00 65.21 468 HIS G C 1
ATOM 5935 O O . HIS D 3 468 ? 185.329 162.488 127.476 1.00 65.21 468 HIS G O 1
ATOM 5942 N N . GLU D 3 469 ? 185.907 163.387 125.484 1.00 72.08 469 GLU G N 1
ATOM 5943 C CA . GLU D 3 469 ? 186.622 162.195 125.045 1.00 72.08 469 GLU G CA 1
ATOM 5944 C C . GLU D 3 469 ? 187.911 161.969 125.824 1.00 72.08 469 GLU G C 1
ATOM 5945 O O . GLU D 3 469 ? 188.443 160.854 125.808 1.00 72.08 469 GLU G O 1
ATOM 5951 N N . GLU D 3 470 ? 188.428 162.994 126.502 1.00 71.43 470 GLU G N 1
ATOM 5952 C CA . GLU D 3 470 ? 189.720 162.864 127.163 1.00 71.43 470 GLU G CA 1
ATOM 5953 C C . GLU D 3 470 ? 189.643 162.034 128.439 1.00 71.43 470 GLU G C 1
ATOM 5954 O O . GLU D 3 470 ? 190.676 161.540 128.901 1.00 71.43 470 GLU G O 1
ATOM 5960 N N . GLU D 3 471 ? 188.456 161.864 129.015 1.00 66.08 471 GLU G N 1
ATOM 5961 C CA . GLU D 3 471 ? 188.297 161.171 130.287 1.00 66.08 471 GLU G CA 1
ATOM 5962 C C . GLU D 3 471 ? 187.775 159.752 130.132 1.00 66.08 471 GLU G C 1
ATOM 5963 O O . GLU D 3 471 ? 187.200 159.215 131.081 1.00 66.08 471 GLU G O 1
ATOM 5969 N N . TYR D 3 472 ? 187.960 159.129 128.969 1.00 66.22 472 TYR G N 1
ATOM 5970 C CA . TYR D 3 472 ? 187.289 157.864 128.700 1.00 66.22 472 TYR G CA 1
ATOM 5971 C C . TYR D 3 472 ? 187.651 156.771 129.694 1.00 66.22 472 TYR G C 1
ATOM 5972 O O . TYR D 3 472 ? 186.868 155.833 129.870 1.00 66.22 472 TYR G O 1
ATOM 5981 N N . LYS D 3 473 ? 188.815 156.847 130.335 1.00 67.50 473 LYS G N 1
ATOM 5982 C CA . LYS D 3 473 ? 189.212 155.770 131.235 1.00 67.50 473 LYS G CA 1
ATOM 5983 C C . LYS D 3 473 ? 188.450 155.829 132.555 1.00 67.50 473 LYS G C 1
ATOM 5984 O O . LYS D 3 473 ? 188.057 154.788 133.094 1.00 67.50 473 LYS G O 1
ATOM 5990 N N . ASP D 3 474 ? 188.220 157.031 133.090 1.00 63.58 474 ASP G N 1
ATOM 5991 C CA . ASP D 3 474 ? 187.582 157.142 134.400 1.00 63.58 474 ASP G CA 1
ATOM 5992 C C . ASP D 3 474 ? 186.177 156.556 134.389 1.00 63.58 474 ASP G C 1
ATOM 5993 O O . ASP D 3 474 ? 185.789 155.839 135.317 1.00 63.58 474 ASP G O 1
ATOM 5998 N N . TRP D 3 475 ? 185.403 156.841 133.346 1.00 56.28 475 TRP G N 1
ATOM 5999 C CA . TRP D 3 475 ? 184.000 156.459 133.319 1.00 56.28 475 TRP G CA 1
ATOM 6000 C C . TRP D 3 475 ? 183.772 155.045 132.817 1.00 56.28 475 TRP G C 1
ATOM 6001 O O . TRP D 3 475 ? 182.615 154.645 132.663 1.00 56.28 475 TRP G O 1
ATOM 6012 N N . GLU D 3 476 ? 184.829 154.277 132.555 1.00 59.05 476 GLU G N 1
ATOM 6013 C CA . GLU D 3 476 ? 184.642 153.025 131.834 1.00 59.05 476 GLU G CA 1
ATOM 6014 C C . GLU D 3 476 ? 183.761 152.046 132.598 1.00 59.05 476 GLU G C 1
ATOM 6015 O O . GLU D 3 476 ? 183.127 151.182 131.984 1.00 59.05 476 GLU G O 1
ATOM 6021 N N . TRP D 3 477 ? 183.693 152.156 133.926 1.00 51.06 477 TRP G N 1
ATOM 6022 C CA . TRP D 3 477 ? 183.001 151.118 134.682 1.00 51.06 477 TRP G CA 1
ATOM 6023 C C . TRP D 3 477 ? 181.505 151.116 134.397 1.00 51.06 477 TRP G C 1
ATOM 6024 O O . TRP D 3 477 ? 180.865 150.063 134.476 1.00 51.06 477 TRP G O 1
ATOM 6035 N N . MET D 3 478 ? 180.926 152.269 134.052 1.00 51.71 478 MET G N 1
ATOM 6036 C CA . MET D 3 478 ? 179.508 152.290 133.706 1.00 51.71 478 MET G CA 1
ATOM 6037 C C . MET D 3 478 ? 179.233 151.547 132.408 1.00 51.71 478 MET G C 1
ATOM 6038 O O . MET D 3 478 ? 178.073 151.277 132.084 1.00 51.71 478 MET G O 1
ATOM 6043 N N . LYS D 3 479 ? 180.277 151.200 131.659 1.00 58.37 479 LYS G N 1
ATOM 6044 C CA . LYS D 3 479 ? 180.078 150.588 130.354 1.00 58.37 479 LYS G CA 1
ATOM 6045 C C . LYS D 3 479 ? 179.289 149.290 130.435 1.00 58.37 479 LYS G C 1
ATOM 6046 O O . LYS D 3 479 ? 178.690 148.883 129.434 1.00 58.37 479 LYS G O 1
ATOM 6052 N N . TRP D 3 480 ? 179.261 148.634 131.600 1.00 53.99 480 TRP G N 1
ATOM 6053 C CA . TRP D 3 480 ? 178.685 147.301 131.721 1.00 53.99 480 TRP G CA 1
ATOM 6054 C C . TRP D 3 480 ? 177.394 147.242 132.525 1.00 53.99 480 TRP G C 1
ATOM 6055 O O . TRP D 3 480 ? 176.885 146.139 132.749 1.00 53.99 480 TRP G O 1
ATOM 6066 N N . LEU D 3 481 ? 176.852 148.372 132.972 1.00 48.61 481 LEU G N 1
ATOM 6067 C CA . LEU D 3 481 ? 175.557 148.340 133.629 1.00 48.61 481 LEU G CA 1
ATOM 6068 C C . LEU D 3 481 ? 174.493 147.866 132.643 1.00 48.61 481 LEU G C 1
ATOM 6069 O O . LEU D 3 481 ? 174.644 148.030 131.430 1.00 48.61 481 LEU G O 1
ATOM 6074 N N . PRO D 3 482 ? 173.413 147.252 133.128 1.00 48.12 482 PRO G N 1
ATOM 6075 C CA . PRO D 3 482 ? 172.380 146.785 132.196 1.00 48.12 482 PRO G CA 1
ATOM 6076 C C . PRO D 3 482 ? 171.570 147.914 131.593 1.00 48.12 482 PRO G C 1
ATOM 6077 O O . PRO D 3 482 ? 171.143 147.802 130.438 1.00 48.12 482 PRO G O 1
ATOM 6081 N N . GLN D 3 483 ? 171.358 149.005 132.331 1.00 46.69 483 GLN G N 1
ATOM 6082 C CA . GLN D 3 483 ? 170.456 150.058 131.882 1.00 46.69 483 GLN G CA 1
ATOM 6083 C C . GLN D 3 483 ? 170.991 150.857 130.701 1.00 46.69 483 GLN G C 1
ATOM 6084 O O . GLN D 3 483 ? 170.197 151.520 130.029 1.00 46.69 483 GLN G O 1
ATOM 6090 N N . PHE D 3 484 ? 172.290 150.812 130.421 1.00 46.85 484 PHE G N 1
ATOM 6091 C CA . PHE D 3 484 ? 172.875 151.656 129.387 1.00 46.85 484 PHE G CA 1
ATOM 6092 C C . PHE D 3 484 ? 172.651 151.137 127.974 1.00 46.85 484 PHE G C 1
ATOM 6093 O O . PHE D 3 484 ? 173.025 151.822 127.018 1.00 46.85 484 PHE G O 1
ATOM 6101 N N . GLN D 3 485 ? 172.062 149.958 127.810 1.00 60.89 485 GLN G N 1
ATOM 6102 C CA . GLN D 3 485 ? 171.750 149.471 126.473 1.00 60.89 485 GLN G CA 1
ATOM 6103 C C . GLN D 3 485 ? 170.471 150.127 125.967 1.00 60.89 485 GLN G C 1
ATOM 6104 O O . GLN D 3 485 ? 169.422 150.044 126.611 1.00 60.89 485 GLN G O 1
ATOM 6110 N N . MET D 3 486 ? 170.557 150.772 124.807 1.00 64.37 486 MET G N 1
ATOM 6111 C CA . MET D 3 486 ? 169.407 151.491 124.281 1.00 64.37 486 MET G CA 1
ATOM 6112 C C . MET D 3 486 ? 168.321 150.499 123.875 1.00 64.37 486 MET G C 1
ATOM 6113 O O . MET D 3 486 ? 168.629 149.386 123.438 1.00 64.37 486 MET G O 1
ATOM 6118 N N . PRO D 3 487 ? 167.044 150.861 124.016 1.00 65.61 487 PRO G N 1
ATOM 6119 C CA . PRO D 3 487 ? 165.974 149.897 123.729 1.00 65.61 487 PRO G CA 1
ATOM 6120 C C . PRO D 3 487 ? 165.646 149.755 122.252 1.00 65.61 487 PRO G C 1
ATOM 6121 O O . PRO D 3 487 ? 165.321 148.659 121.785 1.00 65.61 487 PRO G O 1
ATOM 6125 N N . HIS D 3 488 ? 165.729 150.854 121.506 1.00 77.33 488 HIS G N 1
ATOM 6126 C CA . HIS D 3 488 ? 165.220 150.889 120.139 1.00 77.33 488 HIS G CA 1
ATOM 6127 C C . HIS D 3 488 ? 166.148 150.201 119.141 1.00 77.33 488 HIS G C 1
ATOM 6128 O O . HIS D 3 488 ? 165.704 149.339 118.376 1.00 77.33 488 HIS G O 1
ATOM 6135 N N . ILE D 3 489 ? 167.428 150.562 119.127 1.00 80.32 489 ILE G N 1
ATOM 6136 C CA . ILE D 3 489 ? 168.372 150.064 118.134 1.00 80.32 489 ILE G CA 1
ATOM 6137 C C . ILE D 3 489 ? 169.674 149.717 118.838 1.00 80.32 489 ILE G C 1
ATOM 6138 O O . ILE D 3 489 ? 170.054 150.366 119.818 1.00 80.32 489 ILE G O 1
ATOM 6143 N N . TYR D 3 490 ? 170.359 148.692 118.337 1.00 81.46 490 TYR G N 1
ATOM 6144 C CA . TYR D 3 490 ? 171.555 148.179 118.997 1.00 81.46 490 TYR G CA 1
ATOM 6145 C C . TYR D 3 490 ? 172.635 149.252 119.011 1.00 81.46 490 TYR G C 1
ATOM 6146 O O . TYR D 3 490 ? 173.101 149.691 117.955 1.00 81.46 490 TYR G O 1
ATOM 6155 N N . ALA D 3 491 ? 173.035 149.673 120.207 1.00 74.17 491 ALA G N 1
ATOM 6156 C CA . ALA D 3 491 ? 174.086 150.666 120.380 1.00 74.17 491 ALA G CA 1
ATOM 6157 C C . ALA D 3 491 ? 174.302 150.872 121.870 1.00 74.17 491 ALA G C 1
ATOM 6158 O O . ALA D 3 491 ? 173.446 150.530 122.688 1.00 74.17 491 ALA G O 1
ATOM 6160 N N . LYS D 3 492 ? 175.455 151.436 122.212 1.00 63.92 492 LYS G N 1
ATOM 6161 C CA . LYS D 3 492 ? 175.788 151.767 123.590 1.00 63.92 492 LYS G CA 1
ATOM 6162 C C . LYS D 3 492 ? 175.661 153.272 123.779 1.00 63.92 492 LYS G C 1
ATOM 6163 O O . LYS D 3 492 ? 176.181 154.049 122.972 1.00 63.92 492 LYS G O 1
ATOM 6169 N N . GLY D 3 493 ? 174.985 153.678 124.851 1.00 56.79 493 GLY G N 1
ATOM 6170 C CA . GLY D 3 493 ? 174.537 155.049 125.003 1.00 56.79 493 GLY G CA 1
ATOM 6171 C C . GLY D 3 493 ? 175.589 156.052 125.422 1.00 56.79 493 GLY G C 1
ATOM 6172 O O . GLY D 3 493 ? 175.274 157.017 126.121 1.00 56.79 493 GLY G O 1
ATOM 6173 N N . PHE D 3 494 ? 176.837 155.844 125.017 1.00 58.82 494 PHE G N 1
ATOM 6174 C CA . PHE D 3 494 ? 177.868 156.839 125.259 1.00 58.82 494 PHE G CA 1
ATOM 6175 C C . PHE D 3 494 ? 177.996 157.779 124.067 1.00 58.82 494 PHE G C 1
ATOM 6176 O O . PHE D 3 494 ? 177.654 157.438 122.933 1.00 58.82 494 PHE G O 1
ATOM 6184 N N . ILE D 3 495 ? 178.495 158.982 124.340 1.00 65.62 495 ILE G N 1
ATOM 6185 C CA . ILE D 3 495 ? 178.738 159.986 123.312 1.00 65.62 495 ILE G CA 1
ATOM 6186 C C . ILE D 3 495 ? 180.139 160.547 123.501 1.00 65.62 495 ILE G C 1
ATOM 6187 O O . ILE D 3 495 ? 180.429 161.172 124.527 1.00 65.62 495 ILE G O 1
ATOM 6192 N N . TYR D 3 496 ? 180.998 160.334 122.507 1.00 74.72 496 TYR G N 1
ATOM 6193 C CA . TYR D 3 496 ? 182.366 160.841 122.500 1.00 74.72 496 TYR G CA 1
ATOM 6194 C C . TYR D 3 496 ? 182.498 162.184 121.811 1.00 74.72 496 TYR G C 1
ATOM 6195 O O . TYR D 3 496 ? 182.991 163.142 122.409 1.00 74.72 496 TYR G O 1
ATOM 6204 N N . ASN D 3 497 ? 182.064 162.257 120.559 1.00 78.13 497 ASN G N 1
ATOM 6205 C CA . ASN D 3 497 ? 182.482 163.304 119.644 1.00 78.13 497 ASN G CA 1
ATOM 6206 C C . ASN D 3 497 ? 181.416 163.460 118.573 1.00 78.13 497 ASN G C 1
ATOM 6207 O O . ASN D 3 497 ? 180.307 162.934 118.689 1.00 78.13 497 ASN G O 1
ATOM 6212 N N . GLU D 3 498 ? 181.776 164.182 117.512 1.00 83.17 498 GLU G N 1
ATOM 6213 C CA . GLU D 3 498 ? 180.816 164.480 116.457 1.00 83.17 498 GLU G CA 1
ATOM 6214 C C . GLU D 3 498 ? 180.261 163.211 115.818 1.00 83.17 498 GLU G C 1
ATOM 6215 O O . GLU D 3 498 ? 179.072 163.141 115.490 1.00 83.17 498 GLU G O 1
ATOM 6221 N N . GLN D 3 499 ? 181.102 162.191 115.636 1.00 83.65 499 GLN G N 1
ATOM 6222 C CA . GLN D 3 499 ? 180.659 161.006 114.909 1.00 83.65 499 GLN G CA 1
ATOM 6223 C C . GLN D 3 499 ? 179.541 160.290 115.657 1.00 83.65 499 GLN G C 1
ATOM 6224 O O . GLN D 3 499 ? 178.468 160.033 115.099 1.00 83.65 499 GLN G O 1
ATOM 6230 N N . THR D 3 500 ? 179.767 159.972 116.933 1.00 78.24 500 THR G N 1
ATOM 6231 C CA . THR D 3 500 ? 178.745 159.277 117.706 1.00 78.24 500 THR G CA 1
ATOM 6232 C C . THR D 3 500 ? 177.506 160.140 117.901 1.00 78.24 500 THR G C 1
ATOM 6233 O O . THR D 3 500 ? 176.380 159.628 117.869 1.00 78.24 500 THR G O 1
ATOM 6237 N N . ARG D 3 501 ? 177.693 161.441 118.123 1.00 80.28 501 ARG G N 1
ATOM 6238 C CA . ARG D 3 501 ? 176.557 162.340 118.285 1.00 80.28 501 ARG G CA 1
ATOM 6239 C C . ARG D 3 501 ? 175.669 162.310 117.048 1.00 80.28 501 ARG G C 1
ATOM 6240 O O . ARG D 3 501 ? 174.449 162.124 117.139 1.00 80.28 501 ARG G O 1
ATOM 6248 N N . ASP D 3 502 ? 176.274 162.486 115.872 1.00 83.16 502 ASP G N 1
ATOM 6249 C CA . ASP D 3 502 ? 175.518 162.435 114.629 1.00 83.16 502 ASP G CA 1
ATOM 6250 C C . ASP D 3 502 ? 174.956 161.047 114.364 1.00 83.16 502 ASP G C 1
ATOM 6251 O O . ASP D 3 502 ? 173.963 160.920 113.640 1.00 83.16 502 ASP G O 1
ATOM 6256 N N . GLN D 3 503 ? 175.574 160.007 114.926 1.00 83.88 503 GLN G N 1
ATOM 6257 C CA . GLN D 3 503 ? 175.058 158.656 114.748 1.00 83.88 503 GLN G CA 1
ATOM 6258 C C . GLN D 3 503 ? 173.805 158.414 115.579 1.00 83.88 503 GLN G C 1
ATOM 6259 O O . GLN D 3 503 ? 172.887 157.722 115.124 1.00 83.88 503 GLN G O 1
ATOM 6265 N N . LEU D 3 504 ? 173.746 158.968 116.788 1.00 78.10 504 LEU G N 1
ATOM 6266 C CA . LEU D 3 504 ? 172.709 158.614 117.751 1.00 78.10 504 LEU G CA 1
ATOM 6267 C C . LEU D 3 504 ? 171.594 159.644 117.866 1.00 78.10 504 LEU G C 1
ATOM 6268 O O . LEU D 3 504 ? 170.416 159.282 117.795 1.00 78.10 504 LEU G O 1
ATOM 6273 N N . LEU D 3 505 ? 171.930 160.924 118.039 1.00 78.54 505 LEU G N 1
ATOM 6274 C CA . LEU D 3 505 ? 170.950 161.883 118.542 1.00 78.54 505 LEU G CA 1
ATOM 6275 C C . LEU D 3 505 ? 169.716 161.972 117.650 1.00 78.54 505 LEU G C 1
ATOM 6276 O O . LEU D 3 505 ? 168.620 162.282 118.131 1.00 78.54 505 LEU G O 1
ATOM 6281 N N . SER D 3 506 ? 169.868 161.724 116.349 1.00 85.34 506 SER G N 1
ATOM 6282 C CA . SER D 3 506 ? 168.733 161.876 115.442 1.00 85.34 506 SER G CA 1
ATOM 6283 C C . SER D 3 506 ? 167.616 160.891 115.773 1.00 85.34 506 SER G C 1
ATOM 6284 O O . SER D 3 506 ? 166.431 161.257 115.782 1.00 85.34 506 SER G O 1
ATOM 6287 N N . SER D 3 507 ? 167.970 159.635 116.048 1.00 82.36 507 SER G N 1
ATOM 6288 C CA . SER D 3 507 ? 166.950 158.644 116.371 1.00 82.36 507 SER G CA 1
ATOM 6289 C C . SER D 3 507 ? 166.237 158.993 117.670 1.00 82.36 507 SER G C 1
ATOM 6290 O O . SER D 3 507 ? 165.018 158.827 117.778 1.00 82.36 507 SER G O 1
ATOM 6293 N N . LEU D 3 508 ? 166.979 159.471 118.672 1.00 80.22 508 LEU G N 1
ATOM 6294 C CA . LEU D 3 508 ? 166.344 159.898 119.915 1.00 80.22 508 LEU G CA 1
ATOM 6295 C C . LEU D 3 508 ? 165.406 161.070 119.672 1.00 80.22 508 LEU G C 1
ATOM 6296 O O . LEU D 3 508 ? 164.326 161.145 120.271 1.00 80.22 508 LEU G O 1
ATOM 6301 N N . TYR D 3 509 ? 165.808 162.004 118.810 1.00 84.61 509 TYR G N 1
ATOM 6302 C CA . TYR D 3 509 ? 164.928 163.118 118.482 1.00 84.61 509 TYR G CA 1
ATOM 6303 C C . TYR D 3 509 ? 163.628 162.617 117.870 1.00 84.61 509 TYR G C 1
ATOM 6304 O O . TYR D 3 509 ? 162.540 163.072 118.237 1.00 84.61 509 TYR G O 1
ATOM 6313 N N . GLU D 3 510 ? 163.722 161.674 116.930 1.00 89.97 510 GLU G N 1
ATOM 6314 C CA . GLU D 3 510 ? 162.506 161.132 116.326 1.00 89.97 510 GLU G CA 1
ATOM 6315 C C . GLU D 3 510 ? 161.663 160.392 117.357 1.00 89.97 510 GLU G C 1
ATOM 6316 O O . GLU D 3 510 ? 160.427 160.460 117.328 1.00 89.97 510 GLU G O 1
ATOM 6322 N N . LEU D 3 511 ? 162.313 159.668 118.269 1.00 85.13 511 LEU G N 1
ATOM 6323 C CA . LEU D 3 511 ? 161.582 158.955 119.310 1.00 85.13 511 LEU G CA 1
ATOM 6324 C C . LEU D 3 511 ? 160.798 159.920 120.188 1.00 85.13 511 LEU G C 1
ATOM 6325 O O . LEU D 3 511 ? 159.626 159.679 120.498 1.00 85.13 511 LEU G O 1
ATOM 6330 N N . ILE D 3 512 ? 161.428 161.020 120.598 1.00 84.27 512 ILE G N 1
ATOM 6331 C CA . ILE D 3 512 ? 160.721 162.022 121.391 1.00 84.27 512 ILE G CA 1
ATOM 6332 C C . ILE D 3 512 ? 159.593 162.639 120.574 1.00 84.27 512 ILE G C 1
ATOM 6333 O O . ILE D 3 512 ? 158.476 162.830 121.071 1.00 84.27 512 ILE G O 1
ATOM 6338 N N . ARG D 3 513 ? 159.865 162.959 119.306 1.00 92.58 513 ARG G N 1
ATOM 6339 C CA . ARG D 3 513 ? 158.870 163.637 118.482 1.00 92.58 513 ARG G CA 1
ATOM 6340 C C . ARG D 3 513 ? 157.614 162.792 118.336 1.00 92.58 513 ARG G C 1
ATOM 6341 O O . ARG D 3 513 ? 156.501 163.264 118.594 1.00 92.58 513 ARG G O 1
ATOM 6349 N N . GLU D 3 514 ? 157.770 161.532 117.922 1.00 91.76 514 GLU G N 1
ATOM 6350 C CA . GLU D 3 514 ? 156.596 160.699 117.688 1.00 91.76 514 GLU G CA 1
ATOM 6351 C C . GLU D 3 514 ? 155.760 160.554 118.952 1.00 91.76 514 GLU G C 1
ATOM 6352 O O . GLU D 3 514 ? 154.534 160.422 118.872 1.00 91.76 514 GLU G O 1
ATOM 6358 N N . ARG D 3 515 ? 156.401 160.577 120.120 1.00 88.38 515 ARG G N 1
ATOM 6359 C CA . ARG D 3 515 ? 155.660 160.532 121.375 1.00 88.38 515 ARG G CA 1
ATOM 6360 C C . ARG D 3 515 ? 154.935 161.848 121.622 1.00 88.38 515 ARG G C 1
ATOM 6361 O O . ARG D 3 515 ? 153.810 161.864 122.133 1.00 88.38 515 ARG G O 1
ATOM 6369 N N . ASP D 3 516 ? 155.568 162.966 121.260 1.00 96.66 516 ASP G N 1
ATOM 6370 C CA . ASP D 3 516 ? 154.970 164.271 121.521 1.00 96.66 516 ASP G CA 1
ATOM 6371 C C . ASP D 3 516 ? 153.736 164.517 120.663 1.00 96.66 516 ASP G C 1
ATOM 6372 O O . ASP D 3 516 ? 152.923 165.390 120.985 1.00 96.66 516 ASP G O 1
ATOM 6377 N N . LEU D 3 517 ? 153.575 163.766 119.574 1.00 100.94 517 LEU G N 1
ATOM 6378 C CA . LEU D 3 517 ? 152.482 164.013 118.640 1.00 100.94 517 LEU G CA 1
ATOM 6379 C C . LEU D 3 517 ? 151.168 163.375 119.070 1.00 100.94 517 LEU G C 1
ATOM 6380 O O . LEU D 3 517 ? 150.163 163.563 118.377 1.00 100.94 517 LEU G O 1
ATOM 6385 N N . GLU D 3 518 ? 151.140 162.636 120.175 1.00 110.14 518 GLU G N 1
ATOM 6386 C CA . GLU D 3 518 ? 149.927 161.985 120.648 1.00 110.14 518 GLU G CA 1
ATOM 6387 C C . GLU D 3 518 ? 149.228 162.861 121.678 1.00 110.14 518 GLU G C 1
ATOM 6388 O O . GLU D 3 518 ? 149.876 163.599 122.427 1.00 110.14 518 GLU G O 1
ATOM 6394 N N . ASP D 3 519 ? 147.896 162.773 121.710 1.00 116.89 519 ASP G N 1
ATOM 6395 C CA . ASP D 3 519 ? 147.097 163.674 122.531 1.00 116.89 519 ASP G CA 1
ATOM 6396 C C . ASP D 3 519 ? 146.970 163.207 123.975 1.00 116.89 519 ASP G C 1
ATOM 6397 O O . ASP D 3 519 ? 146.460 163.959 124.812 1.00 116.89 519 ASP G O 1
ATOM 6402 N N . ASP D 3 520 ? 147.415 161.993 124.289 1.00 117.40 520 ASP G N 1
ATOM 6403 C CA . ASP D 3 520 ? 147.305 161.444 125.634 1.00 117.40 520 ASP G CA 1
ATOM 6404 C C . ASP D 3 520 ? 148.554 161.690 126.473 1.00 117.40 520 ASP G C 1
ATOM 6405 O O . ASP D 3 520 ? 148.879 160.878 127.347 1.00 117.40 520 ASP G O 1
ATOM 6410 N N . LYS D 3 521 ? 149.254 162.797 126.222 1.00 107.26 521 LYS G N 1
ATOM 6411 C CA . LYS D 3 521 ? 150.523 163.079 126.883 1.00 107.26 521 LYS G CA 1
ATOM 6412 C C . LYS D 3 521 ? 150.381 163.395 128.367 1.00 107.26 521 LYS G C 1
ATOM 6413 O O . LYS D 3 521 ? 151.400 163.442 129.065 1.00 107.26 521 LYS G O 1
ATOM 6419 N N . GLU D 3 522 ? 149.165 163.622 128.869 1.00 113.18 522 GLU G N 1
ATOM 6420 C CA . GLU D 3 522 ? 148.961 163.956 130.276 1.00 113.18 522 GLU G CA 1
ATOM 6421 C C . GLU D 3 522 ? 147.886 163.082 130.914 1.00 113.18 522 GLU G C 1
ATOM 6422 O O . GLU D 3 522 ? 147.260 163.480 131.900 1.00 113.18 522 GLU G O 1
ATOM 6428 N N . LYS D 3 523 ? 147.660 161.886 130.370 1.00 115.57 523 LYS G N 1
ATOM 6429 C CA . LYS D 3 523 ? 146.703 160.952 130.947 1.00 115.57 523 LYS G CA 1
ATOM 6430 C C . LYS D 3 523 ? 147.202 159.516 131.013 1.00 115.57 523 LYS G C 1
ATOM 6431 O O . LYS D 3 523 ? 146.579 158.702 131.704 1.00 115.57 523 LYS G O 1
ATOM 6437 N N . LEU D 3 524 ? 148.292 159.177 130.328 1.00 109.50 524 LEU G N 1
ATOM 6438 C CA . LEU D 3 524 ? 148.868 157.842 130.382 1.00 109.50 524 LEU G CA 1
ATOM 6439 C C . LEU D 3 524 ? 150.374 157.971 130.561 1.00 109.50 524 LEU G C 1
ATOM 6440 O O . LEU D 3 524 ? 150.932 159.070 130.528 1.00 109.50 524 LEU G O 1
ATOM 6445 N N . GLN D 3 525 ? 151.033 156.831 130.758 1.00 103.79 525 GLN G N 1
ATOM 6446 C CA . GLN D 3 525 ? 152.464 156.794 131.017 1.00 103.79 525 GLN G CA 1
ATOM 6447 C C . GLN D 3 525 ? 153.149 155.840 130.052 1.00 103.79 525 GLN G C 1
ATOM 6448 O O . GLN D 3 525 ? 152.545 154.882 129.561 1.00 103.79 525 GLN G O 1
ATOM 6454 N N . PHE D 3 526 ? 154.423 156.116 129.788 1.00 93.90 526 PHE G N 1
ATOM 6455 C CA . PHE D 3 526 ? 155.244 155.316 128.890 1.00 93.90 526 PHE G CA 1
ATOM 6456 C C . PHE D 3 526 ? 156.319 154.613 129.706 1.00 93.90 526 PHE G C 1
ATOM 6457 O O . PHE D 3 526 ? 156.942 155.227 130.577 1.00 93.90 526 PHE G O 1
ATOM 6465 N N . LYS D 3 527 ? 156.537 153.327 129.422 1.00 77.01 527 LYS G N 1
ATOM 6466 C CA . LYS D 3 527 ? 157.371 152.513 130.304 1.00 77.01 527 LYS G CA 1
ATOM 6467 C C . LYS D 3 527 ? 158.821 152.981 130.323 1.00 77.01 527 LYS G C 1
ATOM 6468 O O . LYS D 3 527 ? 159.292 153.432 131.382 1.00 77.01 527 LYS G O 1
ATOM 6474 N N . PRO D 3 528 ? 159.575 152.925 129.223 1.00 68.00 528 PRO G N 1
ATOM 6475 C CA . PRO D 3 528 ? 160.992 153.317 129.290 1.00 68.00 528 PRO G CA 1
ATOM 6476 C C . PRO D 3 528 ? 161.134 154.808 129.566 1.00 68.00 528 PRO G C 1
ATOM 6477 O O . PRO D 3 528 ? 160.629 155.642 128.815 1.00 68.00 528 PRO G O 1
ATOM 6481 N N . HIS D 3 529 ? 161.828 155.136 130.650 1.00 55.88 529 HIS G N 1
ATOM 6482 C CA . HIS D 3 529 ? 162.019 156.513 131.083 1.00 55.88 529 HIS G CA 1
ATOM 6483 C C . HIS D 3 529 ? 163.494 156.880 130.989 1.00 55.88 529 HIS G C 1
ATOM 6484 O O . HIS D 3 529 ? 164.350 156.179 131.535 1.00 55.88 529 HIS G O 1
ATOM 6491 N N . PHE D 3 530 ? 163.791 157.985 130.309 1.00 52.23 530 PHE G N 1
ATOM 6492 C CA . PHE D 3 530 ? 165.161 158.391 130.018 1.00 52.23 530 PHE G CA 1
ATOM 6493 C C . PHE D 3 530 ? 165.612 159.459 131.003 1.00 52.23 530 PHE G C 1
ATOM 6494 O O . PHE D 3 530 ? 164.820 160.319 131.395 1.00 52.23 530 PHE G O 1
ATOM 6502 N N . VAL D 3 531 ? 166.878 159.397 131.401 1.00 43.56 531 VAL G N 1
ATOM 6503 C CA . VAL D 3 531 ? 167.487 160.386 132.282 1.00 43.56 531 VAL G CA 1
ATOM 6504 C C . VAL D 3 531 ? 168.773 160.862 131.627 1.00 43.56 531 VAL G C 1
ATOM 6505 O O . VAL D 3 531 ? 169.670 160.058 131.353 1.00 43.56 531 VAL G O 1
ATOM 6509 N N . PHE D 3 532 ? 168.869 162.166 131.389 1.00 46.47 532 PHE G N 1
ATOM 6510 C CA . PHE D 3 532 ? 170.035 162.756 130.747 1.00 46.47 532 PHE G CA 1
ATOM 6511 C C . PHE D 3 532 ? 170.995 163.285 131.801 1.00 46.47 532 PHE G C 1
ATOM 6512 O O . PHE D 3 532 ? 170.569 163.880 132.794 1.00 46.47 532 PHE G O 1
ATOM 6520 N N . VAL D 3 533 ? 172.285 163.064 131.584 1.00 45.85 533 VAL G N 1
ATOM 6521 C CA . VAL D 3 533 ? 173.339 163.654 132.397 1.00 45.85 533 VAL G CA 1
ATOM 6522 C C . VAL D 3 533 ? 174.272 164.386 131.448 1.00 45.85 533 VAL G C 1
ATOM 6523 O O . VAL D 3 533 ? 174.777 163.789 130.491 1.00 45.85 533 VAL G O 1
ATOM 6527 N N . ILE D 3 534 ? 174.498 165.672 131.703 1.00 50.30 534 ILE G N 1
ATOM 6528 C CA . ILE D 3 534 ? 175.243 166.531 130.793 1.00 50.30 534 ILE G CA 1
ATOM 6529 C C . ILE D 3 534 ? 176.343 167.235 131.571 1.00 50.30 534 ILE G C 1
ATOM 6530 O O . ILE D 3 534 ? 176.099 167.765 132.659 1.00 50.30 534 ILE G O 1
ATOM 6535 N N . THR D 3 535 ? 177.553 167.241 131.010 1.00 53.21 535 THR G N 1
ATOM 6536 C CA . THR D 3 535 ? 178.672 167.976 131.586 1.00 53.21 535 THR G CA 1
ATOM 6537 C C . THR D 3 535 ? 179.494 168.698 130.525 1.00 53.21 535 THR G C 1
ATOM 6538 O O . THR D 3 535 ? 180.536 169.275 130.855 1.00 53.21 535 THR G O 1
ATOM 6542 N N . ASN D 3 536 ? 179.056 168.683 129.260 1.00 65.32 536 ASN G N 1
ATOM 6543 C CA . ASN D 3 536 ? 179.813 169.273 128.156 1.00 65.32 536 ASN G CA 1
ATOM 6544 C C . ASN D 3 536 ? 178.793 169.773 127.128 1.00 65.32 536 ASN G C 1
ATOM 6545 O O . ASN D 3 536 ? 178.326 169.040 126.254 1.00 65.32 536 ASN G O 1
ATOM 6550 N N . GLN D 3 537 ? 178.438 171.055 127.241 1.00 64.47 537 GLN G N 1
ATOM 6551 C CA . GLN D 3 537 ? 177.389 171.602 126.386 1.00 64.47 537 GLN G CA 1
ATOM 6552 C C . GLN D 3 537 ? 177.881 171.846 124.966 1.00 64.47 537 GLN G C 1
ATOM 6553 O O . GLN D 3 537 ? 177.087 171.797 124.020 1.00 64.47 537 GLN G O 1
ATOM 6559 N N . GLN D 3 538 ? 179.177 172.109 124.793 1.00 73.75 538 GLN G N 1
ATOM 6560 C CA . GLN D 3 538 ? 179.680 172.501 123.480 1.00 73.75 538 GLN G CA 1
ATOM 6561 C C . GLN D 3 538 ? 179.366 171.453 122.419 1.00 73.75 538 GLN G C 1
ATOM 6562 O O . GLN D 3 538 ? 179.095 171.793 121.262 1.00 73.75 538 GLN G O 1
ATOM 6568 N N . LEU D 3 539 ? 179.392 170.174 122.791 1.00 73.24 539 LEU G N 1
ATOM 6569 C CA . LEU D 3 539 ? 179.236 169.116 121.799 1.00 73.24 539 LEU G CA 1
ATOM 6570 C C . LEU D 3 539 ? 177.834 169.064 121.205 1.00 73.24 539 LEU G C 1
ATOM 6571 O O . LEU D 3 539 ? 177.643 168.420 120.169 1.00 73.24 539 LEU G O 1
ATOM 6576 N N . ILE D 3 540 ? 176.853 169.713 121.832 1.00 72.37 540 ILE G N 1
ATOM 6577 C CA . ILE D 3 540 ? 175.485 169.742 121.333 1.00 72.37 540 ILE G CA 1
ATOM 6578 C C . ILE D 3 540 ? 174.919 171.156 121.289 1.00 72.37 540 ILE G C 1
ATOM 6579 O O . ILE D 3 540 ? 173.702 171.330 121.309 1.00 72.37 540 ILE G O 1
ATOM 6584 N N . SER D 3 541 ? 175.778 172.174 121.223 1.00 76.26 541 SER G N 1
ATOM 6585 C CA . SER D 3 541 ? 175.318 173.534 121.481 1.00 76.26 541 SER G CA 1
ATOM 6586 C C . SER D 3 541 ? 174.384 174.065 120.401 1.00 76.26 541 SER G C 1
ATOM 6587 O O . SER D 3 541 ? 173.715 175.077 120.633 1.00 76.26 541 SER G O 1
ATOM 6590 N N . GLU D 3 542 ? 174.317 173.425 119.228 1.00 82.89 542 GLU G N 1
ATOM 6591 C CA . GLU D 3 542 ? 173.427 173.897 118.172 1.00 82.89 542 GLU G CA 1
ATOM 6592 C C . GLU D 3 542 ? 172.451 172.827 117.697 1.00 82.89 542 GLU G C 1
ATOM 6593 O O . GLU D 3 542 ? 171.686 173.084 116.761 1.00 82.89 542 GLU G O 1
ATOM 6599 N N . HIS D 3 543 ? 172.445 171.647 118.305 1.00 80.33 543 HIS G N 1
ATOM 6600 C CA . HIS D 3 543 ? 171.614 170.568 117.797 1.00 80.33 543 HIS G CA 1
ATOM 6601 C C . HIS D 3 543 ? 170.144 170.832 118.105 1.00 80.33 543 HIS G C 1
ATOM 6602 O O . HIS D 3 543 ? 169.803 171.570 119.034 1.00 80.33 543 HIS G O 1
ATOM 6609 N N . VAL D 3 544 ? 169.270 170.212 117.308 1.00 81.14 544 VAL G N 1
ATOM 6610 C CA . VAL D 3 544 ? 167.836 170.477 117.414 1.00 81.14 544 VAL G CA 1
ATOM 6611 C C . VAL D 3 544 ? 167.282 170.018 118.753 1.00 81.14 544 VAL G C 1
ATOM 6612 O O . VAL D 3 544 ? 166.376 170.653 119.306 1.00 81.14 544 VAL G O 1
ATOM 6616 N N . ILE D 3 545 ? 167.800 168.914 119.294 1.00 79.83 545 ILE G N 1
ATOM 6617 C CA . ILE D 3 545 ? 167.246 168.363 120.524 1.00 79.83 545 ILE G CA 1
ATOM 6618 C C . ILE D 3 545 ? 167.234 169.389 121.646 1.00 79.83 545 ILE G C 1
ATOM 6619 O O . ILE D 3 545 ? 166.441 169.264 122.584 1.00 79.83 545 ILE G O 1
ATOM 6624 N N . LEU D 3 546 ? 168.078 170.420 121.568 1.00 77.60 546 LEU G N 1
ATOM 6625 C CA . LEU D 3 546 ? 168.108 171.413 122.635 1.00 77.60 546 LEU G CA 1
ATOM 6626 C C . LEU D 3 546 ? 166.740 172.045 122.850 1.00 77.60 546 LEU G C 1
ATOM 6627 O O . LEU D 3 546 ? 166.440 172.510 123.956 1.00 77.60 546 LEU G O 1
ATOM 6632 N N . GLU D 3 547 ? 165.897 172.076 121.817 1.00 81.35 547 GLU G N 1
ATOM 6633 C CA . GLU D 3 547 ? 164.551 172.610 121.988 1.00 81.35 547 GLU G CA 1
ATOM 6634 C C . GLU D 3 547 ? 163.757 171.774 122.982 1.00 81.35 547 GLU G C 1
ATOM 6635 O O . GLU D 3 547 ? 163.181 172.304 123.938 1.00 81.35 547 GLU G O 1
ATOM 6641 N N . TYR D 3 548 ? 163.718 170.457 122.775 1.00 81.99 548 TYR G N 1
ATOM 6642 C CA . TYR D 3 548 ? 162.964 169.592 123.673 1.00 81.99 548 TYR G CA 1
ATOM 6643 C C . TYR D 3 548 ? 163.580 169.517 125.060 1.00 81.99 548 TYR G C 1
ATOM 6644 O O . TYR D 3 548 ? 162.876 169.187 126.019 1.00 81.99 548 TYR G O 1
ATOM 6653 N N . LEU D 3 549 ? 164.869 169.812 125.192 1.00 69.63 549 LEU G N 1
ATOM 6654 C CA . LEU D 3 549 ? 165.535 169.728 126.484 1.00 69.63 549 LEU G CA 1
ATOM 6655 C C . LEU D 3 549 ? 165.355 170.998 127.306 1.00 69.63 549 LEU G C 1
ATOM 6656 O O . LEU D 3 549 ? 165.088 170.923 128.509 1.00 69.63 549 LEU G O 1
ATOM 6661 N N . GLU D 3 550 ? 165.497 172.165 126.683 1.00 74.27 550 GLU G N 1
ATOM 6662 C CA . GLU D 3 550 ? 165.277 173.426 127.374 1.00 74.27 550 GLU G CA 1
ATOM 6663 C C . GLU D 3 550 ? 163.806 173.683 127.668 1.00 74.27 550 GLU G C 1
ATOM 6664 O O . GLU D 3 550 ? 163.484 174.180 128.753 1.00 74.27 550 GLU G O 1
ATOM 6670 N N . GLY D 3 551 ? 162.910 173.346 126.744 1.00 85.55 551 GLY G N 1
ATOM 6671 C CA . GLY D 3 551 ? 161.504 173.637 126.937 1.00 85.55 551 GLY G CA 1
ATOM 6672 C C . GLY D 3 551 ? 160.891 172.806 128.049 1.00 85.55 551 GLY G C 1
ATOM 6673 O O . GLY D 3 551 ? 161.473 171.839 128.536 1.00 85.55 551 GLY G O 1
ATOM 6674 N N . GLN D 3 552 ? 159.691 173.205 128.460 1.00 92.73 552 GLN G N 1
ATOM 6675 C CA . GLN D 3 552 ? 158.986 172.546 129.557 1.00 92.73 552 GLN G CA 1
ATOM 6676 C C . GLN D 3 552 ? 158.181 171.385 128.988 1.00 92.73 552 GLN G C 1
ATOM 6677 O O . GLN D 3 552 ? 156.999 171.513 128.667 1.00 92.73 552 GLN G O 1
ATOM 6683 N N . HIS D 3 553 ? 158.837 170.227 128.864 1.00 92.86 553 HIS G N 1
ATOM 6684 C CA . HIS D 3 553 ? 158.195 169.011 128.379 1.00 92.86 553 HIS G CA 1
ATOM 6685 C C . HIS D 3 553 ? 158.318 167.876 129.389 1.00 92.86 553 HIS G C 1
ATOM 6686 O O . HIS D 3 553 ? 158.408 166.709 128.997 1.00 92.86 553 HIS G O 1
ATOM 6693 N N . GLU D 3 554 ? 158.313 168.197 130.684 1.00 96.94 554 GLU G N 1
ATOM 6694 C CA . GLU D 3 554 ? 158.564 167.186 131.705 1.00 96.94 554 GLU G CA 1
ATOM 6695 C C . GLU D 3 554 ? 157.558 166.047 131.632 1.00 96.94 554 GLU G C 1
ATOM 6696 O O . GLU D 3 554 ? 157.890 164.902 131.958 1.00 96.94 554 GLU G O 1
ATOM 6702 N N . HIS D 3 555 ? 156.332 166.335 131.206 1.00 98.63 555 HIS G N 1
ATOM 6703 C CA . HIS D 3 555 ? 155.286 165.325 131.145 1.00 98.63 555 HIS G CA 1
ATOM 6704 C C . HIS D 3 555 ? 155.497 164.304 130.036 1.00 98.63 555 HIS G C 1
ATOM 6705 O O . HIS D 3 555 ? 154.771 163.305 129.995 1.00 98.63 555 HIS G O 1
ATOM 6712 N N . LEU D 3 556 ? 156.463 164.520 129.143 1.00 89.33 556 LEU G N 1
ATOM 6713 C CA . LEU D 3 556 ? 156.730 163.554 128.084 1.00 89.33 556 LEU G CA 1
ATOM 6714 C C . LEU D 3 556 ? 157.483 162.325 128.574 1.00 89.33 556 LEU G C 1
ATOM 6715 O O . LEU D 3 556 ? 157.677 161.390 127.790 1.00 89.33 556 LEU G O 1
ATOM 6720 N N . GLY D 3 557 ? 157.901 162.295 129.835 1.00 76.75 557 GLY G N 1
ATOM 6721 C CA . GLY D 3 557 ? 158.690 161.187 130.332 1.00 76.75 557 GLY G CA 1
ATOM 6722 C C . GLY D 3 557 ? 160.169 161.367 130.071 1.00 76.75 557 GLY G C 1
ATOM 6723 O O . GLY D 3 557 ? 160.769 160.615 129.299 1.00 76.75 557 GLY G O 1
ATOM 6724 N N . ILE D 3 558 ? 160.762 162.384 130.695 1.00 63.64 558 ILE G N 1
ATOM 6725 C CA . ILE D 3 558 ? 162.192 162.645 130.621 1.00 63.64 558 ILE G CA 1
ATOM 6726 C C . ILE D 3 558 ? 162.637 163.258 131.943 1.00 63.64 558 ILE G C 1
ATOM 6727 O O . ILE D 3 558 ? 161.868 163.359 132.899 1.00 63.64 558 ILE G O 1
ATOM 6732 N N . SER D 3 559 ? 163.905 163.647 131.994 1.00 49.04 559 SER G N 1
ATOM 6733 C CA . SER D 3 559 ? 164.465 164.328 133.153 1.00 49.04 559 SER G CA 1
ATOM 6734 C C . SER D 3 559 ? 165.804 164.912 132.735 1.00 49.04 559 SER G C 1
ATOM 6735 O O . SER D 3 559 ? 166.210 164.802 131.577 1.00 49.04 559 SER G O 1
ATOM 6738 N N . THR D 3 560 ? 166.485 165.555 133.679 1.00 45.79 560 THR G N 1
ATOM 6739 C CA . THR D 3 560 ? 167.749 166.185 133.338 1.00 45.79 560 THR G CA 1
ATOM 6740 C C . THR D 3 560 ? 168.558 166.484 134.590 1.00 45.79 560 THR G C 1
ATOM 6741 O O . THR D 3 560 ? 167.999 166.806 135.640 1.00 45.79 560 THR G O 1
ATOM 6745 N N . ILE D 3 561 ? 169.876 166.363 134.463 1.00 44.41 561 ILE G N 1
ATOM 6746 C CA . ILE D 3 561 ? 170.834 166.818 135.461 1.00 44.41 561 ILE G CA 1
ATOM 6747 C C . ILE D 3 561 ? 171.944 167.543 134.719 1.00 44.41 561 ILE G C 1
ATOM 6748 O O . ILE D 3 561 ? 172.414 167.067 133.681 1.00 44.41 561 ILE G O 1
ATOM 6753 N N . VAL D 3 562 ? 172.367 168.689 135.240 1.00 45.92 562 VAL G N 1
ATOM 6754 C CA . VAL D 3 562 ? 173.375 169.511 134.583 1.00 45.92 562 VAL G CA 1
ATOM 6755 C C . VAL D 3 562 ? 174.401 169.957 135.610 1.00 45.92 562 VAL G C 1
ATOM 6756 O O . VAL D 3 562 ? 174.053 170.287 136.748 1.00 45.92 562 VAL G O 1
ATOM 6760 N N . ALA D 3 563 ? 175.668 169.970 135.204 1.00 46.39 563 ALA G N 1
ATOM 6761 C CA . ALA D 3 563 ? 176.763 170.436 136.040 1.00 46.39 563 ALA G CA 1
ATOM 6762 C C . ALA D 3 563 ? 177.558 171.474 135.270 1.00 46.39 563 ALA G C 1
ATOM 6763 O O . ALA D 3 563 ? 177.689 171.380 134.047 1.00 46.39 563 ALA G O 1
ATOM 6765 N N . ALA D 3 564 ? 178.081 172.467 135.981 1.00 51.46 564 ALA G N 1
ATOM 6766 C CA . ALA D 3 564 ? 178.836 173.530 135.334 1.00 51.46 564 ALA G CA 1
ATOM 6767 C C . ALA D 3 564 ? 179.626 174.289 136.388 1.00 51.46 564 ALA G C 1
ATOM 6768 O O . ALA D 3 564 ? 179.545 174.003 137.583 1.00 51.46 564 ALA G O 1
ATOM 6770 N N . GLU D 3 565 ? 180.396 175.270 135.919 1.00 58.20 565 GLU G N 1
ATOM 6771 C CA . GLU D 3 565 ? 181.294 176.004 136.803 1.00 58.20 565 GLU G CA 1
ATOM 6772 C C . GLU D 3 565 ? 180.518 176.845 137.808 1.00 58.20 565 GLU G C 1
ATOM 6773 O O . GLU D 3 565 ? 180.783 176.794 139.014 1.00 58.20 565 GLU G O 1
ATOM 6779 N N . THR D 3 566 ? 179.557 177.635 137.332 1.00 58.60 566 THR G N 1
ATOM 6780 C CA . THR D 3 566 ? 178.838 178.554 138.203 1.00 58.60 566 THR G CA 1
ATOM 6781 C C . THR D 3 566 ? 177.423 178.761 137.687 1.00 58.60 566 THR G C 1
ATOM 6782 O O . THR D 3 566 ? 177.023 178.213 136.658 1.00 58.60 566 THR G O 1
ATOM 6786 N N . LYS D 3 567 ? 176.673 179.574 138.426 1.00 59.55 567 LYS G N 1
ATOM 6787 C CA . LYS D 3 567 ? 175.259 179.811 138.167 1.00 59.55 567 LYS G CA 1
ATOM 6788 C C . LYS D 3 567 ? 175.017 180.352 136.763 1.00 59.55 567 LYS G C 1
ATOM 6789 O O . LYS D 3 567 ? 174.056 179.953 136.100 1.00 59.55 567 LYS G O 1
ATOM 6795 N N . GLU D 3 568 ? 175.884 181.251 136.296 1.00 60.59 568 GLU G N 1
ATOM 6796 C CA . GLU D 3 568 ? 175.622 181.969 135.053 1.00 60.59 568 GLU G CA 1
ATOM 6797 C C . GLU D 3 568 ? 175.607 181.070 133.824 1.00 60.59 568 GLU G C 1
ATOM 6798 O O . GLU D 3 568 ? 175.165 181.519 132.761 1.00 60.59 568 GLU G O 1
ATOM 6804 N N . SER D 3 569 ? 176.076 179.831 133.925 1.00 57.20 569 SER G N 1
ATOM 6805 C CA . SER D 3 569 ? 176.112 178.928 132.784 1.00 57.20 569 SER G CA 1
ATOM 6806 C C . SER D 3 569 ? 174.922 177.978 132.740 1.00 57.20 569 SER G C 1
ATOM 6807 O O . SER D 3 569 ? 175.028 176.903 132.142 1.00 57.20 569 SER G O 1
ATOM 6810 N N . LEU D 3 570 ? 173.798 178.345 133.351 1.00 53.80 570 LEU G N 1
ATOM 6811 C CA . LEU D 3 570 ? 172.624 177.488 133.419 1.00 53.80 570 LEU G CA 1
ATOM 6812 C C . LEU D 3 570 ? 171.399 178.236 132.907 1.00 53.80 570 LEU G C 1
ATOM 6813 O O . LEU D 3 570 ? 171.332 179.466 132.967 1.00 53.80 570 LEU G O 1
ATOM 6818 N N . SER D 3 571 ? 170.427 177.477 132.406 1.00 63.07 571 SER G N 1
ATOM 6819 C CA . SER D 3 571 ? 169.256 178.057 131.764 1.00 63.07 571 SER G CA 1
ATOM 6820 C C . SER D 3 571 ? 168.209 178.450 132.808 1.00 63.07 571 SER G C 1
ATOM 6821 O O . SER D 3 571 ? 168.503 178.630 133.992 1.00 63.07 571 SER G O 1
ATOM 6824 N N . GLU D 3 572 ? 166.964 178.612 132.348 1.00 64.01 572 GLU G N 1
ATOM 6825 C CA . GLU D 3 572 ? 165.893 179.083 133.221 1.00 64.01 572 GLU G CA 1
ATOM 6826 C C . GLU D 3 572 ? 165.059 177.957 133.823 1.00 64.01 572 GLU G C 1
ATOM 6827 O O . GLU D 3 572 ? 164.267 178.217 134.733 1.00 64.01 572 GLU G O 1
ATOM 6833 N N . ASN D 3 573 ? 165.210 176.720 133.351 1.00 64.50 573 ASN G N 1
ATOM 6834 C CA . ASN D 3 573 ? 164.318 175.655 133.800 1.00 64.50 573 ASN G CA 1
ATOM 6835 C C . ASN D 3 573 ? 164.641 175.154 135.201 1.00 64.50 573 ASN G C 1
ATOM 6836 O O . ASN D 3 573 ? 163.842 174.403 135.769 1.00 64.50 573 ASN G O 1
ATOM 6841 N N . ILE D 3 574 ? 165.778 175.547 135.774 1.00 53.25 574 ILE G N 1
ATOM 6842 C CA . ILE D 3 574 ? 166.233 174.930 137.014 1.00 53.25 574 ILE G CA 1
ATOM 6843 C C . ILE D 3 574 ? 165.218 175.154 138.123 1.00 53.25 574 ILE G C 1
ATOM 6844 O O . ILE D 3 574 ? 164.707 176.265 138.309 1.00 53.25 574 ILE G O 1
ATOM 6849 N N . THR D 3 575 ? 164.922 174.087 138.868 1.00 50.52 575 THR G N 1
ATOM 6850 C CA . THR D 3 575 ? 164.111 174.180 140.075 1.00 50.52 575 THR G CA 1
ATOM 6851 C C . THR D 3 575 ? 164.914 173.907 141.336 1.00 50.52 575 THR G C 1
ATOM 6852 O O . THR D 3 575 ? 164.637 174.511 142.378 1.00 50.52 575 THR G O 1
ATOM 6856 N N . THR D 3 576 ? 165.903 173.019 141.268 1.00 46.66 576 THR G N 1
ATOM 6857 C CA . THR D 3 576 ? 166.714 172.669 142.427 1.00 46.66 576 THR G CA 1
ATOM 6858 C C . THR D 3 576 ? 168.169 172.958 142.105 1.00 46.66 576 THR G C 1
ATOM 6859 O O . THR D 3 576 ? 168.622 172.687 140.992 1.00 46.66 576 THR G O 1
ATOM 6863 N N . LEU D 3 577 ? 168.893 173.504 143.073 1.00 46.68 577 LEU G N 1
ATOM 6864 C CA . LEU D 3 577 ? 170.293 173.853 142.890 1.00 46.68 577 LEU G CA 1
ATOM 6865 C C . LEU D 3 577 ? 171.077 173.363 144.096 1.00 46.68 577 LEU G C 1
ATOM 6866 O O . LEU D 3 577 ? 170.640 173.544 145.235 1.00 46.68 577 LEU G O 1
ATOM 6871 N N . VAL D 3 578 ? 172.225 172.744 143.847 1.00 45.11 578 VAL G N 1
ATOM 6872 C CA . VAL D 3 578 ? 173.090 172.230 144.899 1.00 45.11 578 VAL G CA 1
ATOM 6873 C C . VAL D 3 578 ? 174.491 172.764 144.662 1.00 45.11 578 VAL G C 1
ATOM 6874 O O . VAL D 3 578 ? 174.960 172.801 143.520 1.00 45.11 578 VAL G O 1
ATOM 6878 N N . ARG D 3 579 ? 175.159 173.176 145.732 1.00 48.57 579 ARG G N 1
ATOM 6879 C CA . ARG D 3 579 ? 176.489 173.756 145.633 1.00 48.57 579 ARG G CA 1
ATOM 6880 C C . ARG D 3 579 ? 177.456 172.992 146.521 1.00 48.57 579 ARG G C 1
ATOM 6881 O O . ARG D 3 579 ? 177.183 172.773 147.704 1.00 48.57 579 ARG G O 1
ATOM 6889 N N . TYR D 3 580 ? 178.592 172.604 145.948 1.00 46.79 580 TYR G N 1
ATOM 6890 C CA . TYR D 3 580 ? 179.667 171.941 146.674 1.00 46.79 580 TYR G CA 1
ATOM 6891 C C . TYR D 3 580 ? 180.785 172.942 146.918 1.00 46.79 580 TYR G C 1
ATOM 6892 O O . TYR D 3 580 ? 181.251 173.594 145.980 1.00 46.79 580 TYR G O 1
ATOM 6901 N N . ILE D 3 581 ? 181.217 173.057 148.168 1.00 51.75 581 ILE G N 1
ATOM 6902 C CA . ILE D 3 581 ? 182.241 174.033 148.520 1.00 51.75 581 ILE G CA 1
ATOM 6903 C C . ILE D 3 581 ? 183.628 173.411 148.496 1.00 51.75 581 ILE G C 1
ATOM 6904 O O . ILE D 3 581 ? 184.479 173.804 147.695 1.00 51.75 581 ILE G O 1
ATOM 6909 N N . ASN D 3 582 ? 183.879 172.426 149.352 1.00 54.80 582 ASN G N 1
ATOM 6910 C CA . ASN D 3 582 ? 185.205 171.834 149.475 1.00 54.80 582 ASN G CA 1
ATOM 6911 C C . ASN D 3 582 ? 185.047 170.321 149.590 1.00 54.80 582 ASN G C 1
ATOM 6912 O O . ASN D 3 582 ? 183.972 169.771 149.337 1.00 54.80 582 ASN G O 1
ATOM 6917 N N . GLU D 3 583 ? 186.128 169.643 149.976 1.00 56.98 583 GLU G N 1
ATOM 6918 C CA . GLU D 3 583 ? 186.162 168.187 149.956 1.00 56.98 583 GLU G CA 1
ATOM 6919 C C . GLU D 3 583 ? 185.148 167.544 150.890 1.00 56.98 583 GLU G C 1
ATOM 6920 O O . GLU D 3 583 ? 184.882 166.346 150.745 1.00 56.98 583 GLU G O 1
ATOM 6926 N N . HIS D 3 584 ? 184.582 168.288 151.838 1.00 56.34 584 HIS G N 1
ATOM 6927 C CA . HIS D 3 584 ? 183.744 167.694 152.872 1.00 56.34 584 HIS G CA 1
ATOM 6928 C C . HIS D 3 584 ? 182.303 168.172 152.885 1.00 56.34 584 HIS G C 1
ATOM 6929 O O . HIS D 3 584 ? 181.418 167.361 153.180 1.00 56.34 584 HIS G O 1
ATOM 6936 N N . GLU D 3 585 ? 182.027 169.437 152.579 1.00 53.84 585 GLU G N 1
ATOM 6937 C CA . GLU D 3 585 ? 180.723 170.016 152.862 1.00 53.84 585 GLU G CA 1
ATOM 6938 C C . GLU D 3 585 ? 180.091 170.569 151.598 1.00 53.84 585 GLU G C 1
ATOM 6939 O O . GLU D 3 585 ? 180.745 170.726 150.566 1.00 53.84 585 GLU G O 1
ATOM 6945 N N . GLY D 3 586 ? 178.797 170.847 151.702 1.00 48.05 586 GLY G N 1
ATOM 6946 C CA . GLY D 3 586 ? 178.034 171.495 150.660 1.00 48.05 586 GLY G CA 1
ATOM 6947 C C . GLY D 3 586 ? 176.765 172.034 151.278 1.00 48.05 586 GLY G C 1
ATOM 6948 O O . GLY D 3 586 ? 176.525 171.882 152.476 1.00 48.05 586 GLY G O 1
ATOM 6949 N N . ASP D 3 587 ? 175.947 172.678 150.452 1.00 50.66 587 ASP G N 1
ATOM 6950 C CA . ASP D 3 587 ? 174.660 173.166 150.915 1.00 50.66 587 ASP G CA 1
ATOM 6951 C C . ASP D 3 587 ? 173.743 173.348 149.719 1.00 50.66 587 ASP G C 1
ATOM 6952 O O . ASP D 3 587 ? 174.192 173.445 148.576 1.00 50.66 587 ASP G O 1
ATOM 6957 N N . ILE D 3 588 ? 172.447 173.386 149.999 1.00 46.24 588 ILE G N 1
ATOM 6958 C CA . ILE D 3 588 ? 171.423 173.577 148.980 1.00 46.24 588 ILE G CA 1
ATOM 6959 C C . ILE D 3 588 ? 171.163 175.069 148.861 1.00 46.24 588 ILE G C 1
ATOM 6960 O O . ILE D 3 588 ? 171.467 175.831 149.787 1.00 46.24 588 ILE G O 1
ATOM 6965 N N . LEU D 3 589 ? 170.637 175.498 147.718 1.00 47.63 589 LEU G N 1
ATOM 6966 C CA . LEU D 3 589 ? 170.287 176.898 147.513 1.00 47.63 589 LEU G CA 1
ATOM 6967 C C . LEU D 3 589 ? 168.825 177.116 147.168 1.00 47.63 589 LEU G C 1
ATOM 6968 O O . LEU D 3 589 ? 168.185 177.983 147.761 1.00 47.63 589 LEU G O 1
ATOM 6973 N N . ILE D 3 590 ? 168.276 176.354 146.231 1.00 49.34 590 ILE G N 1
ATOM 6974 C CA . ILE D 3 590 ? 166.911 176.557 145.763 1.00 49.34 590 ILE G CA 1
ATOM 6975 C C . ILE D 3 590 ? 166.190 175.220 145.779 1.00 49.34 590 ILE G C 1
ATOM 6976 O O . ILE D 3 590 ? 166.707 174.220 145.272 1.00 49.34 590 ILE G O 1
ATOM 6981 N N . GLN D 3 591 ? 164.996 175.200 146.361 1.00 50.27 591 GLN G N 1
ATOM 6982 C CA . GLN D 3 591 ? 164.134 174.031 146.304 1.00 50.27 591 GLN G CA 1
ATOM 6983 C C . GLN D 3 591 ? 162.715 174.488 146.015 1.00 50.27 591 GLN G C 1
ATOM 6984 O O . GLN D 3 591 ? 162.149 175.288 146.764 1.00 50.27 591 GLN G O 1
ATOM 6990 N N . LYS D 3 592 ? 162.145 173.977 144.928 1.00 50.72 592 LYS G N 1
ATOM 6991 C CA . LYS D 3 592 ? 160.825 174.401 144.467 1.00 50.72 592 LYS G CA 1
ATOM 6992 C C . LYS D 3 592 ? 160.797 175.902 144.190 1.00 50.72 592 LYS G C 1
ATOM 6993 O O . LYS D 3 592 ? 159.808 176.586 144.451 1.00 50.72 592 LYS G O 1
ATOM 6999 N N . LYS D 3 593 ? 161.906 176.418 143.662 1.00 52.21 593 LYS G N 1
ATOM 7000 C CA . LYS D 3 593 ? 162.003 177.809 143.229 1.00 52.21 593 LYS G CA 1
ATOM 7001 C C . LYS D 3 593 ? 162.062 178.790 144.396 1.00 52.21 593 LYS G C 1
ATOM 7002 O O . LYS D 3 593 ? 162.171 179.999 144.180 1.00 52.21 593 LYS G O 1
ATOM 7008 N N . LYS D 3 594 ? 162.000 178.294 145.627 1.00 50.54 594 LYS G N 1
ATOM 7009 C CA . LYS D 3 594 ? 162.141 179.153 146.794 1.00 50.54 594 LYS G CA 1
ATOM 7010 C C . LYS D 3 594 ? 163.610 179.274 147.171 1.00 50.54 594 LYS G C 1
ATOM 7011 O O . LYS D 3 594 ? 164.422 178.409 146.836 1.00 50.54 594 LYS G O 1
ATOM 7017 N N . ALA D 3 595 ? 163.955 180.354 147.864 1.00 48.59 595 ALA G N 1
ATOM 7018 C CA . ALA D 3 595 ? 165.320 180.515 148.345 1.00 48.59 595 ALA G CA 1
ATOM 7019 C C . ALA D 3 595 ? 165.461 179.930 149.744 1.00 48.59 595 ALA G C 1
ATOM 7020 O O . ALA D 3 595 ? 164.692 180.256 150.651 1.00 48.59 595 ALA G O 1
ATOM 7022 N N . VAL D 3 596 ? 166.454 179.060 149.917 1.00 50.50 596 VAL G N 1
ATOM 7023 C CA . VAL D 3 596 ? 166.677 178.336 151.163 1.00 50.50 596 VAL G CA 1
ATOM 7024 C C . VAL D 3 596 ? 168.178 178.226 151.395 1.00 50.50 596 VAL G C 1
ATOM 7025 O O . VAL D 3 596 ? 168.989 178.662 150.577 1.00 50.50 596 VAL G O 1
ATOM 7029 N N . ARG D 3 597 ? 168.552 177.644 152.534 1.00 52.53 597 ARG G N 1
ATOM 7030 C CA . ARG D 3 597 ? 169.961 177.459 152.875 1.00 52.53 597 ARG G CA 1
ATOM 7031 C C . ARG D 3 597 ? 170.040 176.330 153.898 1.00 52.53 597 ARG G C 1
ATOM 7032 O O . ARG D 3 597 ? 169.776 176.549 155.083 1.00 52.53 597 ARG G O 1
ATOM 7040 N N . ILE D 3 598 ? 170.406 175.138 153.441 1.00 50.62 598 ILE G N 1
ATOM 7041 C CA . ILE D 3 598 ? 170.499 173.955 154.284 1.00 50.62 598 ILE G CA 1
ATOM 7042 C C . ILE D 3 598 ? 171.881 173.342 154.091 1.00 50.62 598 ILE G C 1
ATOM 7043 O O . ILE D 3 598 ? 172.188 172.854 153.001 1.00 50.62 598 ILE G O 1
ATOM 7048 N N . PRO D 3 599 ? 172.747 173.335 155.101 1.00 49.19 599 PRO G N 1
ATOM 7049 C CA . PRO D 3 599 ? 174.058 172.703 154.938 1.00 49.19 599 PRO G CA 1
ATOM 7050 C C . PRO D 3 599 ? 173.998 171.199 155.142 1.00 49.19 599 PRO G C 1
ATOM 7051 O O . PRO D 3 599 ? 173.090 170.667 155.784 1.00 49.19 599 PRO G O 1
ATOM 7055 N N . PHE D 3 600 ? 174.987 170.513 154.574 1.00 47.07 600 PHE G N 1
ATOM 7056 C CA . PHE D 3 600 ? 175.091 169.068 154.702 1.00 47.07 600 PHE G CA 1
ATOM 7057 C C . PHE D 3 600 ? 176.532 168.657 154.449 1.00 47.07 600 PHE G C 1
ATOM 7058 O O . PHE D 3 600 ? 177.274 169.342 153.743 1.00 47.07 600 PHE G O 1
ATOM 7066 N N . ARG D 3 601 ? 176.918 167.521 155.022 1.00 51.82 601 ARG G N 1
ATOM 7067 C CA . ARG D 3 601 ? 178.278 167.008 154.921 1.00 51.82 601 ARG G CA 1
ATOM 7068 C C . ARG D 3 601 ? 178.305 165.793 154.006 1.00 51.82 601 ARG G C 1
ATOM 7069 O O . ARG D 3 601 ? 177.309 165.074 153.884 1.00 51.82 601 ARG G O 1
ATOM 7077 N N . LEU D 3 602 ? 179.447 165.571 153.362 1.00 50.09 602 LEU G N 1
ATOM 7078 C CA . LEU D 3 602 ? 179.552 164.544 152.336 1.00 50.09 602 LEU G CA 1
ATOM 7079 C C . LEU D 3 602 ? 179.837 163.179 152.943 1.00 50.09 602 LEU G C 1
ATOM 7080 O O . LEU D 3 602 ? 180.411 163.071 154.030 1.00 50.09 602 LEU G O 1
ATOM 7085 N N . ASP D 3 603 ? 179.422 162.134 152.232 1.00 56.40 603 ASP G N 1
ATOM 7086 C CA . ASP D 3 603 ? 179.740 160.773 152.627 1.00 56.40 603 ASP G CA 1
ATOM 7087 C C . ASP D 3 603 ? 181.195 160.458 152.299 1.00 56.40 603 ASP G C 1
ATOM 7088 O O . ASP D 3 603 ? 181.971 161.323 151.885 1.00 56.40 603 ASP G O 1
ATOM 7093 N N . HIS D 3 604 ? 181.560 159.196 152.493 1.00 60.87 604 HIS G N 1
ATOM 7094 C CA . HIS D 3 604 ? 182.865 158.685 152.109 1.00 60.87 604 HIS G CA 1
ATOM 7095 C C . HIS D 3 604 ? 182.678 157.378 151.356 1.00 60.87 604 HIS G C 1
ATOM 7096 O O . HIS D 3 604 ? 181.875 156.531 151.760 1.00 60.87 604 HIS G O 1
ATOM 7103 N N . HIS D 3 605 ? 183.412 157.215 150.260 1.00 55.71 605 HIS G N 1
ATOM 7104 C CA . HIS D 3 605 ? 183.323 155.990 149.479 1.00 55.71 605 HIS G CA 1
ATOM 7105 C C . HIS D 3 605 ? 184.613 155.811 148.694 1.00 55.71 605 HIS G C 1
ATOM 7106 O O . HIS D 3 605 ? 185.436 156.724 148.591 1.00 55.71 605 HIS G O 1
ATOM 7113 N N . GLN D 3 606 ? 184.779 154.610 148.148 1.00 60.05 606 GLN G N 1
ATOM 7114 C CA . GLN D 3 606 ? 185.940 154.248 147.351 1.00 60.05 606 GLN G CA 1
ATOM 7115 C C . GLN D 3 606 ? 185.484 153.867 145.952 1.00 60.05 606 GLN G C 1
ATOM 7116 O O . GLN D 3 606 ? 184.318 153.529 145.733 1.00 60.05 606 GLN G O 1
ATOM 7122 N N . ARG D 3 607 ? 186.414 153.932 145.003 1.00 61.77 607 ARG G N 1
ATOM 7123 C CA . ARG D 3 607 ? 186.083 153.749 143.597 1.00 61.77 607 ARG G CA 1
ATOM 7124 C C . ARG D 3 607 ? 186.494 152.392 143.047 1.00 61.77 607 ARG G C 1
ATOM 7125 O O . ARG D 3 607 ? 186.060 152.030 141.949 1.00 61.77 607 ARG G O 1
ATOM 7133 N N . GLU D 3 608 ? 187.313 151.631 143.774 1.00 62.36 608 GLU G N 1
ATOM 7134 C CA . GLU D 3 608 ? 187.928 150.446 143.189 1.00 62.36 608 GLU G CA 1
ATOM 7135 C C . GLU D 3 608 ? 186.937 149.320 142.912 1.00 62.36 608 GLU G C 1
ATOM 7136 O O . GLU D 3 608 ? 187.098 148.611 141.913 1.00 62.36 608 GLU G O 1
ATOM 7142 N N . ASP D 3 609 ? 185.926 149.130 143.759 1.00 58.88 609 ASP G N 1
ATOM 7143 C CA . ASP D 3 609 ? 185.051 147.968 143.640 1.00 58.88 609 ASP G CA 1
ATOM 7144 C C . ASP D 3 609 ? 184.028 148.083 142.518 1.00 58.88 609 ASP G C 1
ATOM 7145 O O . ASP D 3 609 ? 183.324 147.104 142.251 1.00 58.88 609 ASP G O 1
ATOM 7150 N N . ASN D 3 610 ? 183.934 149.233 141.850 1.00 53.60 610 ASN G N 1
ATOM 7151 C CA . ASN D 3 610 ? 182.825 149.462 140.931 1.00 53.60 610 ASN G CA 1
ATOM 7152 C C . ASN D 3 610 ? 182.679 148.339 139.916 1.00 53.60 610 ASN G C 1
ATOM 7153 O O . ASN D 3 610 ? 181.553 147.970 139.559 1.00 53.60 610 ASN G O 1
ATOM 7158 N N . GLU D 3 611 ? 183.791 147.781 139.439 1.00 54.65 611 GLU G N 1
ATOM 7159 C CA . GLU D 3 611 ? 183.701 146.750 138.412 1.00 54.65 611 GLU G CA 1
ATOM 7160 C C . GLU D 3 611 ? 182.874 145.566 138.898 1.00 54.65 611 GLU G C 1
ATOM 7161 O O . GLU D 3 611 ? 181.987 145.082 138.186 1.00 54.65 611 GLU G O 1
ATOM 7167 N N . ARG D 3 612 ? 183.154 145.079 140.109 1.00 58.12 612 ARG G N 1
ATOM 7168 C CA . ARG D 3 612 ? 182.447 143.900 140.600 1.00 58.12 612 ARG G CA 1
ATOM 7169 C C . ARG D 3 612 ? 180.966 144.189 140.812 1.00 58.12 612 ARG G C 1
ATOM 7170 O O . ARG D 3 612 ? 180.114 143.370 140.456 1.00 58.12 612 ARG G O 1
ATOM 7178 N N . PHE D 3 613 ? 180.639 145.345 141.388 1.00 49.82 613 PHE G N 1
ATOM 7179 C CA . PHE D 3 613 ? 179.242 145.716 141.581 1.00 49.82 613 PHE G CA 1
ATOM 7180 C C . PHE D 3 613 ? 178.497 145.741 140.252 1.00 49.82 613 PHE G C 1
ATOM 7181 O O . PHE D 3 613 ? 177.443 145.108 140.094 1.00 49.82 613 PHE G O 1
ATOM 7189 N N . SER D 3 614 ? 179.048 146.456 139.272 1.00 52.57 614 SER G N 1
ATOM 7190 C CA . SER D 3 614 ? 178.373 146.572 137.985 1.00 52.57 614 SER G CA 1
ATOM 7191 C C . SER D 3 614 ? 178.237 145.213 137.312 1.00 52.57 614 SER G C 1
ATOM 7192 O O . SER D 3 614 ? 177.174 144.876 136.780 1.00 52.57 614 SER G O 1
ATOM 7195 N N . ARG D 3 615 ? 179.300 144.409 137.333 1.00 53.14 615 ARG G N 1
ATOM 7196 C CA . ARG D 3 615 ? 179.242 143.116 136.663 1.00 53.14 615 ARG G CA 1
ATOM 7197 C C . ARG D 3 615 ? 178.240 142.191 137.340 1.00 53.14 615 ARG G C 1
ATOM 7198 O O . ARG D 3 615 ? 177.511 141.454 136.667 1.00 53.14 615 ARG G O 1
ATOM 7206 N N . THR D 3 616 ? 178.184 142.215 138.671 1.00 50.54 616 THR G N 1
ATOM 7207 C CA . THR D 3 616 ? 177.217 141.387 139.375 1.00 50.54 616 THR G CA 1
ATOM 7208 C C . THR D 3 616 ? 175.796 141.791 139.008 1.00 50.54 616 THR G C 1
ATOM 7209 O O . THR D 3 616 ? 174.939 140.933 138.768 1.00 50.54 616 THR G O 1
ATOM 7213 N N . LEU D 3 617 ? 175.525 143.098 138.945 1.00 50.60 617 LEU G N 1
ATOM 7214 C CA . LEU D 3 617 ? 174.191 143.522 138.525 1.00 50.60 617 LEU G CA 1
ATOM 7215 C C . LEU D 3 617 ? 173.897 143.061 137.107 1.00 50.60 617 LEU G C 1
ATOM 7216 O O . LEU D 3 617 ? 172.779 142.631 136.806 1.00 50.60 617 LEU G O 1
ATOM 7221 N N . ARG D 3 618 ? 174.890 143.131 136.224 1.00 56.84 618 ARG G N 1
ATOM 7222 C CA . ARG D 3 618 ? 174.659 142.793 134.825 1.00 56.84 618 ARG G CA 1
ATOM 7223 C C . ARG D 3 618 ? 174.133 141.377 134.650 1.00 56.84 618 ARG G C 1
ATOM 7224 O O . ARG D 3 618 ? 173.395 141.116 133.695 1.00 56.84 618 ARG G O 1
ATOM 7232 N N . THR D 3 619 ? 174.491 140.459 135.547 1.00 56.79 619 THR G N 1
ATOM 7233 C CA . THR D 3 619 ? 174.181 139.050 135.344 1.00 56.79 619 THR G CA 1
ATOM 7234 C C . THR D 3 619 ? 172.768 138.681 135.769 1.00 56.79 619 THR G C 1
ATOM 7235 O O . THR D 3 619 ? 172.198 137.738 135.212 1.00 56.79 619 THR G O 1
ATOM 7239 N N . LEU D 3 620 ? 172.185 139.399 136.724 1.00 59.26 620 LEU G N 1
ATOM 7240 C CA . LEU D 3 620 ? 170.922 138.986 137.332 1.00 59.26 620 LEU G CA 1
ATOM 7241 C C . LEU D 3 620 ? 169.806 139.175 136.316 1.00 59.26 620 LEU G C 1
ATOM 7242 O O . LEU D 3 620 ? 169.214 140.246 136.193 1.00 59.26 620 LEU G O 1
ATOM 7247 N N . ASN D 3 621 ? 169.512 138.105 135.584 1.00 68.88 621 ASN G N 1
ATOM 7248 C CA . ASN D 3 621 ? 168.442 138.115 134.594 1.00 68.88 621 ASN G CA 1
ATOM 7249 C C . ASN D 3 621 ? 167.101 138.202 135.309 1.00 68.88 621 ASN G C 1
ATOM 7250 O O . ASN D 3 621 ? 166.771 137.340 136.130 1.00 68.88 621 ASN G O 1
ATOM 7255 N N . HIS D 3 622 ? 166.324 139.238 135.000 1.00 72.56 622 HIS G N 1
ATOM 7256 C CA . HIS D 3 622 ? 165.063 139.494 135.690 1.00 72.56 622 HIS G CA 1
ATOM 7257 C C . HIS D 3 622 ? 163.927 138.850 134.904 1.00 72.56 622 HIS G C 1
ATOM 7258 O O . HIS D 3 622 ? 163.638 139.255 133.774 1.00 72.56 622 HIS G O 1
ATOM 7265 N N . GLN D 3 623 ? 163.277 137.856 135.499 1.00 80.71 623 GLN G N 1
ATOM 7266 C CA . GLN D 3 623 ? 162.198 137.141 134.829 1.00 80.71 623 GLN G CA 1
ATOM 7267 C C . GLN D 3 623 ? 160.872 137.838 135.106 1.00 80.71 623 GLN G C 1
ATOM 7268 O O . GLN D 3 623 ? 160.496 138.033 136.267 1.00 80.71 623 GLN G O 1
ATOM 7274 N N . VAL D 3 624 ? 160.166 138.211 134.044 1.00 85.84 624 VAL G N 1
ATOM 7275 C CA . VAL D 3 624 ? 158.876 138.878 134.176 1.00 85.84 624 VAL G CA 1
ATOM 7276 C C . VAL D 3 624 ? 157.784 137.824 134.297 1.00 85.84 624 VAL G C 1
ATOM 7277 O O . VAL D 3 624 ? 157.763 136.844 133.543 1.00 85.84 624 VAL G O 1
ATOM 7281 N N . GLY D 3 625 ? 156.876 138.022 135.248 1.00 90.49 625 GLY G N 1
ATOM 7282 C CA . GLY D 3 625 ? 155.773 137.100 135.448 1.00 90.49 625 GLY G CA 1
ATOM 7283 C C . GLY D 3 625 ? 156.236 135.693 135.769 1.00 90.49 625 GLY G C 1
ATOM 7284 O O . GLY D 3 625 ? 157.384 135.477 136.158 1.00 90.49 625 GLY G O 1
ATOM 7285 N N . LEU E 3 14 ? 203.747 194.073 112.789 1.00 81.07 14 LEU H N 1
ATOM 7286 C CA . LEU E 3 14 ? 203.381 195.518 112.767 1.00 81.07 14 LEU H CA 1
ATOM 7287 C C . LEU E 3 14 ? 204.372 196.299 111.917 1.00 81.07 14 LEU H C 1
ATOM 7288 O O . LEU E 3 14 ? 205.554 195.968 111.872 1.00 81.07 14 LEU H O 1
ATOM 7293 N N . LEU E 3 15 ? 203.885 197.331 111.239 1.00 80.83 15 LEU H N 1
ATOM 7294 C CA . LEU E 3 15 ? 204.720 198.224 110.448 1.00 80.83 15 LEU H CA 1
ATOM 7295 C C . LEU E 3 15 ? 204.442 199.660 110.858 1.00 80.83 15 LEU H C 1
ATOM 7296 O O . LEU E 3 15 ? 203.350 200.179 110.606 1.00 80.83 15 LEU H O 1
ATOM 7301 N N . TRP E 3 16 ? 205.430 200.301 111.470 1.00 73.20 16 TRP H N 1
ATOM 7302 C CA . TRP E 3 16 ? 205.311 201.683 111.906 1.00 73.20 16 TRP H CA 1
ATOM 7303 C C . TRP E 3 16 ? 205.689 202.615 110.765 1.00 73.20 16 TRP H C 1
ATOM 7304 O O . TRP E 3 16 ? 206.430 202.240 109.854 1.00 73.20 16 TRP H O 1
ATOM 7315 N N . VAL E 3 17 ? 205.153 203.830 110.808 1.00 75.28 17 VAL H N 1
ATOM 7316 C CA . VAL E 3 17 ? 205.492 204.870 109.847 1.00 75.28 17 VAL H CA 1
ATOM 7317 C C . VAL E 3 17 ? 205.677 206.177 110.599 1.00 75.28 17 VAL H C 1
ATOM 7318 O O . VAL E 3 17 ? 204.804 206.590 111.369 1.00 75.28 17 VAL H O 1
ATOM 7322 N N . PHE E 3 18 ? 206.813 206.828 110.373 1.00 74.41 18 PHE H N 1
ATOM 7323 C CA . PHE E 3 18 ? 207.145 208.089 111.019 1.00 74.41 18 PHE H CA 1
ATOM 7324 C C . PHE E 3 18 ? 207.313 209.174 109.967 1.00 74.41 18 PHE H C 1
ATOM 7325 O O . PHE E 3 18 ? 208.118 209.028 109.043 1.00 74.41 18 PHE H O 1
ATOM 7333 N N . TYR E 3 19 ? 206.557 210.257 110.115 1.00 78.16 19 TYR H N 1
ATOM 7334 C CA . TYR E 3 19 ? 206.780 211.471 109.346 1.00 78.16 19 TYR H CA 1
ATOM 7335 C C . TYR E 3 19 ? 206.598 212.657 110.284 1.00 78.16 19 TYR H C 1
ATOM 7336 O O . TYR E 3 19 ? 206.356 212.491 111.482 1.00 78.16 19 TYR H O 1
ATOM 7345 N N . GLN E 3 20 ? 206.720 213.858 109.729 1.00 78.71 20 GLN H N 1
ATOM 7346 C CA . GLN E 3 20 ? 206.808 215.068 110.538 1.00 78.71 20 GLN H CA 1
ATOM 7347 C C . GLN E 3 20 ? 205.736 215.098 111.619 1.00 78.71 20 GLN H C 1
ATOM 7348 O O . GLN E 3 20 ? 204.540 215.155 111.326 1.00 78.71 20 GLN H O 1
ATOM 7354 N N . ASN E 3 21 ? 206.174 215.047 112.873 1.00 75.04 21 ASN H N 1
ATOM 7355 C CA . ASN E 3 21 ? 205.334 215.260 114.047 1.00 75.04 21 ASN H CA 1
ATOM 7356 C C . ASN E 3 21 ? 204.156 214.299 114.139 1.00 75.04 21 ASN H C 1
ATOM 7357 O O . ASN E 3 21 ? 203.139 214.642 114.750 1.00 75.04 21 ASN H O 1
ATOM 7362 N N . ASN E 3 22 ? 204.252 213.104 113.561 1.00 74.51 22 ASN H N 1
ATOM 7363 C CA . ASN E 3 22 ? 203.166 212.139 113.643 1.00 74.51 22 ASN H CA 1
ATOM 7364 C C . ASN E 3 22 ? 203.711 210.729 113.496 1.00 74.51 22 ASN H C 1
ATOM 7365 O O . ASN E 3 22 ? 204.779 210.514 112.919 1.00 74.51 22 ASN H O 1
ATOM 7370 N N . VAL E 3 23 ? 202.959 209.769 114.027 1.00 71.94 23 VAL H N 1
ATOM 7371 C CA . VAL E 3 23 ? 203.308 208.356 113.958 1.00 71.94 23 VAL H CA 1
ATOM 7372 C C . VAL E 3 23 ? 202.034 207.556 113.741 1.00 71.94 23 VAL H C 1
ATOM 7373 O O . VAL E 3 23 ? 201.009 207.817 114.379 1.00 71.94 23 VAL H O 1
ATOM 7377 N N . GLN E 3 24 ? 202.099 206.570 112.853 1.00 72.65 24 GLN H N 1
ATOM 7378 C CA . GLN E 3 24 ? 200.950 205.745 112.520 1.00 72.65 24 GLN H CA 1
ATOM 7379 C C . GLN E 3 24 ? 201.325 204.278 112.653 1.00 72.65 24 GLN H C 1
ATOM 7380 O O . GLN E 3 24 ? 202.501 203.931 112.782 1.00 72.65 24 GLN H O 1
ATOM 7386 N N . LYS E 3 25 ? 200.312 203.421 112.620 1.00 74.47 25 LYS H N 1
ATOM 7387 C CA . LYS E 3 25 ? 200.482 201.994 112.833 1.00 74.47 25 LYS H CA 1
ATOM 7388 C C . LYS E 3 25 ? 199.685 201.217 111.797 1.00 74.47 25 LYS H C 1
ATOM 7389 O O . LYS E 3 25 ? 198.684 201.704 111.266 1.00 74.47 25 LYS H O 1
ATOM 7395 N N . LEU E 3 26 ? 200.141 200.001 111.511 1.00 80.98 26 LEU H N 1
ATOM 7396 C CA . LEU E 3 26 ? 199.472 199.139 110.550 1.00 80.98 26 LEU H CA 1
ATOM 7397 C C . LEU E 3 26 ? 199.853 197.694 110.831 1.00 80.98 26 LEU H C 1
ATOM 7398 O O . LEU E 3 26 ? 200.922 197.417 111.380 1.00 80.98 26 LEU H O 1
ATOM 7403 N N . ASN E 3 27 ? 198.967 196.778 110.452 1.00 87.55 27 ASN H N 1
ATOM 7404 C CA . ASN E 3 27 ? 199.191 195.347 110.609 1.00 87.55 27 ASN H CA 1
ATOM 7405 C C . ASN E 3 27 ? 199.199 194.681 109.240 1.00 87.55 27 ASN H C 1
ATOM 7406 O O . ASN E 3 27 ? 198.318 194.942 108.415 1.00 87.55 27 ASN H O 1
ATOM 7411 N N . LEU E 3 28 ? 200.189 193.819 109.004 1.00 91.70 28 LEU H N 1
ATOM 7412 C CA . LEU E 3 28 ? 200.356 193.194 107.698 1.00 91.70 28 LEU H CA 1
ATOM 7413 C C . LEU E 3 28 ? 199.878 191.751 107.654 1.00 91.70 28 LEU H C 1
ATOM 7414 O O . LEU E 3 28 ? 199.624 191.228 106.563 1.00 91.70 28 LEU H O 1
ATOM 7419 N N . SER E 3 29 ? 199.742 191.094 108.805 1.00 101.20 29 SER H N 1
ATOM 7420 C CA . SER E 3 29 ? 199.433 189.668 108.817 1.00 101.20 29 SER H CA 1
ATOM 7421 C C . SER E 3 29 ? 198.035 189.355 108.298 1.00 101.20 29 SER H C 1
ATOM 7422 O O . SER E 3 29 ? 197.728 188.178 108.077 1.00 101.20 29 SER H O 1
ATOM 7425 N N . ASN E 3 30 ? 197.184 190.361 108.101 1.00 103.18 30 ASN H N 1
ATOM 7426 C CA . ASN E 3 30 ? 195.803 190.122 107.706 1.00 103.18 30 ASN H CA 1
ATOM 7427 C C . ASN E 3 30 ? 195.604 190.032 106.198 1.00 103.18 30 ASN H C 1
ATOM 7428 O O . ASN E 3 30 ? 194.464 189.846 105.759 1.00 103.18 30 ASN H O 1
ATOM 7433 N N . LEU E 3 31 ? 196.661 190.160 105.396 1.00 110.87 31 LEU H N 1
ATOM 7434 C CA . LEU E 3 31 ? 196.505 190.181 103.950 1.00 110.87 31 LEU H CA 1
ATOM 7435 C C . LEU E 3 31 ? 197.457 189.197 103.283 1.00 110.87 31 LEU H C 1
ATOM 7436 O O . LEU E 3 31 ? 198.561 188.959 103.790 1.00 110.87 31 LEU H O 1
ATOM 7441 N N . PRO E 3 32 ? 197.064 188.611 102.153 1.00 118.25 32 PRO H N 1
ATOM 7442 C CA . PRO E 3 32 ? 198.015 187.822 101.365 1.00 118.25 32 PRO H CA 1
ATOM 7443 C C . PRO E 3 32 ? 198.916 188.721 100.532 1.00 118.25 32 PRO H C 1
ATOM 7444 O O . PRO E 3 32 ? 198.677 189.920 100.376 1.00 118.25 32 PRO H O 1
ATOM 7448 N N . SER E 3 33 ? 199.968 188.114 99.981 1.00 120.53 33 SER H N 1
ATOM 7449 C CA . SER E 3 33 ? 200.933 188.874 99.196 1.00 120.53 33 SER H CA 1
ATOM 7450 C C . SER E 3 33 ? 200.337 189.439 97.915 1.00 120.53 33 SER H C 1
ATOM 7451 O O . SER E 3 33 ? 200.964 190.303 97.292 1.00 120.53 33 SER H O 1
ATOM 7454 N N . SER E 3 34 ? 199.153 188.979 97.505 1.00 122.62 34 SER H N 1
ATOM 7455 C CA . SER E 3 34 ? 198.534 189.505 96.294 1.00 122.62 34 SER H CA 1
ATOM 7456 C C . SER E 3 34 ? 198.207 190.987 96.412 1.00 122.62 34 SER H C 1
ATOM 7457 O O . SER E 3 34 ? 198.119 191.674 95.389 1.00 122.62 34 SER H O 1
ATOM 7460 N N . HIS E 3 35 ? 198.028 191.496 97.631 1.00 122.41 35 HIS H N 1
ATOM 7461 C CA . HIS E 3 35 ? 197.711 192.900 97.829 1.00 122.41 35 HIS H CA 1
ATOM 7462 C C . HIS E 3 35 ? 198.997 193.657 98.119 1.00 122.41 35 HIS H C 1
ATOM 7463 O O . HIS E 3 35 ? 199.584 193.464 99.195 1.00 122.41 35 HIS H O 1
ATOM 7470 N N . PRO E 3 36 ? 199.478 194.516 97.219 1.00 114.84 36 PRO H N 1
ATOM 7471 C CA . PRO E 3 36 ? 200.684 195.301 97.525 1.00 114.84 36 PRO H CA 1
ATOM 7472 C C . PRO E 3 36 ? 200.367 196.393 98.535 1.00 114.84 36 PRO H C 1
ATOM 7473 O O . PRO E 3 36 ? 199.500 197.236 98.302 1.00 114.84 36 PRO H O 1
ATOM 7477 N N . VAL E 3 37 ? 201.069 196.367 99.668 1.00 101.08 37 VAL H N 1
ATOM 7478 C CA . VAL E 3 37 ? 200.901 197.420 100.659 1.00 101.08 37 VAL H CA 1
ATOM 7479 C C . VAL E 3 37 ? 201.295 198.747 100.030 1.00 101.08 37 VAL H C 1
ATOM 7480 O O . VAL E 3 37 ? 202.329 198.850 99.358 1.00 101.08 37 VAL H O 1
ATOM 7484 N N . THR E 3 38 ? 200.467 199.769 100.234 1.00 98.31 38 THR H N 1
ATOM 7485 C CA . THR E 3 38 ? 200.660 201.061 99.592 1.00 98.31 38 THR H CA 1
ATOM 7486 C C . THR E 3 38 ? 200.598 202.177 100.622 1.00 98.31 38 THR H C 1
ATOM 7487 O O . THR E 3 38 ? 199.916 202.057 101.643 1.00 98.31 38 THR H O 1
ATOM 7491 N N . ILE E 3 39 ? 201.320 203.258 100.344 1.00 92.75 39 ILE H N 1
ATOM 7492 C CA . ILE E 3 39 ? 201.226 204.500 101.101 1.00 92.75 39 ILE H CA 1
ATOM 7493 C C . ILE E 3 39 ? 201.005 205.619 100.096 1.00 92.75 39 ILE H C 1
ATOM 7494 O O . ILE E 3 39 ? 201.833 205.823 99.199 1.00 92.75 39 ILE H O 1
ATOM 7499 N N . GLY E 3 40 ? 199.896 206.341 100.239 1.00 94.54 40 GLY H N 1
ATOM 7500 C CA . GLY E 3 40 ? 199.540 207.367 99.289 1.00 94.54 40 GLY H CA 1
ATOM 7501 C C . GLY E 3 40 ? 198.443 208.290 99.780 1.00 94.54 40 GLY H C 1
ATOM 7502 O O . GLY E 3 40 ? 197.992 208.210 100.926 1.00 94.54 40 GLY H O 1
ATOM 7503 N N . PRO E 3 41 ? 197.995 209.193 98.910 1.00 94.50 41 PRO H N 1
ATOM 7504 C CA . PRO E 3 41 ? 197.012 210.200 99.329 1.00 94.50 41 PRO H CA 1
ATOM 7505 C C . PRO E 3 41 ? 195.577 209.698 99.328 1.00 94.50 41 PRO H C 1
ATOM 7506 O O . PRO E 3 41 ? 194.758 210.151 100.133 1.00 94.50 41 PRO H O 1
ATOM 7510 N N . ASP E 3 42 ? 195.258 208.767 98.435 1.00 93.00 42 ASP H N 1
ATOM 7511 C CA . ASP E 3 42 ? 193.888 208.299 98.275 1.00 93.00 42 ASP H CA 1
ATOM 7512 C C . ASP E 3 42 ? 193.470 207.449 99.466 1.00 93.00 42 ASP H C 1
ATOM 7513 O O . ASP E 3 42 ? 194.276 206.705 100.030 1.00 93.00 42 ASP H O 1
ATOM 7518 N N . VAL E 3 43 ? 192.194 207.561 99.838 1.00 84.41 43 VAL H N 1
ATOM 7519 C CA . VAL E 3 43 ? 191.664 206.756 100.934 1.00 84.41 43 VAL H CA 1
ATOM 7520 C C . VAL E 3 43 ? 191.806 205.275 100.626 1.00 84.41 43 VAL H C 1
ATOM 7521 O O . VAL E 3 43 ? 191.954 204.452 101.537 1.00 84.41 43 VAL H O 1
ATOM 7525 N N . LYS E 3 44 ? 191.761 204.910 99.343 1.00 90.79 44 LYS H N 1
ATOM 7526 C CA . LYS E 3 44 ? 191.876 203.506 98.963 1.00 90.79 44 LYS H CA 1
ATOM 7527 C C . LYS E 3 44 ? 193.206 202.908 99.401 1.00 90.79 44 LYS H C 1
ATOM 7528 O O . LYS E 3 44 ? 193.300 201.695 99.617 1.00 90.79 44 LYS H O 1
ATOM 7534 N N . ASP E 3 45 ? 194.239 203.734 99.530 1.00 92.50 45 ASP H N 1
ATOM 7535 C CA . ASP E 3 45 ? 195.552 203.240 99.914 1.00 92.50 45 ASP H CA 1
ATOM 7536 C C . ASP E 3 45 ? 195.532 202.715 101.345 1.00 92.50 45 ASP H C 1
ATOM 7537 O O . ASP E 3 45 ? 194.754 203.168 102.187 1.00 92.50 45 ASP H O 1
ATOM 7542 N N . SER E 3 46 ? 196.406 201.743 101.615 1.00 89.27 46 SER H N 1
ATOM 7543 C CA . SER E 3 46 ? 196.455 201.133 102.938 1.00 89.27 46 SER H CA 1
ATOM 7544 C C . SER E 3 46 ? 196.842 202.128 104.023 1.00 89.27 46 SER H C 1
ATOM 7545 O O . SER E 3 46 ? 196.408 201.973 105.168 1.00 89.27 46 SER H O 1
ATOM 7548 N N . VAL E 3 47 ? 197.647 203.133 103.695 1.00 86.82 47 VAL H N 1
ATOM 7549 C CA . VAL E 3 47 ? 198.006 204.191 104.632 1.00 86.82 47 VAL H CA 1
ATOM 7550 C C . VAL E 3 47 ? 197.826 205.526 103.927 1.00 86.82 47 VAL H C 1
ATOM 7551 O O . VAL E 3 47 ? 198.258 205.697 102.782 1.00 86.82 47 VAL H O 1
ATOM 7555 N N . THR E 3 48 ? 197.193 206.473 104.612 1.00 83.42 48 THR H N 1
ATOM 7556 C CA . THR E 3 48 ? 196.781 207.736 104.019 1.00 83.42 48 THR H CA 1
ATOM 7557 C C . THR E 3 48 ? 197.544 208.895 104.640 1.00 83.42 48 THR H C 1
ATOM 7558 O O . THR E 3 48 ? 197.618 209.018 105.866 1.00 83.42 48 THR H O 1
ATOM 7562 N N . ILE E 3 49 ? 198.105 209.746 103.786 1.00 85.92 49 ILE H N 1
ATOM 7563 C CA . ILE E 3 49 ? 198.752 210.983 104.201 1.00 85.92 49 ILE H CA 1
ATOM 7564 C C . ILE E 3 49 ? 198.237 212.099 103.306 1.00 85.92 49 ILE H C 1
ATOM 7565 O O . ILE E 3 49 ? 198.186 211.950 102.081 1.00 85.92 49 ILE H O 1
ATOM 7570 N N . SER E 3 50 ? 197.858 213.217 103.920 1.00 84.67 50 SER H N 1
ATOM 7571 C CA . SER E 3 50 ? 197.267 214.330 103.191 1.00 84.67 50 SER H CA 1
ATOM 7572 C C . SER E 3 50 ? 198.215 215.505 103.004 1.00 84.67 50 SER H C 1
ATOM 7573 O O . SER E 3 50 ? 198.094 216.225 102.007 1.00 84.67 50 SER H O 1
ATOM 7576 N N . THR E 3 51 ? 199.154 215.719 103.926 1.00 87.94 51 THR H N 1
ATOM 7577 C CA . THR E 3 51 ? 200.030 216.883 103.847 1.00 87.94 51 THR H CA 1
ATOM 7578 C C . THR E 3 51 ? 201.155 216.720 102.834 1.00 87.94 51 THR H C 1
ATOM 7579 O O . THR E 3 51 ? 201.725 217.729 102.406 1.00 87.94 51 THR H O 1
ATOM 7583 N N . ILE E 3 52 ? 201.486 215.500 102.441 1.00 94.33 52 ILE H N 1
ATOM 7584 C CA . ILE E 3 52 ? 202.570 215.224 101.500 1.00 94.33 52 ILE H CA 1
ATOM 7585 C C . ILE E 3 52 ? 201.947 214.935 100.141 1.00 94.33 52 ILE H C 1
ATOM 7586 O O . ILE E 3 52 ? 201.191 213.966 100.015 1.00 94.33 52 ILE H O 1
ATOM 7591 N N . PRO E 3 53 ? 202.234 215.731 99.105 1.00 99.12 53 PRO H N 1
ATOM 7592 C CA . PRO E 3 53 ? 201.563 215.529 97.813 1.00 99.12 53 PRO H CA 1
ATOM 7593 C C . PRO E 3 53 ? 201.951 214.251 97.085 1.00 99.12 53 PRO H C 1
ATOM 7594 O O . PRO E 3 53 ? 201.222 213.842 96.172 1.00 99.12 53 PRO H O 1
ATOM 7598 N N . PHE E 3 54 ? 203.061 213.609 97.448 1.00 98.83 54 PHE H N 1
ATOM 7599 C CA . PHE E 3 54 ? 203.532 212.417 96.741 1.00 98.83 54 PHE H CA 1
ATOM 7600 C C . PHE E 3 54 ? 203.648 212.692 95.245 1.00 98.83 54 PHE H C 1
ATOM 7601 O O . PHE E 3 54 ? 203.292 211.862 94.407 1.00 98.83 54 PHE H O 1
ATOM 7609 N N . ASN E 3 55 ? 204.155 213.878 94.906 1.00 105.33 55 ASN H N 1
ATOM 7610 C CA . ASN E 3 55 ? 204.218 214.287 93.508 1.00 105.33 55 ASN H CA 1
ATOM 7611 C C . ASN E 3 55 ? 205.104 213.374 92.671 1.00 105.33 55 ASN H C 1
ATOM 7612 O O . ASN E 3 55 ? 204.859 213.229 91.469 1.00 105.33 55 ASN H O 1
ATOM 7617 N N . SER E 3 56 ? 206.125 212.762 93.272 1.00 108.02 56 SER H N 1
ATOM 7618 C CA . SER E 3 56 ? 207.027 211.907 92.510 1.00 108.02 56 SER H CA 1
ATOM 7619 C C . SER E 3 56 ? 206.409 210.551 92.190 1.00 108.02 56 SER H C 1
ATOM 7620 O O . SER E 3 56 ? 206.646 210.010 91.105 1.00 108.02 56 SER H O 1
ATOM 7623 N N . GLY E 3 57 ? 205.625 209.994 93.096 1.00 106.10 57 GLY H N 1
ATOM 7624 C CA . GLY E 3 57 ? 205.040 208.685 92.885 1.00 106.10 57 GLY H CA 1
ATOM 7625 C C . GLY E 3 57 ? 204.376 208.185 94.152 1.00 106.10 57 GLY H C 1
ATOM 7626 O O . GLY E 3 57 ? 204.179 208.921 95.115 1.00 106.10 57 GLY H O 1
ATOM 7627 N N . VAL E 3 58 ? 204.032 206.899 94.125 1.00 102.13 58 VAL H N 1
ATOM 7628 C CA . VAL E 3 58 ? 203.348 206.235 95.229 1.00 102.13 58 VAL H CA 1
ATOM 7629 C C . VAL E 3 58 ? 204.280 205.190 95.822 1.00 102.13 58 VAL H C 1
ATOM 7630 O O . VAL E 3 58 ? 204.814 204.342 95.097 1.00 102.13 58 VAL H O 1
ATOM 7634 N N . ILE E 3 59 ? 204.469 205.242 97.135 1.00 100.50 59 ILE H N 1
ATOM 7635 C CA . ILE E 3 59 ? 205.308 204.267 97.823 1.00 100.50 59 ILE H CA 1
ATOM 7636 C C . ILE E 3 59 ? 204.559 202.947 97.916 1.00 100.50 59 ILE H C 1
ATOM 7637 O O . ILE E 3 59 ? 203.333 202.920 98.077 1.00 100.50 59 ILE H O 1
ATOM 7642 N N . SER E 3 60 ? 205.294 201.843 97.813 1.00 103.23 60 SER H N 1
ATOM 7643 C CA . SER E 3 60 ? 204.688 200.521 97.854 1.00 103.23 60 SER H CA 1
ATOM 7644 C C . SER E 3 60 ? 205.707 199.516 98.368 1.00 103.23 60 SER H C 1
ATOM 7645 O O . SER E 3 60 ? 206.912 199.779 98.391 1.00 103.23 60 SER H O 1
ATOM 7648 N N . LEU E 3 61 ? 205.204 198.358 98.788 1.00 105.36 61 LEU H N 1
ATOM 7649 C CA . LEU E 3 61 ? 206.033 197.271 99.287 1.00 105.36 61 LEU H CA 1
ATOM 7650 C C . LEU E 3 61 ? 205.558 195.953 98.695 1.00 105.36 61 LEU H C 1
ATOM 7651 O O . LEU E 3 61 ? 204.387 195.800 98.337 1.00 105.36 61 LEU H O 1
ATOM 7656 N N . LYS E 3 62 ? 206.481 195.000 98.594 1.00 110.45 62 LYS H N 1
ATOM 7657 C CA . LYS E 3 62 ? 206.152 193.671 98.103 1.00 110.45 62 LYS H CA 1
ATOM 7658 C C . LYS E 3 62 ? 207.218 192.685 98.553 1.00 110.45 62 LYS H C 1
ATOM 7659 O O . LYS E 3 62 ? 208.356 193.064 98.845 1.00 110.45 62 LYS H O 1
ATOM 7665 N N . ARG E 3 63 ? 206.835 191.414 98.599 1.00 115.73 63 ARG H N 1
ATOM 7666 C CA . ARG E 3 63 ? 207.749 190.337 98.956 1.00 115.73 63 ARG H CA 1
ATOM 7667 C C . ARG E 3 63 ? 207.165 188.991 98.541 1.00 115.73 63 ARG H C 1
ATOM 7668 O O . ARG E 3 63 ? 207.895 188.055 98.216 1.00 115.73 63 ARG H O 1
ATOM 7676 N N . TYR E 3 70 ? 211.426 192.883 102.956 1.00 109.35 70 TYR H N 1
ATOM 7677 C CA . TYR E 3 70 ? 210.492 193.307 101.921 1.00 109.35 70 TYR H CA 1
ATOM 7678 C C . TYR E 3 70 ? 211.185 194.193 100.894 1.00 109.35 70 TYR H C 1
ATOM 7679 O O . TYR E 3 70 ? 212.249 194.751 101.160 1.00 109.35 70 TYR H O 1
ATOM 7688 N N . GLU E 3 71 ? 210.573 194.319 99.721 1.00 112.29 71 GLU H N 1
ATOM 7689 C CA . GLU E 3 71 ? 211.129 195.099 98.624 1.00 112.29 71 GLU H CA 1
ATOM 7690 C C . GLU E 3 71 ? 210.465 196.469 98.586 1.00 112.29 71 GLU H C 1
ATOM 7691 O O . GLU E 3 71 ? 209.234 196.568 98.614 1.00 112.29 71 GLU H O 1
ATOM 7697 N N . VAL E 3 72 ? 211.280 197.516 98.514 1.00 107.78 72 VAL H N 1
ATOM 7698 C CA . VAL E 3 72 ? 210.803 198.894 98.517 1.00 107.78 72 VAL H CA 1
ATOM 7699 C C . VAL E 3 72 ? 210.849 199.414 97.088 1.00 107.78 72 VAL H C 1
ATOM 7700 O O . VAL E 3 72 ? 211.877 199.301 96.409 1.00 107.78 72 VAL H O 1
ATOM 7704 N N . PHE E 3 73 ? 209.737 199.981 96.631 1.00 110.98 73 PHE H N 1
ATOM 7705 C CA . PHE E 3 73 ? 209.623 200.524 95.285 1.00 110.98 73 PHE H CA 1
ATOM 7706 C C . PHE E 3 73 ? 208.863 201.838 95.333 1.00 110.98 73 PHE H C 1
ATOM 7707 O O . PHE E 3 73 ? 207.767 201.904 95.898 1.00 110.98 73 PHE H O 1
ATOM 7715 N N . LEU E 3 74 ? 209.440 202.874 94.737 1.00 109.23 74 LEU H N 1
ATOM 7716 C CA . LEU E 3 74 ? 208.786 204.169 94.587 1.00 109.23 74 LEU H CA 1
ATOM 7717 C C . LEU E 3 74 ? 208.295 204.245 93.147 1.00 109.23 74 LEU H C 1
ATOM 7718 O O . LEU E 3 74 ? 209.035 204.660 92.251 1.00 109.23 74 LEU H O 1
ATOM 7723 N N . GLY E 3 75 ? 207.054 203.838 92.928 1.00 114.26 75 GLY H N 1
ATOM 7724 C CA . GLY E 3 75 ? 206.531 203.806 91.574 1.00 114.26 75 GLY H CA 1
ATOM 7725 C C . GLY E 3 75 ? 207.302 202.800 90.744 1.00 114.26 75 GLY H C 1
ATOM 7726 O O . GLY E 3 75 ? 207.184 201.584 90.933 1.00 114.26 75 GLY H O 1
ATOM 7727 N N . ASN E 3 76 ? 208.103 203.302 89.804 1.00 116.23 76 ASN H N 1
ATOM 7728 C CA . ASN E 3 76 ? 208.907 202.430 88.955 1.00 116.23 76 ASN H CA 1
ATOM 7729 C C . ASN E 3 76 ? 210.335 202.263 89.461 1.00 116.23 76 ASN H C 1
ATOM 7730 O O . ASN E 3 76 ? 211.096 201.485 88.877 1.00 116.23 76 ASN H O 1
ATOM 7735 N N . ASP E 3 77 ? 210.714 202.966 90.525 1.00 115.46 77 ASP H N 1
ATOM 7736 C CA . ASP E 3 77 ? 212.089 202.970 91.002 1.00 115.46 77 ASP H CA 1
ATOM 7737 C C . ASP E 3 77 ? 212.276 201.966 92.132 1.00 115.46 77 ASP H C 1
ATOM 7738 O O . ASP E 3 77 ? 211.354 201.708 92.910 1.00 115.46 77 ASP H O 1
ATOM 7743 N N . CYS E 3 78 ? 213.481 201.404 92.214 1.00 116.93 78 CYS H N 1
ATOM 7744 C CA . CYS E 3 78 ? 213.839 200.472 93.274 1.00 116.93 78 CYS H CA 1
ATOM 7745 C C . CYS E 3 78 ? 214.870 201.109 94.197 1.00 116.93 78 CYS H C 1
ATOM 7746 O O . CYS E 3 78 ? 215.791 201.790 93.739 1.00 116.93 78 CYS H O 1
ATOM 7749 N N . LEU E 3 79 ? 214.712 200.876 95.503 1.00 111.43 79 LEU H N 1
ATOM 7750 C CA . LEU E 3 79 ? 215.576 201.472 96.516 1.00 111.43 79 LEU H CA 1
ATOM 7751 C C . LEU E 3 79 ? 216.214 200.427 97.423 1.00 111.43 79 LEU H C 1
ATOM 7752 O O . LEU E 3 79 ? 216.893 200.787 98.390 1.00 111.43 79 LEU H O 1
ATOM 7757 N N . GLY E 3 80 ? 216.021 199.142 97.133 1.00 110.74 80 GLY H N 1
ATOM 7758 C CA . GLY E 3 80 ? 216.638 198.096 97.925 1.00 110.74 80 GLY H CA 1
ATOM 7759 C C . GLY E 3 80 ? 215.650 197.251 98.703 1.00 110.74 80 GLY H C 1
ATOM 7760 O O . GLY E 3 80 ? 214.549 196.968 98.225 1.00 110.74 80 GLY H O 1
ATOM 7761 N N . THR E 3 81 ? 216.041 196.834 99.906 1.00 107.31 81 THR H N 1
ATOM 7762 C CA . THR E 3 81 ? 215.230 195.951 100.730 1.00 107.31 81 THR H CA 1
ATOM 7763 C C . THR E 3 81 ? 215.233 196.452 102.166 1.00 107.31 81 THR H C 1
ATOM 7764 O O . THR E 3 81 ? 215.897 197.435 102.505 1.00 107.31 81 THR H O 1
ATOM 7768 N N . ILE E 3 82 ? 214.476 195.759 103.014 1.00 101.45 82 ILE H N 1
ATOM 7769 C CA . ILE E 3 82 ? 214.390 196.058 104.437 1.00 101.45 82 ILE H CA 1
ATOM 7770 C C . ILE E 3 82 ? 214.566 194.761 105.212 1.00 101.45 82 ILE H C 1
ATOM 7771 O O . ILE E 3 82 ? 214.155 193.691 104.751 1.00 101.45 82 ILE H O 1
ATOM 7776 N N . GLU E 3 83 ? 215.177 194.861 106.389 1.00 105.24 83 GLU H N 1
ATOM 7777 C CA . GLU E 3 83 ? 215.388 193.726 107.271 1.00 105.24 83 GLU H CA 1
ATOM 7778 C C . GLU E 3 83 ? 214.838 194.044 108.655 1.00 105.24 83 GLU H C 1
ATOM 7779 O O . GLU E 3 83 ? 214.670 195.210 109.023 1.00 105.24 83 GLU H O 1
ATOM 7785 N N . THR E 3 84 ? 214.547 192.991 109.414 1.00 101.35 84 THR H N 1
ATOM 7786 C CA . THR E 3 84 ? 213.931 193.162 110.722 1.00 101.35 84 THR H CA 1
ATOM 7787 C C . THR E 3 84 ? 214.895 193.836 111.690 1.00 101.35 84 THR H C 1
ATOM 7788 O O . THR E 3 84 ? 216.115 193.681 111.593 1.00 101.35 84 THR H O 1
ATOM 7792 N N . ASP E 3 85 ? 214.330 194.590 112.632 1.00 97.93 85 ASP H N 1
ATOM 7793 C CA . ASP E 3 85 ? 215.096 195.222 113.705 1.00 97.93 85 ASP H CA 1
ATOM 7794 C C . ASP E 3 85 ? 216.193 196.132 113.158 1.00 97.93 85 ASP H C 1
ATOM 7795 O O . ASP E 3 85 ? 217.306 196.179 113.686 1.00 97.93 85 ASP H O 1
ATOM 7800 N N . ILE E 3 86 ? 215.886 196.870 112.093 1.00 99.61 86 ILE H N 1
ATOM 7801 C CA . ILE E 3 86 ? 216.779 197.897 111.574 1.00 99.61 86 ILE H CA 1
ATOM 7802 C C . ILE E 3 86 ? 215.963 198.890 110.760 1.00 99.61 86 ILE H C 1
ATOM 7803 O O . ILE E 3 86 ? 215.002 198.524 110.077 1.00 99.61 86 ILE H O 1
ATOM 7808 N N . SER E 3 87 ? 216.357 200.158 110.836 1.00 93.92 87 SER H N 1
ATOM 7809 C CA . SER E 3 87 ? 215.595 201.254 110.258 1.00 93.92 87 SER H CA 1
ATOM 7810 C C . SER E 3 87 ? 216.014 201.518 108.821 1.00 93.92 87 SER H C 1
ATOM 7811 O O . SER E 3 87 ? 217.202 201.483 108.488 1.00 93.92 87 SER H O 1
ATOM 7814 N N . PHE E 3 88 ? 215.024 201.790 107.979 1.00 97.78 88 PHE H N 1
ATOM 7815 C CA . PHE E 3 88 ? 215.229 202.201 106.600 1.00 97.78 88 PHE H CA 1
ATOM 7816 C C . PHE E 3 88 ? 214.602 203.573 106.397 1.00 97.78 88 PHE H C 1
ATOM 7817 O O . PHE E 3 88 ? 213.431 203.788 106.725 1.00 97.78 88 PHE H O 1
ATOM 7825 N N . THR E 3 89 ? 215.385 204.489 105.834 1.00 94.80 89 THR H N 1
ATOM 7826 C CA . THR E 3 89 ? 214.967 205.863 105.600 1.00 94.80 89 THR H CA 1
ATOM 7827 C C . THR E 3 89 ? 214.965 206.133 104.107 1.00 94.80 89 THR H C 1
ATOM 7828 O O . THR E 3 89 ? 215.774 205.569 103.365 1.00 94.80 89 THR H O 1
ATOM 7832 N N . LEU E 3 90 ? 214.054 206.997 103.672 1.00 99.06 90 LEU H N 1
ATOM 7833 C CA . LEU E 3 90 ? 214.006 207.428 102.284 1.00 99.06 90 LEU H CA 1
ATOM 7834 C C . LEU E 3 90 ? 213.447 208.839 102.251 1.00 99.06 90 LEU H C 1
ATOM 7835 O O . LEU E 3 90 ? 212.795 209.284 103.198 1.00 99.06 90 LEU H O 1
ATOM 7840 N N . GLN E 3 91 ? 213.704 209.537 101.152 1.00 106.32 91 GLN H N 1
ATOM 7841 C CA . GLN E 3 91 ? 213.346 210.939 101.018 1.00 106.32 91 GLN H CA 1
ATOM 7842 C C . GLN E 3 91 ? 212.523 211.134 99.755 1.00 106.32 91 GLN H C 1
ATOM 7843 O O . GLN E 3 91 ? 212.733 210.447 98.751 1.00 106.32 91 GLN H O 1
ATOM 7849 N N . THR E 3 92 ? 211.579 212.069 99.820 1.00 107.98 92 THR H N 1
ATOM 7850 C CA . THR E 3 92 ? 210.782 212.448 98.665 1.00 107.98 92 THR H CA 1
ATOM 7851 C C . THR E 3 92 ? 210.069 213.754 98.981 1.00 107.98 92 THR H C 1
ATOM 7852 O O . THR E 3 92 ? 209.624 213.976 100.110 1.00 107.98 92 THR H O 1
ATOM 7856 N N . ASP E 3 93 ? 209.970 214.617 97.972 1.00 109.57 93 ASP H N 1
ATOM 7857 C CA . ASP E 3 93 ? 209.336 215.924 98.124 1.00 109.57 93 ASP H CA 1
ATOM 7858 C C . ASP E 3 93 ? 209.992 216.740 99.234 1.00 109.57 93 ASP H C 1
ATOM 7859 O O . ASP E 3 93 ? 209.314 217.441 99.987 1.00 109.57 93 ASP H O 1
ATOM 7864 N N . GLN E 3 94 ? 211.318 216.654 99.343 1.00 108.05 94 GLN H N 1
ATOM 7865 C CA . GLN E 3 94 ? 212.077 217.418 100.333 1.00 108.05 94 GLN H CA 1
ATOM 7866 C C . GLN E 3 94 ? 211.581 217.162 101.753 1.00 108.05 94 GLN H C 1
ATOM 7867 O O . GLN E 3 94 ? 211.467 218.088 102.560 1.00 108.05 94 GLN H O 1
ATOM 7873 N N . GLN E 3 95 ? 211.276 215.905 102.067 1.00 101.56 95 GLN H N 1
ATOM 7874 C CA . GLN E 3 95 ? 210.879 215.504 103.408 1.00 101.56 95 GLN H CA 1
ATOM 7875 C C . GLN E 3 95 ? 211.284 214.054 103.624 1.00 101.56 95 GLN H C 1
ATOM 7876 O O . GLN E 3 95 ? 211.552 213.321 102.669 1.00 101.56 95 GLN H O 1
ATOM 7882 N N . ASP E 3 96 ? 211.325 213.645 104.890 1.00 98.94 96 ASP H N 1
ATOM 7883 C CA . ASP E 3 96 ? 211.894 212.365 105.285 1.00 98.94 96 ASP H CA 1
ATOM 7884 C C . ASP E 3 96 ? 210.817 211.436 105.830 1.00 98.94 96 ASP H C 1
ATOM 7885 O O . ASP E 3 96 ? 209.839 211.887 106.433 1.00 98.94 96 ASP H O 1
ATOM 7890 N N . ILE E 3 97 ? 211.009 210.137 105.613 1.00 90.52 97 ILE H N 1
ATOM 7891 C CA . ILE E 3 97 ? 210.079 209.105 106.053 1.00 90.52 97 ILE H CA 1
ATOM 7892 C C . ILE E 3 97 ? 210.887 207.914 106.549 1.00 90.52 97 ILE H C 1
ATOM 7893 O O . ILE E 3 97 ? 211.947 207.602 105.996 1.00 90.52 97 ILE H O 1
ATOM 7898 N N . ARG E 3 98 ? 210.386 207.250 107.587 1.00 86.11 98 ARG H N 1
ATOM 7899 C CA . ARG E 3 98 ? 211.021 206.064 108.141 1.00 86.11 98 ARG H CA 1
ATOM 7900 C C . ARG E 3 98 ? 210.129 204.846 107.948 1.00 86.11 98 ARG H C 1
ATOM 7901 O O . ARG E 3 98 ? 208.946 204.966 107.623 1.00 86.11 98 ARG H O 1
ATOM 7909 N N . LEU E 3 99 ? 210.717 203.668 108.139 1.00 88.28 99 LEU H N 1
ATOM 7910 C CA . LEU E 3 99 ? 209.990 202.408 108.127 1.00 88.28 99 LEU H CA 1
ATOM 7911 C C . LEU E 3 99 ? 210.666 201.432 109.077 1.00 88.28 99 LEU H C 1
ATOM 7912 O O . LEU E 3 99 ? 211.878 201.218 109.001 1.00 88.28 99 LEU H O 1
ATOM 7917 N N . ILE E 3 100 ? 209.875 200.845 109.970 1.00 82.84 100 ILE H N 1
ATOM 7918 C CA . ILE E 3 100 ? 210.365 199.887 110.955 1.00 82.84 100 ILE H CA 1
ATOM 7919 C C . ILE E 3 100 ? 209.396 198.715 110.982 1.00 82.84 100 ILE H C 1
ATOM 7920 O O . ILE E 3 100 ? 208.178 198.915 110.960 1.00 82.84 100 ILE H O 1
ATOM 7925 N N . LEU E 3 101 ? 209.930 197.497 111.026 1.00 87.04 101 LEU H N 1
ATOM 7926 C CA . LEU E 3 101 ? 209.121 196.289 110.936 1.00 87.04 101 LEU H CA 1
ATOM 7927 C C . LEU E 3 101 ? 209.415 195.382 112.117 1.00 87.04 101 LEU H C 1
ATOM 7928 O O . LEU E 3 101 ? 210.581 195.141 112.442 1.00 87.04 101 LEU H O 1
ATOM 7933 N N . THR E 3 102 ? 208.359 194.882 112.754 1.00 86.70 102 THR H N 1
ATOM 7934 C CA . THR E 3 102 ? 208.480 193.884 113.805 1.00 86.70 102 THR H CA 1
ATOM 7935 C C . THR E 3 102 ? 207.348 192.879 113.655 1.00 86.70 102 THR H C 1
ATOM 7936 O O . THR E 3 102 ? 206.278 193.202 113.134 1.00 86.70 102 THR H O 1
ATOM 7940 N N . GLY E 3 103 ? 207.596 191.655 114.116 1.00 93.94 103 GLY H N 1
ATOM 7941 C CA . GLY E 3 103 ? 206.622 190.588 113.982 1.00 93.94 103 GLY H CA 1
ATOM 7942 C C . GLY E 3 103 ? 206.224 189.951 115.298 1.00 93.94 103 GLY H C 1
ATOM 7943 O O . GLY E 3 103 ? 205.343 189.087 115.330 1.00 93.94 103 GLY H O 1
ATOM 7944 N N . SER E 3 104 ? 206.858 190.368 116.390 1.00 94.44 104 SER H N 1
ATOM 7945 C CA . SER E 3 104 ? 206.559 189.802 117.695 1.00 94.44 104 SER H CA 1
ATOM 7946 C C . SER E 3 104 ? 205.251 190.383 118.230 1.00 94.44 104 SER H C 1
ATOM 7947 O O . SER E 3 104 ? 204.575 191.179 117.572 1.00 94.44 104 SER H O 1
ATOM 7950 N N . GLU E 3 105 ? 204.886 189.973 119.445 1.00 90.01 105 GLU H N 1
ATOM 7951 C CA . GLU E 3 105 ? 203.667 190.444 120.080 1.00 90.01 105 GLU H CA 1
ATOM 7952 C C . GLU E 3 105 ? 203.973 190.950 121.483 1.00 90.01 105 GLU H C 1
ATOM 7953 O O . GLU E 3 105 ? 204.890 190.443 122.141 1.00 90.01 105 GLU H O 1
ATOM 7959 N N . PRO E 3 106 ? 203.224 191.934 121.972 1.00 77.39 106 PRO H N 1
ATOM 7960 C CA . PRO E 3 106 ? 203.562 192.565 123.249 1.00 77.39 106 PRO H CA 1
ATOM 7961 C C . PRO E 3 106 ? 202.949 191.834 124.436 1.00 77.39 106 PRO H C 1
ATOM 7962 O O . PRO E 3 106 ? 202.152 190.908 124.297 1.00 77.39 106 PRO H O 1
ATOM 7966 N N . GLU E 3 107 ? 203.338 192.289 125.624 1.00 75.63 107 GLU H N 1
ATOM 7967 C CA . GLU E 3 107 ? 202.808 191.788 126.882 1.00 75.63 107 GLU H CA 1
ATOM 7968 C C . GLU E 3 107 ? 201.827 192.790 127.473 1.00 75.63 107 GLU H C 1
ATOM 7969 O O . GLU E 3 107 ? 201.696 193.918 126.993 1.00 75.63 107 GLU H O 1
ATOM 7975 N N . LYS E 3 108 ? 201.137 192.364 128.526 1.00 68.68 108 LYS H N 1
ATOM 7976 C CA . LYS E 3 108 ? 200.134 193.172 129.204 1.00 68.68 108 LYS H CA 1
ATOM 7977 C C . LYS E 3 108 ? 200.396 193.137 130.702 1.00 68.68 108 LYS H C 1
ATOM 7978 O O . LYS E 3 108 ? 200.772 192.094 131.244 1.00 68.68 108 LYS H O 1
ATOM 7984 N N . SER E 3 109 ? 200.202 194.274 131.367 1.00 64.00 109 SER H N 1
ATOM 7985 C CA . SER E 3 109 ? 200.359 194.337 132.812 1.00 64.00 109 SER H CA 1
ATOM 7986 C C . SER E 3 109 ? 199.574 195.522 133.351 1.00 64.00 109 SER H C 1
ATOM 7987 O O . SER E 3 109 ? 199.261 196.462 132.618 1.00 64.00 109 SER H O 1
ATOM 7990 N N . VAL E 3 110 ? 199.265 195.466 134.643 1.00 60.07 110 VAL H N 1
ATOM 7991 C CA . VAL E 3 110 ? 198.475 196.484 135.323 1.00 60.07 110 VAL H CA 1
ATOM 7992 C C . VAL E 3 110 ? 199.150 196.818 136.642 1.00 60.07 110 VAL H C 1
ATOM 7993 O O . VAL E 3 110 ? 199.685 195.931 137.314 1.00 60.07 110 VAL H O 1
ATOM 7997 N N . TYR E 3 111 ? 199.124 198.094 137.015 1.00 57.86 111 TYR H N 1
ATOM 7998 C CA . TYR E 3 111 ? 199.701 198.553 138.269 1.00 57.86 111 TYR H CA 1
ATOM 7999 C C . TYR E 3 111 ? 198.707 199.443 138.995 1.00 57.86 111 TYR H C 1
ATOM 8000 O O . TYR E 3 111 ? 197.854 200.080 138.375 1.00 57.86 111 TYR H O 1
ATOM 8009 N N . PHE E 3 112 ? 198.825 199.478 140.316 1.00 55.95 112 PHE H N 1
ATOM 8010 C CA . PHE E 3 112 ? 197.955 200.281 141.162 1.00 55.95 112 PHE H CA 1
ATOM 8011 C C . PHE E 3 112 ? 198.773 201.398 141.796 1.00 55.95 112 PHE H C 1
ATOM 8012 O O . PHE E 3 112 ? 199.787 201.135 142.448 1.00 55.95 112 PHE H O 1
ATOM 8020 N N . THR E 3 113 ? 198.331 202.639 141.607 1.00 58.16 113 THR H N 1
ATOM 8021 C CA . THR E 3 113 ? 199.069 203.786 142.120 1.00 58.16 113 THR H CA 1
ATOM 8022 C C . THR E 3 113 ? 198.729 204.105 143.567 1.00 58.16 113 THR H C 1
ATOM 8023 O O . THR E 3 113 ? 199.639 204.249 144.391 1.00 58.16 113 THR H O 1
ATOM 8027 N N . GLY E 3 114 ? 197.448 204.212 143.897 1.00 62.53 114 GLY H N 1
ATOM 8028 C CA . GLY E 3 114 ? 197.065 204.461 145.277 1.00 62.53 114 GLY H CA 1
ATOM 8029 C C . GLY E 3 114 ? 197.369 205.878 145.714 1.00 62.53 114 GLY H C 1
ATOM 8030 O O . GLY E 3 114 ? 196.999 206.853 145.051 1.00 62.53 114 GLY H O 1
ATOM 8031 N N . ASN E 3 115 ? 198.051 206.001 146.854 1.00 70.01 115 ASN H N 1
ATOM 8032 C CA . ASN E 3 115 ? 198.283 207.308 147.456 1.00 70.01 115 ASN H CA 1
ATOM 8033 C C . ASN E 3 115 ? 199.334 208.121 146.713 1.00 70.01 115 ASN H C 1
ATOM 8034 O O . ASN E 3 115 ? 199.532 209.295 147.040 1.00 70.01 115 ASN H O 1
ATOM 8039 N N . ARG E 3 116 ? 200.008 207.533 145.731 1.00 65.85 116 ARG H N 1
ATOM 8040 C CA . ARG E 3 116 ? 201.115 208.210 145.073 1.00 65.85 116 ARG H CA 1
ATOM 8041 C C . ARG E 3 116 ? 200.647 209.498 144.407 1.00 65.85 116 ARG H C 1
ATOM 8042 O O . ARG E 3 116 ? 199.516 209.593 143.924 1.00 65.85 116 ARG H O 1
ATOM 8050 N N . ASP E 3 117 ? 201.527 210.499 144.396 1.00 69.06 117 ASP H N 1
ATOM 8051 C CA . ASP E 3 117 ? 201.214 211.804 143.829 1.00 69.06 117 ASP H CA 1
ATOM 8052 C C . ASP E 3 117 ? 201.990 212.123 142.560 1.00 69.06 117 ASP H C 1
ATOM 8053 O O . ASP E 3 117 ? 201.639 213.083 141.868 1.00 69.06 117 ASP H O 1
ATOM 8058 N N . GLU E 3 118 ? 203.032 211.361 142.242 1.00 63.62 118 GLU H N 1
ATOM 8059 C CA . GLU E 3 118 ? 203.816 211.608 141.043 1.00 63.62 118 GLU H CA 1
ATOM 8060 C C . GLU E 3 118 ? 204.442 210.301 140.588 1.00 63.62 118 GLU H C 1
ATOM 8061 O O . GLU E 3 118 ? 204.775 209.441 141.405 1.00 63.62 118 GLU H O 1
ATOM 8067 N N . ILE E 3 119 ? 204.594 210.159 139.276 1.00 59.24 119 ILE H N 1
ATOM 8068 C CA . ILE E 3 119 ? 205.259 209.009 138.681 1.00 59.24 119 ILE H CA 1
ATOM 8069 C C . ILE E 3 119 ? 206.253 209.520 137.653 1.00 59.24 119 ILE H C 1
ATOM 8070 O O . ILE E 3 119 ? 205.863 210.180 136.684 1.00 59.24 119 ILE H O 1
ATOM 8075 N N . VAL E 3 120 ? 207.527 209.202 137.851 1.00 59.86 120 VAL H N 1
ATOM 8076 C CA . VAL E 3 120 ? 208.603 209.650 136.978 1.00 59.86 120 VAL H CA 1
ATOM 8077 C C . VAL E 3 120 ? 209.053 208.461 136.147 1.00 59.86 120 VAL H C 1
ATOM 8078 O O . VAL E 3 120 ? 209.390 207.406 136.696 1.00 59.86 120 VAL H O 1
ATOM 8082 N N . CYS E 3 121 ? 209.053 208.626 134.830 1.00 60.23 121 CYS H N 1
ATOM 8083 C CA . CYS E 3 121 ? 209.509 207.600 133.908 1.00 60.23 121 CYS H CA 1
ATOM 8084 C C . CYS E 3 121 ? 210.709 208.125 133.139 1.00 60.23 121 CYS H C 1
ATOM 8085 O O . CYS E 3 121 ? 210.699 209.263 132.662 1.00 60.23 121 CYS H O 1
ATOM 8088 N N . SER E 3 122 ? 211.747 207.304 133.025 1.00 64.12 122 SER H N 1
ATOM 8089 C CA . SER E 3 122 ? 212.945 207.738 132.326 1.00 64.12 122 SER H CA 1
ATOM 8090 C C . SER E 3 122 ? 213.763 206.531 131.906 1.00 64.12 122 SER H C 1
ATOM 8091 O O . SER E 3 122 ? 213.596 205.427 132.428 1.00 64.12 122 SER H O 1
ATOM 8094 N N . SER E 3 123 ? 214.643 206.763 130.936 1.00 70.24 123 SER H N 1
ATOM 8095 C CA . SER E 3 123 ? 215.685 205.819 130.567 1.00 70.24 123 SER H CA 1
ATOM 8096 C C . SER E 3 123 ? 217.076 206.401 130.759 1.00 70.24 123 SER H C 1
ATOM 8097 O O . SER E 3 123 ? 218.059 205.764 130.369 1.00 70.24 123 SER H O 1
ATOM 8100 N N . GLU E 3 124 ? 217.184 207.598 131.335 1.00 73.03 124 GLU H N 1
ATOM 8101 C CA . GLU E 3 124 ? 218.469 208.238 131.579 1.00 73.03 124 GLU H CA 1
ATOM 8102 C C . GLU E 3 124 ? 218.917 208.150 133.029 1.00 73.03 124 GLU H C 1
ATOM 8103 O O . GLU E 3 124 ? 220.124 208.136 133.290 1.00 73.03 124 GLU H O 1
ATOM 8109 N N . LYS E 3 125 ? 217.982 208.089 133.974 1.00 74.17 125 LYS H N 1
ATOM 8110 C CA . LYS E 3 125 ? 218.294 208.078 135.397 1.00 74.17 125 LYS H CA 1
ATOM 8111 C C . LYS E 3 125 ? 217.711 206.825 136.029 1.00 74.17 125 LYS H C 1
ATOM 8112 O O . LYS E 3 125 ? 216.576 206.446 135.727 1.00 74.17 125 LYS H O 1
ATOM 8118 N N . THR E 3 126 ? 218.483 206.192 136.912 1.00 76.83 126 THR H N 1
ATOM 8119 C CA . THR E 3 126 ? 218.060 204.952 137.548 1.00 76.83 126 THR H CA 1
ATOM 8120 C C . THR E 3 126 ? 217.134 205.172 138.735 1.00 76.83 126 THR H C 1
ATOM 8121 O O . THR E 3 126 ? 216.625 204.192 139.288 1.00 76.83 126 THR H O 1
ATOM 8125 N N . ASN E 3 127 ? 216.907 206.418 139.144 1.00 77.65 127 ASN H N 1
ATOM 8126 C CA . ASN E 3 127 ? 216.037 206.706 140.277 1.00 77.65 127 ASN H CA 1
ATOM 8127 C C . ASN E 3 127 ? 214.565 206.784 139.894 1.00 77.65 127 ASN H C 1
ATOM 8128 O O . ASN E 3 127 ? 213.719 206.928 140.783 1.00 77.65 127 ASN H O 1
ATOM 8133 N N . ALA E 3 128 ? 214.239 206.698 138.608 1.00 68.73 128 ALA H N 1
ATOM 8134 C CA . ALA E 3 128 ? 212.849 206.765 138.186 1.00 68.73 128 ALA H CA 1
ATOM 8135 C C . ALA E 3 128 ? 212.082 205.545 138.676 1.00 68.73 128 ALA H C 1
ATOM 8136 O O . ALA E 3 128 ? 212.641 204.461 138.855 1.00 68.73 128 ALA H O 1
ATOM 8138 N N . ASP E 3 129 ? 210.780 205.730 138.898 1.00 66.07 129 ASP H N 1
ATOM 8139 C CA . ASP E 3 129 ? 209.956 204.610 139.333 1.00 66.07 129 ASP H CA 1
ATOM 8140 C C . ASP E 3 129 ? 209.919 203.506 138.289 1.00 66.07 129 ASP H C 1
ATOM 8141 O O . ASP E 3 129 ? 210.002 202.325 138.640 1.00 66.07 129 ASP H O 1
ATOM 8146 N N . ILE E 3 130 ? 209.795 203.860 137.013 1.00 64.82 130 ILE H N 1
ATOM 8147 C CA . ILE E 3 130 ? 209.814 202.893 135.921 1.00 64.82 130 ILE H CA 1
ATOM 8148 C C . ILE E 3 130 ? 211.029 203.199 135.061 1.00 64.82 130 ILE H C 1
ATOM 8149 O O . ILE E 3 130 ? 211.086 204.247 134.407 1.00 64.82 130 ILE H O 1
ATOM 8154 N N . TYR E 3 131 ? 211.992 202.283 135.055 1.00 70.36 131 TYR H N 1
ATOM 8155 C CA . TYR E 3 131 ? 213.281 202.488 134.408 1.00 70.36 131 TYR H CA 1
ATOM 8156 C C . TYR E 3 131 ? 213.372 201.552 133.217 1.00 70.36 131 TYR H C 1
ATOM 8157 O O . TYR E 3 131 ? 213.181 200.341 133.363 1.00 70.36 131 TYR H O 1
ATOM 8166 N N . LEU E 3 132 ? 213.668 202.106 132.048 1.00 72.79 132 LEU H N 1
ATOM 8167 C CA . LEU E 3 132 ? 213.822 201.324 130.824 1.00 72.79 132 LEU H CA 1
ATOM 8168 C C . LEU E 3 132 ? 215.268 201.460 130.365 1.00 72.79 132 LEU H C 1
ATOM 8169 O O . LEU E 3 132 ? 215.663 202.494 129.822 1.00 72.79 132 LEU H O 1
ATOM 8174 N N . ASN E 3 133 ? 216.055 200.415 130.578 1.00 79.89 133 ASN H N 1
ATOM 8175 C CA . ASN E 3 133 ? 217.471 200.466 130.237 1.00 79.89 133 ASN H CA 1
ATOM 8176 C C . ASN E 3 133 ? 217.637 200.607 128.730 1.00 79.89 133 ASN H C 1
ATOM 8177 O O . ASN E 3 133 ? 217.102 199.781 127.980 1.00 79.89 133 ASN H O 1
ATOM 8182 N N . PRO E 3 134 ? 218.368 201.613 128.241 1.00 81.21 134 PRO H N 1
ATOM 8183 C CA . PRO E 3 134 ? 218.455 201.820 126.787 1.00 81.21 134 PRO H CA 1
ATOM 8184 C C . PRO E 3 134 ? 219.095 200.667 126.036 1.00 81.21 134 PRO H C 1
ATOM 8185 O O . PRO E 3 134 ? 218.772 200.467 124.858 1.00 81.21 134 PRO H O 1
ATOM 8189 N N . GLN E 3 135 ? 219.985 199.903 126.669 1.00 86.16 135 GLN H N 1
ATOM 8190 C CA . GLN E 3 135 ? 220.706 198.863 125.946 1.00 86.16 135 GLN H CA 1
ATOM 8191 C C . GLN E 3 135 ? 219.819 197.664 125.638 1.00 86.16 135 GLN H C 1
ATOM 8192 O O . GLN E 3 135 ? 220.064 196.951 124.659 1.00 86.16 135 GLN H O 1
ATOM 8198 N N . ASP E 3 136 ? 218.786 197.432 126.445 1.00 89.27 136 ASP H N 1
ATOM 8199 C CA . ASP E 3 136 ? 218.001 196.209 126.340 1.00 89.27 136 ASP H CA 1
ATOM 8200 C C . ASP E 3 136 ? 217.190 196.119 125.055 1.00 89.27 136 ASP H C 1
ATOM 8201 O O . ASP E 3 136 ? 216.696 195.032 124.735 1.00 89.27 136 ASP H O 1
ATOM 8206 N N . PHE E 3 137 ? 217.039 197.215 124.314 1.00 92.20 137 PHE H N 1
ATOM 8207 C CA . PHE E 3 137 ? 216.237 197.217 123.100 1.00 92.20 137 PHE H CA 1
ATOM 8208 C C . PHE E 3 137 ? 217.030 197.883 121.985 1.00 92.20 137 PHE H C 1
ATOM 8209 O O . PHE E 3 137 ? 217.923 198.695 122.237 1.00 92.20 137 PHE H O 1
ATOM 8217 N N . ALA E 3 138 ? 216.697 197.525 120.743 1.00 94.29 138 ALA H N 1
ATOM 8218 C CA . ALA E 3 138 ? 217.478 197.997 119.605 1.00 94.29 138 ALA H CA 1
ATOM 8219 C C . ALA E 3 138 ? 217.248 199.476 119.320 1.00 94.29 138 ALA H C 1
ATOM 8220 O O . ALA E 3 138 ? 218.162 200.158 118.843 1.00 94.29 138 ALA H O 1
ATOM 8222 N N . PHE E 3 139 ? 216.046 199.990 119.596 1.00 92.48 139 PHE H N 1
ATOM 8223 C CA . PHE E 3 139 ? 215.689 201.355 119.224 1.00 92.48 139 PHE H CA 1
ATOM 8224 C C . PHE E 3 139 ? 215.343 202.222 120.429 1.00 92.48 139 PHE H C 1
ATOM 8225 O O . PHE E 3 139 ? 214.620 203.212 120.282 1.00 92.48 139 PHE H O 1
ATOM 8233 N N . ALA E 3 140 ? 215.840 201.883 121.613 1.00 86.55 140 ALA H N 1
ATOM 8234 C CA . ALA E 3 140 ? 215.625 202.743 122.765 1.00 86.55 140 ALA H CA 1
ATOM 8235 C C . ALA E 3 140 ? 216.272 204.102 122.525 1.00 86.55 140 ALA H C 1
ATOM 8236 O O . ALA E 3 140 ? 217.321 204.212 121.885 1.00 86.55 140 ALA H O 1
ATOM 8238 N N . GLU E 3 141 ? 215.629 205.147 123.037 1.00 79.76 141 GLU H N 1
ATOM 8239 C CA . GLU E 3 141 ? 216.092 206.511 122.840 1.00 79.76 141 GLU H CA 1
ATOM 8240 C C . GLU E 3 141 ? 216.069 207.243 124.172 1.00 79.76 141 GLU H C 1
ATOM 8241 O O . GLU E 3 141 ? 215.201 206.991 125.011 1.00 79.76 141 GLU H O 1
ATOM 8247 N N . GLN E 3 142 ? 217.025 208.152 124.360 1.00 77.55 142 GLN H N 1
ATOM 8248 C CA . GLN E 3 142 ? 217.116 208.905 125.605 1.00 77.55 142 GLN H CA 1
ATOM 8249 C C . GLN E 3 142 ? 215.955 209.881 125.719 1.00 77.55 142 GLN H C 1
ATOM 8250 O O . GLN E 3 142 ? 215.765 210.733 124.846 1.00 77.55 142 GLN H O 1
ATOM 8256 N N . SER E 3 143 ? 215.178 209.769 126.792 1.00 70.44 143 SER H N 1
ATOM 8257 C CA . SER E 3 143 ? 214.005 210.609 126.978 1.00 70.44 143 SER H CA 1
ATOM 8258 C C . SER E 3 143 ? 213.647 210.628 128.454 1.00 70.44 143 SER H C 1
ATOM 8259 O O . SER E 3 143 ? 214.289 209.971 129.276 1.00 70.44 143 SER H O 1
ATOM 8262 N N . THR E 3 144 ? 212.622 211.407 128.781 1.00 66.69 144 THR H N 1
ATOM 8263 C CA . THR E 3 144 ? 212.125 211.482 130.145 1.00 66.69 144 THR H CA 1
ATOM 8264 C C . THR E 3 144 ? 210.798 212.223 130.142 1.00 66.69 144 THR H C 1
ATOM 8265 O O . THR E 3 144 ? 210.552 213.062 129.273 1.00 66.69 144 THR H O 1
ATOM 8269 N N . PHE E 3 145 ? 209.947 211.898 131.108 1.00 59.39 145 PHE H N 1
ATOM 8270 C CA . PHE E 3 145 ? 208.685 212.599 131.292 1.00 59.39 145 PHE H CA 1
ATOM 8271 C C . PHE E 3 145 ? 208.106 212.174 132.631 1.00 59.39 145 PHE H C 1
ATOM 8272 O O . PHE E 3 145 ? 208.635 211.283 133.298 1.00 59.39 145 PHE H O 1
ATOM 8280 N N . SER E 3 146 ? 207.011 212.819 133.020 1.00 59.08 146 SER H N 1
ATOM 8281 C CA . SER E 3 146 ? 206.409 212.564 134.318 1.00 59.08 146 SER H CA 1
ATOM 8282 C C . SER E 3 146 ? 204.906 212.774 134.250 1.00 59.08 146 SER H C 1
ATOM 8283 O O . SER E 3 146 ? 204.411 213.566 133.447 1.00 59.08 146 SER H O 1
ATOM 8286 N N . LEU E 3 147 ? 204.188 212.054 135.105 1.00 57.90 147 LEU H N 1
ATOM 8287 C CA . LEU E 3 147 ? 202.760 212.248 135.303 1.00 57.90 147 LEU H CA 1
ATOM 8288 C C . LEU E 3 147 ? 202.537 213.010 136.602 1.00 57.90 147 LEU H C 1
ATOM 8289 O O . LEU E 3 147 ? 203.277 212.827 137.571 1.00 57.90 147 LEU H O 1
ATOM 8294 N N . LEU E 3 148 ? 201.525 213.869 136.618 1.00 62.61 148 LEU H N 1
ATOM 8295 C CA . LEU E 3 148 ? 201.235 214.698 137.777 1.00 62.61 148 LEU H CA 1
ATOM 8296 C C . LEU E 3 148 ? 199.739 214.696 138.043 1.00 62.61 148 LEU H C 1
ATOM 8297 O O . LEU E 3 148 ? 198.936 214.680 137.107 1.00 62.61 148 LEU H O 1
ATOM 8302 N N . ARG E 3 149 ? 199.371 214.718 139.321 1.00 70.30 149 ARG H N 1
ATOM 8303 C CA . ARG E 3 149 ? 197.976 214.692 139.737 1.00 70.30 149 ARG H CA 1
ATOM 8304 C C . ARG E 3 149 ? 197.634 215.949 140.520 1.00 70.30 149 ARG H C 1
ATOM 8305 O O . ARG E 3 149 ? 198.444 216.441 141.312 1.00 70.30 149 ARG H O 1
ATOM 8313 N N . ALA E 3 150 ? 196.426 216.459 140.297 1.00 75.78 150 ALA H N 1
ATOM 8314 C CA . ALA E 3 150 ? 195.957 217.658 140.973 1.00 75.78 150 ALA H CA 1
ATOM 8315 C C . ALA E 3 150 ? 194.438 217.675 140.934 1.00 75.78 150 ALA H C 1
ATOM 8316 O O . ALA E 3 150 ? 193.840 217.618 139.857 1.00 75.78 150 ALA H O 1
ATOM 8318 N N . GLY E 3 151 ? 193.823 217.747 142.112 1.00 79.06 151 GLY H N 1
ATOM 8319 C CA . GLY E 3 151 ? 192.374 217.802 142.191 1.00 79.06 151 GLY H CA 1
ATOM 8320 C C . GLY E 3 151 ? 191.675 216.619 141.562 1.00 79.06 151 GLY H C 1
ATOM 8321 O O . GLY E 3 151 ? 190.656 216.796 140.888 1.00 79.06 151 GLY H O 1
ATOM 8322 N N . GLY E 3 152 ? 192.196 215.411 141.760 1.00 74.66 152 GLY H N 1
ATOM 8323 C CA . GLY E 3 152 ? 191.556 214.226 141.227 1.00 74.66 152 GLY H CA 1
ATOM 8324 C C . GLY E 3 152 ? 191.640 214.074 139.728 1.00 74.66 152 GLY H C 1
ATOM 8325 O O . GLY E 3 152 ? 190.801 213.385 139.141 1.00 74.66 152 GLY H O 1
ATOM 8326 N N . SER E 3 153 ? 192.625 214.696 139.085 1.00 70.37 153 SER H N 1
ATOM 8327 C CA . SER E 3 153 ? 192.800 214.591 137.644 1.00 70.37 153 SER H CA 1
ATOM 8328 C C . SER E 3 153 ? 194.276 214.388 137.336 1.00 70.37 153 SER H C 1
ATOM 8329 O O . SER E 3 153 ? 195.153 214.794 138.102 1.00 70.37 153 SER H O 1
ATOM 8332 N N . TRP E 3 154 ? 194.542 213.756 136.196 1.00 59.59 154 TRP H N 1
ATOM 8333 C CA . TRP E 3 154 ? 195.894 213.439 135.768 1.00 59.59 154 TRP H CA 1
ATOM 8334 C C . TRP E 3 154 ? 196.307 214.361 134.629 1.00 59.59 154 TRP H C 1
ATOM 8335 O O . TRP E 3 154 ? 195.467 214.854 133.873 1.00 59.59 154 TRP H O 1
ATOM 8346 N N . SER E 3 155 ? 197.613 214.589 134.513 1.00 61.38 155 SER H N 1
ATOM 8347 C CA . SER E 3 155 ? 198.148 215.440 133.462 1.00 61.38 155 SER H CA 1
ATOM 8348 C C . SER E 3 155 ? 199.554 214.976 133.119 1.00 61.38 155 SER H C 1
ATOM 8349 O O . SER E 3 155 ? 200.217 214.304 133.912 1.00 61.38 155 SER H O 1
ATOM 8352 N N . VAL E 3 156 ? 200.010 215.357 131.930 1.00 57.78 156 VAL H N 1
ATOM 8353 C CA . VAL E 3 156 ? 201.299 214.937 131.398 1.00 57.78 156 VAL H CA 1
ATOM 8354 C C . VAL E 3 156 ? 202.188 216.162 131.269 1.00 57.78 156 VAL H C 1
ATOM 8355 O O . VAL E 3 156 ? 201.693 217.289 131.159 1.00 57.78 156 VAL H O 1
ATOM 8359 N N . ARG E 3 157 ? 203.498 215.943 131.286 1.00 65.16 157 ARG H N 1
ATOM 8360 C CA . ARG E 3 157 ? 204.458 217.037 131.269 1.00 65.16 157 ARG H CA 1
ATOM 8361 C C . ARG E 3 157 ? 205.774 216.554 130.673 1.00 65.16 157 ARG H C 1
ATOM 8362 O O . ARG E 3 157 ? 206.604 215.992 131.397 1.00 65.16 157 ARG H O 1
ATOM 8370 N N . PRO E 3 158 ? 206.016 216.751 129.382 1.00 63.31 158 PRO H N 1
ATOM 8371 C CA . PRO E 3 158 ? 207.283 216.310 128.797 1.00 63.31 158 PRO H CA 1
ATOM 8372 C C . PRO E 3 158 ? 208.457 217.123 129.319 1.00 63.31 158 PRO H C 1
ATOM 8373 O O . PRO E 3 158 ? 208.325 218.278 129.725 1.00 63.31 158 PRO H O 1
ATOM 8377 N N . GLU E 3 159 ? 209.624 216.483 129.308 1.00 69.27 159 GLU H N 1
ATOM 8378 C CA . GLU E 3 159 ? 210.857 217.110 129.777 1.00 69.27 159 GLU H CA 1
ATOM 8379 C C . GLU E 3 159 ? 212.024 216.983 128.807 1.00 69.27 159 GLU H C 1
ATOM 8380 O O . GLU E 3 159 ? 212.888 217.865 128.801 1.00 69.27 159 GLU H O 1
ATOM 8386 N N . SER E 3 160 ? 212.081 215.942 127.982 1.00 70.91 160 SER H N 1
ATOM 8387 C CA . SER E 3 160 ? 213.160 215.768 127.020 1.00 70.91 160 SER H CA 1
ATOM 8388 C C . SER E 3 160 ? 212.707 214.749 125.986 1.00 70.91 160 SER H C 1
ATOM 8389 O O . SER E 3 160 ? 211.594 214.224 126.050 1.00 70.91 160 SER H O 1
ATOM 8392 N N . GLY E 3 161 ? 213.585 214.476 125.029 1.00 70.62 161 GLY H N 1
ATOM 8393 C CA . GLY E 3 161 ? 213.270 213.474 124.022 1.00 70.62 161 GLY H CA 1
ATOM 8394 C C . GLY E 3 161 ? 212.006 213.841 123.273 1.00 70.62 161 GLY H C 1
ATOM 8395 O O . GLY E 3 161 ? 211.825 214.985 122.845 1.00 70.62 161 GLY H O 1
ATOM 8396 N N . THR E 3 162 ? 211.116 212.865 123.105 1.00 65.77 162 THR H N 1
ATOM 8397 C CA . THR E 3 162 ? 209.872 213.086 122.383 1.00 65.77 162 THR H CA 1
ATOM 8398 C C . THR E 3 162 ? 208.768 212.239 122.993 1.00 65.77 162 THR H C 1
ATOM 8399 O O . THR E 3 162 ? 209.025 211.197 123.599 1.00 65.77 162 THR H O 1
ATOM 8403 N N . ILE E 3 163 ? 207.534 212.700 122.821 1.00 62.37 163 ILE H N 1
ATOM 8404 C CA . ILE E 3 163 ? 206.346 211.982 123.261 1.00 62.37 163 ILE H CA 1
ATOM 8405 C C . ILE E 3 163 ? 205.265 212.155 122.207 1.00 62.37 163 ILE H C 1
ATOM 8406 O O . ILE E 3 163 ? 205.137 213.226 121.606 1.00 62.37 163 ILE H O 1
ATOM 8411 N N . PHE E 3 164 ? 204.488 211.102 121.986 1.00 64.97 164 PHE H N 1
ATOM 8412 C CA . PHE E 3 164 ? 203.401 211.113 121.023 1.00 64.97 164 PHE H CA 1
ATOM 8413 C C . PHE E 3 164 ? 202.093 210.824 121.740 1.00 64.97 164 PHE H C 1
ATOM 8414 O O . PHE E 3 164 ? 201.955 209.794 122.406 1.00 64.97 164 PHE H O 1
ATOM 8422 N N . LEU E 3 165 ? 201.134 211.735 121.596 1.00 62.83 165 LEU H N 1
ATOM 8423 C CA . LEU E 3 165 ? 199.836 211.625 122.249 1.00 62.83 165 LEU H CA 1
ATOM 8424 C C . LEU E 3 165 ? 198.760 211.564 121.180 1.00 62.83 165 LEU H C 1
ATOM 8425 O O . LEU E 3 165 ? 198.620 212.497 120.383 1.00 62.83 165 LEU H O 1
ATOM 8430 N N . ASN E 3 166 ? 198.005 210.469 121.163 1.00 64.52 166 ASN H N 1
ATOM 8431 C CA . ASN E 3 166 ? 196.939 210.270 120.185 1.00 64.52 166 ASN H CA 1
ATOM 8432 C C . ASN E 3 166 ? 197.473 210.376 118.759 1.00 64.52 166 ASN H C 1
ATOM 8433 O O . ASN E 3 166 ? 196.733 210.647 117.812 1.00 64.52 166 ASN H O 1
ATOM 8438 N N . GLY E 3 167 ? 198.774 210.142 118.599 1.00 65.51 167 GLY H N 1
ATOM 8439 C CA . GLY E 3 167 ? 199.403 210.191 117.299 1.00 65.51 167 GLY H CA 1
ATOM 8440 C C . GLY E 3 167 ? 199.944 211.542 116.888 1.00 65.51 167 GLY H C 1
ATOM 8441 O O . GLY E 3 167 ? 200.288 211.716 115.713 1.00 65.51 167 GLY H O 1
ATOM 8442 N N . GLU E 3 168 ? 200.028 212.505 117.804 1.00 70.31 168 GLU H N 1
ATOM 8443 C CA . GLU E 3 168 ? 200.592 213.812 117.502 1.00 70.31 168 GLU H CA 1
ATOM 8444 C C . GLU E 3 168 ? 201.533 214.235 118.620 1.00 70.31 168 GLU H C 1
ATOM 8445 O O . GLU E 3 168 ? 201.235 214.044 119.802 1.00 70.31 168 GLU H O 1
ATOM 8451 N N . LYS E 3 169 ? 202.664 214.816 118.236 1.00 66.65 169 LYS H N 1
ATOM 8452 C CA . LYS E 3 169 ? 203.656 215.265 119.200 1.00 66.65 169 LYS H CA 1
ATOM 8453 C C . LYS E 3 169 ? 203.113 216.422 120.030 1.00 66.65 169 LYS H C 1
ATOM 8454 O O . LYS E 3 169 ? 202.237 217.171 119.593 1.00 66.65 169 LYS H O 1
ATOM 8460 N N . ILE E 3 170 ? 203.638 216.561 121.250 1.00 64.90 170 ILE H N 1
ATOM 8461 C CA . ILE E 3 170 ? 203.267 217.650 122.145 1.00 64.90 170 ILE H CA 1
ATOM 8462 C C . ILE E 3 170 ? 204.529 218.239 122.758 1.00 64.90 170 ILE H C 1
ATOM 8463 O O . ILE E 3 170 ? 205.584 217.604 122.798 1.00 64.90 170 ILE H O 1
ATOM 8468 N N . ASN E 3 171 ? 204.405 219.477 123.242 1.00 68.91 171 ASN H N 1
ATOM 8469 C CA . ASN E 3 171 ? 205.552 220.211 123.758 1.00 68.91 171 ASN H CA 1
ATOM 8470 C C . ASN E 3 171 ? 205.278 220.982 125.041 1.00 68.91 171 ASN H C 1
ATOM 8471 O O . ASN E 3 171 ? 206.177 221.687 125.511 1.00 68.91 171 ASN H O 1
ATOM 8476 N N . ALA E 3 172 ? 204.084 220.885 125.621 1.00 66.10 172 ALA H N 1
ATOM 8477 C CA . ALA E 3 172 ? 203.750 221.685 126.789 1.00 66.10 172 ALA H CA 1
ATOM 8478 C C . ALA E 3 172 ? 202.823 220.897 127.700 1.00 66.10 172 ALA H C 1
ATOM 8479 O O . ALA E 3 172 ? 202.172 219.938 127.280 1.00 66.10 172 ALA H O 1
ATOM 8481 N N . ASN E 3 173 ? 202.769 221.324 128.959 1.00 64.19 173 ASN H N 1
ATOM 8482 C CA . ASN E 3 173 ? 201.911 220.681 129.945 1.00 64.19 173 ASN H CA 1
ATOM 8483 C C . ASN E 3 173 ? 200.480 220.609 129.435 1.00 64.19 173 ASN H C 1
ATOM 8484 O O . ASN E 3 173 ? 199.914 221.615 128.999 1.00 64.19 173 ASN H O 1
ATOM 8489 N N . THR E 3 174 ? 199.896 219.415 129.493 1.00 63.44 174 THR H N 1
ATOM 8490 C CA . THR E 3 174 ? 198.580 219.165 128.930 1.00 63.44 174 THR H CA 1
ATOM 8491 C C . THR E 3 174 ? 197.744 218.327 129.886 1.00 63.44 174 THR H C 1
ATOM 8492 O O . THR E 3 174 ? 198.242 217.338 130.436 1.00 63.44 174 THR H O 1
ATOM 8496 N N . PRO E 3 175 ? 196.481 218.683 130.110 1.00 63.41 175 PRO H N 1
ATOM 8497 C CA . PRO E 3 175 ? 195.598 217.789 130.866 1.00 63.41 175 PRO H CA 1
ATOM 8498 C C . PRO E 3 175 ? 195.258 216.548 130.059 1.00 63.41 175 PRO H C 1
ATOM 8499 O O . PRO E 3 175 ? 195.179 216.582 128.829 1.00 63.41 175 PRO H O 1
ATOM 8503 N N . LEU E 3 176 ? 195.054 215.442 130.767 1.00 63.03 176 LEU H N 1
ATOM 8504 C CA . LEU E 3 176 ? 194.819 214.146 130.148 1.00 63.03 176 LEU H CA 1
ATOM 8505 C C . LEU E 3 176 ? 193.360 213.754 130.332 1.00 63.03 176 LEU H C 1
ATOM 8506 O O . LEU E 3 176 ? 192.833 213.810 131.447 1.00 63.03 176 LEU H O 1
ATOM 8511 N N . LYS E 3 177 ? 192.718 213.363 129.245 1.00 67.00 177 LYS H N 1
ATOM 8512 C CA . LYS E 3 177 ? 191.308 213.012 129.264 1.00 67.00 177 LYS H CA 1
ATOM 8513 C C . LYS E 3 177 ? 191.133 211.500 129.347 1.00 67.00 177 LYS H C 1
ATOM 8514 O O . LYS E 3 177 ? 192.082 210.741 129.132 1.00 67.00 177 LYS H O 1
ATOM 8520 N N . PRO E 3 178 ? 189.923 211.029 129.667 1.00 66.61 178 PRO H N 1
ATOM 8521 C CA . PRO E 3 178 ? 189.779 209.640 130.144 1.00 66.61 178 PRO H CA 1
ATOM 8522 C C . PRO E 3 178 ? 190.341 208.564 129.225 1.00 66.61 178 PRO H C 1
ATOM 8523 O O . PRO E 3 178 ? 190.923 207.593 129.723 1.00 66.61 178 PRO H O 1
ATOM 8527 N N . GLY E 3 179 ? 190.188 208.692 127.912 1.00 68.20 179 GLY H N 1
ATOM 8528 C CA . GLY E 3 179 ? 190.561 207.631 127.002 1.00 68.20 179 GLY H CA 1
ATOM 8529 C C . GLY E 3 179 ? 191.858 207.812 126.248 1.00 68.20 179 GLY H C 1
ATOM 8530 O O . GLY E 3 179 ? 192.145 207.017 125.349 1.00 68.20 179 GLY H O 1
ATOM 8531 N N . ASP E 3 180 ? 192.658 208.818 126.583 1.00 67.51 180 ASP H N 1
ATOM 8532 C CA . ASP E 3 180 ? 193.844 209.109 125.796 1.00 67.51 180 ASP H CA 1
ATOM 8533 C C . ASP E 3 180 ? 194.896 208.017 125.970 1.00 67.51 180 ASP H C 1
ATOM 8534 O O . ASP E 3 180 ? 194.918 207.288 126.964 1.00 67.51 180 ASP H O 1
ATOM 8539 N N . GLU E 3 181 ? 195.775 207.912 124.975 1.00 61.83 181 GLU H N 1
ATOM 8540 C CA . GLU E 3 181 ? 196.835 206.913 124.953 1.00 61.83 181 GLU H CA 1
ATOM 8541 C C . GLU E 3 181 ? 198.159 207.600 124.657 1.00 61.83 181 GLU H C 1
ATOM 8542 O O . GLU E 3 181 ? 198.243 208.413 123.733 1.00 61.83 181 GLU H O 1
ATOM 8548 N N . ILE E 3 182 ? 199.190 207.259 125.425 1.00 60.18 182 ILE H N 1
ATOM 8549 C CA . ILE E 3 182 ? 200.517 207.850 125.286 1.00 60.18 182 ILE H CA 1
ATOM 8550 C C . ILE E 3 182 ? 201.438 206.827 124.639 1.00 60.18 182 ILE H C 1
ATOM 8551 O O . ILE E 3 182 ? 201.319 205.625 124.898 1.00 60.18 182 ILE H O 1
ATOM 8556 N N . PHE E 3 183 ? 202.354 207.300 123.800 1.00 63.12 183 PHE H N 1
ATOM 8557 C CA . PHE E 3 183 ? 203.303 206.448 123.098 1.00 63.12 183 PHE H CA 1
ATOM 8558 C C . PHE E 3 183 ? 204.708 206.954 123.375 1.00 63.12 183 PHE H C 1
ATOM 8559 O O . PHE E 3 183 ? 204.978 208.148 123.222 1.00 63.12 183 PHE H O 1
ATOM 8567 N N . TRP E 3 184 ? 205.602 206.051 123.770 1.00 61.48 184 TRP H N 1
ATOM 8568 C CA . TRP E 3 184 ? 206.956 206.445 124.137 1.00 61.48 184 TRP H CA 1
ATOM 8569 C C . TRP E 3 184 ? 207.868 205.230 124.085 1.00 61.48 184 TRP H C 1
ATOM 8570 O O . TRP E 3 184 ? 207.704 204.297 124.876 1.00 61.48 184 TRP H O 1
ATOM 8581 N N . ASN E 3 185 ? 208.830 205.251 123.170 1.00 68.40 185 ASN H N 1
ATOM 8582 C CA . ASN E 3 185 ? 209.806 204.176 123.015 1.00 68.40 185 ASN H CA 1
ATOM 8583 C C . ASN E 3 185 ? 209.110 202.829 122.831 1.00 68.40 185 ASN H C 1
ATOM 8584 O O . ASN E 3 185 ? 209.367 201.855 123.537 1.00 68.40 185 ASN H O 1
ATOM 8589 N N . PHE E 3 186 ? 208.204 202.794 121.855 1.00 71.45 186 PHE H N 1
ATOM 8590 C CA . PHE E 3 186 ? 207.470 201.575 121.519 1.00 71.45 186 PHE H CA 1
ATOM 8591 C C . PHE E 3 186 ? 206.752 201.007 122.737 1.00 71.45 186 PHE H C 1
ATOM 8592 O O . PHE E 3 186 ? 206.611 199.793 122.888 1.00 71.45 186 PHE H O 1
ATOM 8600 N N . THR E 3 187 ? 206.292 201.894 123.611 1.00 65.02 187 THR H N 1
ATOM 8601 C CA . THR E 3 187 ? 205.518 201.536 124.787 1.00 65.02 187 THR H CA 1
ATOM 8602 C C . THR E 3 187 ? 204.271 202.405 124.841 1.00 65.02 187 THR H C 1
ATOM 8603 O O . THR E 3 187 ? 204.316 203.596 124.525 1.00 65.02 187 THR H O 1
ATOM 8607 N N . GLN E 3 188 ? 203.156 201.806 125.244 1.00 62.83 188 GLN H N 1
ATOM 8608 C CA . GLN E 3 188 ? 201.879 202.501 125.296 1.00 62.83 188 GLN H CA 1
ATOM 8609 C C . GLN E 3 188 ? 201.368 202.537 126.727 1.00 62.83 188 GLN H C 1
ATOM 8610 O O . GLN E 3 188 ? 201.302 201.505 127.399 1.00 62.83 188 GLN H O 1
ATOM 8616 N N . MET E 3 189 ? 201.000 203.731 127.185 1.00 60.93 189 MET H N 1
ATOM 8617 C CA . MET E 3 189 ? 200.533 203.941 128.546 1.00 60.93 189 MET H CA 1
ATOM 8618 C C . MET E 3 189 ? 199.129 204.518 128.515 1.00 60.93 189 MET H C 1
ATOM 8619 O O . MET E 3 189 ? 198.837 205.431 127.739 1.00 60.93 189 MET H O 1
ATOM 8624 N N . ARG E 3 190 ? 198.267 203.986 129.374 1.00 60.31 190 ARG H N 1
ATOM 8625 C CA . ARG E 3 190 ? 196.877 204.400 129.460 1.00 60.31 190 ARG H CA 1
ATOM 8626 C C . ARG E 3 190 ? 196.531 204.573 130.927 1.00 60.31 190 ARG H C 1
ATOM 8627 O O . ARG E 3 190 ? 197.107 203.900 131.784 1.00 60.31 190 ARG H O 1
ATOM 8635 N N . VAL E 3 191 ? 195.597 205.470 131.216 1.00 57.37 191 VAL H N 1
ATOM 8636 C CA . VAL E 3 191 ? 195.179 205.738 132.584 1.00 57.37 191 VAL H CA 1
ATOM 8637 C C . VAL E 3 191 ? 193.679 205.521 132.689 1.00 57.37 191 VAL H C 1
ATOM 8638 O O . VAL E 3 191 ? 192.936 205.679 131.715 1.00 57.37 191 VAL H O 1
ATOM 8642 N N . THR E 3 192 ? 193.236 205.146 133.883 1.00 63.00 192 THR H N 1
ATOM 8643 C CA . THR E 3 192 ? 191.821 204.985 134.177 1.00 63.00 192 THR H CA 1
ATOM 8644 C C . THR E 3 192 ? 191.544 205.571 135.551 1.00 63.00 192 THR H C 1
ATOM 8645 O O . THR E 3 192 ? 192.293 205.321 136.499 1.00 63.00 192 THR H O 1
ATOM 8649 N N . GLU E 3 193 ? 190.471 206.351 135.659 1.00 69.64 193 GLU H N 1
ATOM 8650 C CA . GLU E 3 193 ? 190.133 206.936 136.944 1.00 69.64 193 GLU H CA 1
ATOM 8651 C C . GLU E 3 193 ? 189.951 205.830 137.975 1.00 69.64 193 GLU H C 1
ATOM 8652 O O . GLU E 3 193 ? 189.609 204.691 137.650 1.00 69.64 193 GLU H O 1
ATOM 8658 N N . GLN E 3 194 ? 190.177 206.190 139.236 1.00 70.62 194 GLN H N 1
ATOM 8659 C CA . GLN E 3 194 ? 190.518 205.283 140.326 1.00 70.62 194 GLN H CA 1
ATOM 8660 C C . GLN E 3 194 ? 191.994 204.933 140.277 1.00 70.62 194 GLN H C 1
ATOM 8661 O O . GLN E 3 194 ? 192.486 204.220 141.159 1.00 70.62 194 GLN H O 1
ATOM 8667 N N . ASP E 3 195 ? 192.718 205.417 139.272 1.00 65.82 195 ASP H N 1
ATOM 8668 C CA . ASP E 3 195 ? 194.169 205.359 139.267 1.00 65.82 195 ASP H CA 1
ATOM 8669 C C . ASP E 3 195 ? 194.678 203.931 139.140 1.00 65.82 195 ASP H C 1
ATOM 8670 O O . ASP E 3 195 ? 195.440 203.456 139.986 1.00 65.82 195 ASP H O 1
ATOM 8675 N N . LEU E 3 196 ? 194.248 203.243 138.088 1.00 57.91 196 LEU H N 1
ATOM 8676 C CA . LEU E 3 196 ? 194.874 202.012 137.634 1.00 57.91 196 LEU H CA 1
ATOM 8677 C C . LEU E 3 196 ? 195.603 202.297 136.330 1.00 57.91 196 LEU H C 1
ATOM 8678 O O . LEU E 3 196 ? 195.006 202.791 135.370 1.00 57.91 196 LEU H O 1
ATOM 8683 N N . LEU E 3 197 ? 196.891 201.984 136.298 1.00 57.96 197 LEU H N 1
ATOM 8684 C CA . LEU E 3 197 ? 197.756 202.317 135.177 1.00 57.96 197 LEU H CA 1
ATOM 8685 C C . LEU E 3 197 ? 198.011 201.059 134.363 1.00 57.96 197 LEU H C 1
ATOM 8686 O O . LEU E 3 197 ? 198.403 200.030 134.919 1.00 57.96 197 LEU H O 1
ATOM 8691 N N . GLU E 3 198 ? 197.783 201.138 133.056 1.00 61.45 198 GLU H N 1
ATOM 8692 C CA . GLU E 3 198 ? 197.935 200.000 132.161 1.00 61.45 198 GLU H CA 1
ATOM 8693 C C . GLU E 3 198 ? 199.067 200.266 131.182 1.00 61.45 198 GLU H C 1
ATOM 8694 O O . GLU E 3 198 ? 199.238 201.394 130.713 1.00 61.45 198 GLU H O 1
ATOM 8700 N N . ILE E 3 199 ? 199.838 199.228 130.876 1.00 61.72 199 ILE H N 1
ATOM 8701 C CA . ILE E 3 199 ? 201.011 199.349 130.023 1.00 61.72 199 ILE H CA 1
ATOM 8702 C C . ILE E 3 199 ? 201.043 198.181 129.051 1.00 61.72 199 ILE H C 1
ATOM 8703 O O . ILE E 3 199 ? 200.725 197.045 129.418 1.00 61.72 199 ILE H O 1
ATOM 8708 N N . VAL E 3 200 ? 201.419 198.467 127.808 1.00 67.75 200 VAL H N 1
ATOM 8709 C CA . VAL E 3 200 ? 201.663 197.457 126.787 1.00 67.75 200 VAL H CA 1
ATOM 8710 C C . VAL E 3 200 ? 203.013 197.766 126.160 1.00 67.75 200 VAL H C 1
ATOM 8711 O O . VAL E 3 200 ? 203.272 198.913 125.780 1.00 67.75 200 VAL H O 1
ATOM 8715 N N . HIS E 3 201 ? 203.872 196.756 126.052 1.00 71.46 201 HIS H N 1
ATOM 8716 C CA . HIS E 3 201 ? 205.255 197.007 125.679 1.00 71.46 201 HIS H CA 1
ATOM 8717 C C . HIS E 3 201 ? 205.857 195.796 124.988 1.00 71.46 201 HIS H C 1
ATOM 8718 O O . HIS E 3 201 ? 205.485 194.653 125.266 1.00 71.46 201 HIS H O 1
ATOM 8725 N N . TYR E 3 202 ? 206.798 196.063 124.086 1.00 76.19 202 TYR H N 1
ATOM 8726 C CA . TYR E 3 202 ? 207.743 195.064 123.597 1.00 76.19 202 TYR H CA 1
ATOM 8727 C C . TYR E 3 202 ? 209.088 195.463 124.197 1.00 76.19 202 TYR H C 1
ATOM 8728 O O . TYR E 3 202 ? 209.917 196.090 123.537 1.00 76.19 202 TYR H O 1
ATOM 8737 N N . ALA E 3 203 ? 209.301 195.090 125.456 1.00 76.70 203 ALA H N 1
ATOM 8738 C CA . ALA E 3 203 ? 210.509 195.495 126.161 1.00 76.70 203 ALA H CA 1
ATOM 8739 C C . ALA E 3 203 ? 210.547 194.900 127.561 1.00 76.70 203 ALA H C 1
ATOM 8740 O O . ALA E 3 203 ? 209.630 194.177 127.963 1.00 76.70 203 ALA H O 1
ATOM 8742 N N . GLN E 3 204 ? 211.611 195.192 128.301 1.00 79.49 204 GLN H N 1
ATOM 8743 C CA . GLN E 3 204 ? 211.713 194.851 129.709 1.00 79.49 204 GLN H CA 1
ATOM 8744 C C . GLN E 3 204 ? 212.115 196.092 130.488 1.00 79.49 204 GLN H C 1
ATOM 8745 O O . GLN E 3 204 ? 212.959 196.874 130.043 1.00 79.49 204 GLN H O 1
ATOM 8751 N N . PHE E 3 205 ? 211.497 196.274 131.653 1.00 72.71 205 PHE H N 1
ATOM 8752 C CA . PHE E 3 205 ? 211.783 197.433 132.482 1.00 72.71 205 PHE H CA 1
ATOM 8753 C C . PHE E 3 205 ? 211.601 197.074 133.949 1.00 72.71 205 PHE H C 1
ATOM 8754 O O . PHE E 3 205 ? 210.741 196.266 134.305 1.00 72.71 205 PHE H O 1
ATOM 8762 N N . GLU E 3 206 ? 212.425 197.688 134.793 1.00 75.39 206 GLU H N 1
ATOM 8763 C CA . GLU E 3 206 ? 212.293 197.542 136.233 1.00 75.39 206 GLU H CA 1
ATOM 8764 C C . GLU E 3 206 ? 211.121 198.368 136.741 1.00 75.39 206 GLU H C 1
ATOM 8765 O O . GLU E 3 206 ? 210.677 199.318 136.092 1.00 75.39 206 GLU H O 1
ATOM 8771 N N . THR E 3 207 ? 210.617 197.996 137.914 1.00 69.46 207 THR H N 1
ATOM 8772 C CA . THR E 3 207 ? 209.466 198.678 138.484 1.00 69.46 207 THR H CA 1
ATOM 8773 C C . THR E 3 207 ? 209.439 198.465 139.988 1.00 69.46 207 THR H C 1
ATOM 8774 O O . THR E 3 207 ? 210.136 197.603 140.529 1.00 69.46 207 THR H O 1
ATOM 8778 N N . ALA E 3 208 ? 208.620 199.275 140.660 1.00 67.85 208 ALA H N 1
ATOM 8779 C CA . ALA E 3 208 ? 208.427 199.169 142.096 1.00 67.85 208 ALA H CA 1
ATOM 8780 C C . ALA E 3 208 ? 206.968 199.291 142.513 1.00 67.85 208 ALA H C 1
ATOM 8781 O O . ALA E 3 208 ? 206.677 199.200 143.710 1.00 67.85 208 ALA H O 1
ATOM 8783 N N . LEU E 3 209 ? 206.051 199.492 141.573 1.00 62.99 209 LEU H N 1
ATOM 8784 C CA . LEU E 3 209 ? 204.644 199.655 141.901 1.00 62.99 209 LEU H CA 1
ATOM 8785 C C . LEU E 3 209 ? 204.019 198.313 142.266 1.00 62.99 209 LEU H C 1
ATOM 8786 O O . LEU E 3 209 ? 204.593 197.248 142.024 1.00 62.99 209 LEU H O 1
ATOM 8791 N N . THR E 3 210 ? 202.831 198.375 142.861 1.00 57.00 210 THR H N 1
ATOM 8792 C CA . THR E 3 210 ? 202.116 197.167 143.256 1.00 57.00 210 THR H CA 1
ATOM 8793 C C . THR E 3 210 ? 201.331 196.619 142.072 1.00 57.00 210 THR H C 1
ATOM 8794 O O . THR E 3 210 ? 200.576 197.353 141.427 1.00 57.00 210 THR H O 1
ATOM 8798 N N . GLU E 3 211 ? 201.497 195.332 141.792 1.00 61.12 211 GLU H N 1
ATOM 8799 C CA . GLU E 3 211 ? 200.816 194.709 140.668 1.00 61.12 211 GLU H CA 1
ATOM 8800 C C . GLU E 3 211 ? 199.461 194.160 141.095 1.00 61.12 211 GLU H C 1
ATOM 8801 O O . GLU E 3 211 ? 199.271 193.736 142.237 1.00 61.12 211 GLU H O 1
ATOM 8807 N N . THR E 3 212 ? 198.514 194.168 140.162 1.00 61.15 212 THR H N 1
ATOM 8808 C CA . THR E 3 212 ? 197.164 193.693 140.435 1.00 61.15 212 THR H CA 1
ATOM 8809 C C . THR E 3 212 ? 196.465 193.413 139.111 1.00 61.15 212 THR H C 1
ATOM 8810 O O . THR E 3 212 ? 197.050 193.547 138.034 1.00 61.15 212 THR H O 1
ATOM 8814 N N . VAL E 3 213 ? 195.197 193.018 139.206 1.00 62.92 213 VAL H N 1
ATOM 8815 C CA . VAL E 3 213 ? 194.372 192.683 138.053 1.00 62.92 213 VAL H CA 1
ATOM 8816 C C . VAL E 3 213 ? 192.966 193.211 138.300 1.00 62.92 213 VAL H C 1
ATOM 8817 O O . VAL E 3 213 ? 192.550 193.376 139.451 1.00 62.92 213 VAL H O 1
ATOM 8821 N N . LYS E 3 214 ? 192.237 193.482 137.221 1.00 63.94 214 LYS H N 1
ATOM 8822 C CA . LYS E 3 214 ? 190.881 193.984 137.355 1.00 63.94 214 LYS H CA 1
ATOM 8823 C C . LYS E 3 214 ? 189.927 192.851 137.731 1.00 63.94 214 LYS H C 1
ATOM 8824 O O . LYS E 3 214 ? 190.142 191.697 137.353 1.00 63.94 214 LYS H O 1
ATOM 8830 N N . PRO E 3 215 ? 188.860 193.153 138.468 1.00 61.02 215 PRO H N 1
ATOM 8831 C CA . PRO E 3 215 ? 187.827 192.142 138.710 1.00 61.02 215 PRO H CA 1
ATOM 8832 C C . PRO E 3 215 ? 187.027 191.857 137.449 1.00 61.02 215 PRO H C 1
ATOM 8833 O O . PRO E 3 215 ? 186.975 192.660 136.516 1.00 61.02 215 PRO H O 1
ATOM 8837 N N . SER E 3 216 ? 186.398 190.686 137.430 1.00 63.02 216 SER H N 1
ATOM 8838 C CA . SER E 3 216 ? 185.648 190.251 136.259 1.00 63.02 216 SER H CA 1
ATOM 8839 C C . SER E 3 216 ? 184.656 189.174 136.673 1.00 63.02 216 SER H C 1
ATOM 8840 O O . SER E 3 216 ? 184.686 188.670 137.798 1.00 63.02 216 SER H O 1
ATOM 8843 N N . THR E 3 217 ? 183.765 188.838 135.743 1.00 61.27 217 THR H N 1
ATOM 8844 C CA . THR E 3 217 ? 182.823 187.741 135.912 1.00 61.27 217 THR H CA 1
ATOM 8845 C C . THR E 3 217 ? 182.623 187.081 134.556 1.00 61.27 217 THR H C 1
ATOM 8846 O O . THR E 3 217 ? 183.356 187.347 133.602 1.00 61.27 217 THR H O 1
ATOM 8850 N N . GLU E 3 218 ? 181.631 186.192 134.480 1.00 62.02 218 GLU H N 1
ATOM 8851 C CA . GLU E 3 218 ? 181.310 185.560 133.203 1.00 62.02 218 GLU H CA 1
ATOM 8852 C C . GLU E 3 218 ? 180.563 186.515 132.279 1.00 62.02 218 GLU H C 1
ATOM 8853 O O . GLU E 3 218 ? 180.855 186.593 131.077 1.00 62.02 218 GLU H O 1
ATOM 8859 N N . MET E 3 219 ? 179.592 187.251 132.823 1.00 58.46 219 MET H N 1
ATOM 8860 C CA . MET E 3 219 ? 178.766 188.113 131.987 1.00 58.46 219 MET H CA 1
ATOM 8861 C C . MET E 3 219 ? 179.601 189.193 131.315 1.00 58.46 219 MET H C 1
ATOM 8862 O O . MET E 3 219 ? 179.392 189.508 130.139 1.00 58.46 219 MET H O 1
ATOM 8867 N N . GLN E 3 220 ? 180.555 189.772 132.044 1.00 61.09 220 GLN H N 1
ATOM 8868 C CA . GLN E 3 220 ? 181.418 190.780 131.442 1.00 61.09 220 GLN H CA 1
ATOM 8869 C C . GLN E 3 220 ? 182.271 190.191 130.327 1.00 61.09 220 GLN H C 1
ATOM 8870 O O . GLN E 3 220 ? 182.648 190.909 129.395 1.00 61.09 220 GLN H O 1
ATOM 8876 N N . LYS E 3 221 ? 182.593 188.899 130.405 1.00 60.01 221 LYS H N 1
ATOM 8877 C CA . LYS E 3 221 ? 183.352 188.260 129.337 1.00 60.01 221 LYS H CA 1
ATOM 8878 C C . LYS E 3 221 ? 182.482 187.956 128.126 1.00 60.01 221 LYS H C 1
ATOM 8879 O O . LYS E 3 221 ? 182.975 187.986 126.993 1.00 60.01 221 LYS H O 1
ATOM 8885 N N . LYS E 3 222 ? 181.203 187.656 128.338 1.00 56.98 222 LYS H N 1
ATOM 8886 C CA . LYS E 3 222 ? 180.271 187.470 127.230 1.00 56.98 222 LYS H CA 1
ATOM 8887 C C . LYS E 3 222 ? 179.543 188.753 126.852 1.00 56.98 222 LYS H C 1
ATOM 8888 O O . LYS E 3 222 ? 178.432 188.677 126.319 1.00 56.98 222 LYS H O 1
ATOM 8894 N N . TYR E 3 223 ? 180.143 189.920 127.095 1.00 52.53 223 TYR H N 1
ATOM 8895 C CA . TYR E 3 223 ? 179.402 191.185 127.119 1.00 52.53 223 TYR H CA 1
ATOM 8896 C C . TYR E 3 223 ? 178.518 191.432 125.903 1.00 52.53 223 TYR H C 1
ATOM 8897 O O . TYR E 3 223 ? 177.356 191.812 126.092 1.00 52.53 223 TYR H O 1
ATOM 8906 N N . PRO E 3 224 ? 178.974 191.255 124.662 1.00 47.96 224 PRO H N 1
ATOM 8907 C CA . PRO E 3 224 ? 178.084 191.516 123.519 1.00 47.96 224 PRO H CA 1
ATOM 8908 C C . PRO E 3 224 ? 176.865 190.611 123.472 1.00 47.96 224 PRO H C 1
ATOM 8909 O O . PRO E 3 224 ? 175.898 190.952 122.782 1.00 47.96 224 PRO H O 1
ATOM 8913 N N . GLN E 3 225 ? 176.878 189.477 124.169 1.00 47.81 225 GLN H N 1
ATOM 8914 C CA . GLN E 3 225 ? 175.764 188.541 124.183 1.00 47.81 225 GLN H CA 1
ATOM 8915 C C . GLN E 3 225 ? 175.169 188.469 125.581 1.00 47.81 225 GLN H C 1
ATOM 8916 O O . GLN E 3 225 ? 175.855 188.711 126.577 1.00 47.81 225 GLN H O 1
ATOM 8922 N N . TYR E 3 226 ? 173.882 188.137 125.651 1.00 46.17 226 TYR H N 1
ATOM 8923 C CA . TYR E 3 226 ? 173.183 188.053 126.923 1.00 46.17 226 TYR H CA 1
ATOM 8924 C C . TYR E 3 226 ? 172.146 186.943 126.860 1.00 46.17 226 TYR H C 1
ATOM 8925 O O . TYR E 3 226 ? 171.514 186.725 125.825 1.00 46.17 226 TYR H O 1
ATOM 8934 N N . ARG E 3 227 ? 171.977 186.242 127.981 1.00 59.42 227 ARG H N 1
ATOM 8935 C CA . ARG E 3 227 ? 171.017 185.151 128.069 1.00 59.42 227 ARG H CA 1
ATOM 8936 C C . ARG E 3 227 ? 170.573 185.000 129.517 1.00 59.42 227 ARG H C 1
ATOM 8937 O O . ARG E 3 227 ? 171.361 185.201 130.444 1.00 59.42 227 ARG H O 1
ATOM 8945 N N . ARG E 3 228 ? 169.309 184.627 129.703 1.00 56.37 228 ARG H N 1
ATOM 8946 C CA . ARG E 3 228 ? 168.720 184.616 131.035 1.00 56.37 228 ARG H CA 1
ATOM 8947 C C . ARG E 3 228 ? 169.419 183.602 131.936 1.00 56.37 228 ARG H C 1
ATOM 8948 O O . ARG E 3 228 ? 170.139 182.711 131.480 1.00 56.37 228 ARG H O 1
ATOM 8956 N N . THR E 3 229 ? 169.198 183.754 133.235 1.00 57.26 229 THR H N 1
ATOM 8957 C CA . THR E 3 229 ? 169.758 182.904 134.272 1.00 57.26 229 THR H CA 1
ATOM 8958 C C . THR E 3 229 ? 168.676 182.584 135.290 1.00 57.26 229 THR H C 1
ATOM 8959 O O . THR E 3 229 ? 167.693 183.322 135.409 1.00 57.26 229 THR H O 1
ATOM 8963 N N . PRO E 3 230 ? 168.822 181.492 136.040 1.00 55.30 230 PRO H N 1
ATOM 8964 C CA . PRO E 3 230 ? 167.783 181.135 137.013 1.00 55.30 230 PRO H CA 1
ATOM 8965 C C . PRO E 3 230 ? 167.574 182.232 138.044 1.00 55.30 230 PRO H C 1
ATOM 8966 O O . PRO E 3 230 ? 168.522 182.879 138.494 1.00 55.30 230 PRO H O 1
ATOM 8970 N N . ARG E 3 231 ? 166.313 182.429 138.418 1.00 54.60 231 ARG H N 1
ATOM 8971 C CA . ARG E 3 231 ? 165.928 183.504 139.320 1.00 54.60 231 ARG H CA 1
ATOM 8972 C C . ARG E 3 231 ? 165.902 183.021 140.766 1.00 54.60 231 ARG H C 1
ATOM 8973 O O . ARG E 3 231 ? 165.704 181.836 141.044 1.00 54.60 231 ARG H O 1
ATOM 8981 N N . MET E 3 232 ? 166.100 183.958 141.691 1.00 55.40 232 MET H N 1
ATOM 8982 C CA . MET E 3 232 ? 166.031 183.688 143.122 1.00 55.40 232 MET H CA 1
ATOM 8983 C C . MET E 3 232 ? 164.920 184.524 143.742 1.00 55.40 232 MET H C 1
ATOM 8984 O O . MET E 3 232 ? 164.872 185.742 143.544 1.00 55.40 232 MET H O 1
ATOM 8989 N N . VAL E 3 233 ? 164.044 183.871 144.502 1.00 52.11 233 VAL H N 1
ATOM 8990 C CA . VAL E 3 233 ? 162.858 184.501 145.071 1.00 52.11 233 VAL H CA 1
ATOM 8991 C C . VAL E 3 233 ? 162.806 184.193 146.561 1.00 52.11 233 VAL H C 1
ATOM 8992 O O . VAL E 3 233 ? 163.169 183.093 146.988 1.00 52.11 233 VAL H O 1
ATOM 8996 N N . TYR E 3 234 ? 162.354 185.164 147.350 1.00 48.82 234 TYR H N 1
ATOM 8997 C CA . TYR E 3 234 ? 162.169 184.999 148.785 1.00 48.82 234 TYR H CA 1
ATOM 8998 C C . TYR E 3 234 ? 160.689 185.053 149.130 1.00 48.82 234 TYR H C 1
ATOM 8999 O O . TYR E 3 234 ? 159.885 185.602 148.373 1.00 48.82 234 TYR H O 1
ATOM 9008 N N . ASP E 3 235 ? 160.336 184.484 150.278 1.00 58.69 235 ASP H N 1
ATOM 9009 C CA . ASP E 3 235 ? 158.974 184.537 150.786 1.00 58.69 235 ASP H CA 1
ATOM 9010 C C . ASP E 3 235 ? 158.910 185.384 152.050 1.00 58.69 235 ASP H C 1
ATOM 9011 O O . ASP E 3 235 ? 159.842 185.402 152.857 1.00 58.69 235 ASP H O 1
ATOM 9016 N N . LEU E 3 236 ? 157.791 186.080 152.219 1.00 56.91 236 LEU H N 1
ATOM 9017 C CA . LEU E 3 236 ? 157.621 186.937 153.379 1.00 56.91 236 LEU H CA 1
ATOM 9018 C C . LEU E 3 236 ? 157.497 186.094 154.648 1.00 56.91 236 LEU H C 1
ATOM 9019 O O . LEU E 3 236 ? 157.054 184.945 154.598 1.00 56.91 236 LEU H O 1
ATOM 9024 N N . PRO E 3 237 ? 157.886 186.640 155.801 1.00 58.86 237 PRO H N 1
ATOM 9025 C CA . PRO E 3 237 ? 157.795 185.864 157.043 1.00 58.86 237 PRO H CA 1
ATOM 9026 C C . PRO E 3 237 ? 156.371 185.765 157.555 1.00 58.86 237 PRO H C 1
ATOM 9027 O O . PRO E 3 237 ? 155.825 186.742 158.075 1.00 58.86 237 PRO H O 1
ATOM 9031 N N . ASP E 3 238 ? 155.765 184.591 157.418 1.00 73.86 238 ASP H N 1
ATOM 9032 C CA . ASP E 3 238 ? 154.421 184.329 157.917 1.00 73.86 238 ASP H CA 1
ATOM 9033 C C . ASP E 3 238 ? 154.538 183.511 159.194 1.00 73.86 238 ASP H C 1
ATOM 9034 O O . ASP E 3 238 ? 155.100 182.411 159.179 1.00 73.86 238 ASP H O 1
ATOM 9039 N N . ASP E 3 239 ? 154.007 184.043 160.291 1.00 74.16 239 ASP H N 1
ATOM 9040 C CA . ASP E 3 239 ? 154.179 183.417 161.594 1.00 74.16 239 ASP H CA 1
ATOM 9041 C C . ASP E 3 239 ? 153.120 183.951 162.545 1.00 74.16 239 ASP H C 1
ATOM 9042 O O . ASP E 3 239 ? 152.438 184.937 162.260 1.00 74.16 239 ASP H O 1
ATOM 9047 N N . ARG E 3 240 ? 152.991 183.276 163.686 1.00 75.54 240 ARG H N 1
ATOM 9048 C CA . ARG E 3 240 ? 152.110 183.698 164.765 1.00 75.54 240 ARG H CA 1
ATOM 9049 C C . ARG E 3 240 ? 152.874 183.639 166.078 1.00 75.54 240 ARG H C 1
ATOM 9050 O O . ARG E 3 240 ? 153.701 182.747 166.282 1.00 75.54 240 ARG H O 1
ATOM 9058 N N . VAL E 3 241 ? 152.596 184.590 166.968 1.00 72.87 241 VAL H N 1
ATOM 9059 C CA . VAL E 3 241 ? 153.327 184.722 168.219 1.00 72.87 241 VAL H CA 1
ATOM 9060 C C . VAL E 3 241 ? 152.340 184.833 169.373 1.00 72.87 241 VAL H C 1
ATOM 9061 O O . VAL E 3 241 ? 151.183 185.226 169.191 1.00 72.87 241 VAL H O 1
ATOM 9065 N N . SER E 3 242 ? 152.805 184.473 170.568 1.00 79.62 242 SER H N 1
ATOM 9066 C CA . SER E 3 242 ? 152.014 184.522 171.790 1.00 79.62 242 SER H CA 1
ATOM 9067 C C . SER E 3 242 ? 152.640 185.504 172.771 1.00 79.62 242 SER H C 1
ATOM 9068 O O . SER E 3 242 ? 153.856 185.716 172.759 1.00 79.62 242 SER H O 1
ATOM 9071 N N . PHE E 3 243 ? 151.808 186.102 173.621 1.00 83.65 243 PHE H N 1
ATOM 9072 C CA . PHE E 3 243 ? 152.281 187.133 174.532 1.00 83.65 243 PHE H CA 1
ATOM 9073 C C . PHE E 3 243 ? 151.403 187.123 175.774 1.00 83.65 243 PHE H C 1
ATOM 9074 O O . PHE E 3 243 ? 150.262 186.656 175.745 1.00 83.65 243 PHE H O 1
ATOM 9082 N N . SER E 3 244 ? 151.946 187.644 176.872 1.00 98.07 244 SER H N 1
ATOM 9083 C CA . SER E 3 244 ? 151.212 187.678 178.131 1.00 98.07 244 SER H CA 1
ATOM 9084 C C . SER E 3 244 ? 151.800 188.751 179.029 1.00 98.07 244 SER H C 1
ATOM 9085 O O . SER E 3 244 ? 152.929 189.207 178.836 1.00 98.07 244 SER H O 1
ATOM 9088 N N . PHE E 3 245 ? 151.001 189.153 180.004 1.00 111.20 245 PHE H N 1
ATOM 9089 C CA . PHE E 3 245 ? 151.307 190.255 180.899 1.00 111.20 245 PHE H CA 1
ATOM 9090 C C . PHE E 3 245 ? 150.681 189.986 182.257 1.00 111.20 245 PHE H C 1
ATOM 9091 O O . PHE E 3 245 ? 149.647 189.315 182.349 1.00 111.20 245 PHE H O 1
ATOM 9099 N N . PRO E 3 246 ? 151.277 190.509 183.331 1.00 115.41 246 PRO H N 1
ATOM 9100 C CA . PRO E 3 246 ? 150.875 190.076 184.671 1.00 115.41 246 PRO H CA 1
ATOM 9101 C C . PRO E 3 246 ? 149.494 190.585 185.050 1.00 115.41 246 PRO H C 1
ATOM 9102 O O . PRO E 3 246 ? 149.075 191.672 184.651 1.00 115.41 246 PRO H O 1
ATOM 9106 N N . SER E 3 247 ? 148.804 189.793 185.868 1.00 129.81 247 SER H N 1
ATOM 9107 C CA . SER E 3 247 ? 147.430 190.081 186.265 1.00 129.81 247 SER H CA 1
ATOM 9108 C C . SER E 3 247 ? 147.208 190.129 187.772 1.00 129.81 247 SER H C 1
ATOM 9109 O O . SER E 3 247 ? 146.263 190.793 188.209 1.00 129.81 247 SER H O 1
ATOM 9112 N N . GLN E 3 248 ? 148.013 189.447 188.581 1.00 133.99 248 GLN H N 1
ATOM 9113 C CA . GLN E 3 248 ? 147.786 189.456 190.018 1.00 133.99 248 GLN H CA 1
ATOM 9114 C C . GLN E 3 248 ? 148.087 190.836 190.587 1.00 133.99 248 GLN H C 1
ATOM 9115 O O . GLN E 3 248 ? 148.965 191.558 190.107 1.00 133.99 248 GLN H O 1
ATOM 9121 N N . GLU E 3 249 ? 147.346 191.198 191.626 1.00 135.33 249 GLU H N 1
ATOM 9122 C CA . GLU E 3 249 ? 147.512 192.491 192.270 1.00 135.33 249 GLU H CA 1
ATOM 9123 C C . GLU E 3 249 ? 148.938 192.663 192.788 1.00 135.33 249 GLU H C 1
ATOM 9124 O O . GLU E 3 249 ? 149.434 191.854 193.570 1.00 135.33 249 GLU H O 1
ATOM 9130 N N . PHE E 3 303 ? 161.177 193.679 211.576 1.00 151.70 303 PHE H N 1
ATOM 9131 C CA . PHE E 3 303 ? 161.812 192.444 211.134 1.00 151.70 303 PHE H CA 1
ATOM 9132 C C . PHE E 3 303 ? 160.758 191.430 210.701 1.00 151.70 303 PHE H C 1
ATOM 9133 O O . PHE E 3 303 ? 160.925 190.734 209.700 1.00 151.70 303 PHE H O 1
ATOM 9141 N N . ARG E 3 304 ? 159.666 191.354 211.465 1.00 150.78 304 ARG H N 1
ATOM 9142 C CA . ARG E 3 304 ? 158.589 190.427 211.131 1.00 150.78 304 ARG H CA 1
ATOM 9143 C C . ARG E 3 304 ? 157.931 190.800 209.808 1.00 150.78 304 ARG H C 1
ATOM 9144 O O . ARG E 3 304 ? 157.768 189.953 208.923 1.00 150.78 304 ARG H O 1
ATOM 9152 N N . ASP E 3 305 ? 157.542 192.067 209.658 1.00 149.94 305 ASP H N 1
ATOM 9153 C CA . ASP E 3 305 ? 156.833 192.485 208.453 1.00 149.94 305 ASP H CA 1
ATOM 9154 C C . ASP E 3 305 ? 157.788 192.790 207.305 1.00 149.94 305 ASP H C 1
ATOM 9155 O O . ASP E 3 305 ? 157.375 192.781 206.140 1.00 149.94 305 ASP H O 1
ATOM 9160 N N . LYS E 3 306 ? 159.059 193.060 207.606 1.00 151.05 306 LYS H N 1
ATOM 9161 C CA . LYS E 3 306 ? 160.007 193.418 206.555 1.00 151.05 306 LYS H CA 1
ATOM 9162 C C . LYS E 3 306 ? 160.267 192.239 205.623 1.00 151.05 306 LYS H C 1
ATOM 9163 O O . LYS E 3 306 ? 160.228 192.380 204.396 1.00 151.05 306 LYS H O 1
ATOM 9169 N N . ASN E 3 307 ? 160.536 191.063 206.193 1.00 145.70 307 ASN H N 1
ATOM 9170 C CA . ASN E 3 307 ? 160.913 189.912 205.378 1.00 145.70 307 ASN H CA 1
ATOM 9171 C C . ASN E 3 307 ? 159.751 189.397 204.537 1.00 145.70 307 ASN H C 1
ATOM 9172 O O . ASN E 3 307 ? 159.971 188.691 203.546 1.00 145.70 307 ASN H O 1
ATOM 9177 N N . GLN E 3 308 ? 158.515 189.729 204.914 1.00 148.32 308 GLN H N 1
ATOM 9178 C CA . GLN E 3 308 ? 157.352 189.084 204.311 1.00 148.32 308 GLN H CA 1
ATOM 9179 C C . GLN E 3 308 ? 157.053 189.644 202.923 1.00 148.32 308 GLN H C 1
ATOM 9180 O O . GLN E 3 308 ? 156.534 188.934 202.054 1.00 148.32 308 GLN H O 1
ATOM 9186 N N . ARG E 3 309 ? 157.377 190.917 202.693 1.00 144.76 309 ARG H N 1
ATOM 9187 C CA . ARG E 3 309 ? 156.718 191.664 201.625 1.00 144.76 309 ARG H CA 1
ATOM 9188 C C . ARG E 3 309 ? 157.548 191.724 200.342 1.00 144.76 309 ARG H C 1
ATOM 9189 O O . ARG E 3 309 ? 157.055 191.378 199.264 1.00 144.76 309 ARG H O 1
ATOM 9197 N N . LYS E 3 310 ? 158.806 192.158 200.436 1.00 139.42 310 LYS H N 1
ATOM 9198 C CA . LYS E 3 310 ? 159.509 192.649 199.252 1.00 139.42 310 LYS H CA 1
ATOM 9199 C C . LYS E 3 310 ? 159.984 191.516 198.345 1.00 139.42 310 LYS H C 1
ATOM 9200 O O . LYS E 3 310 ? 159.979 191.653 197.112 1.00 139.42 310 LYS H O 1
ATOM 9206 N N . LYS E 3 311 ? 160.411 190.396 198.929 1.00 136.54 311 LYS H N 1
ATOM 9207 C CA . LYS E 3 311 ? 161.111 189.380 198.148 1.00 136.54 311 LYS H CA 1
ATOM 9208 C C . LYS E 3 311 ? 160.213 188.749 197.088 1.00 136.54 311 LYS H C 1
ATOM 9209 O O . LYS E 3 311 ? 160.689 188.395 196.001 1.00 136.54 311 LYS H O 1
ATOM 9215 N N . ARG E 3 312 ? 158.920 188.594 197.378 1.00 132.05 312 ARG H N 1
ATOM 9216 C CA . ARG E 3 312 ? 158.001 188.067 196.374 1.00 132.05 312 ARG H CA 1
ATOM 9217 C C . ARG E 3 312 ? 157.978 188.963 195.140 1.00 132.05 312 ARG H C 1
ATOM 9218 O O . ARG E 3 312 ? 158.065 188.485 194.000 1.00 132.05 312 ARG H O 1
ATOM 9226 N N . GLU E 3 313 ? 157.872 190.276 195.353 1.00 127.34 313 GLU H N 1
ATOM 9227 C CA . GLU E 3 313 ? 157.890 191.206 194.231 1.00 127.34 313 GLU H CA 1
ATOM 9228 C C . GLU E 3 313 ? 159.232 191.167 193.513 1.00 127.34 313 GLU H C 1
ATOM 9229 O O . GLU E 3 313 ? 159.294 191.350 192.292 1.00 127.34 313 GLU H O 1
ATOM 9235 N N . GLU E 3 314 ? 160.319 190.937 194.253 1.00 126.26 314 GLU H N 1
ATOM 9236 C CA . GLU E 3 314 ? 161.624 190.797 193.613 1.00 126.26 314 GLU H CA 1
ATOM 9237 C C . GLU E 3 314 ? 161.641 189.607 192.655 1.00 126.26 314 GLU H C 1
ATOM 9238 O O . GLU E 3 314 ? 162.145 189.705 191.524 1.00 126.26 314 GLU H O 1
ATOM 9244 N N . LYS E 3 315 ? 161.093 188.474 193.097 1.00 125.09 315 LYS H N 1
ATOM 9245 C CA . LYS E 3 315 ? 160.986 187.309 192.223 1.00 125.09 315 LYS H CA 1
ATOM 9246 C C . LYS E 3 315 ? 160.151 187.639 190.991 1.00 125.09 315 LYS H C 1
ATOM 9247 O O . LYS E 3 315 ? 160.507 187.275 189.859 1.00 125.09 315 LYS H O 1
ATOM 9253 N N . ARG E 3 316 ? 159.020 188.314 191.206 1.00 119.26 316 ARG H N 1
ATOM 9254 C CA . ARG E 3 316 ? 158.197 188.775 190.091 1.00 119.26 316 ARG H CA 1
ATOM 9255 C C . ARG E 3 316 ? 159.035 189.555 189.088 1.00 119.26 316 ARG H C 1
ATOM 9256 O O . ARG E 3 316 ? 158.982 189.304 187.876 1.00 119.26 316 ARG H O 1
ATOM 9264 N N . GLU E 3 317 ? 159.806 190.519 189.588 1.00 115.62 317 GLU H N 1
ATOM 9265 C CA . GLU E 3 317 ? 160.601 191.377 188.719 1.00 115.62 317 GLU H CA 1
ATOM 9266 C C . GLU E 3 317 ? 161.555 190.550 187.873 1.00 115.62 317 GLU H C 1
ATOM 9267 O O . GLU E 3 317 ? 161.609 190.699 186.645 1.00 115.62 317 GLU H O 1
ATOM 9273 N N . ARG E 3 318 ? 162.314 189.662 188.516 1.00 120.00 318 ARG H N 1
ATOM 9274 C CA . ARG E 3 318 ? 163.305 188.883 187.778 1.00 120.00 318 ARG H CA 1
ATOM 9275 C C . ARG E 3 318 ? 162.643 188.035 186.696 1.00 120.00 318 ARG H C 1
ATOM 9276 O O . ARG E 3 318 ? 163.070 188.038 185.527 1.00 120.00 318 ARG H O 1
ATOM 9284 N N . VAL E 3 319 ? 161.586 187.306 187.065 1.00 117.97 319 VAL H N 1
ATOM 9285 C CA . VAL E 3 319 ? 160.958 186.394 186.112 1.00 117.97 319 VAL H CA 1
ATOM 9286 C C . VAL E 3 319 ? 160.403 187.173 184.926 1.00 117.97 319 VAL H C 1
ATOM 9287 O O . VAL E 3 319 ? 160.610 186.803 183.757 1.00 117.97 319 VAL H O 1
ATOM 9291 N N . TYR E 3 320 ? 159.697 188.272 185.204 1.00 106.45 320 TYR H N 1
ATOM 9292 C CA . TYR E 3 320 ? 159.099 189.020 184.110 1.00 106.45 320 TYR H CA 1
ATOM 9293 C C . TYR E 3 320 ? 160.168 189.639 183.220 1.00 106.45 320 TYR H C 1
ATOM 9294 O O . TYR E 3 320 ? 159.990 189.726 181.999 1.00 106.45 320 TYR H O 1
ATOM 9303 N N . LYS E 3 321 ? 161.288 190.067 183.805 1.00 102.54 321 LYS H N 1
ATOM 9304 C CA . LYS E 3 321 ? 162.363 190.619 182.990 1.00 102.54 321 LYS H CA 1
ATOM 9305 C C . LYS E 3 321 ? 162.877 189.579 182.004 1.00 102.54 321 LYS H C 1
ATOM 9306 O O . LYS E 3 321 ? 163.061 189.865 180.811 1.00 102.54 321 LYS H O 1
ATOM 9312 N N . LEU E 3 322 ? 163.098 188.353 182.484 1.00 93.21 322 LEU H N 1
ATOM 9313 C CA . LEU E 3 322 ? 163.569 187.303 181.583 1.00 93.21 322 LEU H CA 1
ATOM 9314 C C . LEU E 3 322 ? 162.569 187.058 180.456 1.00 93.21 322 LEU H C 1
ATOM 9315 O O . LEU E 3 322 ? 162.947 186.948 179.273 1.00 93.21 322 LEU H O 1
ATOM 9320 N N . TYR E 3 323 ? 161.285 186.977 180.806 1.00 89.22 323 TYR H N 1
ATOM 9321 C CA . TYR E 3 323 ? 160.259 186.722 179.798 1.00 89.22 323 TYR H CA 1
ATOM 9322 C C . TYR E 3 323 ? 160.260 187.813 178.730 1.00 89.22 323 TYR H C 1
ATOM 9323 O O . TYR E 3 323 ? 160.213 187.533 177.517 1.00 89.22 323 TYR H O 1
ATOM 9332 N N . LEU E 3 324 ? 160.335 189.070 179.167 1.00 88.05 324 LEU H N 1
ATOM 9333 C CA . LEU E 3 324 ? 160.340 190.173 178.219 1.00 88.05 324 LEU H CA 1
ATOM 9334 C C . LEU E 3 324 ? 161.543 190.093 177.295 1.00 88.05 324 LEU H C 1
ATOM 9335 O O . LEU E 3 324 ? 161.426 190.367 176.097 1.00 88.05 324 LEU H O 1
ATOM 9340 N N . ASP E 3 325 ? 162.717 189.748 177.832 1.00 81.36 325 ASP H N 1
ATOM 9341 C CA . ASP E 3 325 ? 163.895 189.670 176.971 1.00 81.36 325 ASP H CA 1
ATOM 9342 C C . ASP E 3 325 ? 163.703 188.633 175.873 1.00 81.36 325 ASP H C 1
ATOM 9343 O O . ASP E 3 325 ? 164.021 188.886 174.698 1.00 81.36 325 ASP H O 1
ATOM 9348 N N . ASN E 3 326 ? 163.177 187.459 176.230 1.00 80.49 326 ASN H N 1
ATOM 9349 C CA . ASN E 3 326 ? 162.939 186.450 175.199 1.00 80.49 326 ASN H CA 1
ATOM 9350 C C . ASN E 3 326 ? 162.024 186.988 174.099 1.00 80.49 326 ASN H C 1
ATOM 9351 O O . ASN E 3 326 ? 162.344 186.894 172.896 1.00 80.49 326 ASN H O 1
ATOM 9356 N N . LYS E 3 327 ? 160.885 187.570 174.487 1.00 77.98 327 LYS H N 1
ATOM 9357 C CA . LYS E 3 327 ? 159.953 188.041 173.464 1.00 77.98 327 LYS H CA 1
ATOM 9358 C C . LYS E 3 327 ? 160.574 189.144 172.613 1.00 77.98 327 LYS H C 1
ATOM 9359 O O . LYS E 3 327 ? 160.354 189.197 171.393 1.00 77.98 327 LYS H O 1
ATOM 9365 N N . ARG E 3 328 ? 161.339 190.040 173.238 1.00 72.43 328 ARG H N 1
ATOM 9366 C CA . ARG E 3 328 ? 161.966 191.120 172.488 1.00 72.43 328 ARG H CA 1
ATOM 9367 C C . ARG E 3 328 ? 162.878 190.569 171.406 1.00 72.43 328 ARG H C 1
ATOM 9368 O O . ARG E 3 328 ? 162.832 191.019 170.253 1.00 72.43 328 ARG H O 1
ATOM 9376 N N . LYS E 3 329 ? 163.709 189.585 171.753 1.00 68.13 329 LYS H N 1
ATOM 9377 C CA . LYS E 3 329 ? 164.609 189.030 170.747 1.00 68.13 329 LYS H CA 1
ATOM 9378 C C . LYS E 3 329 ? 163.829 188.417 169.589 1.00 68.13 329 LYS H C 1
ATOM 9379 O O . LYS E 3 329 ? 164.165 188.640 168.412 1.00 68.13 329 LYS H O 1
ATOM 9385 N N . GLU E 3 330 ? 162.771 187.657 169.893 1.00 67.26 330 GLU H N 1
ATOM 9386 C CA . GLU E 3 330 ? 162.015 187.021 168.812 1.00 67.26 330 GLU H CA 1
ATOM 9387 C C . GLU E 3 330 ? 161.410 188.059 167.864 1.00 67.26 330 GLU H C 1
ATOM 9388 O O . GLU E 3 330 ? 161.519 187.946 166.628 1.00 67.26 330 GLU H O 1
ATOM 9394 N N . LEU E 3 331 ? 160.762 189.081 168.427 1.00 64.27 331 LEU H N 1
ATOM 9395 C CA . LEU E 3 331 ? 160.121 190.084 167.583 1.00 64.27 331 LEU H CA 1
ATOM 9396 C C . LEU E 3 331 ? 161.147 190.829 166.739 1.00 64.27 331 LEU H C 1
ATOM 9397 O O . LEU E 3 331 ? 160.901 191.119 165.557 1.00 64.27 331 LEU H O 1
ATOM 9402 N N . GLN E 3 332 ? 162.301 191.158 167.326 1.00 63.18 332 GLN H N 1
ATOM 9403 C CA . GLN E 3 332 ? 163.349 191.810 166.550 1.00 63.18 332 GLN H CA 1
ATOM 9404 C C . GLN E 3 332 ? 163.734 190.974 165.340 1.00 63.18 332 GLN H C 1
ATOM 9405 O O . GLN E 3 332 ? 163.854 191.499 164.222 1.00 63.18 332 GLN H O 1
ATOM 9411 N N . ALA E 3 333 ? 163.944 189.671 165.542 1.00 59.02 333 ALA H N 1
ATOM 9412 C CA . ALA E 3 333 ? 164.337 188.830 164.415 1.00 59.02 333 ALA H CA 1
ATOM 9413 C C . ALA E 3 333 ? 163.293 188.875 163.304 1.00 59.02 333 ALA H C 1
ATOM 9414 O O . ALA E 3 333 ? 163.634 189.046 162.121 1.00 59.02 333 ALA H O 1
ATOM 9416 N N . LEU E 3 334 ? 162.014 188.733 163.662 1.00 61.58 334 LEU H N 1
ATOM 9417 C CA . LEU E 3 334 ? 160.983 188.723 162.622 1.00 61.58 334 LEU H CA 1
ATOM 9418 C C . LEU E 3 334 ? 160.959 190.039 161.844 1.00 61.58 334 LEU H C 1
ATOM 9419 O O . LEU E 3 334 ? 160.891 190.044 160.600 1.00 61.58 334 LEU H O 1
ATOM 9424 N N . ALA E 3 335 ? 161.012 191.166 162.557 1.00 58.33 335 ALA H N 1
ATOM 9425 C CA . ALA E 3 335 ? 160.949 192.458 161.880 1.00 58.33 335 ALA H CA 1
ATOM 9426 C C . ALA E 3 335 ? 162.121 192.626 160.924 1.00 58.33 335 ALA H 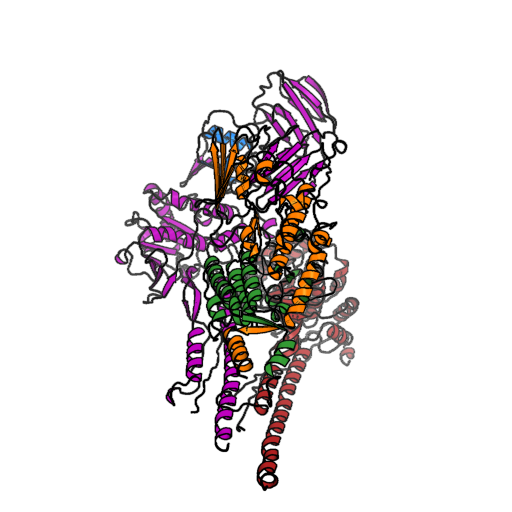C 1
ATOM 9427 O O . ALA E 3 335 ? 161.959 193.111 159.794 1.00 58.33 335 ALA H O 1
ATOM 9429 N N . GLU E 3 336 ? 163.319 192.230 161.361 1.00 58.56 336 GLU H N 1
ATOM 9430 C CA . GLU E 3 336 ? 164.481 192.358 160.490 1.00 58.56 336 GLU H CA 1
ATOM 9431 C C . GLU E 3 336 ? 164.312 191.531 159.224 1.00 58.56 336 GLU H C 1
ATOM 9432 O O . GLU E 3 336 ? 164.652 191.989 158.124 1.00 58.56 336 GLU H O 1
ATOM 9438 N N . LYS E 3 337 ? 163.795 190.307 159.352 1.00 54.42 337 LYS H N 1
ATOM 9439 C CA . LYS E 3 337 ? 163.620 189.483 158.159 1.00 54.42 337 LYS H CA 1
ATOM 9440 C C . LYS E 3 337 ? 162.681 190.155 157.161 1.00 54.42 337 LYS H C 1
ATOM 9441 O O . LYS E 3 337 ? 162.973 190.219 155.954 1.00 54.42 337 LYS H O 1
ATOM 9447 N N . GLN E 3 338 ? 161.542 190.661 157.641 1.00 53.39 338 GLN H N 1
ATOM 9448 C CA . GLN E 3 338 ? 160.611 191.294 156.707 1.00 53.39 338 GLN H CA 1
ATOM 9449 C C . GLN E 3 338 ? 161.247 192.500 156.025 1.00 53.39 338 GLN H C 1
ATOM 9450 O O . GLN E 3 338 ? 161.095 192.693 154.808 1.00 53.39 338 GLN H O 1
ATOM 9456 N N . LYS E 3 339 ? 161.949 193.333 156.796 1.00 52.54 339 LYS H N 1
ATOM 9457 C CA . LYS E 3 339 ? 162.600 194.498 156.204 1.00 52.54 339 LYS H CA 1
ATOM 9458 C C . LYS E 3 339 ? 163.560 194.077 155.104 1.00 52.54 339 LYS H C 1
ATOM 9459 O O . LYS E 3 339 ? 163.596 194.683 154.026 1.00 52.54 339 LYS H O 1
ATOM 9465 N N . GLN E 3 340 ? 164.366 193.049 155.369 1.00 49.72 340 GLN H N 1
ATOM 9466 C CA . GLN E 3 340 ? 165.347 192.621 154.380 1.00 49.72 340 GLN H CA 1
ATOM 9467 C C . GLN E 3 340 ? 164.661 192.187 153.094 1.00 49.72 340 GLN H C 1
ATOM 9468 O O . GLN E 3 340 ? 165.090 192.565 151.996 1.00 49.72 340 GLN H O 1
ATOM 9474 N N . VAL E 3 341 ? 163.596 191.390 153.202 1.00 49.73 341 VAL H N 1
ATOM 9475 C CA . VAL E 3 341 ? 162.930 190.919 151.987 1.00 49.73 341 VAL H CA 1
ATOM 9476 C C . VAL E 3 341 ? 162.376 192.095 151.188 1.00 49.73 341 VAL H C 1
ATOM 9477 O O . VAL E 3 341 ? 162.566 192.183 149.962 1.00 49.73 341 VAL H O 1
ATOM 9481 N N . LEU E 3 342 ? 161.688 193.023 151.862 1.00 48.90 342 LEU H N 1
ATOM 9482 C CA . LEU E 3 342 ? 161.093 194.144 151.136 1.00 48.90 342 LEU H CA 1
ATOM 9483 C C . LEU E 3 342 ? 162.157 195.006 150.471 1.00 48.90 342 LEU H C 1
ATOM 9484 O O . LEU E 3 342 ? 161.976 195.454 149.334 1.00 48.90 342 LEU H O 1
ATOM 9489 N N . GLU E 3 343 ? 163.272 195.260 151.158 1.00 52.99 343 GLU H N 1
ATOM 9490 C CA . GLU E 3 343 ? 164.331 196.037 150.524 1.00 52.99 343 GLU H CA 1
ATOM 9491 C C . GLU E 3 343 ? 164.914 195.307 149.325 1.00 52.99 343 GLU H C 1
ATOM 9492 O O . GLU E 3 343 ? 165.239 195.939 148.315 1.00 52.99 343 GLU H O 1
ATOM 9498 N N . PHE E 3 344 ? 165.061 193.985 149.412 1.00 48.32 344 PHE H N 1
ATOM 9499 C CA . PHE E 3 344 ? 165.628 193.246 148.290 1.00 48.32 344 PHE H CA 1
ATOM 9500 C C . PHE E 3 344 ? 164.735 193.319 147.060 1.00 48.32 344 PHE H C 1
ATOM 9501 O O . PHE E 3 344 ? 165.232 193.490 145.942 1.00 48.32 344 PHE H O 1
ATOM 9509 N N . HIS E 3 345 ? 163.418 193.178 147.231 1.00 48.64 345 HIS H N 1
ATOM 9510 C CA . HIS E 3 345 ? 162.577 192.995 146.048 1.00 48.64 345 HIS H CA 1
ATOM 9511 C C . HIS E 3 345 ? 162.420 194.265 145.213 1.00 48.64 345 HIS H C 1
ATOM 9512 O O . HIS E 3 345 ? 162.245 194.169 143.994 1.00 48.64 345 HIS H O 1
ATOM 9519 N N . PHE E 3 346 ? 162.468 195.450 145.820 1.00 45.40 346 PHE H N 1
ATOM 9520 C CA . PHE E 3 346 ? 162.183 196.706 145.121 1.00 45.40 346 PHE H CA 1
ATOM 9521 C C . PHE E 3 346 ? 163.331 197.694 145.304 1.00 45.40 346 PHE H C 1
ATOM 9522 O O . PHE E 3 346 ? 163.314 198.521 146.222 1.00 45.40 346 PHE H O 1
ATOM 9530 N N . PRO E 3 347 ? 164.341 197.646 144.438 1.00 46.01 347 PRO H N 1
ATOM 9531 C CA . PRO E 3 347 ? 165.448 198.601 144.551 1.00 46.01 347 PRO H CA 1
ATOM 9532 C C . PRO E 3 347 ? 165.124 199.934 143.897 1.00 46.01 347 PRO H C 1
ATOM 9533 O O . PRO E 3 347 ? 164.298 200.023 142.986 1.00 46.01 347 PRO H O 1
ATOM 9537 N N . SER E 3 348 ? 165.808 200.978 144.363 1.00 52.43 348 SER H N 1
ATOM 9538 C CA . SER E 3 348 ? 165.581 202.326 143.861 1.00 52.43 348 SER H CA 1
ATOM 9539 C C . SER E 3 348 ? 166.273 202.525 142.515 1.00 52.43 348 SER H C 1
ATOM 9540 O O . SER E 3 348 ? 167.013 201.666 142.032 1.00 52.43 348 SER H O 1
ATOM 9543 N N . PHE E 3 349 ? 166.026 203.688 141.906 1.00 48.88 349 PHE H N 1
ATOM 9544 C CA . PHE E 3 349 ? 166.508 203.917 140.546 1.00 48.88 349 PHE H CA 1
ATOM 9545 C C . PHE E 3 349 ? 168.032 203.988 140.498 1.00 48.88 349 PHE H C 1
ATOM 9546 O O . PHE E 3 349 ? 168.659 203.452 139.572 1.00 48.88 349 PHE H O 1
ATOM 9554 N N . GLU E 3 350 ? 168.649 204.638 141.487 1.00 54.48 350 GLU H N 1
ATOM 9555 C CA . GLU E 3 350 ? 170.106 204.722 141.514 1.00 54.48 350 GLU H CA 1
ATOM 9556 C C . GLU E 3 350 ? 170.732 203.335 141.537 1.00 54.48 350 GLU H C 1
ATOM 9557 O O . GLU E 3 350 ? 171.747 203.085 140.871 1.00 54.48 350 GLU H O 1
ATOM 9563 N N . GLN E 3 351 ? 170.146 202.419 142.306 1.00 53.49 351 GLN H N 1
ATOM 9564 C CA . GLN E 3 351 ? 170.659 201.057 142.334 1.00 53.49 351 GLN H CA 1
ATOM 9565 C C . GLN E 3 351 ? 170.544 200.405 140.965 1.00 53.49 351 GLN H C 1
ATOM 9566 O O . GLN E 3 351 ? 171.414 199.624 140.573 1.00 53.49 351 GLN H O 1
ATOM 9572 N N . MET E 3 352 ? 169.479 200.709 140.223 1.00 48.90 352 MET H N 1
ATOM 9573 C CA . MET E 3 352 ? 169.363 200.168 138.874 1.00 48.90 352 MET H CA 1
ATOM 9574 C C . MET E 3 352 ? 170.470 200.701 137.975 1.00 48.90 352 MET H C 1
ATOM 9575 O O . MET E 3 352 ? 171.066 199.941 137.203 1.00 48.90 352 MET H O 1
ATOM 9580 N N . LYS E 3 353 ? 170.765 202.000 138.054 1.00 51.75 353 LYS H N 1
ATOM 9581 C CA . LYS E 3 353 ? 171.887 202.522 137.277 1.00 51.75 353 LYS H CA 1
ATOM 9582 C C . LYS E 3 353 ? 173.169 201.775 137.620 1.00 51.75 353 LYS H C 1
ATOM 9583 O O . LYS E 3 353 ? 173.891 201.305 136.731 1.00 51.75 353 LYS H O 1
ATOM 9589 N N . TYR E 3 354 ? 173.463 201.650 138.915 1.00 56.62 354 TYR H N 1
ATOM 9590 C CA . TYR E 3 354 ? 174.721 201.028 139.314 1.00 56.62 354 TYR H CA 1
ATOM 9591 C C . TYR E 3 354 ? 174.791 199.578 138.857 1.00 56.62 354 TYR H C 1
ATOM 9592 O O . TYR E 3 354 ? 175.838 199.119 138.388 1.00 56.62 354 TYR H O 1
ATOM 9601 N N . LEU E 3 355 ? 173.691 198.835 138.988 1.00 51.06 355 LEU H N 1
ATOM 9602 C CA . LEU E 3 355 ? 173.685 197.449 138.535 1.00 51.06 355 LEU H CA 1
ATOM 9603 C C . LEU E 3 355 ? 173.906 197.363 137.032 1.00 51.06 355 LEU H C 1
ATOM 9604 O O . LEU E 3 355 ? 174.663 196.510 136.557 1.00 51.06 355 LEU H O 1
ATOM 9609 N N . THR E 3 356 ? 173.252 198.235 136.263 1.00 48.43 356 THR H N 1
ATOM 9610 C CA . THR E 3 356 ? 173.439 198.215 134.817 1.00 48.43 356 THR H CA 1
ATOM 9611 C C . THR E 3 356 ? 174.876 198.544 134.445 1.00 48.43 356 THR H C 1
ATOM 9612 O O . THR E 3 356 ? 175.379 198.083 133.415 1.00 48.43 356 THR H O 1
ATOM 9616 N N . SER E 3 357 ? 175.554 199.346 135.267 1.00 55.12 357 SER H N 1
ATOM 9617 C CA . SER E 3 357 ? 176.929 199.719 134.947 1.00 55.12 357 SER H CA 1
ATOM 9618 C C . SER E 3 357 ? 177.835 198.495 134.877 1.00 55.12 357 SER H C 1
ATOM 9619 O O . SER E 3 357 ? 178.678 198.391 133.980 1.00 55.12 357 SER H O 1
ATOM 9622 N N . GLU E 3 358 ? 177.681 197.562 135.814 1.00 57.35 358 GLU H N 1
ATOM 9623 C CA . GLU E 3 358 ? 178.550 196.395 135.906 1.00 57.35 358 GLU H CA 1
ATOM 9624 C C . GLU E 3 358 ? 178.011 195.182 135.160 1.00 57.35 358 GLU H C 1
ATOM 9625 O O . GLU E 3 358 ? 178.635 194.119 135.210 1.00 57.35 358 GLU H O 1
ATOM 9631 N N . ILE E 3 359 ? 176.880 195.310 134.474 1.00 50.95 359 ILE H N 1
ATOM 9632 C CA . ILE E 3 359 ? 176.267 194.185 133.779 1.00 50.95 359 ILE H CA 1
ATOM 9633 C C . ILE E 3 359 ? 175.966 193.082 134.783 1.00 50.95 359 ILE H C 1
ATOM 9634 O O . ILE E 3 359 ? 176.509 191.977 134.689 1.00 50.95 359 ILE H O 1
ATOM 9639 N N . SER E 3 360 ? 175.103 193.372 135.752 1.00 49.63 360 SER H N 1
ATOM 9640 C CA . SER E 3 360 ? 174.670 192.343 136.684 1.00 49.63 360 SER H CA 1
ATOM 9641 C C . SER E 3 360 ? 173.771 191.343 135.970 1.00 49.63 360 SER H C 1
ATOM 9642 O O . SER E 3 360 ? 173.310 191.580 134.852 1.00 49.63 360 SER H O 1
ATOM 9645 N N . ASP E 3 361 ? 173.525 190.208 136.624 1.00 53.56 361 ASP H N 1
ATOM 9646 C CA . ASP E 3 361 ? 172.722 189.161 136.004 1.00 53.56 361 ASP H CA 1
ATOM 9647 C C . ASP E 3 361 ? 171.229 189.336 136.244 1.00 53.56 361 ASP H C 1
ATOM 9648 O O . ASP E 3 361 ? 170.447 188.497 135.786 1.00 53.56 361 ASP H O 1
ATOM 9653 N N . ARG E 3 362 ? 170.814 190.392 136.944 1.00 46.40 362 ARG H N 1
ATOM 9654 C CA . ARG E 3 362 ? 169.403 190.612 137.232 1.00 46.40 362 ARG H CA 1
ATOM 9655 C C . ARG E 3 362 ? 168.667 191.349 136.120 1.00 46.40 362 ARG H C 1
ATOM 9656 O O . ARG E 3 362 ? 167.434 191.400 136.155 1.00 46.40 362 ARG H O 1
ATOM 9664 N N . ILE E 3 363 ? 169.378 191.911 135.140 1.00 42.82 363 ILE H N 1
ATOM 9665 C CA . ILE E 3 363 ? 168.716 192.665 134.083 1.00 42.82 363 ILE H CA 1
ATOM 9666 C C . ILE E 3 363 ? 167.656 191.790 133.435 1.00 42.82 363 ILE H C 1
ATOM 9667 O O . ILE E 3 363 ? 167.875 190.599 133.187 1.00 42.82 363 ILE H O 1
ATOM 9672 N N . TRP E 3 364 ? 166.493 192.376 133.166 1.00 41.43 364 TRP H N 1
ATOM 9673 C CA . TRP E 3 364 ? 165.416 191.684 132.466 1.00 41.43 364 TRP H CA 1
ATOM 9674 C C . TRP E 3 364 ? 165.083 190.347 133.121 1.00 41.43 364 TRP H C 1
ATOM 9675 O O . TRP E 3 364 ? 164.902 189.340 132.435 1.00 41.43 364 TRP H O 1
ATOM 9686 N N . GLU E 3 365 ? 164.997 190.317 134.453 1.00 45.73 365 GLU H N 1
ATOM 9687 C CA . GLU E 3 365 ? 164.751 189.052 135.137 1.00 45.73 365 GLU H CA 1
ATOM 9688 C C . GLU E 3 365 ? 163.293 188.614 135.061 1.00 45.73 365 GLU H C 1
ATOM 9689 O O . GLU E 3 365 ? 163.027 187.409 135.021 1.00 45.73 365 GLU H O 1
ATOM 9695 N N . LYS E 3 366 ? 162.347 189.546 135.034 1.00 50.47 366 LYS H N 1
ATOM 9696 C CA . LYS E 3 366 ? 160.937 189.188 135.035 1.00 50.47 366 LYS H CA 1
ATOM 9697 C C . LYS E 3 366 ? 160.486 188.772 133.640 1.00 50.47 366 LYS H C 1
ATOM 9698 O O . LYS E 3 366 ? 161.240 188.829 132.669 1.00 50.47 366 LYS H O 1
ATOM 9704 N N . SER E 3 367 ? 159.231 188.343 133.551 1.00 62.44 367 SER H N 1
ATOM 9705 C CA . SER E 3 367 ? 158.657 187.907 132.286 1.00 62.44 367 SER H CA 1
ATOM 9706 C C . SER E 3 367 ? 157.145 187.871 132.423 1.00 62.44 367 SER H C 1
ATOM 9707 O O . SER E 3 367 ? 156.603 187.954 133.528 1.00 62.44 367 SER H O 1
ATOM 9710 N N . LEU E 3 368 ? 156.467 187.730 131.282 1.00 63.59 368 LEU H N 1
ATOM 9711 C CA . LEU E 3 368 ? 155.009 187.694 131.298 1.00 63.59 368 LEU H CA 1
ATOM 9712 C C . LEU E 3 368 ? 154.483 186.593 132.209 1.00 63.59 368 LEU H C 1
ATOM 9713 O O . LEU E 3 368 ? 153.441 186.765 132.851 1.00 63.59 368 LEU H O 1
ATOM 9718 N N . GLU E 3 369 ? 155.184 185.461 132.286 1.00 70.62 369 GLU H N 1
ATOM 9719 C CA . GLU E 3 369 ? 154.723 184.367 133.131 1.00 70.62 369 GLU H CA 1
ATOM 9720 C C . GLU E 3 369 ? 154.716 184.740 134.606 1.00 70.62 369 GLU H C 1
ATOM 9721 O O . GLU E 3 369 ? 153.886 184.220 135.358 1.00 70.62 369 GLU H O 1
ATOM 9727 N N . SER E 3 370 ? 155.609 185.624 135.035 1.00 64.87 370 SER H N 1
ATOM 9728 C CA . SER E 3 370 ? 155.652 186.011 136.434 1.00 64.87 370 SER H CA 1
ATOM 9729 C C . SER E 3 370 ? 154.433 186.854 136.788 1.00 64.87 370 SER H C 1
ATOM 9730 O O . SER E 3 370 ? 153.694 187.324 135.920 1.00 64.87 370 SER H O 1
ATOM 9733 N N . LYS E 3 371 ? 154.223 187.029 138.090 1.00 66.35 371 LYS H N 1
ATOM 9734 C CA . LYS E 3 371 ? 153.113 187.831 138.585 1.00 66.35 371 LYS H CA 1
ATOM 9735 C C . LYS E 3 371 ? 153.521 189.255 138.924 1.00 66.35 371 LYS H C 1
ATOM 9736 O O . LYS E 3 371 ? 152.731 190.182 138.718 1.00 66.35 371 LYS H O 1
ATOM 9742 N N . ASP E 3 372 ? 154.734 189.451 139.431 1.00 57.42 372 ASP H N 1
ATOM 9743 C CA . ASP E 3 372 ? 155.143 190.731 139.990 1.00 57.42 372 ASP H CA 1
ATOM 9744 C C . ASP E 3 372 ? 155.783 191.663 138.967 1.00 57.42 372 ASP H C 1
ATOM 9745 O O . ASP E 3 372 ? 156.602 192.503 139.348 1.00 57.42 372 ASP H O 1
ATOM 9750 N N . TYR E 3 373 ? 155.449 191.530 137.686 1.00 53.21 373 TYR H N 1
ATOM 9751 C CA . TYR E 3 373 ? 155.844 192.547 136.726 1.00 53.21 373 TYR H CA 1
ATOM 9752 C C . TYR E 3 373 ? 154.802 193.664 136.709 1.00 53.21 373 TYR H C 1
ATOM 9753 O O . TYR E 3 373 ? 153.705 193.535 137.257 1.00 53.21 373 TYR H O 1
ATOM 9762 N N . LEU E 3 374 ? 155.153 194.780 136.074 1.00 49.46 374 LEU H N 1
ATOM 9763 C CA . LEU E 3 374 ? 154.294 195.961 136.074 1.00 49.46 374 LEU H CA 1
ATOM 9764 C C . LEU E 3 374 ? 153.975 196.411 137.494 1.00 49.46 374 LEU H C 1
ATOM 9765 O O . LEU E 3 374 ? 152.845 196.799 137.794 1.00 49.46 374 LEU H O 1
ATOM 9770 N N . GLN E 3 375 ? 154.963 196.346 138.380 1.00 47.78 375 GLN H N 1
ATOM 9771 C CA . GLN E 3 375 ? 154.822 196.818 139.749 1.00 47.78 375 GLN H CA 1
ATOM 9772 C C . GLN E 3 375 ? 155.910 197.848 140.006 1.00 47.78 375 GLN H C 1
ATOM 9773 O O . GLN E 3 375 ? 157.075 197.619 139.670 1.00 47.78 375 GLN H O 1
ATOM 9779 N N . LEU E 3 376 ? 155.530 198.973 140.603 1.00 42.95 376 LEU H N 1
ATOM 9780 C CA . LEU E 3 376 ? 156.386 200.146 140.682 1.00 42.95 376 LEU H CA 1
ATOM 9781 C C . LEU E 3 376 ? 156.559 200.560 142.134 1.00 42.95 376 LEU H C 1
ATOM 9782 O O . LEU E 3 376 ? 155.673 200.336 142.961 1.00 42.95 376 LEU H O 1
ATOM 9787 N N . ARG E 3 377 ? 157.701 201.167 142.437 1.00 42.80 377 ARG H N 1
ATOM 9788 C CA . ARG E 3 377 ? 157.968 201.705 143.764 1.00 42.80 377 ARG H CA 1
ATOM 9789 C C . ARG E 3 377 ? 157.817 203.218 143.716 1.00 42.80 377 ARG H C 1
ATOM 9790 O O . ARG E 3 377 ? 158.396 203.872 142.844 1.00 42.80 377 ARG H O 1
ATOM 9798 N N . LEU E 3 378 ? 157.046 203.774 144.648 1.00 41.42 378 LEU H N 1
ATOM 9799 C CA . LEU E 3 378 ? 156.800 205.210 144.660 1.00 41.42 378 LEU H CA 1
ATOM 9800 C C . LEU E 3 378 ? 157.641 205.950 145.687 1.00 41.42 378 LEU H C 1
ATOM 9801 O O . LEU E 3 378 ? 158.026 207.098 145.443 1.00 41.42 378 LEU H O 1
ATOM 9806 N N . GLY E 3 379 ? 157.943 205.330 146.821 1.00 47.78 379 GLY H N 1
ATOM 9807 C CA . GLY E 3 379 ? 158.692 206.014 147.857 1.00 47.78 379 GLY H CA 1
ATOM 9808 C C . GLY E 3 379 ? 158.818 205.142 149.088 1.00 47.78 379 GLY H C 1
ATOM 9809 O O . GLY E 3 379 ? 158.740 203.917 149.004 1.00 47.78 379 GLY H O 1
ATOM 9810 N N . THR E 3 380 ? 159.010 205.792 150.230 1.00 51.25 380 THR H N 1
ATOM 9811 C CA . THR E 3 380 ? 159.183 205.100 151.496 1.00 51.25 380 THR H CA 1
ATOM 9812 C C . THR E 3 380 ? 158.229 205.684 152.528 1.00 51.25 380 THR H C 1
ATOM 9813 O O . THR E 3 380 ? 157.786 206.828 152.415 1.00 51.25 380 THR H O 1
ATOM 9817 N N . GLY E 3 381 ? 157.915 204.880 153.542 1.00 50.48 381 GLY H N 1
ATOM 9818 C CA . GLY E 3 381 ? 156.986 205.306 154.572 1.00 50.48 381 GLY H CA 1
ATOM 9819 C C . GLY E 3 381 ? 156.790 204.286 155.674 1.00 50.48 381 GLY H C 1
ATOM 9820 O O . GLY E 3 381 ? 157.761 203.728 156.192 1.00 50.48 381 GLY H O 1
ATOM 9821 N N . THR E 3 382 ? 155.536 204.044 156.047 1.00 50.40 382 THR H N 1
ATOM 9822 C CA . THR E 3 382 ? 155.182 203.110 157.107 1.00 50.40 382 THR H CA 1
ATOM 9823 C C . THR E 3 382 ? 154.270 202.024 156.553 1.00 50.40 382 THR H C 1
ATOM 9824 O O . THR E 3 382 ? 153.367 202.305 155.760 1.00 50.40 382 THR H O 1
ATOM 9828 N N . VAL E 3 383 ? 154.504 200.785 156.977 1.00 53.36 383 VAL H N 1
ATOM 9829 C CA . VAL E 3 383 ? 153.765 199.637 156.456 1.00 53.36 383 VAL H CA 1
ATOM 9830 C C . VAL E 3 383 ? 153.347 198.726 157.606 1.00 53.36 383 VAL H C 1
ATOM 9831 O O . VAL E 3 383 ? 154.045 198.666 158.628 1.00 53.36 383 VAL H O 1
ATOM 9835 N N . PRO E 3 384 ? 152.231 198.005 157.494 1.00 52.73 384 PRO H N 1
ATOM 9836 C CA . PRO E 3 384 ? 151.834 197.096 158.575 1.00 52.73 384 PRO H CA 1
ATOM 9837 C C . PRO E 3 384 ? 152.603 195.786 158.522 1.00 52.73 384 PRO H C 1
ATOM 9838 O O . PRO E 3 384 ? 153.032 195.338 157.457 1.00 52.73 384 PRO H O 1
ATOM 9842 N N . SER E 3 385 ? 152.761 195.165 159.688 1.00 58.60 385 SER H N 1
ATOM 9843 C CA . SER E 3 385 ? 153.496 193.913 159.786 1.00 58.60 385 SER H CA 1
ATOM 9844 C C . SER E 3 385 ? 152.669 192.753 159.247 1.00 58.60 385 SER H C 1
ATOM 9845 O O . SER E 3 385 ? 151.437 192.798 159.216 1.00 58.60 385 SER H O 1
ATOM 9848 N N . SER E 3 386 ? 153.366 191.699 158.825 1.00 57.44 386 SER H N 1
ATOM 9849 C CA . SER E 3 386 ? 152.739 190.512 158.262 1.00 57.44 386 SER H CA 1
ATOM 9850 C C . SER E 3 386 ? 152.669 189.345 159.240 1.00 57.44 386 SER H C 1
ATOM 9851 O O . SER E 3 386 ? 152.279 188.246 158.836 1.00 57.44 386 SER H O 1
ATOM 9854 N N . TYR E 3 387 ? 153.042 189.547 160.502 1.00 61.81 387 TYR H N 1
ATOM 9855 C CA . TYR E 3 387 ? 153.001 188.504 161.518 1.00 61.81 387 TYR H CA 1
ATOM 9856 C C . TYR E 3 387 ? 152.108 188.950 162.667 1.00 61.81 387 TYR H C 1
ATOM 9857 O O . TYR E 3 387 ? 152.243 190.069 163.170 1.00 61.81 387 TYR H O 1
ATOM 9866 N N . GLU E 3 388 ? 151.204 188.073 163.088 1.00 69.93 388 GLU H N 1
ATOM 9867 C CA . GLU E 3 388 ? 150.237 188.424 164.117 1.00 69.93 388 GLU H CA 1
ATOM 9868 C C . GLU E 3 388 ? 150.882 188.431 165.494 1.00 69.93 388 GLU H C 1
ATOM 9869 O O . GLU E 3 388 ? 151.751 187.608 165.793 1.00 69.93 388 GLU H O 1
ATOM 9875 N N . ILE E 3 389 ? 150.447 189.367 166.334 1.00 72.33 389 ILE H N 1
ATOM 9876 C CA . ILE E 3 389 ? 150.825 189.412 167.742 1.00 72.33 389 ILE H CA 1
ATOM 9877 C C . ILE E 3 389 ? 149.552 189.272 168.565 1.00 72.33 389 ILE H C 1
ATOM 9878 O O . ILE E 3 389 ? 148.642 190.104 168.459 1.00 72.33 389 ILE H O 1
ATOM 9883 N N . ASN E 3 390 ? 149.488 188.223 169.386 1.00 83.57 390 ASN H N 1
ATOM 9884 C CA . ASN E 3 390 ? 148.314 187.953 170.216 1.00 83.57 390 ASN H CA 1
ATOM 9885 C C . ASN E 3 390 ? 148.529 188.597 171.582 1.00 83.57 390 ASN H C 1
ATOM 9886 O O . ASN E 3 390 ? 148.889 187.950 172.567 1.00 83.57 390 ASN H O 1
ATOM 9891 N N . MET E 3 391 ? 148.290 189.907 171.634 1.00 94.10 391 MET H N 1
ATOM 9892 C CA . MET E 3 391 ? 148.485 190.664 172.864 1.00 94.10 391 MET H CA 1
ATOM 9893 C C . MET E 3 391 ? 147.435 190.345 173.919 1.00 94.10 391 MET H C 1
ATOM 9894 O O . MET E 3 391 ? 147.568 190.807 175.057 1.00 94.10 391 MET H O 1
ATOM 9899 N N . SER E 3 392 ? 146.413 189.557 173.577 1.00 97.74 392 SER H N 1
ATOM 9900 C CA . SER E 3 392 ? 145.261 189.400 174.460 1.00 97.74 392 SER H CA 1
ATOM 9901 C C . SER E 3 392 ? 145.673 188.979 175.865 1.00 97.74 392 SER H C 1
ATOM 9902 O O . SER E 3 392 ? 145.305 189.633 176.847 1.00 97.74 392 SER H O 1
ATOM 9905 N N . GLY E 3 393 ? 146.448 187.905 175.981 1.00 102.63 393 GLY H N 1
ATOM 9906 C CA . GLY E 3 393 ? 146.864 187.416 177.281 1.00 102.63 393 GLY H CA 1
ATOM 9907 C C . GLY E 3 393 ? 145.713 187.386 178.265 1.00 102.63 393 GLY H C 1
ATOM 9908 O O . GLY E 3 393 ? 144.588 186.991 177.945 1.00 102.63 393 GLY H O 1
ATOM 9909 N N . GLY E 3 394 ? 146.004 187.812 179.499 1.00 115.06 394 GLY H N 1
ATOM 9910 C CA . GLY E 3 394 ? 144.973 187.969 180.500 1.00 115.06 394 GLY H CA 1
ATOM 9911 C C . GLY E 3 394 ? 144.213 189.274 180.345 1.00 115.06 394 GLY H C 1
ATOM 9912 O O . GLY E 3 394 ? 144.681 190.217 179.712 1.00 115.06 394 GLY H O 1
ATOM 9913 N N . ASP E 3 395 ? 143.023 189.320 180.938 1.00 130.30 395 ASP H N 1
ATOM 9914 C CA . ASP E 3 395 ? 142.162 190.490 180.805 1.00 130.30 395 ASP H CA 1
ATOM 9915 C C . ASP E 3 395 ? 142.738 191.660 181.594 1.00 130.30 395 ASP H C 1
ATOM 9916 O O . ASP E 3 395 ? 142.983 191.548 182.800 1.00 130.30 395 ASP H O 1
ATOM 9921 N N . LEU E 3 396 ? 142.954 192.786 180.907 1.00 127.59 396 LEU H N 1
ATOM 9922 C CA . LEU E 3 396 ? 143.559 193.951 181.544 1.00 127.59 396 LEU H CA 1
ATOM 9923 C C . LEU E 3 396 ? 142.582 194.640 182.488 1.00 127.59 396 LEU H C 1
ATOM 9924 O O . LEU E 3 396 ? 142.982 195.158 183.538 1.00 127.59 396 LEU H O 1
ATOM 9929 N N . ALA E 3 397 ? 141.296 194.654 182.136 1.00 135.40 397 ALA H N 1
ATOM 9930 C CA . ALA E 3 397 ? 140.310 195.407 182.902 1.00 135.40 397 ALA H CA 1
ATOM 9931 C C . ALA E 3 397 ? 140.188 194.945 184.350 1.00 135.40 397 ALA H C 1
ATOM 9932 O O . ALA E 3 397 ? 139.484 195.600 185.127 1.00 135.40 397 ALA H O 1
ATOM 9934 N N . ASN E 3 398 ? 140.847 193.850 184.736 1.00 137.77 398 ASN H N 1
ATOM 9935 C CA . ASN E 3 398 ? 140.723 193.368 186.108 1.00 137.77 398 ASN H CA 1
ATOM 9936 C C . ASN E 3 398 ? 141.212 194.407 187.110 1.00 137.77 398 ASN H C 1
ATOM 9937 O O . ASN E 3 398 ? 140.558 194.646 188.132 1.00 137.77 398 ASN H O 1
ATOM 9942 N N . ARG E 3 399 ? 142.355 195.035 186.838 1.00 136.79 399 ARG H N 1
ATOM 9943 C CA . ARG E 3 399 ? 142.988 195.910 187.814 1.00 136.79 399 ARG H CA 1
ATOM 9944 C C . ARG E 3 399 ? 143.658 197.067 187.085 1.00 136.79 399 ARG H C 1
ATOM 9945 O O . ARG E 3 399 ? 143.567 197.197 185.862 1.00 136.79 399 ARG H O 1
ATOM 9953 N N . ASP E 3 400 ? 144.330 197.916 187.858 1.00 128.86 400 ASP H N 1
ATOM 9954 C CA . ASP E 3 400 ? 144.924 199.130 187.321 1.00 128.86 400 ASP H CA 1
ATOM 9955 C C . ASP E 3 400 ? 146.187 198.819 186.518 1.00 128.86 400 ASP H C 1
ATOM 9956 O O . ASP E 3 400 ? 146.820 197.771 186.673 1.00 128.86 400 ASP H O 1
ATOM 9961 N N . ILE E 3 401 ? 146.545 199.761 185.646 1.00 123.20 401 ILE H N 1
ATOM 9962 C CA . ILE E 3 401 ? 147.761 199.695 184.841 1.00 123.20 401 ILE H CA 1
ATOM 9963 C C . ILE E 3 401 ? 148.998 199.892 185.708 1.00 123.20 401 ILE H C 1
ATOM 9964 O O . ILE E 3 401 ? 149.304 201.013 186.130 1.00 123.20 401 ILE H O 1
ATOM 9969 N N . ASP E 3 402 ? 149.722 198.805 185.965 1.00 118.11 402 ASP H N 1
ATOM 9970 C CA . ASP E 3 402 ? 150.950 198.861 186.740 1.00 118.11 402 ASP H CA 1
ATOM 9971 C C . ASP E 3 402 ? 152.147 199.129 185.825 1.00 118.11 402 ASP H C 1
ATOM 9972 O O . ASP E 3 402 ? 152.013 199.301 184.611 1.00 118.11 402 ASP H O 1
ATOM 9977 N N . ASP E 3 403 ? 153.337 199.173 186.429 1.00 114.35 403 ASP H N 1
ATOM 9978 C CA . ASP E 3 403 ? 154.545 199.437 185.653 1.00 114.35 403 ASP H CA 1
ATOM 9979 C C . ASP E 3 403 ? 154.794 198.335 184.635 1.00 114.35 403 ASP H C 1
ATOM 9980 O O . ASP E 3 403 ? 155.161 198.606 183.486 1.00 114.35 403 ASP H O 1
ATOM 9985 N N . LEU E 3 404 ? 154.607 197.081 185.042 1.00 110.87 404 LEU H N 1
ATOM 9986 C CA . LEU E 3 404 ? 154.708 195.971 184.105 1.00 110.87 404 LEU H CA 1
ATOM 9987 C C . LEU E 3 404 ? 153.659 196.078 183.006 1.00 110.87 404 LEU H C 1
ATOM 9988 O O . LEU E 3 404 ? 153.961 195.834 181.828 1.00 110.87 404 LEU H O 1
ATOM 9993 N N . MET E 3 405 ? 152.434 196.457 183.371 1.00 116.04 405 MET H N 1
ATOM 9994 C CA . MET E 3 405 ? 151.429 196.776 182.367 1.00 116.04 405 MET H CA 1
ATOM 9995 C C . MET E 3 405 ? 151.959 197.795 181.375 1.00 116.04 405 MET H C 1
ATOM 9996 O O . MET E 3 405 ? 151.794 197.636 180.160 1.00 116.04 405 MET H O 1
ATOM 10001 N N . GLU E 3 406 ? 152.591 198.857 181.878 1.00 108.22 406 GLU H N 1
ATOM 10002 C CA . GLU E 3 406 ? 153.015 199.942 181.007 1.00 108.22 406 GLU H CA 1
ATOM 10003 C C . GLU E 3 406 ? 154.122 199.483 180.070 1.00 108.22 406 GLU H C 1
ATOM 10004 O O . GLU E 3 406 ? 154.130 199.838 178.888 1.00 108.22 406 GLU H O 1
ATOM 10010 N N . LYS E 3 407 ? 155.072 198.693 180.581 1.00 100.91 407 LYS H N 1
ATOM 10011 C CA . LYS E 3 407 ? 156.140 198.188 179.721 1.00 100.91 407 LYS H CA 1
ATOM 10012 C C . LYS E 3 407 ? 155.585 197.283 178.631 1.00 100.91 407 LYS H C 1
ATOM 10013 O O . LYS E 3 407 ? 155.983 197.387 177.463 1.00 100.91 407 LYS H O 1
ATOM 10019 N N . SER E 3 408 ? 154.665 196.387 178.988 1.00 95.10 408 SER H N 1
ATOM 10020 C CA . SER E 3 408 ? 154.080 195.526 177.969 1.00 95.10 408 SER H CA 1
ATOM 10021 C C . SER E 3 408 ? 153.330 196.345 176.926 1.00 95.10 408 SER H C 1
ATOM 10022 O O . SER E 3 408 ? 153.460 196.096 175.721 1.00 95.10 408 SER H O 1
ATOM 10025 N N . GLN E 3 409 ? 152.551 197.336 177.364 1.00 97.12 409 GLN H N 1
ATOM 10026 C CA . GLN E 3 409 ? 151.828 198.174 176.413 1.00 97.12 409 GLN H CA 1
ATOM 10027 C C . GLN E 3 409 ? 152.786 198.926 175.502 1.00 97.12 409 GLN H C 1
ATOM 10028 O O . GLN E 3 409 ? 152.537 199.043 174.298 1.00 97.12 409 GLN H O 1
ATOM 10034 N N . HIS E 3 410 ? 153.881 199.444 176.058 1.00 84.13 410 HIS H N 1
ATOM 10035 C CA . HIS E 3 410 ? 154.849 200.184 175.258 1.00 84.13 410 HIS H CA 1
ATOM 10036 C C . HIS E 3 410 ? 155.492 199.287 174.211 1.00 84.13 410 HIS H C 1
ATOM 10037 O O . HIS E 3 410 ? 155.680 199.695 173.060 1.00 84.13 410 HIS H O 1
ATOM 10044 N N . MET E 3 411 ? 155.842 198.057 174.591 1.00 76.68 411 MET H N 1
ATOM 10045 C CA . MET E 3 411 ? 156.430 197.145 173.616 1.00 76.68 411 MET H CA 1
ATOM 10046 C C . MET E 3 411 ? 155.409 196.705 172.578 1.00 76.68 411 MET H C 1
ATOM 10047 O O . MET E 3 411 ? 155.781 196.355 171.453 1.00 76.68 411 MET H O 1
ATOM 10052 N N . GLN E 3 412 ? 154.124 196.707 172.931 1.00 82.79 412 GLN H N 1
ATOM 10053 C CA . GLN E 3 412 ? 153.107 196.272 171.979 1.00 82.79 412 GLN H CA 1
ATOM 10054 C C . GLN E 3 412 ? 153.059 197.168 170.748 1.00 82.79 412 GLN H C 1
ATOM 10055 O O . GLN E 3 412 ? 152.874 196.674 169.632 1.00 82.79 412 GLN H O 1
ATOM 10061 N N . ARG E 3 413 ? 153.210 198.481 170.926 1.00 79.58 413 ARG H N 1
ATOM 10062 C CA . ARG E 3 413 ? 153.077 199.398 169.799 1.00 79.58 413 ARG H CA 1
ATOM 10063 C C . ARG E 3 413 ? 154.262 199.286 168.848 1.00 79.58 413 ARG H C 1
ATOM 10064 O O . ARG E 3 413 ? 154.090 199.279 167.624 1.00 79.58 413 ARG H O 1
ATOM 10072 N N . VAL E 3 414 ? 155.475 199.194 169.395 1.00 70.42 414 VAL H N 1
ATOM 10073 C CA . VAL E 3 414 ? 156.675 199.404 168.590 1.00 70.42 414 VAL H CA 1
ATOM 10074 C C . VAL E 3 414 ? 156.764 198.384 167.463 1.00 70.42 414 VAL H C 1
ATOM 10075 O O . VAL E 3 414 ? 157.017 198.740 166.307 1.00 70.42 414 VAL H O 1
ATOM 10079 N N . TYR E 3 415 ? 156.558 197.110 167.772 1.00 64.12 415 TYR H N 1
ATOM 10080 C CA . TYR E 3 415 ? 156.773 196.048 166.800 1.00 64.12 415 TYR H CA 1
ATOM 10081 C C . TYR E 3 415 ? 155.532 195.720 165.989 1.00 64.12 415 TYR H C 1
ATOM 10082 O O . TYR E 3 415 ? 155.502 194.678 165.327 1.00 64.12 415 TYR H O 1
ATOM 10091 N N . LYS E 3 416 ? 154.508 196.572 166.025 1.00 66.21 416 LYS H N 1
ATOM 10092 C CA . LYS E 3 416 ? 153.321 196.331 165.213 1.00 66.21 416 LYS H CA 1
ATOM 10093 C C . LYS E 3 416 ? 153.556 196.706 163.754 1.00 66.21 416 LYS H C 1
ATOM 10094 O O . LYS E 3 416 ? 153.038 196.043 162.848 1.00 66.21 416 LYS H O 1
ATOM 10100 N N . ASP E 3 417 ? 154.329 197.764 163.505 1.00 63.02 417 ASP H N 1
ATOM 10101 C CA . ASP E 3 417 ? 154.507 198.318 162.169 1.00 63.02 417 ASP H CA 1
ATOM 10102 C C . ASP E 3 417 ? 155.986 198.530 161.887 1.00 63.02 417 ASP H C 1
ATOM 10103 O O . ASP E 3 417 ? 156.736 198.949 162.774 1.00 63.02 417 ASP H O 1
ATOM 10108 N N . ILE E 3 418 ? 156.397 198.258 160.655 1.00 55.50 418 ILE H N 1
ATOM 10109 C CA . ILE E 3 418 ? 157.759 198.519 160.204 1.00 55.50 418 ILE H CA 1
ATOM 10110 C C . ILE E 3 418 ? 157.832 199.952 159.699 1.00 55.50 418 ILE H C 1
ATOM 10111 O O . ILE E 3 418 ? 156.841 200.498 159.203 1.00 55.50 418 ILE H O 1
ATOM 10116 N N . ARG E 3 419 ? 159.007 200.569 159.822 1.00 57.58 419 ARG H N 1
ATOM 10117 C CA . ARG E 3 419 ? 159.204 201.958 159.438 1.00 57.58 419 ARG H CA 1
ATOM 10118 C C . ARG E 3 419 ? 160.338 202.078 158.429 1.00 57.58 419 ARG H C 1
ATOM 10119 O O . ARG E 3 419 ? 161.329 201.347 158.494 1.00 57.58 419 ARG H O 1
ATOM 10127 N N . ASN E 3 420 ? 160.182 203.024 157.502 1.00 56.06 420 ASN H N 1
ATOM 10128 C CA . ASN E 3 420 ? 161.131 203.238 156.409 1.00 56.06 420 ASN H CA 1
ATOM 10129 C C . ASN E 3 420 ? 161.228 201.999 155.516 1.00 56.06 420 ASN H C 1
ATOM 10130 O O . ASN E 3 420 ? 162.271 201.352 155.411 1.00 56.06 420 ASN H O 1
ATOM 10135 N N . ALA E 3 421 ? 160.117 201.682 154.868 1.00 51.00 421 ALA H N 1
ATOM 10136 C CA . ALA E 3 421 ? 160.009 200.544 153.972 1.00 51.00 421 ALA H CA 1
ATOM 10137 C C . ALA E 3 421 ? 159.357 200.975 152.669 1.00 51.00 421 ALA H C 1
ATOM 10138 O O . ALA E 3 421 ? 158.642 201.982 152.628 1.00 51.00 421 ALA H O 1
ATOM 10140 N N . PRO E 3 422 ? 159.586 200.238 151.584 1.00 45.42 422 PRO H N 1
ATOM 10141 C CA . PRO E 3 422 ? 158.997 200.622 150.296 1.00 45.42 422 PRO H CA 1
ATOM 10142 C C . PRO E 3 422 ? 157.477 200.624 150.334 1.00 45.42 422 PRO H C 1
ATOM 10143 O O . PRO E 3 422 ? 156.852 199.801 151.002 1.00 45.42 422 PRO H O 1
ATOM 10147 N N . VAL E 3 423 ? 156.887 201.563 149.601 1.00 42.18 423 VAL H N 1
ATOM 10148 C CA . VAL E 3 423 ? 155.451 201.603 149.351 1.00 42.18 423 VAL H CA 1
ATOM 10149 C C . VAL E 3 423 ? 155.240 201.325 147.873 1.00 42.18 423 VAL H C 1
ATOM 10150 O O . VAL E 3 423 ? 155.825 202.003 147.021 1.00 42.18 423 VAL H O 1
ATOM 10154 N N . THR E 3 424 ? 154.405 200.339 147.565 1.00 44.37 424 THR H N 1
ATOM 10155 C CA . THR E 3 424 ? 154.310 199.801 146.217 1.00 44.37 424 THR H CA 1
ATOM 10156 C C . THR E 3 424 ? 152.891 199.923 145.688 1.00 44.37 424 THR H C 1
ATOM 10157 O O . THR E 3 424 ? 151.924 199.834 146.447 1.00 44.37 424 THR H O 1
ATOM 10161 N N . VAL E 3 425 ? 152.780 200.119 144.374 1.00 45.65 425 VAL H N 1
ATOM 10162 C CA . VAL E 3 425 ? 151.502 200.164 143.679 1.00 45.65 425 VAL H CA 1
ATOM 10163 C C . VAL E 3 425 ? 151.629 199.309 142.428 1.00 45.65 425 VAL H C 1
ATOM 10164 O O . VAL E 3 425 ? 152.726 199.079 141.918 1.00 45.65 425 VAL H O 1
ATOM 10168 N N . ASP E 3 426 ? 150.490 198.837 141.931 1.00 53.02 426 ASP H N 1
ATOM 10169 C CA . ASP E 3 426 ? 150.450 197.959 140.770 1.00 53.02 426 ASP H CA 1
ATOM 10170 C C . ASP E 3 426 ? 149.732 198.666 139.634 1.00 53.02 426 ASP H C 1
ATOM 10171 O O . ASP E 3 426 ? 148.855 199.500 139.873 1.00 53.02 426 ASP H O 1
ATOM 10176 N N . LEU E 3 427 ? 150.110 198.331 138.403 1.00 48.81 427 LEU H N 1
ATOM 10177 C CA . LEU E 3 427 ? 149.529 198.930 137.211 1.00 48.81 427 LEU H CA 1
ATOM 10178 C C . LEU E 3 427 ? 148.603 197.985 136.459 1.00 48.81 427 LEU H C 1
ATOM 10179 O O . LEU E 3 427 ? 147.831 198.444 135.612 1.00 48.81 427 LEU H O 1
ATOM 10184 N N . ALA E 3 428 ? 148.652 196.685 136.753 1.00 56.06 428 ALA H N 1
ATOM 10185 C CA . ALA E 3 428 ? 147.881 195.703 136.001 1.00 56.06 428 ALA H CA 1
ATOM 10186 C C . ALA E 3 428 ? 146.393 195.737 136.318 1.00 56.06 428 ALA H C 1
ATOM 10187 O O . ALA E 3 428 ? 145.626 195.022 135.665 1.00 56.06 428 ALA H O 1
ATOM 10189 N N . GLU E 3 429 ? 145.965 196.534 137.297 1.00 59.03 429 GLU H N 1
ATOM 10190 C CA . GLU E 3 429 ? 144.578 196.553 137.740 1.00 59.03 429 GLU H CA 1
ATOM 10191 C C . GLU E 3 429 ? 143.757 197.647 137.066 1.00 59.03 429 GLU H C 1
ATOM 10192 O O . GLU E 3 429 ? 142.668 197.976 137.546 1.00 59.03 429 GLU H O 1
ATOM 10198 N N . GLY E 3 430 ? 144.250 198.215 135.968 1.00 57.22 430 GLY H N 1
ATOM 10199 C CA . GLY E 3 430 ? 143.500 199.194 135.220 1.00 57.22 430 GLY H CA 1
ATOM 10200 C C . GLY E 3 430 ? 144.210 200.527 135.120 1.00 57.22 430 GLY H C 1
ATOM 10201 O O . GLY E 3 430 ? 145.331 200.700 135.604 1.00 57.22 430 GLY H O 1
ATOM 10202 N N . PRO E 3 431 ? 143.561 201.501 134.488 1.00 57.75 431 PRO H N 1
ATOM 10203 C CA . PRO E 3 431 ? 144.213 202.797 134.270 1.00 57.75 431 PRO H CA 1
ATOM 10204 C C . PRO E 3 431 ? 144.625 203.445 135.582 1.00 57.75 431 PRO H C 1
ATOM 10205 O O . PRO E 3 431 ? 143.926 203.348 136.591 1.00 57.75 431 PRO H O 1
ATOM 10209 N N . MET E 3 432 ? 145.771 204.113 135.553 1.00 47.50 432 MET H N 1
ATOM 10210 C CA . MET E 3 432 ? 146.318 204.823 136.698 1.00 47.50 432 MET H CA 1
ATOM 10211 C C . MET E 3 432 ? 146.327 206.311 136.386 1.00 47.50 432 MET H C 1
ATOM 10212 O O . MET E 3 432 ? 146.431 206.700 135.220 1.00 47.50 432 MET H O 1
ATOM 10217 N N . GLY E 3 433 ? 146.197 207.137 137.418 1.00 45.89 433 GLY H N 1
ATOM 10218 C CA . GLY E 3 433 ? 146.188 208.579 137.266 1.00 45.89 433 GLY H CA 1
ATOM 10219 C C . GLY E 3 433 ? 147.250 209.222 138.134 1.00 45.89 433 GLY H C 1
ATOM 10220 O O . GLY E 3 433 ? 147.754 208.609 139.074 1.00 45.89 433 GLY H O 1
ATOM 10221 N N . LEU E 3 434 ? 147.603 210.457 137.801 1.00 45.51 434 LEU H N 1
ATOM 10222 C CA . LEU E 3 434 ? 148.504 211.265 138.606 1.00 45.51 434 LEU H CA 1
ATOM 10223 C C . LEU E 3 434 ? 147.955 212.680 138.696 1.00 45.51 434 LEU H C 1
ATOM 10224 O O . LEU E 3 434 ? 147.419 213.210 137.719 1.00 45.51 434 LEU H O 1
ATOM 10229 N N . VAL E 3 435 ? 148.083 213.288 139.871 1.00 52.28 435 VAL H N 1
ATOM 10230 C CA . VAL E 3 435 ? 147.541 214.614 140.129 1.00 52.28 435 VAL H CA 1
ATOM 10231 C C . VAL E 3 435 ? 148.568 215.426 140.899 1.00 52.28 435 VAL H C 1
ATOM 10232 O O . VAL E 3 435 ? 149.284 214.893 141.754 1.00 52.28 435 VAL H O 1
ATOM 10236 N N . GLY E 3 436 ? 148.636 216.711 140.595 1.00 58.66 436 GLY H N 1
ATOM 10237 C CA . GLY E 3 436 ? 149.568 217.599 141.256 1.00 58.66 436 GLY H CA 1
ATOM 10238 C C . GLY E 3 436 ? 149.965 218.718 140.322 1.00 58.66 436 GLY H C 1
ATOM 10239 O O . GLY E 3 436 ? 149.537 218.781 139.170 1.00 58.66 436 GLY H O 1
ATOM 10240 N N . LYS E 3 437 ? 150.797 219.610 140.847 1.00 65.96 437 LYS H N 1
ATOM 10241 C CA . LYS E 3 437 ? 151.326 220.681 140.016 1.00 65.96 437 LYS H CA 1
ATOM 10242 C C . LYS E 3 437 ? 152.198 220.086 138.917 1.00 65.96 437 LYS H C 1
ATOM 10243 O O . LYS E 3 437 ? 152.876 219.075 139.117 1.00 65.96 437 LYS H O 1
ATOM 10249 N N . SER E 3 438 ? 152.170 220.716 137.742 1.00 64.29 438 SER H N 1
ATOM 10250 C CA . SER E 3 438 ? 152.715 220.083 136.544 1.00 64.29 438 SER H CA 1
ATOM 10251 C C . SER E 3 438 ? 154.198 219.765 136.688 1.00 64.29 438 SER H C 1
ATOM 10252 O O . SER E 3 438 ? 154.654 218.682 136.302 1.00 64.29 438 SER H O 1
ATOM 10255 N N . GLN E 3 439 ? 154.972 220.702 137.238 1.00 64.56 439 GLN H N 1
ATOM 10256 C CA . GLN E 3 439 ? 156.423 220.554 137.220 1.00 64.56 439 GLN H CA 1
ATOM 10257 C C . GLN E 3 439 ? 156.863 219.301 137.968 1.00 64.56 439 GLN H C 1
ATOM 10258 O O . GLN E 3 439 ? 157.739 218.564 137.499 1.00 64.56 439 GLN H O 1
ATOM 10264 N N . ILE E 3 440 ? 156.271 219.040 139.136 1.00 59.30 440 ILE H N 1
ATOM 10265 C CA . ILE E 3 440 ? 156.719 217.914 139.950 1.00 59.30 440 ILE H CA 1
ATOM 10266 C C . ILE E 3 440 ? 156.371 216.591 139.277 1.00 59.30 440 ILE H C 1
ATOM 10267 O O . ILE E 3 440 ? 157.184 215.661 139.253 1.00 59.30 440 ILE H O 1
ATOM 10272 N N . VAL E 3 441 ? 155.166 216.478 138.722 1.00 52.70 441 VAL H N 1
ATOM 10273 C CA . VAL E 3 441 ? 154.799 215.248 138.028 1.00 52.70 441 VAL H CA 1
ATOM 10274 C C . VAL E 3 441 ? 155.711 215.025 136.829 1.00 52.70 441 VAL H C 1
ATOM 10275 O O . VAL E 3 441 ? 156.109 213.889 136.527 1.00 52.70 441 VAL H O 1
ATOM 10279 N N . LYS E 3 442 ? 156.035 216.102 136.109 1.00 57.24 442 LYS H N 1
ATOM 10280 C CA . LYS E 3 442 ? 156.945 215.975 134.978 1.00 57.24 442 LYS H CA 1
ATOM 10281 C C . LYS E 3 442 ? 158.305 215.472 135.433 1.00 57.24 442 LYS H C 1
ATOM 10282 O O . LYS E 3 442 ? 158.885 214.577 134.811 1.00 57.24 442 LYS H O 1
ATOM 10288 N N . ASN E 3 443 ? 158.827 216.029 136.525 1.00 57.37 443 ASN H N 1
ATOM 10289 C CA . ASN E 3 443 ? 160.098 215.553 137.056 1.00 57.37 443 ASN H CA 1
ATOM 10290 C C . ASN E 3 443 ? 160.006 214.141 137.612 1.00 57.37 443 ASN H C 1
ATOM 10291 O O . ASN E 3 443 ? 161.042 213.497 137.798 1.00 57.37 443 ASN H O 1
ATOM 10296 N N . GLU E 3 444 ? 158.802 213.657 137.906 1.00 52.62 444 GLU H N 1
ATOM 10297 C CA . GLU E 3 444 ? 158.657 212.335 138.503 1.00 52.62 444 GLU H CA 1
ATOM 10298 C C . GLU E 3 444 ? 158.494 211.216 137.486 1.00 52.62 444 GLU H C 1
ATOM 10299 O O . GLU E 3 444 ? 158.916 210.088 137.758 1.00 52.62 444 GLU H O 1
ATOM 10305 N N . ILE E 3 445 ? 157.881 211.480 136.330 1.00 47.70 445 ILE H N 1
ATOM 10306 C CA . ILE E 3 445 ? 157.600 210.381 135.401 1.00 47.70 445 ILE H CA 1
ATOM 10307 C C . ILE E 3 445 ? 158.871 209.615 135.024 1.00 47.70 445 ILE H C 1
ATOM 10308 O O . ILE E 3 445 ? 158.801 208.449 134.597 1.00 47.70 445 ILE H O 1
ATOM 10313 N N . HIS E 3 446 ? 160.043 210.244 135.159 1.00 48.53 446 HIS H N 1
ATOM 10314 C CA . HIS E 3 446 ? 161.283 209.566 134.792 1.00 48.53 446 HIS H CA 1
ATOM 10315 C C . HIS E 3 446 ? 161.485 208.297 135.610 1.00 48.53 446 HIS H C 1
ATOM 10316 O O . HIS E 3 446 ? 161.878 207.255 135.069 1.00 48.53 446 HIS H O 1
ATOM 10323 N N . GLN E 3 447 ? 161.242 208.368 136.920 1.00 50.20 447 GLN H N 1
ATOM 10324 C CA . GLN E 3 447 ? 161.393 207.183 137.756 1.00 50.20 447 GLN H CA 1
ATOM 10325 C C . GLN E 3 447 ? 160.547 206.031 137.242 1.00 50.20 447 GLN H C 1
ATOM 10326 O O . GLN E 3 447 ? 161.039 204.906 137.098 1.00 50.20 447 GLN H O 1
ATOM 10332 N N . LEU E 3 448 ? 159.264 206.281 136.987 1.00 44.86 448 LEU H N 1
ATOM 10333 C CA . LEU E 3 448 ? 158.384 205.200 136.566 1.00 44.86 448 LEU H CA 1
ATOM 10334 C C . LEU E 3 448 ? 158.852 204.605 135.247 1.00 44.86 448 LEU H C 1
ATOM 10335 O O . LEU E 3 448 ? 158.905 203.377 135.092 1.00 44.86 448 LEU H O 1
ATOM 10340 N N . ILE E 3 449 ? 159.215 205.456 134.283 1.00 43.26 449 ILE H N 1
ATOM 10341 C CA . ILE E 3 449 ? 159.631 204.909 132.995 1.00 43.26 449 ILE H CA 1
ATOM 10342 C C . ILE E 3 449 ? 160.887 204.062 133.148 1.00 43.26 449 ILE H C 1
ATOM 10343 O O . ILE E 3 449 ? 160.971 202.954 132.599 1.00 43.26 449 ILE H O 1
ATOM 10348 N N . GLY E 3 450 ? 161.874 204.548 133.893 1.00 43.02 450 GLY H N 1
ATOM 10349 C CA . GLY E 3 450 ? 163.099 203.793 134.070 1.00 43.02 450 GLY H CA 1
ATOM 10350 C C . GLY E 3 450 ? 162.872 202.469 134.772 1.00 43.02 450 GLY H C 1
ATOM 10351 O O . GLY E 3 450 ? 163.421 201.433 134.373 1.00 43.02 450 GLY H O 1
ATOM 10352 N N . GLN E 3 451 ? 162.063 202.497 135.832 1.00 42.33 451 GLN H N 1
ATOM 10353 C CA . GLN E 3 451 ? 161.779 201.275 136.573 1.00 42.33 451 GLN H CA 1
ATOM 10354 C C . GLN E 3 451 ? 161.090 200.244 135.697 1.00 42.33 451 GLN H C 1
ATOM 10355 O O . GLN E 3 451 ? 161.436 199.059 135.735 1.00 42.33 451 GLN H O 1
ATOM 10361 N N . LEU E 3 452 ? 160.106 200.665 134.903 1.00 41.41 452 LEU H N 1
ATOM 10362 C CA . LEU E 3 452 ? 159.462 199.715 134.004 1.00 41.41 452 LEU H CA 1
ATOM 10363 C C . LEU E 3 452 ? 160.459 199.160 132.998 1.00 41.41 452 LEU H C 1
ATOM 10364 O O . LEU E 3 452 ? 160.455 197.961 132.700 1.00 41.41 452 LEU H O 1
ATOM 10369 N N . SER E 3 453 ? 161.330 200.016 132.463 1.00 41.25 453 SER H N 1
ATOM 10370 C CA . SER E 3 453 ? 162.247 199.561 131.425 1.00 41.25 453 SER H CA 1
ATOM 10371 C C . SER E 3 453 ? 163.292 198.583 131.942 1.00 41.25 453 SER H C 1
ATOM 10372 O O . SER E 3 453 ? 163.722 197.706 131.187 1.00 41.25 453 SER H O 1
ATOM 10375 N N . PHE E 3 454 ? 163.723 198.715 133.195 1.00 41.81 454 PHE H N 1
ATOM 10376 C CA . PHE E 3 454 ? 164.819 197.874 133.672 1.00 41.81 454 PHE H CA 1
ATOM 10377 C C . PHE E 3 454 ? 164.420 196.406 133.791 1.00 41.81 454 PHE H C 1
ATOM 10378 O O . PHE E 3 454 ? 165.282 195.531 133.676 1.00 41.81 454 PHE H O 1
ATOM 10386 N N . PHE E 3 455 ? 163.140 196.110 134.027 1.00 42.08 455 PHE H N 1
ATOM 10387 C CA . PHE E 3 455 ? 162.720 194.763 134.401 1.00 42.08 455 PHE H CA 1
ATOM 10388 C C . PHE E 3 455 ? 162.073 193.962 133.274 1.00 42.08 455 PHE H C 1
ATOM 10389 O O . PHE E 3 455 ? 161.583 192.861 133.539 1.00 42.08 455 PHE H O 1
ATOM 10397 N N . ASN E 3 456 ? 162.036 194.463 132.043 1.00 43.78 456 ASN H N 1
ATOM 10398 C CA . ASN E 3 456 ? 161.329 193.775 130.969 1.00 43.78 456 ASN H CA 1
ATOM 10399 C C . ASN E 3 456 ? 162.158 193.752 129.693 1.00 43.78 456 ASN H C 1
ATOM 10400 O O . ASN E 3 456 ? 162.834 194.729 129.361 1.00 43.78 456 ASN H O 1
ATOM 10405 N N . SER E 3 457 ? 162.098 192.631 128.981 1.00 44.95 457 SER H N 1
ATOM 10406 C CA . SER E 3 457 ? 162.789 192.511 127.705 1.00 44.95 457 SER H CA 1
ATOM 10407 C C . SER E 3 457 ? 162.015 193.221 126.605 1.00 44.95 457 SER H C 1
ATOM 10408 O O . SER E 3 457 ? 160.785 193.290 126.637 1.00 44.95 457 SER H O 1
ATOM 10411 N N . TYR E 3 458 ? 162.740 193.730 125.608 1.00 46.16 458 TYR H N 1
ATOM 10412 C CA . TYR E 3 458 ? 162.063 194.407 124.513 1.00 46.16 458 TYR H CA 1
ATOM 10413 C C . TYR E 3 458 ? 161.347 193.436 123.590 1.00 46.16 458 TYR H C 1
ATOM 10414 O O . TYR E 3 458 ? 160.742 193.877 122.608 1.00 46.16 458 TYR H O 1
ATOM 10423 N N . HIS E 3 459 ? 161.413 192.133 123.869 1.00 49.11 459 HIS H N 1
ATOM 10424 C CA . HIS E 3 459 ? 160.591 191.174 123.141 1.00 49.11 459 HIS H CA 1
ATOM 10425 C C . HIS E 3 459 ? 159.161 191.135 123.658 1.00 49.11 459 HIS H C 1
ATOM 10426 O O . HIS E 3 459 ? 158.322 190.454 123.061 1.00 49.11 459 HIS H O 1
ATOM 10433 N N . ASP E 3 460 ? 158.866 191.838 124.755 1.00 54.74 460 ASP H N 1
ATOM 10434 C CA . ASP E 3 460 ? 157.572 191.741 125.413 1.00 54.74 460 ASP H CA 1
ATOM 10435 C C . ASP E 3 460 ? 156.891 193.075 125.670 1.00 54.74 460 ASP H C 1
ATOM 10436 O O . ASP E 3 460 ? 155.660 193.104 125.757 1.00 54.74 460 ASP H O 1
ATOM 10441 N N . LEU E 3 461 ? 157.637 194.168 125.788 1.00 46.31 461 LEU H N 1
ATOM 10442 C CA . LEU E 3 461 ? 157.082 195.444 126.210 1.00 46.31 461 LEU H CA 1
ATOM 10443 C C . LEU E 3 461 ? 157.504 196.542 125.245 1.00 46.31 461 LEU H C 1
ATOM 10444 O O . LEU E 3 461 ? 158.683 196.659 124.904 1.00 46.31 461 LEU H O 1
ATOM 10449 N N . ARG E 3 462 ? 156.537 197.345 124.810 1.00 46.39 462 ARG H N 1
ATOM 10450 C CA . ARG E 3 462 ? 156.784 198.462 123.910 1.00 46.39 462 ARG H CA 1
ATOM 10451 C C . ARG E 3 462 ? 156.018 199.676 124.412 1.00 46.39 462 ARG H C 1
ATOM 10452 O O . ARG E 3 462 ? 154.915 199.539 124.946 1.00 46.39 462 ARG H O 1
ATOM 10460 N N . PHE E 3 463 ? 156.595 200.857 124.235 1.00 42.12 463 PHE H N 1
ATOM 10461 C CA . PHE E 3 463 ? 156.018 202.090 124.747 1.00 42.12 463 PHE H CA 1
ATOM 10462 C C . PHE E 3 463 ? 155.418 202.931 123.628 1.00 42.12 463 PHE H C 1
ATOM 10463 O O . PHE E 3 463 ? 155.652 202.699 122.441 1.00 42.12 463 PHE H O 1
ATOM 10471 N N . VAL E 3 464 ? 154.625 203.916 124.035 1.00 45.26 464 VAL H N 1
ATOM 10472 C CA . VAL E 3 464 ? 154.201 205.020 123.183 1.00 45.26 464 VAL H CA 1
ATOM 10473 C C . VAL E 3 464 ? 153.990 206.221 124.090 1.00 45.26 464 VAL H C 1
ATOM 10474 O O . VAL E 3 464 ? 153.417 206.093 125.175 1.00 45.26 464 VAL H O 1
ATOM 10478 N N . PHE E 3 465 ? 154.453 207.388 123.652 1.00 46.87 465 PHE H N 1
ATOM 10479 C CA . PHE E 3 465 ? 154.617 208.528 124.542 1.00 46.87 465 PHE H CA 1
ATOM 10480 C C . PHE E 3 465 ? 154.144 209.789 123.838 1.00 46.87 465 PHE H C 1
ATOM 10481 O O . PHE E 3 465 ? 154.389 209.964 122.643 1.00 46.87 465 PHE H O 1
ATOM 10489 N N . ILE E 3 466 ? 153.465 210.663 124.577 1.00 52.44 466 ILE H N 1
ATOM 10490 C CA . ILE E 3 466 ? 152.935 211.910 124.033 1.00 52.44 466 ILE H CA 1
ATOM 10491 C C . ILE E 3 466 ? 153.318 213.040 124.977 1.00 52.44 466 ILE H C 1
ATOM 10492 O O . ILE E 3 466 ? 153.319 212.857 126.198 1.00 52.44 466 ILE H O 1
ATOM 10497 N N . PHE E 3 467 ? 153.643 214.203 124.422 1.00 55.05 467 PHE H N 1
ATOM 10498 C CA . PHE E 3 467 ? 154.168 215.292 125.234 1.00 55.05 467 PHE H CA 1
ATOM 10499 C C . PHE E 3 467 ? 154.118 216.586 124.439 1.00 55.05 467 PHE H C 1
ATOM 10500 O O . PHE E 3 467 ? 153.693 216.616 123.282 1.00 55.05 467 PHE H O 1
ATOM 10508 N N . HIS E 3 468 ? 154.553 217.662 125.087 1.00 60.24 468 HIS H N 1
ATOM 10509 C CA . HIS E 3 468 ? 154.557 218.974 124.458 1.00 60.24 468 HIS H CA 1
ATOM 10510 C C . HIS E 3 468 ? 155.805 219.153 123.603 1.00 60.24 468 HIS H C 1
ATOM 10511 O O . HIS E 3 468 ? 156.875 218.630 123.920 1.00 60.24 468 HIS H O 1
ATOM 10518 N N . GLU E 3 469 ? 155.661 219.905 122.511 1.00 63.53 469 GLU H N 1
ATOM 10519 C CA . GLU E 3 469 ? 156.783 220.106 121.599 1.00 63.53 469 GLU H CA 1
ATOM 10520 C C . GLU E 3 469 ? 157.930 220.847 122.274 1.00 63.53 469 GLU H C 1
ATOM 10521 O O . GLU E 3 469 ? 159.101 220.518 122.062 1.00 63.53 469 GLU H O 1
ATOM 10527 N N . GLU E 3 470 ? 157.616 221.851 123.093 1.00 63.10 470 GLU H N 1
ATOM 10528 C CA . GLU E 3 470 ? 158.670 222.665 123.688 1.00 63.10 470 GLU H CA 1
ATOM 10529 C C . GLU E 3 470 ? 159.587 221.841 124.578 1.00 63.10 470 GLU H C 1
ATOM 10530 O O . GLU E 3 470 ? 160.783 222.135 124.674 1.00 63.10 470 GLU H O 1
ATOM 10536 N N . GLU E 3 471 ? 159.056 220.813 125.231 1.00 59.46 471 GLU H N 1
ATOM 10537 C CA . GLU E 3 471 ? 159.825 220.042 126.197 1.00 59.46 471 GLU H CA 1
ATOM 10538 C C . GLU E 3 471 ? 160.747 219.019 125.551 1.00 59.46 471 GLU H C 1
ATOM 10539 O O . GLU E 3 471 ? 161.262 218.148 126.258 1.00 59.46 471 GLU H O 1
ATOM 10545 N N . TYR E 3 472 ? 160.983 219.101 124.242 1.00 58.78 472 TYR H N 1
ATOM 10546 C CA . TYR E 3 472 ? 161.681 218.015 123.566 1.00 58.78 472 TYR H CA 1
ATOM 10547 C C . TYR E 3 472 ? 163.085 217.815 124.118 1.00 58.78 472 TYR H C 1
ATOM 10548 O O . TYR E 3 472 ? 163.531 216.677 124.295 1.00 58.78 472 TYR H O 1
ATOM 10557 N N . LYS E 3 473 ? 163.800 218.903 124.397 1.00 59.73 473 LYS H N 1
ATOM 10558 C CA . LYS E 3 473 ? 165.181 218.771 124.844 1.00 59.73 473 LYS H CA 1
ATOM 10559 C C . LYS E 3 473 ? 165.306 218.145 126.227 1.00 59.73 473 LYS H C 1
ATOM 10560 O O . LYS E 3 473 ? 166.422 217.798 126.623 1.00 59.73 473 LYS H O 1
ATOM 10566 N N . ASP E 3 474 ? 164.209 217.999 126.969 1.00 55.63 474 ASP H N 1
ATOM 10567 C CA . ASP E 3 474 ? 164.252 217.281 128.238 1.00 55.63 474 ASP H CA 1
ATOM 10568 C C . ASP E 3 474 ? 163.906 215.807 128.074 1.00 55.63 474 ASP H C 1
ATOM 10569 O O . ASP E 3 474 ? 164.398 214.967 128.833 1.00 55.63 474 ASP H O 1
ATOM 10574 N N . TRP E 3 475 ? 163.069 215.478 127.089 1.00 52.51 475 TRP H N 1
ATOM 10575 C CA . TRP E 3 475 ? 162.622 214.106 126.891 1.00 52.51 475 TRP H CA 1
ATOM 10576 C C . TRP E 3 475 ? 163.468 213.344 125.881 1.00 52.51 475 TRP H C 1
ATOM 10577 O O . TRP E 3 475 ? 163.106 212.221 125.519 1.00 52.51 475 TRP H O 1
ATOM 10588 N N . GLU E 3 476 ? 164.568 213.927 125.402 1.00 56.80 476 GLU H N 1
ATOM 10589 C CA . GLU E 3 476 ? 165.277 213.332 124.274 1.00 56.80 476 GLU H CA 1
ATOM 10590 C C . GLU E 3 476 ? 165.979 212.037 124.659 1.00 56.80 476 GLU H C 1
ATOM 10591 O O . GLU E 3 476 ? 166.075 211.112 123.845 1.00 56.80 476 GLU H O 1
ATOM 10597 N N . TRP E 3 477 ? 166.479 211.945 125.891 1.00 49.02 477 TRP H N 1
ATOM 10598 C CA . TRP E 3 477 ? 167.363 210.838 126.233 1.00 49.02 477 TRP H CA 1
ATOM 10599 C C . TRP E 3 477 ? 166.686 209.482 126.109 1.00 49.02 477 TRP H C 1
ATOM 10600 O O . TRP E 3 477 ? 167.380 208.463 126.043 1.00 49.02 477 TRP H O 1
ATOM 10611 N N . MET E 3 478 ? 165.355 209.436 126.077 1.00 50.73 478 MET H N 1
ATOM 10612 C CA . MET E 3 478 ? 164.664 208.155 126.001 1.00 50.73 478 MET H CA 1
ATOM 10613 C C . MET E 3 478 ? 164.604 207.591 124.589 1.00 50.73 478 MET H C 1
ATOM 10614 O O . MET E 3 478 ? 164.294 206.407 124.429 1.00 50.73 478 MET H O 1
ATOM 10619 N N . LYS E 3 479 ? 164.896 208.389 123.563 1.00 55.02 479 LYS H N 1
ATOM 10620 C CA . LYS E 3 479 ? 164.748 207.891 122.201 1.00 55.02 479 LYS H CA 1
ATOM 10621 C C . LYS E 3 479 ? 165.671 206.719 121.904 1.00 55.02 479 LYS H C 1
ATOM 10622 O O . LYS E 3 479 ? 165.409 205.967 120.961 1.00 55.02 479 LYS H O 1
ATOM 10628 N N . TRP E 3 480 ? 166.742 206.545 122.676 1.00 52.46 480 TRP H N 1
ATOM 10629 C CA . TRP E 3 480 ? 167.721 205.506 122.385 1.00 52.46 480 TRP H CA 1
ATOM 10630 C C . TRP E 3 480 ? 167.412 204.174 123.053 1.00 52.46 480 TRP H C 1
ATOM 10631 O O . TRP E 3 480 ? 168.086 203.185 122.751 1.00 52.46 480 TRP H O 1
ATOM 10642 N N . LEU E 3 481 ? 166.420 204.111 123.938 1.00 47.07 481 LEU H N 1
ATOM 10643 C CA . LEU E 3 481 ? 166.106 202.847 124.583 1.00 47.07 481 LEU H CA 1
ATOM 10644 C C . LEU E 3 481 ? 165.600 201.849 123.544 1.00 47.07 481 LEU H C 1
ATOM 10645 O O . LEU E 3 481 ? 165.103 202.241 122.487 1.00 47.07 481 LEU H O 1
ATOM 10650 N N . PRO E 3 482 ? 165.729 200.549 123.812 1.00 47.02 482 PRO H N 1
ATOM 10651 C CA . PRO E 3 482 ? 165.274 199.563 122.824 1.00 47.02 482 PRO H CA 1
ATOM 10652 C C . PRO E 3 482 ? 163.768 199.400 122.791 1.00 47.02 482 PRO H C 1
ATOM 10653 O O . PRO E 3 482 ? 163.204 199.200 121.709 1.00 47.02 482 PRO H O 1
ATOM 10657 N N . GLN E 3 483 ? 163.096 199.487 123.940 1.00 44.44 483 GLN H N 1
ATOM 10658 C CA . GLN E 3 483 ? 161.657 199.270 123.989 1.00 44.44 483 GLN H CA 1
ATOM 10659 C C . GLN E 3 483 ? 160.870 200.293 123.182 1.00 44.44 483 GLN H C 1
ATOM 10660 O O . GLN E 3 483 ? 159.715 200.023 122.842 1.00 44.44 483 GLN H O 1
ATOM 10666 N N . PHE E 3 484 ? 161.450 201.449 122.864 1.00 44.78 484 PHE H N 1
ATOM 10667 C CA . PHE E 3 484 ? 160.736 202.462 122.096 1.00 44.78 484 PHE H CA 1
ATOM 10668 C C . PHE E 3 484 ? 160.684 202.162 120.606 1.00 44.78 484 PHE H C 1
ATOM 10669 O O . PHE E 3 484 ? 160.013 202.893 119.873 1.00 44.78 484 PHE H O 1
ATOM 10677 N N . GLN E 3 485 ? 161.366 201.123 120.138 1.00 53.00 485 GLN H N 1
ATOM 10678 C CA . GLN E 3 485 ? 161.396 200.837 118.711 1.00 53.00 485 GLN H CA 1
ATOM 10679 C C . GLN E 3 485 ? 160.145 200.069 118.301 1.00 53.00 485 GLN H C 1
ATOM 10680 O O . GLN E 3 485 ? 159.813 199.041 118.897 1.00 53.00 485 GLN H O 1
ATOM 10686 N N . MET E 3 486 ? 159.456 200.558 117.273 1.00 58.72 486 MET H N 1
ATOM 10687 C CA . MET E 3 486 ? 158.197 199.950 116.877 1.00 58.72 486 MET H CA 1
ATOM 10688 C C . MET E 3 486 ? 158.442 198.563 116.284 1.00 58.72 486 MET H C 1
ATOM 10689 O O . MET E 3 486 ? 159.526 198.281 115.769 1.00 58.72 486 MET H O 1
ATOM 10694 N N . PRO E 3 487 ? 157.445 197.676 116.345 1.00 61.79 487 PRO H N 1
ATOM 10695 C CA . PRO E 3 487 ? 157.656 196.295 115.897 1.00 61.79 487 PRO H CA 1
ATOM 10696 C C . PRO E 3 487 ? 157.392 196.065 114.418 1.00 61.79 487 PRO H C 1
ATOM 10697 O O . PRO E 3 487 ? 157.936 195.122 113.837 1.00 61.79 487 PRO H O 1
ATOM 10701 N N . HIS E 3 488 ? 156.567 196.908 113.796 1.00 70.57 488 HIS H N 1
ATOM 10702 C CA . HIS E 3 488 ? 156.095 196.634 112.440 1.00 70.57 488 HIS H CA 1
ATOM 10703 C C . HIS E 3 488 ? 156.427 197.713 111.420 1.00 70.57 488 HIS H C 1
ATOM 10704 O O . HIS E 3 488 ? 156.368 197.425 110.220 1.00 70.57 488 HIS H O 1
ATOM 10711 N N . ILE E 3 489 ? 156.759 198.934 111.828 1.00 69.83 489 ILE H N 1
ATOM 10712 C CA . ILE E 3 489 ? 157.189 199.986 110.916 1.00 69.83 489 ILE H CA 1
ATOM 10713 C C . ILE E 3 489 ? 158.401 200.671 111.524 1.00 69.83 489 ILE H C 1
ATOM 10714 O O . ILE E 3 489 ? 158.440 200.922 112.734 1.00 69.83 489 ILE H O 1
ATOM 10719 N N . TYR E 3 490 ? 159.388 200.976 110.689 1.00 77.95 490 TYR H N 1
ATOM 10720 C CA . TYR E 3 490 ? 160.640 201.556 111.168 1.00 77.95 490 TYR H CA 1
ATOM 10721 C C . TYR E 3 490 ? 160.404 203.024 111.491 1.00 77.95 490 TYR H C 1
ATOM 10722 O O . TYR E 3 490 ? 160.609 203.910 110.662 1.00 77.95 490 TYR H O 1
ATOM 10731 N N . ALA E 3 491 ? 159.963 203.281 112.721 1.00 67.02 491 ALA H N 1
ATOM 10732 C CA . ALA E 3 491 ? 159.768 204.638 113.202 1.00 67.02 491 ALA H CA 1
ATOM 10733 C C . ALA E 3 491 ? 159.832 204.629 114.721 1.00 67.02 491 ALA H C 1
ATOM 10734 O O . ALA E 3 491 ? 159.598 203.605 115.365 1.00 67.02 491 ALA H O 1
ATOM 10736 N N . LYS E 3 492 ? 160.149 205.788 115.287 1.00 58.30 492 LYS H N 1
ATOM 10737 C CA . LYS E 3 492 ? 160.260 205.915 116.729 1.00 58.30 492 LYS H CA 1
ATOM 10738 C C . LYS E 3 492 ? 158.877 206.036 117.362 1.00 58.30 492 LYS H C 1
ATOM 10739 O O . LYS E 3 492 ? 157.853 206.102 116.678 1.00 58.30 492 LYS H O 1
ATOM 10745 N N . GLY E 3 493 ? 158.858 206.059 118.694 1.00 53.00 493 GLY H N 1
ATOM 10746 C CA . GLY E 3 493 ? 157.605 206.089 119.426 1.00 53.00 493 GLY H CA 1
ATOM 10747 C C . GLY E 3 493 ? 157.105 207.463 119.808 1.00 53.00 493 GLY H C 1
ATOM 10748 O O . GLY E 3 493 ? 155.971 207.581 120.279 1.00 53.00 493 GLY H O 1
ATOM 10749 N N . PHE E 3 494 ? 157.903 208.505 119.616 1.00 52.77 494 PHE H N 1
ATOM 10750 C CA . PHE E 3 494 ? 157.488 209.833 120.033 1.00 52.77 494 PHE H CA 1
ATOM 10751 C C . PHE E 3 494 ? 156.362 210.354 119.144 1.00 52.77 494 PHE H C 1
ATOM 10752 O O . PHE E 3 494 ? 156.060 209.801 118.084 1.00 52.77 494 PHE H O 1
ATOM 10760 N N . ILE E 3 495 ? 155.727 211.429 119.605 1.00 62.16 495 ILE H N 1
ATOM 10761 C CA . ILE E 3 495 ? 154.725 212.153 118.830 1.00 62.16 495 ILE H CA 1
ATOM 10762 C C . ILE E 3 495 ? 154.848 213.638 119.147 1.00 62.16 495 ILE H C 1
ATOM 10763 O O . ILE E 3 495 ? 154.836 214.037 120.315 1.00 62.16 495 ILE H O 1
ATOM 10768 N N . TYR E 3 496 ? 154.961 214.456 118.102 1.00 70.38 496 TYR H N 1
ATOM 10769 C CA . TYR E 3 496 ? 155.066 215.903 118.243 1.00 70.38 496 TYR H CA 1
ATOM 10770 C C . TYR E 3 496 ? 153.823 216.627 117.762 1.00 70.38 496 TYR H C 1
ATOM 10771 O O . TYR E 3 496 ? 153.184 217.345 118.538 1.00 70.38 496 TYR H O 1
ATOM 10780 N N . ASN E 3 497 ? 153.464 216.450 116.493 1.00 78.55 497 ASN H N 1
ATOM 10781 C CA . ASN E 3 497 ? 152.526 217.324 115.812 1.00 78.55 497 ASN H CA 1
ATOM 10782 C C . ASN E 3 497 ? 151.532 216.479 115.036 1.00 78.55 497 ASN H C 1
ATOM 10783 O O . ASN E 3 497 ? 151.507 215.252 115.151 1.00 78.55 497 ASN H O 1
ATOM 10788 N N . GLU E 3 498 ? 150.711 217.152 114.230 1.00 82.19 498 GLU H N 1
ATOM 10789 C CA . GLU E 3 498 ? 149.650 216.452 113.515 1.00 82.19 498 GLU H CA 1
ATOM 10790 C C . GLU E 3 498 ? 150.209 215.451 112.512 1.00 82.19 498 GLU H C 1
ATOM 10791 O O . GLU E 3 498 ? 149.657 214.358 112.341 1.00 82.19 498 GLU H O 1
ATOM 10797 N N . GLN E 3 499 ? 151.297 215.807 111.828 1.00 83.55 499 GLN H N 1
ATOM 10798 C CA . GLN E 3 499 ? 151.830 214.926 110.794 1.00 83.55 499 GLN H CA 1
ATOM 10799 C C . GLN E 3 499 ? 152.230 213.573 111.375 1.00 83.55 499 GLN H C 1
ATOM 10800 O O . GLN E 3 499 ? 151.786 212.521 110.898 1.00 83.55 499 GLN H O 1
ATOM 10806 N N . THR E 3 500 ? 153.050 213.582 112.429 1.00 78.27 500 THR H N 1
ATOM 10807 C CA . THR E 3 500 ? 153.486 212.327 113.034 1.00 78.27 500 THR H CA 1
ATOM 10808 C C . THR E 3 500 ? 152.310 211.566 113.631 1.00 78.27 500 THR H C 1
ATOM 10809 O O . THR E 3 500 ? 152.259 210.331 113.566 1.00 78.27 500 THR H O 1
ATOM 10813 N N . ARG E 3 501 ? 151.368 212.286 114.241 1.00 75.12 501 ARG H N 1
ATOM 10814 C CA . ARG E 3 501 ? 150.196 211.643 114.818 1.00 75.12 501 ARG H CA 1
ATOM 10815 C C . ARG E 3 501 ? 149.433 210.866 113.753 1.00 75.12 501 ARG H C 1
ATOM 10816 O O . ARG E 3 501 ? 149.150 209.673 113.912 1.00 75.12 501 ARG H O 1
ATOM 10824 N N . ASP E 3 502 ? 149.102 211.530 112.646 1.00 81.86 502 ASP H N 1
ATOM 10825 C CA . ASP E 3 502 ? 148.377 210.851 111.579 1.00 81.86 502 ASP H CA 1
ATOM 10826 C C . ASP E 3 502 ? 149.218 209.753 110.945 1.00 81.86 502 ASP H C 1
ATOM 10827 O O . ASP E 3 502 ? 148.667 208.795 110.390 1.00 81.86 502 ASP H O 1
ATOM 10832 N N . GLN E 3 503 ? 150.545 209.871 111.011 1.00 82.97 503 GLN H N 1
ATOM 10833 C CA . GLN E 3 503 ? 151.403 208.836 110.447 1.00 82.97 503 GLN H CA 1
ATOM 10834 C C . GLN E 3 503 ? 151.354 207.559 111.280 1.00 82.97 503 GLN H C 1
ATOM 10835 O O . GLN E 3 503 ? 151.278 206.452 110.735 1.00 82.97 503 GLN H O 1
ATOM 10841 N N . LEU E 3 504 ? 151.395 207.692 112.606 1.00 74.89 504 LEU H N 1
ATOM 10842 C CA . LEU E 3 504 ? 151.579 206.530 113.477 1.00 74.89 504 LEU H CA 1
ATOM 10843 C C . LEU E 3 504 ? 150.266 205.996 114.051 1.00 74.89 504 LEU H C 1
ATOM 10844 O O . LEU E 3 504 ? 149.990 204.792 113.971 1.00 74.89 504 LEU H O 1
ATOM 10849 N N . LEU E 3 505 ? 149.462 206.874 114.656 1.00 73.78 505 LEU H N 1
ATOM 10850 C CA . LEU E 3 505 ? 148.329 206.399 115.439 1.00 73.78 505 LEU H CA 1
ATOM 10851 C C . LEU E 3 505 ? 147.330 205.646 114.574 1.00 73.78 505 LEU H C 1
ATOM 10852 O O . LEU E 3 505 ? 146.669 204.719 115.049 1.00 73.78 505 LEU H O 1
ATOM 10857 N N . SER E 3 506 ? 147.200 206.026 113.302 1.00 75.41 506 SER H N 1
ATOM 10858 C CA . SER E 3 506 ? 146.296 205.294 112.421 1.00 75.41 506 SER H CA 1
ATOM 10859 C C . SER E 3 506 ? 146.725 203.839 112.291 1.00 75.41 506 SER H C 1
ATOM 10860 O O . SER E 3 506 ? 145.905 202.921 112.425 1.00 75.41 506 SER H O 1
ATOM 10863 N N . SER E 3 507 ? 148.016 203.610 112.047 1.00 75.48 507 SER H N 1
ATOM 10864 C CA . SER E 3 507 ? 148.515 202.244 111.943 1.00 75.48 507 SER H CA 1
ATOM 10865 C C . SER E 3 507 ? 148.359 201.501 113.262 1.00 75.48 507 SER H C 1
ATOM 10866 O O . SER E 3 507 ? 147.996 200.318 113.274 1.00 75.48 507 SER H O 1
ATOM 10869 N N . LEU E 3 508 ? 148.639 202.169 114.382 1.00 71.98 508 LEU H N 1
ATOM 10870 C CA . LEU E 3 508 ? 148.494 201.498 115.672 1.00 71.98 508 LEU H CA 1
ATOM 10871 C C . LEU E 3 508 ? 147.048 201.083 115.915 1.00 71.98 508 LEU H C 1
ATOM 10872 O O . LEU E 3 508 ? 146.782 199.969 116.383 1.00 71.98 508 LEU H O 1
ATOM 10877 N N . TYR E 3 509 ? 146.101 201.966 115.602 1.00 79.75 509 TYR H N 1
ATOM 10878 C CA . TYR E 3 509 ? 144.690 201.642 115.772 1.00 79.75 509 TYR H CA 1
ATOM 10879 C C . TYR E 3 509 ? 144.286 200.479 114.876 1.00 79.75 509 TYR H C 1
ATOM 10880 O O . TYR E 3 509 ? 143.551 199.578 115.298 1.00 79.75 509 TYR H O 1
ATOM 10889 N N . GLU E 3 510 ? 144.763 200.478 113.629 1.00 82.35 510 GLU H N 1
ATOM 10890 C CA . GLU E 3 510 ? 144.461 199.361 112.740 1.00 82.35 510 GLU H CA 1
ATOM 10891 C C . GLU E 3 510 ? 145.003 198.053 113.298 1.00 82.35 510 GLU H C 1
ATOM 10892 O O . GLU E 3 510 ? 144.316 197.026 113.273 1.00 82.35 510 GLU H O 1
ATOM 10898 N N . LEU E 3 511 ? 146.232 198.071 113.811 1.00 76.54 511 LEU H N 1
ATOM 10899 C CA . LEU E 3 511 ? 146.815 196.853 114.364 1.00 76.54 511 LEU H CA 1
ATOM 10900 C C . LEU E 3 511 ? 146.020 196.365 115.568 1.00 76.54 511 LEU H C 1
ATOM 10901 O O . LEU E 3 511 ? 145.776 195.163 115.721 1.00 76.54 511 LEU H O 1
ATOM 10906 N N . ILE E 3 512 ? 145.607 197.287 116.440 1.00 75.49 512 ILE H N 1
ATOM 10907 C CA . ILE E 3 512 ? 144.839 196.899 117.622 1.00 75.49 512 ILE H CA 1
ATOM 10908 C C . ILE E 3 512 ? 143.484 196.330 117.224 1.00 75.49 512 ILE H C 1
ATOM 10909 O O . ILE E 3 512 ? 142.964 195.416 117.882 1.00 75.49 512 ILE H O 1
ATOM 10914 N N . ARG E 3 513 ? 142.884 196.860 116.156 1.00 85.59 513 ARG H N 1
ATOM 10915 C CA . ARG E 3 513 ? 141.580 196.368 115.725 1.00 85.59 513 ARG H CA 1
ATOM 10916 C C . ARG E 3 513 ? 141.594 194.858 115.531 1.00 85.59 513 ARG H C 1
ATOM 10917 O O . ARG E 3 513 ? 140.689 194.157 115.997 1.00 85.59 513 ARG H O 1
ATOM 10925 N N . GLU E 3 514 ? 142.619 194.334 114.855 1.00 83.87 514 GLU H N 1
ATOM 10926 C CA . GLU E 3 514 ? 142.700 192.893 114.651 1.00 83.87 514 GLU H CA 1
ATOM 10927 C C . GLU E 3 514 ? 142.774 192.133 115.967 1.00 83.87 514 GLU H C 1
ATOM 10928 O O . GLU E 3 514 ? 142.152 191.073 116.089 1.00 83.87 514 GLU H O 1
ATOM 10934 N N . ARG E 3 515 ? 143.514 192.645 116.952 1.00 74.30 515 ARG H N 1
ATOM 10935 C CA . ARG E 3 515 ? 143.486 192.031 118.273 1.00 74.30 515 ARG H CA 1
ATOM 10936 C C . ARG E 3 515 ? 142.069 191.989 118.818 1.00 74.30 515 ARG H C 1
ATOM 10937 O O . ARG E 3 515 ? 141.643 190.975 119.384 1.00 74.30 515 ARG H O 1
ATOM 10945 N N . ASP E 3 516 ? 141.321 193.080 118.659 1.00 88.17 516 ASP H N 1
ATOM 10946 C CA . ASP E 3 516 ? 139.960 193.106 119.182 1.00 88.17 516 ASP H CA 1
ATOM 10947 C C . ASP E 3 516 ? 139.091 192.074 118.474 1.00 88.17 516 ASP H C 1
ATOM 10948 O O . ASP E 3 516 ? 138.289 191.381 119.111 1.00 88.17 516 ASP H O 1
ATOM 10953 N N . LEU E 3 517 ? 139.236 191.956 117.154 1.00 92.68 517 LEU H N 1
ATOM 10954 C CA . LEU E 3 517 ? 138.390 191.070 116.364 1.00 92.68 517 LEU H CA 1
ATOM 10955 C C . LEU E 3 517 ? 138.987 189.672 116.265 1.00 92.68 517 LEU H C 1
ATOM 10956 O O . LEU E 3 517 ? 139.542 189.300 115.226 1.00 92.68 517 LEU H O 1
ATOM 10961 N N . GLU E 3 518 ? 138.891 188.892 117.340 1.00 107.47 518 GLU H N 1
ATOM 10962 C CA . GLU E 3 518 ? 139.347 187.510 117.316 1.00 107.47 518 GLU H CA 1
ATOM 10963 C C . GLU E 3 518 ? 138.759 186.768 118.509 1.00 107.47 518 GLU H C 1
ATOM 10964 O O . GLU E 3 518 ? 138.584 187.340 119.589 1.00 107.47 518 GLU H O 1
ATOM 10970 N N . ASP E 3 519 ? 138.462 185.483 118.303 1.00 112.62 519 ASP H N 1
ATOM 10971 C CA . ASP E 3 519 ? 137.811 184.687 119.339 1.00 112.62 519 ASP H CA 1
ATOM 10972 C C . ASP E 3 519 ? 138.785 184.294 120.445 1.00 112.62 519 ASP H C 1
ATOM 10973 O O . ASP E 3 519 ? 138.394 184.203 121.614 1.00 112.62 519 ASP H O 1
ATOM 10978 N N . ASP E 3 520 ? 140.053 184.075 120.103 1.00 113.92 520 ASP H N 1
ATOM 10979 C CA . ASP E 3 520 ? 141.065 183.645 121.063 1.00 113.92 520 ASP H CA 1
ATOM 10980 C C . ASP E 3 520 ? 141.529 184.771 121.981 1.00 113.92 520 ASP H C 1
ATOM 10981 O O . ASP E 3 520 ? 142.570 184.631 122.632 1.00 113.92 520 ASP H O 1
ATOM 10986 N N . LYS E 3 521 ? 140.786 185.879 122.035 1.00 105.31 521 LYS H N 1
ATOM 10987 C CA . LYS E 3 521 ? 141.172 187.010 122.872 1.00 105.31 521 LYS H CA 1
ATOM 10988 C C . LYS E 3 521 ? 141.452 186.583 124.308 1.00 105.31 521 LYS H C 1
ATOM 10989 O O . LYS E 3 521 ? 142.503 186.913 124.868 1.00 105.31 521 LYS H O 1
ATOM 10995 N N . GLU E 3 522 ? 140.527 185.841 124.919 1.00 110.89 522 GLU H N 1
ATOM 10996 C CA . GLU E 3 522 ? 140.679 185.448 126.314 1.00 110.89 522 GLU H CA 1
ATOM 10997 C C . GLU E 3 522 ? 141.733 184.369 126.521 1.00 110.89 522 GLU H C 1
ATOM 10998 O O . GLU E 3 522 ? 142.351 184.326 127.590 1.00 110.89 522 GLU H O 1
ATOM 11004 N N . LYS E 3 523 ? 141.958 183.505 125.533 1.00 113.16 523 LYS H N 1
ATOM 11005 C CA . LYS E 3 523 ? 142.875 182.386 125.702 1.00 113.16 523 LYS H CA 1
ATOM 11006 C C . LYS E 3 523 ? 144.333 182.814 125.576 1.00 113.16 523 LYS H C 1
ATOM 11007 O O . LYS E 3 523 ? 145.152 182.503 126.446 1.00 113.16 523 LYS H O 1
ATOM 11013 N N . LEU E 3 524 ? 144.669 183.529 124.507 1.00 107.82 524 LEU H N 1
ATOM 11014 C CA . LEU E 3 524 ? 146.053 183.871 124.231 1.00 107.82 524 LEU H CA 1
ATOM 11015 C C . LEU E 3 524 ? 146.499 185.066 125.068 1.00 107.82 524 LEU H C 1
ATOM 11016 O O . LEU E 3 524 ? 145.696 185.771 125.686 1.00 107.82 524 LEU H O 1
ATOM 11021 N N . GLN E 3 525 ? 147.812 185.280 125.086 1.00 96.04 525 GLN H N 1
ATOM 11022 C CA . GLN E 3 525 ? 148.416 186.505 125.593 1.00 96.04 525 GLN H CA 1
ATOM 11023 C C . GLN E 3 525 ? 149.217 187.131 124.463 1.00 96.04 525 GLN H C 1
ATOM 11024 O O . GLN E 3 525 ? 150.267 186.605 124.078 1.00 96.04 525 GLN H O 1
ATOM 11030 N N . PHE E 3 526 ? 148.719 188.242 123.932 1.00 82.59 526 PHE H N 1
ATOM 11031 C CA . PHE E 3 526 ? 149.401 188.919 122.839 1.00 82.59 526 PHE H CA 1
ATOM 11032 C C . PHE E 3 526 ? 150.810 189.297 123.277 1.00 82.59 526 PHE H C 1
ATOM 11033 O O . PHE E 3 526 ? 151.015 189.767 124.399 1.00 82.59 526 PHE H O 1
ATOM 11041 N N . LYS E 3 527 ? 151.789 189.085 122.386 1.00 66.97 527 LYS H N 1
ATOM 11042 C CA . LYS E 3 527 ? 153.185 189.137 122.822 1.00 66.97 527 LYS H CA 1
ATOM 11043 C C . LYS E 3 527 ? 153.600 190.545 123.229 1.00 66.97 527 LYS H C 1
ATOM 11044 O O . LYS E 3 527 ? 153.849 190.778 124.425 1.00 66.97 527 LYS H O 1
ATOM 11050 N N . PRO E 3 528 ? 153.687 191.522 122.323 1.00 58.25 528 PRO H N 1
ATOM 11051 C CA . PRO E 3 528 ? 154.152 192.855 122.733 1.00 58.25 528 PRO H CA 1
ATOM 11052 C C . PRO E 3 528 ? 153.063 193.603 123.488 1.00 58.25 528 PRO H C 1
ATOM 11053 O O . PRO E 3 528 ? 152.001 193.899 122.937 1.00 58.25 528 PRO H O 1
ATOM 11057 N N . HIS E 3 529 ? 153.331 193.907 124.755 1.00 52.67 529 HIS H N 1
ATOM 11058 C CA . HIS E 3 529 ? 152.381 194.620 125.599 1.00 52.67 529 HIS H CA 1
ATOM 11059 C C . HIS E 3 529 ? 152.649 196.119 125.549 1.00 52.67 529 HIS H C 1
ATOM 11060 O O . HIS E 3 529 ? 153.665 196.593 126.064 1.00 52.67 529 HIS H O 1
ATOM 11067 N N . PHE E 3 530 ? 151.729 196.865 124.944 1.00 50.18 530 PHE H N 1
ATOM 11068 C CA . PHE E 3 530 ? 151.867 198.304 124.769 1.00 50.18 530 PHE H CA 1
ATOM 11069 C C . PHE E 3 530 ? 151.495 199.014 126.062 1.00 50.18 530 PHE H C 1
ATOM 11070 O O . PHE E 3 530 ? 150.455 198.719 126.656 1.00 50.18 530 PHE H O 1
ATOM 11078 N N . VAL E 3 531 ? 152.337 199.948 126.492 1.00 45.63 531 VAL H N 1
ATOM 11079 C CA . VAL E 3 531 ? 152.058 200.792 127.649 1.00 45.63 531 VAL H CA 1
ATOM 11080 C C . VAL E 3 531 ? 151.962 202.229 127.163 1.00 45.63 531 VAL H C 1
ATOM 11081 O O . VAL E 3 531 ? 152.980 202.846 126.829 1.00 45.63 531 VAL H O 1
ATOM 11085 N N . PHE E 3 532 ? 150.751 202.772 127.143 1.00 47.15 532 PHE H N 1
ATOM 11086 C CA . PHE E 3 532 ? 150.514 204.137 126.695 1.00 47.15 532 PHE H CA 1
ATOM 11087 C C . PHE E 3 532 ? 150.755 205.097 127.847 1.00 47.15 532 PHE H C 1
ATOM 11088 O O . PHE E 3 532 ? 150.265 204.873 128.957 1.00 47.15 532 PHE H O 1
ATOM 11096 N N . VAL E 3 533 ? 151.512 206.154 127.587 1.00 44.34 533 VAL H N 1
ATOM 11097 C CA . VAL E 3 533 ? 151.695 207.250 128.529 1.00 44.34 533 VAL H CA 1
ATOM 11098 C C . VAL E 3 533 ? 151.203 208.514 127.845 1.00 44.34 533 VAL H C 1
ATOM 11099 O O . VAL E 3 533 ? 151.619 208.818 126.721 1.00 44.34 533 VAL H O 1
ATOM 11103 N N . ILE E 3 534 ? 150.312 209.243 128.507 1.00 48.50 534 ILE H N 1
ATOM 11104 C CA . ILE E 3 534 ? 149.706 210.447 127.952 1.00 48.50 534 ILE H CA 1
ATOM 11105 C C . ILE E 3 534 ? 149.930 211.583 128.934 1.00 48.50 534 ILE H C 1
ATOM 11106 O O . ILE E 3 534 ? 149.598 211.459 130.118 1.00 48.50 534 ILE H O 1
ATOM 11111 N N . THR E 3 535 ? 150.498 212.684 128.449 1.00 50.45 535 THR H N 1
ATOM 11112 C CA . THR E 3 535 ? 150.753 213.840 129.291 1.00 50.45 535 THR H CA 1
ATOM 11113 C C . THR E 3 535 ? 150.457 215.165 128.608 1.00 50.45 535 THR H C 1
ATOM 11114 O O . THR E 3 535 ? 150.621 216.214 129.239 1.00 50.45 535 THR H O 1
ATOM 11118 N N . ASN E 3 536 ? 150.026 215.155 127.350 1.00 59.81 536 ASN H N 1
ATOM 11119 C CA . ASN E 3 536 ? 149.872 216.385 126.591 1.00 59.81 536 ASN H CA 1
ATOM 11120 C C . ASN E 3 536 ? 148.430 216.878 126.627 1.00 59.81 536 ASN H C 1
ATOM 11121 O O . ASN E 3 536 ? 147.477 216.104 126.762 1.00 59.81 536 ASN H O 1
ATOM 11126 N N . GLN E 3 537 ? 148.273 218.195 126.500 1.00 74.23 537 GLN H N 1
ATOM 11127 C CA . GLN E 3 537 ? 146.975 218.789 126.226 1.00 74.23 537 GLN H CA 1
ATOM 11128 C C . GLN E 3 537 ? 146.440 218.064 125.003 1.00 74.23 537 GLN H C 1
ATOM 11129 O O . GLN E 3 537 ? 147.163 217.885 124.018 1.00 74.23 537 GLN H O 1
ATOM 11135 N N . GLN E 3 538 ? 145.192 217.630 125.069 1.00 73.65 538 GLN H N 1
ATOM 11136 C CA . GLN E 3 538 ? 144.716 216.627 124.132 1.00 73.65 538 GLN H CA 1
ATOM 11137 C C . GLN E 3 538 ? 144.709 217.195 122.718 1.00 73.65 538 GLN H C 1
ATOM 11138 O O . GLN E 3 538 ? 143.809 217.955 122.345 1.00 73.65 538 GLN H O 1
ATOM 11144 N N . LEU E 3 539 ? 145.730 216.833 121.943 1.00 72.55 539 LEU H N 1
ATOM 11145 C CA . LEU E 3 539 ? 145.669 216.891 120.493 1.00 72.55 539 LEU H CA 1
ATOM 11146 C C . LEU E 3 539 ? 145.038 215.636 119.916 1.00 72.55 539 LEU H C 1
ATOM 11147 O O . LEU E 3 539 ? 144.892 215.532 118.694 1.00 72.55 539 LEU H O 1
ATOM 11152 N N . ILE E 3 540 ? 144.674 214.683 120.776 1.00 75.62 540 ILE H N 1
ATOM 11153 C CA . ILE E 3 540 ? 144.088 213.419 120.365 1.00 75.62 540 ILE H CA 1
ATOM 11154 C C . ILE E 3 540 ? 142.610 213.337 120.714 1.00 75.62 540 ILE H C 1
ATOM 11155 O O . ILE E 3 540 ? 142.013 212.258 120.609 1.00 75.62 540 ILE H O 1
ATOM 11160 N N . SER E 3 541 ? 141.997 214.452 121.112 1.00 79.21 541 SER H N 1
ATOM 11161 C CA . SER E 3 541 ? 140.648 214.426 121.660 1.00 79.21 541 SER H CA 1
ATOM 11162 C C . SER E 3 541 ? 139.599 213.959 120.661 1.00 79.21 541 SER H C 1
ATOM 11163 O O . SER E 3 541 ? 138.515 213.546 121.085 1.00 79.21 541 SER H O 1
ATOM 11166 N N . GLU E 3 542 ? 139.882 214.010 119.360 1.00 83.69 542 GLU H N 1
ATOM 11167 C CA . GLU E 3 542 ? 138.898 213.651 118.348 1.00 83.69 542 GLU H CA 1
ATOM 11168 C C . GLU E 3 542 ? 139.299 212.452 117.503 1.00 83.69 542 GLU H C 1
ATOM 11169 O O . GLU E 3 542 ? 138.567 212.102 116.571 1.00 83.69 542 GLU H O 1
ATOM 11175 N N . HIS E 3 543 ? 140.428 211.814 117.792 1.00 80.75 543 HIS H N 1
ATOM 11176 C CA . HIS E 3 543 ? 140.855 210.668 117.008 1.00 80.75 543 HIS H CA 1
ATOM 11177 C C . HIS E 3 543 ? 140.071 209.424 117.406 1.00 80.75 543 HIS H C 1
ATOM 11178 O O . HIS E 3 543 ? 139.531 209.327 118.511 1.00 80.75 543 HIS H O 1
ATOM 11185 N N . VAL E 3 544 ? 140.014 208.462 116.483 1.00 81.42 544 VAL H N 1
ATOM 11186 C CA . VAL E 3 544 ? 139.208 207.264 116.708 1.00 81.42 544 VAL H CA 1
ATOM 11187 C C . VAL E 3 544 ? 139.784 206.433 117.846 1.00 81.42 544 VAL H C 1
ATOM 11188 O O . VAL E 3 544 ? 139.043 205.825 118.627 1.00 81.42 544 VAL H O 1
ATOM 11192 N N . ILE E 3 545 ? 141.113 206.397 117.964 1.00 78.04 545 ILE H N 1
ATOM 11193 C CA . ILE E 3 545 ? 141.753 205.480 118.901 1.00 78.04 545 ILE H CA 1
ATOM 11194 C C . ILE E 3 545 ? 141.267 205.684 120.326 1.00 78.04 545 ILE H C 1
ATOM 11195 O O . ILE E 3 545 ? 141.417 204.785 121.160 1.00 78.04 545 ILE H O 1
ATOM 11200 N N . LEU E 3 546 ? 140.684 206.843 120.637 1.00 79.96 546 LEU H N 1
ATOM 11201 C CA . LEU E 3 546 ? 140.226 207.080 122.002 1.00 79.96 546 LEU H CA 1
ATOM 11202 C C . LEU E 3 546 ? 139.156 206.082 122.416 1.00 79.96 546 LEU H C 1
ATOM 11203 O O . LEU E 3 546 ? 138.899 205.912 123.613 1.00 79.96 546 LEU H O 1
ATOM 11208 N N . GLU E 3 547 ? 138.519 205.418 121.450 1.00 86.79 547 GLU H N 1
ATOM 11209 C CA . GLU E 3 547 ? 137.500 204.431 121.784 1.00 86.79 547 GLU H CA 1
ATOM 11210 C C . GLU E 3 547 ? 138.073 203.325 122.661 1.00 86.79 547 GLU H C 1
ATOM 11211 O O . GLU E 3 547 ? 137.390 202.813 123.556 1.00 86.79 547 GLU H O 1
ATOM 11217 N N . TYR E 3 548 ? 139.329 202.948 122.427 1.00 83.67 548 TYR H N 1
ATOM 11218 C CA . TYR E 3 548 ? 139.959 201.877 123.189 1.00 83.67 548 TYR H CA 1
ATOM 11219 C C . TYR E 3 548 ? 140.688 202.394 124.421 1.00 83.67 548 TYR H C 1
ATOM 11220 O O . TYR E 3 548 ? 140.738 201.706 125.446 1.00 83.67 548 TYR H O 1
ATOM 11229 N N . LEU E 3 549 ? 141.255 203.598 124.344 1.00 71.06 549 LEU H N 1
ATOM 11230 C CA . LEU E 3 549 ? 142.024 204.131 125.460 1.00 71.06 549 LEU H CA 1
ATOM 11231 C C . LEU E 3 549 ? 141.151 204.480 126.657 1.00 71.06 549 LEU H C 1
ATOM 11232 O O . LEU E 3 549 ? 141.685 204.748 127.737 1.00 71.06 549 LEU H O 1
ATOM 11237 N N . GLU E 3 550 ? 139.828 204.479 126.496 1.00 84.09 550 GLU H N 1
ATOM 11238 C CA . GLU E 3 550 ? 138.953 204.857 127.599 1.00 84.09 550 GLU H CA 1
ATOM 11239 C C . GLU E 3 550 ? 139.006 203.851 128.742 1.00 84.09 550 GLU H C 1
ATOM 11240 O O . GLU E 3 550 ? 138.485 204.134 129.826 1.00 84.09 550 GLU H O 1
ATOM 11246 N N . GLY E 3 551 ? 139.618 202.688 128.527 1.00 83.03 551 GLY H N 1
ATOM 11247 C CA . GLY E 3 551 ? 139.885 201.757 129.606 1.00 83.03 551 GLY H CA 1
ATOM 11248 C C . GLY E 3 551 ? 138.769 200.789 129.949 1.00 83.03 551 GLY H C 1
ATOM 11249 O O . GLY E 3 551 ? 138.283 200.772 131.083 1.00 83.03 551 GLY H O 1
ATOM 11250 N N . GLN E 3 552 ? 138.353 199.974 128.975 1.00 84.50 552 GLN H N 1
ATOM 11251 C CA . GLN E 3 552 ? 137.462 198.853 129.253 1.00 84.50 552 GLN H CA 1
ATOM 11252 C C . GLN E 3 552 ? 137.924 197.576 128.560 1.00 84.50 552 GLN H C 1
ATOM 11253 O O . GLN E 3 552 ? 137.266 196.537 128.696 1.00 84.50 552 GLN H O 1
ATOM 11259 N N . HIS E 3 553 ? 139.038 197.623 127.824 1.00 87.24 553 HIS H N 1
ATOM 11260 C CA . HIS E 3 553 ? 139.542 196.460 127.104 1.00 87.24 553 HIS H CA 1
ATOM 11261 C C . HIS E 3 553 ? 140.921 196.055 127.607 1.00 87.24 553 HIS H C 1
ATOM 11262 O O . HIS E 3 553 ? 141.825 195.801 126.805 1.00 87.24 553 HIS H O 1
ATOM 11269 N N . GLU E 3 554 ? 141.103 195.983 128.925 1.00 83.75 554 GLU H N 1
ATOM 11270 C CA . GLU E 3 554 ? 142.421 195.697 129.478 1.00 83.75 554 GLU H CA 1
ATOM 11271 C C . GLU E 3 554 ? 142.914 194.295 129.148 1.00 83.75 554 GLU H C 1
ATOM 11272 O O . GLU E 3 554 ? 144.101 194.019 129.346 1.00 83.75 554 GLU H O 1
ATOM 11278 N N . HIS E 3 555 ? 142.045 193.403 128.667 1.00 90.19 555 HIS H N 1
ATOM 11279 C CA . HIS E 3 555 ? 142.514 192.094 128.228 1.00 90.19 555 HIS H CA 1
ATOM 11280 C C . HIS E 3 555 ? 143.244 192.165 126.893 1.00 90.19 555 HIS H C 1
ATOM 11281 O O . HIS E 3 555 ? 143.838 191.167 126.474 1.00 90.19 555 HIS H O 1
ATOM 11288 N N . LEU E 3 556 ? 143.207 193.312 126.216 1.00 78.57 556 LEU H N 1
ATOM 11289 C CA . LEU E 3 556 ? 143.938 193.490 124.967 1.00 78.57 556 LEU H CA 1
ATOM 11290 C C . LEU E 3 556 ? 145.406 193.828 125.183 1.00 78.57 556 LEU H C 1
ATOM 11291 O O . LEU E 3 556 ? 146.054 194.311 124.249 1.00 78.57 556 LEU H O 1
ATOM 11296 N N . GLY E 3 557 ? 145.940 193.609 126.377 1.00 64.17 557 GLY H N 1
ATOM 11297 C CA . GLY E 3 557 ? 147.332 193.912 126.634 1.00 64.17 557 GLY H CA 1
ATOM 11298 C C . GLY E 3 557 ? 147.676 195.377 126.510 1.00 64.17 557 GLY H C 1
ATOM 11299 O O . GLY E 3 557 ? 148.746 195.715 125.993 1.00 64.17 557 GLY H O 1
ATOM 11300 N N . ILE E 3 558 ? 146.801 196.263 126.975 1.00 61.28 558 ILE H N 1
ATOM 11301 C CA . ILE E 3 558 ? 147.008 197.702 126.892 1.00 61.28 558 ILE H CA 1
ATOM 11302 C C . ILE E 3 558 ? 146.823 198.299 128.277 1.00 61.28 558 ILE H C 1
ATOM 11303 O O . ILE E 3 558 ? 145.962 197.858 129.045 1.00 61.28 558 ILE H O 1
ATOM 11308 N N . SER E 3 559 ? 147.629 199.307 128.595 1.00 52.85 559 SER H N 1
ATOM 11309 C CA . SER E 3 559 ? 147.554 199.975 129.884 1.00 52.85 559 SER H CA 1
ATOM 11310 C C . SER E 3 559 ? 147.759 201.463 129.661 1.00 52.85 559 SER H C 1
ATOM 11311 O O . SER E 3 559 ? 148.205 201.882 128.591 1.00 52.85 559 SER H O 1
ATOM 11314 N N . THR E 3 560 ? 147.423 202.265 130.668 1.00 47.12 560 THR H N 1
ATOM 11315 C CA . THR E 3 560 ? 147.438 203.709 130.503 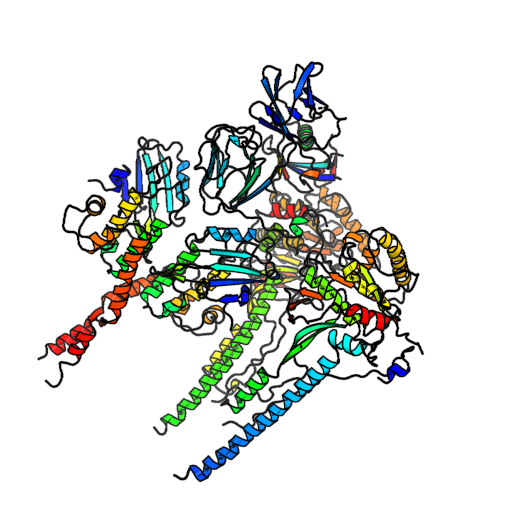1.00 47.12 560 THR H CA 1
ATOM 11316 C C . THR E 3 560 ? 147.932 204.392 131.767 1.00 47.12 560 THR H C 1
ATOM 11317 O O . THR E 3 560 ? 147.803 203.853 132.867 1.00 47.12 560 THR H O 1
ATOM 11321 N N . ILE E 3 561 ? 148.515 205.574 131.589 1.00 41.76 561 ILE H N 1
ATOM 11322 C CA . ILE E 3 561 ? 148.837 206.492 132.673 1.00 41.76 561 ILE H CA 1
ATOM 11323 C C . ILE E 3 561 ? 148.496 207.892 132.190 1.00 41.76 561 ILE H C 1
ATOM 11324 O O . ILE E 3 561 ? 148.715 208.219 131.020 1.00 41.76 561 ILE H O 1
ATOM 11329 N N . VAL E 3 562 ? 147.954 208.718 133.079 1.00 43.50 562 VAL H N 1
ATOM 11330 C CA . VAL E 3 562 ? 147.544 210.069 132.723 1.00 43.50 562 VAL H CA 1
ATOM 11331 C C . VAL E 3 562 ? 148.046 211.032 133.786 1.00 43.50 562 VAL H C 1
ATOM 11332 O O . VAL E 3 562 ? 148.390 210.629 134.900 1.00 43.50 562 VAL H O 1
ATOM 11336 N N . ALA E 3 563 ? 148.099 212.313 133.434 1.00 46.89 563 ALA H N 1
ATOM 11337 C CA . ALA E 3 563 ? 148.502 213.352 134.367 1.00 46.89 563 ALA H CA 1
ATOM 11338 C C . ALA E 3 563 ? 147.653 214.596 134.152 1.00 46.89 563 ALA H C 1
ATOM 11339 O O . ALA E 3 563 ? 147.224 214.888 133.034 1.00 46.89 563 ALA H O 1
ATOM 11341 N N . ALA E 3 564 ? 147.412 215.323 135.240 1.00 59.58 564 ALA H N 1
ATOM 11342 C CA . ALA E 3 564 ? 146.633 216.552 135.192 1.00 59.58 564 ALA H CA 1
ATOM 11343 C C . ALA E 3 564 ? 146.818 217.287 136.511 1.00 59.58 564 ALA H C 1
ATOM 11344 O O . ALA E 3 564 ? 147.374 216.748 137.470 1.00 59.58 564 ALA H O 1
ATOM 11346 N N . GLU E 3 565 ? 146.345 218.535 136.546 1.00 68.23 565 GLU H N 1
ATOM 11347 C CA . GLU E 3 565 ? 146.510 219.367 137.732 1.00 68.23 565 GLU H CA 1
ATOM 11348 C C . GLU E 3 565 ? 145.341 219.267 138.704 1.00 68.23 565 GLU H C 1
ATOM 11349 O O . GLU E 3 565 ? 145.485 219.673 139.861 1.00 68.23 565 GLU H O 1
ATOM 11355 N N . THR E 3 566 ? 144.193 218.753 138.268 1.00 69.71 566 THR H N 1
ATOM 11356 C CA . THR E 3 566 ? 143.034 218.610 139.137 1.00 69.71 566 THR H CA 1
ATOM 11357 C C . THR E 3 566 ? 142.311 217.316 138.800 1.00 69.71 566 THR H C 1
ATOM 11358 O O . THR E 3 566 ? 142.395 216.813 137.678 1.00 69.71 566 THR H O 1
ATOM 11362 N N . LYS E 3 567 ? 141.581 216.791 139.784 1.00 65.98 567 LYS H N 1
ATOM 11363 C CA . LYS E 3 567 ? 140.910 215.509 139.598 1.00 65.98 567 LYS H CA 1
ATOM 11364 C C . LYS E 3 567 ? 139.864 215.581 138.493 1.00 65.98 567 LYS H C 1
ATOM 11365 O O . LYS E 3 567 ? 139.695 214.624 137.729 1.00 65.98 567 LYS H O 1
ATOM 11371 N N . GLU E 3 568 ? 139.146 216.701 138.394 1.00 72.53 568 GLU H N 1
ATOM 11372 C CA . GLU E 3 568 ? 138.034 216.784 137.453 1.00 72.53 568 GLU H CA 1
ATOM 11373 C C . GLU E 3 568 ? 138.462 216.533 136.013 1.00 72.53 568 GLU H C 1
ATOM 11374 O O . GLU E 3 568 ? 137.646 216.066 135.211 1.00 72.53 568 GLU H O 1
ATOM 11380 N N . SER E 3 569 ? 139.716 216.825 135.664 1.00 71.47 569 SER H N 1
ATOM 11381 C CA . SER E 3 569 ? 140.145 216.655 134.280 1.00 71.47 569 SER H CA 1
ATOM 11382 C C . SER E 3 569 ? 140.119 215.192 133.856 1.00 71.47 569 SER H C 1
ATOM 11383 O O . SER E 3 569 ? 139.847 214.892 132.689 1.00 71.47 569 SER H O 1
ATOM 11386 N N . LEU E 3 570 ? 140.389 214.277 134.780 1.00 62.57 570 LEU H N 1
ATOM 11387 C CA . LEU E 3 570 ? 140.472 212.863 134.458 1.00 62.57 570 LEU H CA 1
ATOM 11388 C C . LEU E 3 570 ? 139.079 212.265 134.281 1.00 62.57 570 LEU H C 1
ATOM 11389 O O . LEU E 3 570 ? 138.057 212.921 134.499 1.00 62.57 570 LEU H O 1
ATOM 11394 N N . SER E 3 571 ? 139.052 211.002 133.865 1.00 73.79 571 SER H N 1
ATOM 11395 C CA . SER E 3 571 ? 137.795 210.294 133.691 1.00 73.79 571 SER H CA 1
ATOM 11396 C C . SER E 3 571 ? 137.300 209.744 135.027 1.00 73.79 571 SER H C 1
ATOM 11397 O O . SER E 3 571 ? 137.982 209.814 136.053 1.00 73.79 571 SER H O 1
ATOM 11400 N N . GLU E 3 572 ? 136.083 209.197 135.004 1.00 78.96 572 GLU H N 1
ATOM 11401 C CA . GLU E 3 572 ? 135.467 208.666 136.214 1.00 78.96 572 GLU H CA 1
ATOM 11402 C C . GLU E 3 572 ? 135.748 207.184 136.433 1.00 78.96 572 GLU H C 1
ATOM 11403 O O . GLU E 3 572 ? 135.408 206.657 137.498 1.00 78.96 572 GLU H O 1
ATOM 11409 N N . ASN E 3 573 ? 136.352 206.501 135.463 1.00 75.96 573 ASN H N 1
ATOM 11410 C CA . ASN E 3 573 ? 136.557 205.060 135.535 1.00 75.96 573 ASN H CA 1
ATOM 11411 C C . ASN E 3 573 ? 137.937 204.680 136.055 1.00 75.96 573 ASN H C 1
ATOM 11412 O O . ASN E 3 573 ? 138.382 203.552 135.826 1.00 75.96 573 ASN H O 1
ATOM 11417 N N . ILE E 3 574 ? 138.624 205.592 136.744 1.00 61.06 574 ILE H N 1
ATOM 11418 C CA . ILE E 3 574 ? 139.968 205.302 137.220 1.00 61.06 574 ILE H CA 1
ATOM 11419 C C . ILE E 3 574 ? 139.906 204.313 138.374 1.00 61.06 574 ILE H C 1
ATOM 11420 O O . ILE E 3 574 ? 139.000 204.365 139.215 1.00 61.06 574 ILE H O 1
ATOM 11425 N N . THR E 3 575 ? 140.876 203.397 138.418 1.00 57.52 575 THR H N 1
ATOM 11426 C CA . THR E 3 575 ? 140.954 202.395 139.471 1.00 57.52 575 THR H CA 1
ATOM 11427 C C . THR E 3 575 ? 142.130 202.597 140.414 1.00 57.52 575 THR H C 1
ATOM 11428 O O . THR E 3 575 ? 142.320 201.779 141.319 1.00 57.52 575 THR H O 1
ATOM 11432 N N . THR E 3 576 ? 142.931 203.639 140.219 1.00 51.38 576 THR H N 1
ATOM 11433 C CA . THR E 3 576 ? 144.004 203.967 141.148 1.00 51.38 576 THR H CA 1
ATOM 11434 C C . THR E 3 576 ? 144.396 205.414 140.903 1.00 51.38 576 THR H C 1
ATOM 11435 O O . THR E 3 576 ? 144.378 205.873 139.759 1.00 51.38 576 THR H O 1
ATOM 11439 N N . LEU E 3 577 ? 144.742 206.129 141.966 1.00 49.28 577 LEU H N 1
ATOM 11440 C CA . LEU E 3 577 ? 145.035 207.549 141.858 1.00 49.28 577 LEU H CA 1
ATOM 11441 C C . LEU E 3 577 ? 146.116 207.893 142.865 1.00 49.28 577 LEU H C 1
ATOM 11442 O O . LEU E 3 577 ? 146.210 207.254 143.914 1.00 49.28 577 LEU H O 1
ATOM 11447 N N . VAL E 3 578 ? 146.939 208.881 142.537 1.00 45.32 578 VAL H N 1
ATOM 11448 C CA . VAL E 3 578 ? 147.998 209.356 143.416 1.00 45.32 578 VAL H CA 1
ATOM 11449 C C . VAL E 3 578 ? 147.971 210.873 143.388 1.00 45.32 578 VAL H C 1
ATOM 11450 O O . VAL E 3 578 ? 147.387 211.471 142.480 1.00 45.32 578 VAL H O 1
ATOM 11454 N N . ARG E 3 579 ? 148.581 211.502 144.386 1.00 51.04 579 ARG H N 1
ATOM 11455 C CA . ARG E 3 579 ? 148.615 212.956 144.431 1.00 51.04 579 ARG H CA 1
ATOM 11456 C C . ARG E 3 579 ? 149.869 213.425 145.147 1.00 51.04 579 ARG H C 1
ATOM 11457 O O . ARG E 3 579 ? 150.164 212.964 146.252 1.00 51.04 579 ARG H O 1
ATOM 11465 N N . TYR E 3 580 ? 150.589 214.351 144.523 1.00 51.59 580 TYR H N 1
ATOM 11466 C CA . TYR E 3 580 ? 151.788 214.940 145.101 1.00 51.59 580 TYR H CA 1
ATOM 11467 C C . TYR E 3 580 ? 151.435 216.301 145.681 1.00 51.59 580 TYR H C 1
ATOM 11468 O O . TYR E 3 580 ? 150.822 217.130 145.002 1.00 51.59 580 TYR H O 1
ATOM 11477 N N . ILE E 3 581 ? 151.825 216.528 146.930 1.00 58.64 581 ILE H N 1
ATOM 11478 C CA . ILE E 3 581 ? 151.452 217.734 147.654 1.00 58.64 581 ILE H CA 1
ATOM 11479 C C . ILE E 3 581 ? 152.520 218.814 147.543 1.00 58.64 581 ILE H C 1
ATOM 11480 O O . ILE E 3 581 ? 152.198 219.987 147.353 1.00 58.64 581 ILE H O 1
ATOM 11485 N N . ASN E 3 582 ? 153.790 218.446 147.661 1.00 62.15 582 ASN H N 1
ATOM 11486 C CA . ASN E 3 582 ? 154.858 219.435 147.668 1.00 62.15 582 ASN H CA 1
ATOM 11487 C C . ASN E 3 582 ? 156.152 218.745 147.243 1.00 62.15 582 ASN H C 1
ATOM 11488 O O . ASN E 3 582 ? 156.124 217.653 146.666 1.00 62.15 582 ASN H O 1
ATOM 11493 N N . GLU E 3 583 ? 157.285 219.391 147.522 1.00 65.44 583 GLU H N 1
ATOM 11494 C CA . GLU E 3 583 ? 158.577 218.881 147.079 1.00 65.44 583 GLU H CA 1
ATOM 11495 C C . GLU E 3 583 ? 158.848 217.456 147.537 1.00 65.44 583 GLU H C 1
ATOM 11496 O O . GLU E 3 583 ? 159.514 216.705 146.816 1.00 65.44 583 GLU H O 1
ATOM 11502 N N . HIS E 3 584 ? 158.354 217.059 148.710 1.00 60.07 584 HIS H N 1
ATOM 11503 C CA . HIS E 3 584 ? 158.803 215.811 149.324 1.00 60.07 584 HIS H CA 1
ATOM 11504 C C . HIS E 3 584 ? 157.691 214.896 149.807 1.00 60.07 584 HIS H C 1
ATOM 11505 O O . HIS E 3 584 ? 157.999 213.782 150.242 1.00 60.07 584 HIS H O 1
ATOM 11512 N N . GLU E 3 585 ? 156.428 215.297 149.763 1.00 61.73 585 GLU H N 1
ATOM 11513 C CA . GLU E 3 585 ? 155.355 214.526 150.368 1.00 61.73 585 GLU H CA 1
ATOM 11514 C C . GLU E 3 585 ? 154.308 214.163 149.328 1.00 61.73 585 GLU H C 1
ATOM 11515 O O . GLU E 3 585 ? 154.211 214.789 148.269 1.00 61.73 585 GLU H O 1
ATOM 11521 N N . GLY E 3 586 ? 153.533 213.136 149.643 1.00 54.59 586 GLY H N 1
ATOM 11522 C CA . GLY E 3 586 ? 152.463 212.693 148.772 1.00 54.59 586 GLY H CA 1
ATOM 11523 C C . GLY E 3 586 ? 151.644 211.654 149.497 1.00 54.59 586 GLY H C 1
ATOM 11524 O O . GLY E 3 586 ? 151.821 211.419 150.695 1.00 54.59 586 GLY H O 1
ATOM 11525 N N . ASP E 3 587 ? 150.734 211.030 148.757 1.00 49.70 587 ASP H N 1
ATOM 11526 C CA . ASP E 3 587 ? 149.921 209.965 149.320 1.00 49.70 587 ASP H CA 1
ATOM 11527 C C . ASP E 3 587 ? 149.045 209.366 148.237 1.00 49.70 587 ASP H C 1
ATOM 11528 O O . ASP E 3 587 ? 148.693 210.025 147.259 1.00 49.70 587 ASP H O 1
ATOM 11533 N N . ILE E 3 588 ? 148.690 208.109 148.432 1.00 44.81 588 ILE H N 1
ATOM 11534 C CA . ILE E 3 588 ? 147.606 207.504 147.674 1.00 44.81 588 ILE H CA 1
ATOM 11535 C C . ILE E 3 588 ? 146.297 208.019 148.247 1.00 44.81 588 ILE H C 1
ATOM 11536 O O . ILE E 3 588 ? 146.242 208.452 149.402 1.00 44.81 588 ILE H O 1
ATOM 11541 N N . LEU E 3 589 ? 145.248 208.032 147.433 1.00 50.24 589 LEU H N 1
ATOM 11542 C CA . LEU E 3 589 ? 143.915 208.265 147.965 1.00 50.24 589 LEU H CA 1
ATOM 11543 C C . LEU E 3 589 ? 142.825 207.497 147.231 1.00 50.24 589 LEU H C 1
ATOM 11544 O O . LEU E 3 589 ? 141.645 207.735 147.501 1.00 50.24 589 LEU H O 1
ATOM 11549 N N . ILE E 3 590 ? 143.173 206.598 146.316 1.00 52.66 590 ILE H N 1
ATOM 11550 C CA . ILE E 3 590 ? 142.240 205.624 145.763 1.00 52.66 590 ILE H CA 1
ATOM 11551 C C . ILE E 3 590 ? 143.030 204.368 145.438 1.00 52.66 590 ILE H C 1
ATOM 11552 O O . ILE E 3 590 ? 144.161 204.445 144.950 1.00 52.66 590 ILE H O 1
ATOM 11557 N N . GLN E 3 591 ? 142.442 203.211 145.723 1.00 52.54 591 GLN H N 1
ATOM 11558 C CA . GLN E 3 591 ? 143.068 201.941 145.391 1.00 52.54 591 GLN H CA 1
ATOM 11559 C C . GLN E 3 591 ? 142.002 200.862 145.356 1.00 52.54 591 GLN H C 1
ATOM 11560 O O . GLN E 3 591 ? 141.055 200.880 146.145 1.00 52.54 591 GLN H O 1
ATOM 11566 N N . LYS E 3 592 ? 142.164 199.921 144.431 1.00 59.72 592 LYS H N 1
ATOM 11567 C CA . LYS E 3 592 ? 141.208 198.832 144.274 1.00 59.72 592 LYS H CA 1
ATOM 11568 C C . LYS E 3 592 ? 139.787 199.375 144.155 1.00 59.72 592 LYS H C 1
ATOM 11569 O O . LYS E 3 592 ? 138.812 198.719 144.526 1.00 59.72 592 LYS H O 1
ATOM 11575 N N . LYS E 3 593 ? 139.667 200.592 143.629 1.00 61.31 593 LYS H N 1
ATOM 11576 C CA . LYS E 3 593 ? 138.375 201.255 143.486 1.00 61.31 593 LYS H CA 1
ATOM 11577 C C . LYS E 3 593 ? 137.726 201.526 144.840 1.00 61.31 593 LYS H C 1
ATOM 11578 O O . LYS E 3 593 ? 136.510 201.388 144.991 1.00 61.31 593 LYS H O 1
ATOM 11584 N N . LYS E 3 594 ? 138.522 201.911 145.836 1.00 61.41 594 LYS H N 1
ATOM 11585 C CA . LYS E 3 594 ? 138.006 202.216 147.163 1.00 61.41 594 LYS H CA 1
ATOM 11586 C C . LYS E 3 594 ? 138.852 203.310 147.800 1.00 61.41 594 LYS H C 1
ATOM 11587 O O . LYS E 3 594 ? 140.030 203.477 147.479 1.00 61.41 594 LYS H O 1
ATOM 11593 N N . ALA E 3 595 ? 138.236 204.052 148.717 1.00 55.40 595 ALA H N 1
ATOM 11594 C CA . ALA E 3 595 ? 138.910 205.178 149.350 1.00 55.40 595 ALA H CA 1
ATOM 11595 C C . ALA E 3 595 ? 139.893 204.698 150.410 1.00 55.40 595 ALA H C 1
ATOM 11596 O O . ALA E 3 595 ? 139.577 203.830 151.227 1.00 55.40 595 ALA H O 1
ATOM 11598 N N . VAL E 3 596 ? 141.092 205.277 150.395 1.00 49.83 596 VAL H N 1
ATOM 11599 C CA . VAL E 3 596 ? 142.177 204.856 151.275 1.00 49.83 596 VAL H CA 1
ATOM 11600 C C . VAL E 3 596 ? 143.097 206.058 151.470 1.00 49.83 596 VAL H C 1
ATOM 11601 O O . VAL E 3 596 ? 142.929 207.080 150.799 1.00 49.83 596 VAL H O 1
ATOM 11605 N N . ARG E 3 597 ? 144.047 205.976 152.404 1.00 46.36 597 ARG H N 1
ATOM 11606 C CA . ARG E 3 597 ? 145.019 207.049 152.584 1.00 46.36 597 ARG H CA 1
ATOM 11607 C C . ARG E 3 597 ? 146.293 206.509 153.218 1.00 46.36 597 ARG H C 1
ATOM 11608 O O . ARG E 3 597 ? 146.234 205.864 154.267 1.00 46.36 597 ARG H O 1
ATOM 11616 N N . ILE E 3 598 ? 147.434 206.789 152.590 1.00 44.47 598 ILE H N 1
ATOM 11617 C CA . ILE E 3 598 ? 148.750 206.446 153.130 1.00 44.47 598 ILE H CA 1
ATOM 11618 C C . ILE E 3 598 ? 149.751 207.531 152.750 1.00 44.47 598 ILE H C 1
ATOM 11619 O O . ILE E 3 598 ? 149.924 207.807 151.556 1.00 44.47 598 ILE H O 1
ATOM 11624 N N . PRO E 3 599 ? 150.432 208.164 153.700 1.00 45.17 599 PRO H N 1
ATOM 11625 C CA . PRO E 3 599 ? 151.474 209.129 153.340 1.00 45.17 599 PRO H CA 1
ATOM 11626 C C . PRO E 3 599 ? 152.810 208.459 153.069 1.00 45.17 599 PRO H C 1
ATOM 11627 O O . PRO E 3 599 ? 153.121 207.393 153.601 1.00 45.17 599 PRO H O 1
ATOM 11631 N N . PHE E 3 600 ? 153.610 209.112 152.226 1.00 48.18 600 PHE H N 1
ATOM 11632 C CA . PHE E 3 600 ? 154.930 208.609 151.873 1.00 48.18 600 PHE H CA 1
ATOM 11633 C C . PHE E 3 600 ? 155.811 209.769 151.433 1.00 48.18 600 PHE H C 1
ATOM 11634 O O . PHE E 3 600 ? 155.329 210.866 151.144 1.00 48.18 600 PHE H O 1
ATOM 11642 N N . ARG E 3 601 ? 157.115 209.510 151.387 1.00 55.71 601 ARG H N 1
ATOM 11643 C CA . ARG E 3 601 ? 158.118 210.517 151.072 1.00 55.71 601 ARG H CA 1
ATOM 11644 C C . ARG E 3 601 ? 158.872 210.126 149.810 1.00 55.71 601 ARG H C 1
ATOM 11645 O O . ARG E 3 601 ? 159.173 208.949 149.597 1.00 55.71 601 ARG H O 1
ATOM 11653 N N . LEU E 3 602 ? 159.189 211.118 148.981 1.00 52.82 602 LEU H N 1
ATOM 11654 C CA . LEU E 3 602 ? 159.849 210.850 147.712 1.00 52.82 602 LEU H CA 1
ATOM 11655 C C . LEU E 3 602 ? 161.329 210.549 147.915 1.00 52.82 602 LEU H C 1
ATOM 11656 O O . LEU E 3 602 ? 161.907 210.836 148.965 1.00 52.82 602 LEU H O 1
ATOM 11661 N N . ASP E 3 603 ? 161.937 209.960 146.889 1.00 57.01 603 ASP H N 1
ATOM 11662 C CA . ASP E 3 603 ? 163.348 209.606 146.931 1.00 57.01 603 ASP H CA 1
ATOM 11663 C C . ASP E 3 603 ? 164.205 210.679 146.272 1.00 57.01 603 ASP H C 1
ATOM 11664 O O . ASP E 3 603 ? 163.736 211.454 145.436 1.00 57.01 603 ASP H O 1
ATOM 11669 N N . HIS E 3 604 ? 165.477 210.714 146.660 1.00 60.51 604 HIS H N 1
ATOM 11670 C CA . HIS E 3 604 ? 166.439 211.569 145.985 1.00 60.51 604 HIS H CA 1
ATOM 11671 C C . HIS E 3 604 ? 166.682 211.056 144.571 1.00 60.51 604 HIS H C 1
ATOM 11672 O O . HIS E 3 604 ? 166.611 209.855 144.302 1.00 60.51 604 HIS H O 1
ATOM 11679 N N . HIS E 3 605 ? 166.974 211.980 143.659 1.00 61.13 605 HIS H N 1
ATOM 11680 C CA . HIS E 3 605 ? 166.987 211.653 142.243 1.00 61.13 605 HIS H CA 1
ATOM 11681 C C . HIS E 3 605 ? 168.053 212.473 141.532 1.00 61.13 605 HIS H C 1
ATOM 11682 O O . HIS E 3 605 ? 168.405 213.573 141.967 1.00 61.13 605 HIS H O 1
ATOM 11689 N N . GLN E 3 606 ? 168.567 211.921 140.433 1.00 67.19 606 GLN H N 1
ATOM 11690 C CA . GLN E 3 606 ? 169.519 212.607 139.569 1.00 67.19 606 GLN H CA 1
ATOM 11691 C C . GLN E 3 606 ? 169.156 212.320 138.121 1.00 67.19 606 GLN H C 1
ATOM 11692 O O . GLN E 3 606 ? 168.695 211.221 137.802 1.00 67.19 606 GLN H O 1
ATOM 11698 N N . ARG E 3 607 ? 169.367 213.304 137.242 1.00 61.31 607 ARG H N 1
ATOM 11699 C CA . ARG E 3 607 ? 168.924 213.194 135.858 1.00 61.31 607 ARG H CA 1
ATOM 11700 C C . ARG E 3 607 ? 170.012 213.456 134.825 1.00 61.31 607 ARG H C 1
ATOM 11701 O O . ARG E 3 607 ? 169.679 213.688 133.658 1.00 61.31 607 ARG H O 1
ATOM 11709 N N . GLU E 3 608 ? 171.288 213.440 135.208 1.00 68.28 608 GLU H N 1
ATOM 11710 C CA . GLU E 3 608 ? 172.360 213.700 134.253 1.00 68.28 608 GLU H CA 1
ATOM 11711 C C . GLU E 3 608 ? 173.082 212.440 133.787 1.00 68.28 608 GLU H C 1
ATOM 11712 O O . GLU E 3 608 ? 173.991 212.545 132.957 1.00 68.28 608 GLU H O 1
ATOM 11718 N N . ASP E 3 609 ? 172.714 211.261 134.294 1.00 62.86 609 ASP H N 1
ATOM 11719 C CA . ASP E 3 609 ? 173.370 210.023 133.885 1.00 62.86 609 ASP H CA 1
ATOM 11720 C C . ASP E 3 609 ? 172.516 209.170 132.958 1.00 62.86 609 ASP H C 1
ATOM 11721 O O . ASP E 3 609 ? 172.909 208.043 132.643 1.00 62.86 609 ASP H O 1
ATOM 11726 N N . ASN E 3 610 ? 171.364 209.671 132.516 1.00 54.81 610 ASN H N 1
ATOM 11727 C CA . ASN E 3 610 ? 170.416 208.814 131.815 1.00 54.81 610 ASN H CA 1
ATOM 11728 C C . ASN E 3 610 ? 170.947 208.350 130.465 1.00 54.81 610 ASN H C 1
ATOM 11729 O O . ASN E 3 610 ? 170.688 207.211 130.055 1.00 54.81 610 ASN H O 1
ATOM 11734 N N . GLU E 3 611 ? 171.679 209.209 129.754 1.00 54.32 611 GLU H N 1
ATOM 11735 C CA . GLU E 3 611 ? 172.114 208.854 128.407 1.00 54.32 611 GLU H CA 1
ATOM 11736 C C . GLU E 3 611 ? 172.996 207.611 128.418 1.00 54.32 611 GLU H C 1
ATOM 11737 O O . GLU E 3 611 ? 172.820 206.708 127.590 1.00 54.32 611 GLU H O 1
ATOM 11743 N N . ARG E 3 612 ? 173.951 207.544 129.348 1.00 55.99 612 ARG H N 1
ATOM 11744 C CA . ARG E 3 612 ? 174.812 206.370 129.426 1.00 55.99 612 ARG H CA 1
ATOM 11745 C C . ARG E 3 612 ? 174.000 205.117 129.721 1.00 55.99 612 ARG H C 1
ATOM 11746 O O . ARG E 3 612 ? 174.221 204.067 129.109 1.00 55.99 612 ARG H O 1
ATOM 11754 N N . PHE E 3 613 ? 173.051 205.213 130.652 1.00 47.32 613 PHE H N 1
ATOM 11755 C CA . PHE E 3 613 ? 172.201 204.075 130.983 1.00 47.32 613 PHE H CA 1
ATOM 11756 C C . PHE E 3 613 ? 171.475 203.559 129.748 1.00 47.32 613 PHE H C 1
ATOM 11757 O O . PHE E 3 613 ? 171.535 202.365 129.422 1.00 47.32 613 PHE H O 1
ATOM 11765 N N . SER E 3 614 ? 170.787 204.454 129.039 1.00 48.39 614 SER H N 1
ATOM 11766 C CA . SER E 3 614 ? 170.012 204.018 127.884 1.00 48.39 614 SER H CA 1
ATOM 11767 C C . SER E 3 614 ? 170.913 203.425 126.809 1.00 48.39 614 SER H C 1
ATOM 11768 O O . SER E 3 614 ? 170.615 202.359 126.255 1.00 48.39 614 SER H O 1
ATOM 11771 N N . ARG E 3 615 ? 172.030 204.088 126.509 1.00 51.70 615 ARG H N 1
ATOM 11772 C CA . ARG E 3 615 ? 172.896 203.583 125.452 1.00 51.70 615 ARG H CA 1
ATOM 11773 C C . ARG E 3 615 ? 173.455 202.216 125.815 1.00 51.70 615 ARG H C 1
ATOM 11774 O O . ARG E 3 615 ? 173.541 201.327 124.961 1.00 51.70 615 ARG H O 1
ATOM 11782 N N . THR E 3 616 ? 173.828 202.017 127.081 1.00 46.42 616 THR H N 1
ATOM 11783 C CA . THR E 3 616 ? 174.297 200.704 127.503 1.00 46.42 616 THR H CA 1
ATOM 11784 C C . THR E 3 616 ? 173.218 199.655 127.299 1.00 46.42 616 THR H C 1
ATOM 11785 O O . THR E 3 616 ? 173.486 198.567 126.780 1.00 46.42 616 THR H O 1
ATOM 11789 N N . LEU E 3 617 ? 171.982 199.965 127.691 1.00 44.64 617 LEU H N 1
ATOM 11790 C CA . LEU E 3 617 ? 170.903 199.007 127.473 1.00 44.64 617 LEU H CA 1
ATOM 11791 C C . LEU E 3 617 ? 170.612 198.795 125.996 1.00 44.64 617 LEU H C 1
ATOM 11792 O O . LEU E 3 617 ? 169.929 197.829 125.645 1.00 44.64 617 LEU H O 1
ATOM 11797 N N . ARG E 3 618 ? 171.098 199.676 125.122 1.00 50.92 618 ARG H N 1
ATOM 11798 C CA . ARG E 3 618 ? 170.830 199.502 123.699 1.00 50.92 618 ARG H CA 1
ATOM 11799 C C . ARG E 3 618 ? 171.675 198.392 123.084 1.00 50.92 618 ARG H C 1
ATOM 11800 O O . ARG E 3 618 ? 171.221 197.721 122.151 1.00 50.92 618 ARG H O 1
ATOM 11808 N N . THR E 3 619 ? 172.896 198.181 123.584 1.00 48.49 619 THR H N 1
ATOM 11809 C CA . THR E 3 619 ? 173.857 197.337 122.879 1.00 48.49 619 THR H CA 1
ATOM 11810 C C . THR E 3 619 ? 173.568 195.849 123.028 1.00 48.49 619 THR H C 1
ATOM 11811 O O . THR E 3 619 ? 173.796 195.088 122.083 1.00 48.49 619 THR H O 1
ATOM 11815 N N . LEU E 3 620 ? 173.080 195.415 124.186 1.00 40.93 620 LEU H N 1
ATOM 11816 C CA . LEU E 3 620 ? 172.987 193.988 124.468 1.00 40.93 620 LEU H CA 1
ATOM 11817 C C . LEU E 3 620 ? 172.179 193.273 123.396 1.00 40.93 620 LEU H C 1
ATOM 11818 O O . LEU E 3 620 ? 171.090 193.715 123.024 1.00 40.93 620 LEU H O 1
ATOM 11823 N N . ASN E 3 621 ? 172.719 192.166 122.901 1.00 44.39 621 ASN H N 1
ATOM 11824 C CA . ASN E 3 621 ? 171.970 191.283 122.024 1.00 44.39 621 ASN H CA 1
ATOM 11825 C C . ASN E 3 621 ? 171.327 190.176 122.848 1.00 44.39 621 ASN H C 1
ATOM 11826 O O . ASN E 3 621 ? 171.966 189.560 123.705 1.00 44.39 621 ASN H O 1
ATOM 11831 N N . HIS E 3 622 ? 170.051 189.928 122.584 1.00 45.67 622 HIS H N 1
ATOM 11832 C CA . HIS E 3 622 ? 169.254 189.072 123.452 1.00 45.67 622 HIS H CA 1
ATOM 11833 C C . HIS E 3 622 ? 168.752 187.844 122.704 1.00 45.67 622 HIS H C 1
ATOM 11834 O O . HIS E 3 622 ? 168.316 187.938 121.559 1.00 45.67 622 HIS H O 1
ATOM 11841 N N . GLU E 3 918 ? 174.853 199.226 102.167 1.00 89.90 918 GLU H N 1
ATOM 11842 C CA . GLU E 3 918 ? 173.921 200.332 101.989 1.00 89.90 918 GLU H CA 1
ATOM 11843 C C . GLU E 3 918 ? 174.184 201.435 103.009 1.00 89.90 918 GLU H C 1
ATOM 11844 O O . GLU E 3 918 ? 174.574 201.165 104.144 1.00 89.90 918 GLU H O 1
ATOM 11850 N N . ILE E 3 919 ? 173.970 202.681 102.594 1.00 86.62 919 ILE H N 1
ATOM 11851 C CA . ILE E 3 919 ? 174.210 203.849 103.432 1.00 86.62 919 ILE H CA 1
ATOM 11852 C C . ILE E 3 919 ? 172.979 204.740 103.367 1.00 86.62 919 ILE H C 1
ATOM 11853 O O . ILE E 3 919 ? 172.418 204.951 102.286 1.00 86.62 919 ILE H O 1
ATOM 11858 N N . ALA E 3 920 ? 172.557 205.258 104.518 1.00 84.24 920 ALA H N 1
ATOM 11859 C CA . ALA E 3 920 ? 171.392 206.127 104.566 1.00 84.24 920 ALA H CA 1
ATOM 11860 C C . ALA E 3 920 ? 171.322 206.799 105.927 1.00 84.24 920 ALA H C 1
ATOM 11861 O O . ALA E 3 920 ? 171.862 206.298 106.917 1.00 84.24 920 ALA H O 1
ATOM 11863 N N . ILE E 3 921 ? 170.646 207.942 105.959 1.00 80.71 921 ILE H N 1
ATOM 11864 C CA . ILE E 3 921 ? 170.397 208.682 107.190 1.00 80.71 921 ILE H CA 1
ATOM 11865 C C . ILE E 3 921 ? 169.086 208.184 107.779 1.00 80.71 921 ILE H C 1
ATOM 11866 O O . ILE E 3 921 ? 168.209 207.698 107.059 1.00 80.71 921 ILE H O 1
ATOM 11871 N N . VAL E 3 922 ? 168.945 208.296 109.097 1.00 80.20 922 VAL H N 1
ATOM 11872 C CA . VAL E 3 922 ? 167.751 207.846 109.801 1.00 80.20 922 VAL H CA 1
ATOM 11873 C C . VAL E 3 922 ? 167.198 208.999 110.625 1.00 80.20 922 VAL H C 1
ATOM 11874 O O . VAL E 3 922 ? 167.942 209.674 111.345 1.00 80.20 922 VAL H O 1
ATOM 11878 N N . THR E 3 923 ? 165.889 209.222 110.514 1.00 82.86 923 THR H N 1
ATOM 11879 C CA . THR E 3 923 ? 165.189 210.219 111.311 1.00 82.86 923 THR H CA 1
ATOM 11880 C C . THR E 3 923 ? 164.037 209.540 112.037 1.00 82.86 923 THR H C 1
ATOM 11881 O O . THR E 3 923 ? 163.809 208.335 111.899 1.00 82.86 923 THR H O 1
ATOM 11885 N N . ASP E 3 924 ? 163.301 210.333 112.818 1.00 76.42 924 ASP H N 1
ATOM 11886 C CA . ASP E 3 924 ? 162.240 209.779 113.649 1.00 76.42 924 ASP H CA 1
ATOM 11887 C C . ASP E 3 924 ? 161.114 209.155 112.834 1.00 76.42 924 ASP H C 1
ATOM 11888 O O . ASP E 3 924 ? 160.352 208.349 113.378 1.00 76.42 924 ASP H O 1
ATOM 11893 N N . THR E 3 925 ? 160.985 209.501 111.553 1.00 80.37 925 THR H N 1
ATOM 11894 C CA . THR E 3 925 ? 159.836 209.088 110.758 1.00 80.37 925 THR H CA 1
ATOM 11895 C C . THR E 3 925 ? 160.215 208.381 109.461 1.00 80.37 925 THR H C 1
ATOM 11896 O O . THR E 3 925 ? 159.396 208.338 108.536 1.00 80.37 925 THR H O 1
ATOM 11900 N N . GLY E 3 926 ? 161.417 207.833 109.360 1.00 84.33 926 GLY H N 1
ATOM 11901 C CA . GLY E 3 926 ? 161.770 207.044 108.198 1.00 84.33 926 GLY H CA 1
ATOM 11902 C C . GLY E 3 926 ? 163.257 207.116 107.910 1.00 84.33 926 GLY H C 1
ATOM 11903 O O . GLY E 3 926 ? 164.041 207.638 108.700 1.00 84.33 926 GLY H O 1
ATOM 11904 N N . LEU E 3 927 ? 163.618 206.574 106.749 1.00 86.13 927 LEU H N 1
ATOM 11905 C CA . LEU E 3 927 ? 164.996 206.540 106.282 1.00 86.13 927 LEU H CA 1
ATOM 11906 C C . LEU E 3 927 ? 165.165 207.440 105.066 1.00 86.13 927 LEU H C 1
ATOM 11907 O O . LEU E 3 927 ? 164.284 207.511 104.204 1.00 86.13 927 LEU H O 1
ATOM 11912 N N . ILE E 3 928 ? 166.301 208.121 105.004 1.00 88.21 928 ILE H N 1
ATOM 11913 C CA . ILE E 3 928 ? 166.653 209.007 103.899 1.00 88.21 928 ILE H CA 1
ATOM 11914 C C . ILE E 3 928 ? 167.920 208.458 103.250 1.00 88.21 928 ILE H C 1
ATOM 11915 O O . ILE E 3 928 ? 169.000 208.556 103.847 1.00 88.21 928 ILE H O 1
ATOM 11920 N N . PRO E 3 929 ? 167.849 207.876 102.052 1.00 93.55 929 PRO H N 1
ATOM 11921 C CA . PRO E 3 929 ? 169.075 207.386 101.413 1.00 93.55 929 PRO H CA 1
ATOM 11922 C C . PRO E 3 929 ? 170.047 208.524 101.144 1.00 93.55 929 PRO H C 1
ATOM 11923 O O . PRO E 3 929 ? 169.647 209.641 100.811 1.00 93.55 929 PRO H O 1
ATOM 11927 N N . LEU E 3 930 ? 171.335 208.228 101.293 1.00 95.98 930 LEU H N 1
ATOM 11928 C CA . LEU E 3 930 ? 172.371 209.244 101.163 1.00 95.98 930 LEU H CA 1
ATOM 11929 C C . LEU E 3 930 ? 172.670 209.482 99.689 1.00 95.98 930 LEU H C 1
ATOM 11930 O O . LEU E 3 930 ? 173.137 208.576 98.990 1.00 95.98 930 LEU H O 1
ATOM 11935 N N . SER E 3 931 ? 172.406 210.698 99.222 1.00 106.49 931 SER H N 1
ATOM 11936 C CA . SER E 3 931 ? 172.667 211.075 97.836 1.00 106.49 931 SER H CA 1
ATOM 11937 C C . SER E 3 931 ? 171.997 210.112 96.859 1.00 106.49 931 SER H C 1
ATOM 11938 O O . SER E 3 931 ? 170.914 210.387 96.343 1.00 106.49 931 SER H O 1
#

Radius of gyration: 40.87 Å; Cα contacts (8 Å, |Δi|>4): 2148; chains: 5; bounding box: 92×114×134 Å